Protein AF-0000000073431591 (afdb_homodimer)

Solvent-accessible surface area (backbone atoms only — not comparable to full-atom values): 43163 Å² total; per-residue (Å²): 90,60,65,53,44,64,74,44,65,85,57,80,87,53,42,44,35,37,50,38,53,26,18,55,79,53,60,57,48,96,89,36,53,49,84,77,50,63,31,63,70,42,30,71,76,45,64,62,80,64,56,61,28,36,43,35,41,29,51,37,90,97,50,62,71,54,48,60,45,38,36,39,25,29,52,70,71,46,70,77,56,24,46,35,59,35,85,63,60,28,40,68,38,46,29,72,74,49,64,44,77,42,50,37,44,43,77,59,52,65,73,51,46,67,60,57,63,34,76,57,21,39,38,27,35,51,76,90,69,51,69,20,62,66,61,36,61,74,66,40,45,66,50,52,55,54,24,68,76,44,90,45,44,68,35,73,40,62,68,62,54,33,57,56,65,48,48,43,51,74,70,52,48,51,41,33,39,50,17,15,45,42,36,16,52,13,48,52,55,30,44,22,67,39,49,52,62,39,47,22,38,38,51,50,27,45,30,53,27,40,26,29,58,69,63,28,76,46,63,53,43,79,43,24,37,17,41,32,48,43,30,46,22,72,51,27,57,79,33,76,48,76,27,52,69,84,25,38,32,28,37,37,42,26,21,20,22,95,66,19,30,26,59,34,26,45,53,48,37,32,65,23,58,69,51,71,56,54,43,54,53,46,49,49,43,50,53,46,36,55,55,44,57,74,54,44,31,60,67,35,23,57,49,56,41,28,52,50,47,36,53,47,44,28,51,46,34,42,74,70,55,42,45,74,91,63,68,70,77,51,26,51,50,50,22,38,70,31,29,79,64,70,34,55,47,37,42,35,70,33,70,73,20,52,75,83,59,65,52,69,48,56,38,42,59,34,25,30,32,36,46,39,42,43,46,37,33,43,64,82,44,80,77,37,50,73,80,48,41,21,41,32,42,42,44,28,36,30,34,34,25,24,91,58,76,51,45,57,35,30,65,78,35,73,79,51,67,69,58,45,30,52,41,17,50,68,52,101,89,59,66,52,42,64,74,44,66,84,57,81,87,53,42,44,34,39,51,39,54,25,17,54,79,52,62,57,46,96,88,34,51,48,85,78,48,63,31,63,70,43,29,72,76,45,64,64,79,65,56,61,26,37,41,36,41,29,50,36,88,97,49,63,70,53,49,58,45,38,34,39,25,29,52,70,69,46,70,76,55,24,46,35,58,34,84,64,61,29,40,69,38,47,27,72,75,49,64,44,76,42,49,35,43,44,76,56,52,64,75,50,46,66,61,57,61,34,75,57,23,39,38,27,35,53,76,91,70,52,69,21,62,65,60,36,60,74,66,40,45,65,49,53,55,56,24,67,75,44,91,45,44,70,35,72,39,62,68,62,54,33,56,57,64,49,48,43,51,73,70,52,48,52,41,32,39,51,16,15,44,42,35,15,53,13,49,51,55,32,44,23,68,38,50,51,63,37,46,22,37,40,51,49,28,46,30,52,27,41,24,28,58,70,62,27,77,46,64,52,44,79,42,24,38,16,38,32,48,44,30,46,22,72,52,27,59,77,32,74,48,75,27,51,70,84,25,39,33,29,37,39,42,27,22,21,22,96,66,19,29,27,58,34,26,45,53,45,36,32,63,24,60,68,51,70,57,54,44,54,54,46,51,48,41,50,52,46,35,54,56,45,57,74,54,43,31,60,67,35,24,56,50,56,41,28,52,50,46,36,53,46,44,28,53,45,32,42,74,69,55,42,45,72,91,62,67,70,76,51,26,51,50,50,22,39,69,31,30,80,65,69,34,56,47,38,43,34,69,33,71,70,21,50,76,84,60,66,51,70,49,56,37,42,59,36,25,30,33,37,46,39,41,45,47,37,32,44,64,81,45,80,74,39,50,72,80,49,40,20,42,31,41,42,44,29,38,30,34,33,25,23,91,58,75,51,44,60,36,31,65,77,34,73,79,50,68,69,58,45,29,52,43,18,49,68,52,102

pLDDT: mean 95.84, std 5.66, range [50.91, 98.94]

Foldseek 3Di:
DVVVLVVCVPVPQFKEKEKAAWAAFDAPDDPHTDDDDIDLLVCVVFVDRDHPKMWMWIADPPDGPPDTAIEMAAAAWDVVVCVPVNTDCHFVNSCVVGVGPGYHHNVCLQVCLVVCLDPSYAYADDLVDHNYPVSCVPHPVVSQVSQVPPPRHYHHCLLVSLVVQQFADPVQVVQLLVQLVQQLQLLLQLLLQQAPFDALVVSQVSSQCSSVVSAFPGWQDQKAWAKFLRLLVPPHRPRGDIRHQQIKIWIWTTTHHPLFIFTWIAIAHSNLDHDPLRVLQLVLQVVLLVVLLQQLEFQAFLVNSQVSSLVSQLVSCDVSVFDPPQDDPRSSVVSCVFWVDGQKAWGTSHRRGSVVDDRRDGDDARTKMKGKTKGHADQPNPSGDNSCHRDIGIGMWIWGHHNDRIDTSNVSRDSDSVVSSVSNVNSD/DVVVLVVCVPVPQFKEKEKAAWAAFDAPDDPHTDDDDIDLLVCVVFVDRDHPKMWMWIADPPDGPPDTAIEMAAAAWDPVVCVPVNTDCHFVNSCVVGVGPGYHHNVCLQVCLVVCLDPSYAYADDLVDHNYPVSCVPHPVVSQVSQVPPPRHYHHCLLVSLVVQQFADPVQVVQLLVQLVQQLQLLLQLLLQQAPFDALVVSQVSSQCSSVVSAFPGWQDQKAWAKFLRLLVPPHRPRGDIRHQQIKIWIWTTTHHPLFIFTWIAIAHSNLDHDPLRVLQLVLQVVLLVVLLQQLEFQAFLVNSQVSSLVSQLVSCDVSVFDPPDDDPRSSVVSCVFWVDGQKAWGTSHRRGSVVDDRRDGDDARTKMKGKDKGHADQPNPSGDNSCHRDIGIGMWIWGHHNDRIDTSNVSRDSDSVVSSVSNVNSD

Radius of gyration: 29.35 Å; Cα contacts (8 Å, |Δi|>4): 1910; chains: 2; bounding box: 74×84×74 Å

Organism: Mustela putorius furo (NCBI:txid9669)

Structure (mmCIF, N/CA/C/O backbone):
data_AF-0000000073431591-model_v1
#
loop_
_entity.id
_entity.type
_entity.pdbx_description
1 polymer 'Xaa-Pro aminopeptidase 3'
#
loop_
_atom_site.group_PDB
_atom_site.id
_atom_site.type_symbol
_atom_site.label_atom_id
_atom_site.label_alt_id
_atom_site.label_comp_id
_atom_site.label_asym_id
_atom_site.label_entity_id
_atom_site.label_seq_id
_atom_site.pdbx_PDB_ins_code
_atom_site.Cartn_x
_atom_site.Cartn_y
_atom_site.Cartn_z
_atom_site.occupancy
_atom_site.B_iso_or_equiv
_atom_site.auth_seq_id
_atom_site.auth_comp_id
_atom_site.auth_asym_id
_atom_site.auth_atom_id
_atom_site.pdbx_PDB_model_num
ATOM 1 N N . MET A 1 1 ? -25.953 -19.219 3.883 1 95.69 1 MET A N 1
ATOM 2 C CA . MET A 1 1 ? -26.766 -19.891 4.895 1 95.69 1 MET A CA 1
ATOM 3 C C . MET A 1 1 ? -27.344 -21.188 4.344 1 95.69 1 MET A C 1
ATOM 5 O O . MET A 1 1 ? -27.578 -22.141 5.098 1 95.69 1 MET A O 1
ATOM 9 N N . THR A 1 2 ? -27.609 -21.297 3.043 1 95 2 THR A N 1
ATOM 10 C CA . THR A 1 2 ? -27.984 -22.547 2.408 1 95 2 THR A CA 1
ATOM 11 C C . THR A 1 2 ? -26.906 -23.609 2.621 1 95 2 THR A C 1
ATOM 13 O O . THR A 1 2 ? -27.203 -24.75 2.941 1 95 2 THR A O 1
ATOM 16 N N . LEU A 1 3 ? -25.656 -23.25 2.453 1 95.5 3 LEU A N 1
ATOM 17 C CA . LEU A 1 3 ? -24.562 -24.188 2.637 1 95.5 3 LEU A CA 1
ATOM 18 C C . LEU A 1 3 ? -24.484 -24.656 4.086 1 95.5 3 LEU A C 1
ATOM 20 O O . LEU A 1 3 ? -24.188 -25.828 4.352 1 95.5 3 LEU A O 1
ATOM 24 N N . ILE A 1 4 ? -24.719 -23.75 4.988 1 94.81 4 ILE A N 1
ATOM 25 C CA . ILE A 1 4 ? -24.703 -24.109 6.406 1 94.81 4 ILE A CA 1
ATOM 26 C C . ILE A 1 4 ? -25.844 -25.078 6.703 1 94.81 4 ILE A C 1
ATOM 28 O O . ILE A 1 4 ? -25.672 -26.031 7.473 1 94.81 4 ILE A O 1
ATOM 32 N N . HIS A 1 5 ? -27 -24.859 6.066 1 93.69 5 HIS A N 1
ATOM 33 C CA . HIS A 1 5 ? -28.125 -25.797 6.195 1 93.69 5 HIS A CA 1
ATOM 34 C C . HIS A 1 5 ? -27.703 -27.203 5.781 1 93.69 5 HIS A C 1
ATOM 36 O O . HIS A 1 5 ? -28.047 -28.188 6.461 1 93.69 5 HIS A O 1
ATOM 42 N N . LYS A 1 6 ? -26.969 -27.297 4.754 1 93.19 6 LYS A N 1
ATOM 43 C CA . LYS A 1 6 ? -26.5 -28.594 4.254 1 93.19 6 LYS A CA 1
ATOM 44 C C . LYS A 1 6 ? -25.484 -29.203 5.207 1 93.19 6 LYS A C 1
ATOM 46 O O . LYS A 1 6 ? -25.5 -30.422 5.434 1 93.19 6 LYS A O 1
ATOM 51 N N . GLU A 1 7 ? -24.594 -28.375 5.785 1 91.38 7 GLU A N 1
ATOM 52 C CA . GLU A 1 7 ? -23.531 -28.844 6.668 1 91.38 7 GLU A CA 1
ATOM 53 C C . GLU A 1 7 ? -24.094 -29.312 8.008 1 91.38 7 GLU A C 1
ATOM 55 O O . GLU A 1 7 ? -23.484 -30.141 8.695 1 91.38 7 GLU A O 1
ATOM 60 N N . THR A 1 8 ? -25.234 -28.781 8.383 1 87.94 8 THR A N 1
ATOM 61 C CA . THR A 1 8 ? -25.75 -29.047 9.727 1 87.94 8 THR A CA 1
ATOM 62 C C . THR A 1 8 ? -26.984 -29.938 9.672 1 87.94 8 THR A C 1
ATOM 64 O O . THR A 1 8 ? -27.797 -29.922 10.594 1 87.94 8 THR A O 1
ATOM 67 N N . GLN A 1 9 ? -27.062 -30.625 8.578 1 80.31 9 GLN A N 1
ATOM 68 C CA . GLN A 1 9 ? -28.188 -31.547 8.445 1 80.31 9 GLN A CA 1
ATOM 69 C C . GLN A 1 9 ? -28.219 -32.531 9.609 1 80.31 9 GLN A C 1
ATOM 71 O O . GLN A 1 9 ? -27.203 -33.156 9.938 1 80.31 9 GLN A O 1
ATOM 76 N N . GLY A 1 10 ? -29.172 -32.531 10.453 1 67.44 10 GLY A N 1
ATOM 77 C CA . GLY A 1 10 ? -29.359 -33.438 11.586 1 67.44 10 GLY A CA 1
ATOM 78 C C . GLY A 1 10 ? -29.312 -32.719 12.922 1 67.44 10 GLY A C 1
ATOM 79 O O . GLY A 1 10 ? -29.594 -33.312 13.961 1 67.44 10 GLY A O 1
ATOM 80 N N . GLN A 1 11 ? -28.672 -31.609 12.844 1 66.06 11 GLN A N 1
ATOM 81 C CA . GLN A 1 11 ? -28.625 -30.844 14.094 1 66.06 11 GLN A CA 1
ATOM 82 C C . GLN A 1 11 ? -29.812 -29.906 14.211 1 66.06 11 GLN A C 1
ATOM 84 O O . GLN A 1 11 ? -29.656 -28.688 14.156 1 66.06 11 GLN A O 1
ATOM 89 N N . SER A 1 12 ? -31.016 -30.469 14.305 1 65.62 12 SER A N 1
ATOM 90 C CA . SER A 1 12 ? -32.25 -29.703 14.43 1 65.62 12 SER A CA 1
ATOM 91 C C . SER A 1 12 ? -32.312 -28.969 15.766 1 65.62 12 SER A C 1
ATOM 93 O O . SER A 1 12 ? -31.828 -29.469 16.781 1 65.62 12 SER A O 1
ATOM 95 N N . GLY A 1 13 ? -32.594 -27.594 15.75 1 74.06 13 GLY A N 1
ATOM 96 C CA . GLY A 1 13 ? -32.906 -26.828 16.953 1 74.06 13 GLY A CA 1
ATOM 97 C C . GLY A 1 13 ? -31.766 -25.922 17.375 1 74.06 13 GLY A C 1
ATOM 98 O O . GLY A 1 13 ? -31.906 -25.141 18.328 1 74.06 13 GLY A O 1
ATOM 99 N N . THR A 1 14 ? -30.656 -26 16.734 1 86.5 14 THR A N 1
ATOM 100 C CA . THR A 1 14 ? -29.531 -25.156 17.109 1 86.5 14 THR A CA 1
ATOM 101 C C . THR A 1 14 ? -29.484 -23.906 16.25 1 86.5 14 THR A C 1
ATOM 103 O O . THR A 1 14 ? -29.609 -23.984 15.023 1 86.5 14 THR A O 1
ATOM 106 N N . ASP A 1 15 ? -29.453 -22.781 16.938 1 92.56 15 ASP A N 1
ATOM 107 C CA . ASP A 1 15 ? -29.281 -21.516 16.219 1 92.56 15 ASP A CA 1
ATOM 108 C C . ASP A 1 15 ? -27.922 -21.438 15.555 1 92.56 15 ASP A C 1
ATOM 110 O O . ASP A 1 15 ? -26.922 -21.922 16.094 1 92.56 15 ASP A O 1
ATOM 114 N N . GLN A 1 16 ? -27.938 -20.953 14.328 1 95.62 16 GLN A N 1
ATOM 115 C CA . GLN A 1 16 ? -26.703 -20.781 13.586 1 95.62 16 GLN A CA 1
ATOM 116 C C . GLN A 1 16 ? -26.344 -19.297 13.438 1 95.62 16 GLN A C 1
ATOM 118 O O . GLN A 1 16 ? -27.172 -18.5 13.031 1 95.62 16 GLN A O 1
ATOM 123 N N . THR A 1 17 ? -25.094 -18.953 13.797 1 97.75 17 THR A N 1
ATOM 124 C CA . THR A 1 17 ? -24.656 -17.562 13.648 1 97.75 17 THR A CA 1
ATOM 125 C C . THR A 1 17 ? -23.297 -17.516 12.953 1 97.75 17 THR A C 1
ATOM 127 O O . THR A 1 17 ? -22.344 -18.141 13.406 1 97.75 17 THR A O 1
ATOM 130 N N . VAL A 1 18 ? -23.219 -16.766 11.82 1 98.56 18 VAL A N 1
ATOM 131 C CA . VAL A 1 18 ? -21.984 -16.516 11.109 1 98.56 18 VAL A CA 1
ATOM 132 C C . VAL A 1 18 ? -21.438 -15.141 11.469 1 98.56 18 VAL A C 1
ATOM 134 O O . VAL A 1 18 ? -22.188 -14.156 11.461 1 98.56 18 VAL A O 1
ATOM 137 N N . VAL A 1 19 ? -20.203 -15.055 11.828 1 98.81 19 VAL A N 1
ATOM 138 C CA . VAL A 1 19 ? -19.547 -13.781 12.117 1 98.81 19 VAL A CA 1
ATOM 139 C C . VAL A 1 19 ? -18.359 -13.586 11.18 1 98.81 19 VAL A C 1
ATOM 141 O O . VAL A 1 19 ? -17.484 -14.453 11.094 1 98.81 19 VAL A O 1
ATOM 144 N N . LEU A 1 20 ? -18.312 -12.508 10.477 1 98.75 20 LEU A N 1
ATOM 145 C CA . LEU A 1 20 ? -17.188 -12.117 9.648 1 98.75 20 LEU A CA 1
ATOM 146 C C . LEU A 1 20 ? -16.672 -10.727 10.047 1 98.75 20 LEU A C 1
ATOM 148 O O . LEU A 1 20 ? -17.469 -9.805 10.227 1 98.75 20 LEU A O 1
ATOM 152 N N . LEU A 1 21 ? -15.398 -10.641 10.203 1 98.75 21 LEU A N 1
ATOM 153 C CA . LEU A 1 21 ? -14.789 -9.352 10.5 1 98.75 21 LEU A CA 1
ATOM 154 C C . LEU A 1 21 ? -14.234 -8.711 9.227 1 98.75 21 LEU A C 1
ATOM 156 O O . LEU A 1 21 ? -13.719 -9.406 8.352 1 98.75 21 LEU A O 1
ATOM 160 N N . SER A 1 22 ? -14.344 -7.379 9.172 1 98.31 22 SER A N 1
ATOM 161 C CA . SER A 1 22 ? -13.688 -6.605 8.125 1 98.31 22 SER A CA 1
ATOM 162 C C . SER A 1 22 ? -12.18 -6.566 8.336 1 98.31 22 SER A C 1
ATOM 164 O O . SER A 1 22 ? -11.68 -6.969 9.383 1 98.31 22 SER A O 1
ATOM 166 N N . ASN A 1 23 ? -11.461 -6.074 7.293 1 97.81 23 ASN A N 1
ATOM 167 C CA . ASN A 1 23 ? -10.062 -5.707 7.488 1 97.81 23 ASN A CA 1
ATOM 168 C C . ASN A 1 23 ? -9.93 -4.402 8.266 1 97.81 23 ASN A C 1
ATOM 170 O O . ASN A 1 23 ? -10.828 -3.559 8.234 1 97.81 23 ASN A O 1
ATOM 174 N N . PRO A 1 24 ? -8.812 -4.316 8.984 1 96.81 24 PRO A N 1
ATOM 175 C CA . PRO A 1 24 ? -8.453 -3.004 9.531 1 96.81 24 PRO A CA 1
ATOM 176 C C . PRO A 1 24 ? -7.723 -2.125 8.516 1 96.81 24 PRO A C 1
ATOM 178 O O . PRO A 1 24 ? -7.395 -2.584 7.418 1 96.81 24 PRO A O 1
ATOM 181 N N . THR A 1 25 ? -7.523 -0.9 8.828 1 95.31 25 THR A N 1
ATOM 182 C CA . THR A 1 25 ? -6.594 -0.045 8.102 1 95.31 25 THR A CA 1
ATOM 183 C C . THR A 1 25 ? -5.156 -0.33 8.523 1 95.31 25 THR A C 1
ATOM 185 O O . THR A 1 25 ? -4.84 -0.32 9.719 1 95.31 25 THR A O 1
ATOM 188 N N . TYR A 1 26 ? -4.309 -0.663 7.547 1 95.25 26 TYR A N 1
ATOM 189 C CA . TYR A 1 26 ? -2.885 -0.822 7.816 1 95.25 26 TYR A CA 1
ATOM 190 C C . TYR A 1 26 ? -2.133 0.479 7.562 1 95.25 26 TYR A C 1
ATOM 192 O O . TYR A 1 26 ? -2.42 1.191 6.598 1 95.25 26 TYR A O 1
ATOM 200 N N . TYR A 1 27 ? -1.197 0.749 8.406 1 94.69 27 TYR A N 1
ATOM 201 C CA . TYR A 1 27 ? -0.459 2.002 8.289 1 94.69 27 TYR A CA 1
ATOM 202 C C . TYR A 1 27 ? 0.976 1.75 7.848 1 94.69 27 TYR A C 1
ATOM 204 O O . TYR A 1 27 ? 1.659 0.882 8.398 1 94.69 27 TYR A O 1
ATOM 212 N N . MET A 1 28 ? 1.417 2.426 6.887 1 94.19 28 MET A N 1
ATOM 213 C CA . MET A 1 28 ? 2.752 2.33 6.305 1 94.19 28 MET A CA 1
ATOM 214 C C . MET A 1 28 ? 3.793 2.959 7.227 1 94.19 28 MET A C 1
ATOM 216 O O . MET A 1 28 ? 4.875 2.402 7.418 1 94.19 28 MET A O 1
ATOM 220 N N . SER A 1 29 ? 3.516 4.094 7.707 1 91.31 29 SER A N 1
ATOM 221 C CA . SER A 1 29 ? 4.309 4.824 8.695 1 91.31 29 SER A CA 1
ATOM 222 C C . SER A 1 29 ? 3.418 5.547 9.695 1 91.31 29 SER A C 1
ATOM 224 O O . SER A 1 29 ? 2.215 5.281 9.766 1 91.31 29 SER A O 1
ATOM 226 N N . ASN A 1 30 ? 3.846 6.25 10.586 1 87.81 30 ASN A N 1
ATOM 227 C CA . ASN A 1 30 ? 3.182 6.914 11.695 1 87.81 30 ASN A CA 1
ATOM 228 C C . ASN A 1 30 ? 1.688 7.094 11.43 1 87.81 30 ASN A C 1
ATOM 230 O O . ASN A 1 30 ? 0.868 6.324 11.938 1 87.81 30 ASN A O 1
ATOM 234 N N . ASP A 1 31 ? 1.245 7.949 10.695 1 91.25 31 ASP A N 1
ATOM 235 C CA . ASP A 1 31 ? -0.18 8.188 10.492 1 91.25 31 ASP A CA 1
ATOM 236 C C . ASP A 1 31 ? -0.542 8.117 9.008 1 91.25 31 ASP A C 1
ATOM 238 O O . ASP A 1 31 ? -1.589 8.625 8.594 1 91.25 31 ASP A O 1
ATOM 242 N N . ILE A 1 32 ? 0.287 7.445 8.219 1 95 32 ILE A N 1
ATOM 243 C CA . ILE A 1 32 ? 0.053 7.312 6.785 1 95 32 ILE A CA 1
ATOM 244 C C . ILE A 1 32 ? -0.467 5.91 6.473 1 95 32 ILE A C 1
ATOM 246 O O . ILE A 1 32 ? 0.276 4.93 6.566 1 95 32 ILE A O 1
ATOM 250 N N . PRO A 1 33 ? -1.651 5.793 6.078 1 95.19 33 PRO A N 1
ATOM 251 C CA . PRO A 1 33 ? -2.199 4.465 5.793 1 95.19 33 PRO A CA 1
ATOM 252 C C . PRO A 1 33 ? -1.801 3.943 4.414 1 95.19 33 PRO A C 1
ATOM 254 O O . PRO A 1 33 ? -1.521 4.734 3.51 1 95.19 33 PRO A O 1
ATOM 257 N N . TYR A 1 34 ? -1.729 2.596 4.246 1 95.88 34 TYR A N 1
ATOM 258 C CA . TYR A 1 34 ? -1.836 1.977 2.932 1 95.88 34 TYR A CA 1
ATOM 259 C C . TYR A 1 34 ? -3.238 2.152 2.359 1 95.88 34 TYR A C 1
ATOM 261 O O . TYR A 1 34 ? -4.176 2.49 3.086 1 95.88 34 TYR A O 1
ATOM 269 N N . THR A 1 35 ? -3.33 2.045 1.047 1 93.69 35 THR A N 1
ATOM 270 C CA . THR A 1 35 ? -4.668 1.972 0.465 1 93.69 35 THR A CA 1
ATOM 271 C C . THR A 1 35 ? -5.484 0.865 1.126 1 93.69 35 THR A C 1
ATOM 273 O O . THR A 1 35 ? -5.012 -0.265 1.262 1 93.69 35 THR A O 1
ATOM 276 N N . PHE A 1 36 ? -6.664 1.206 1.669 1 95.38 36 PHE A N 1
ATOM 277 C CA . PHE A 1 36 ? -7.504 0.22 2.338 1 95.38 36 PHE A CA 1
ATOM 278 C C . PHE A 1 36 ? -7.961 -0.855 1.358 1 95.38 36 PHE A C 1
ATOM 280 O O . PHE A 1 36 ? -8.367 -0.548 0.234 1 95.38 36 PHE A O 1
ATOM 287 N N . HIS A 1 37 ? -7.816 -2.031 1.713 1 96.69 37 HIS A N 1
ATOM 288 C CA . HIS A 1 37 ? -8.344 -3.186 0.995 1 96.69 37 HIS A CA 1
ATOM 289 C C . HIS A 1 37 ? -9.188 -4.066 1.912 1 96.69 37 HIS A C 1
ATOM 291 O O . HIS A 1 37 ? -8.695 -4.566 2.924 1 96.69 37 HIS A O 1
ATOM 297 N N . GLN A 1 38 ? -10.406 -4.234 1.646 1 97.19 38 GLN A N 1
ATOM 298 C CA . GLN A 1 38 ? -11.336 -4.973 2.486 1 97.19 38 GLN A CA 1
ATOM 299 C C . GLN A 1 38 ? -11.055 -6.473 2.443 1 97.19 38 GLN A C 1
ATOM 301 O O . GLN A 1 38 ? -10.422 -6.961 1.508 1 97.19 38 GLN A O 1
ATOM 306 N N . ASP A 1 39 ? -11.5 -7.152 3.469 1 97.56 39 ASP A N 1
ATOM 307 C CA . ASP A 1 39 ? -11.492 -8.609 3.436 1 97.56 39 ASP A CA 1
ATOM 308 C C . ASP A 1 39 ? -12.438 -9.148 2.365 1 97.56 39 ASP A C 1
ATOM 310 O O . ASP A 1 39 ? -13.625 -8.82 2.363 1 97.56 39 ASP A O 1
ATOM 314 N N . ASN A 1 40 ? -11.914 -9.969 1.535 1 97.31 40 ASN A N 1
ATOM 315 C CA . ASN A 1 40 ? -12.672 -10.352 0.351 1 97.31 40 ASN A CA 1
ATOM 316 C C . ASN A 1 40 ? -13.906 -11.18 0.72 1 97.31 40 ASN A C 1
ATOM 318 O O . ASN A 1 40 ? -14.938 -11.094 0.053 1 97.31 40 ASN A O 1
ATOM 322 N N . ASN A 1 41 ? -13.82 -12.055 1.743 1 97.88 41 ASN A N 1
ATOM 323 C CA . ASN A 1 41 ? -14.992 -12.805 2.17 1 97.88 41 ASN A CA 1
ATOM 324 C C . ASN A 1 41 ? -16.062 -11.883 2.742 1 97.88 41 ASN A C 1
ATOM 326 O O . ASN A 1 41 ? -17.25 -12.031 2.416 1 97.88 41 ASN A O 1
ATOM 330 N N . PHE A 1 42 ? -15.625 -10.984 3.615 1 98.38 42 PHE A N 1
ATOM 331 C CA . PHE A 1 42 ? -16.516 -9.977 4.172 1 98.38 42 PHE A CA 1
ATOM 332 C C . PHE A 1 42 ? -17.172 -9.156 3.064 1 98.38 42 PHE A C 1
ATOM 334 O O . PHE A 1 42 ? -18.391 -9 3.037 1 98.38 42 PHE A O 1
ATOM 341 N N . LEU A 1 43 ? -16.391 -8.719 2.146 1 98 43 LEU A N 1
ATOM 342 C CA . LEU A 1 43 ? -16.859 -7.879 1.046 1 98 43 LEU A CA 1
ATOM 343 C C . LEU A 1 43 ? -17.828 -8.648 0.15 1 98 43 LEU A C 1
ATOM 345 O O . LEU A 1 43 ? -18.844 -8.102 -0.287 1 98 43 LEU A O 1
ATOM 349 N N . TYR A 1 44 ? -17.516 -9.859 -0.132 1 98.12 44 TYR A N 1
ATOM 350 C CA . TYR A 1 44 ? -18.328 -10.703 -0.997 1 98.12 44 TYR A CA 1
ATOM 351 C C . TYR A 1 44 ? -19.75 -10.844 -0.446 1 98.12 44 TYR A C 1
ATOM 353 O O . TYR A 1 44 ? -20.719 -10.836 -1.204 1 98.12 44 TYR A O 1
ATOM 361 N N . LEU A 1 45 ? -19.906 -10.945 0.846 1 98.19 45 LEU A N 1
ATOM 362 C CA . LEU A 1 45 ? -21.188 -11.297 1.446 1 98.19 45 LEU A CA 1
ATOM 363 C C . LEU A 1 45 ? -22.047 -10.062 1.683 1 98.19 45 LEU A C 1
ATOM 365 O O . LEU A 1 45 ? -23.266 -10.141 1.709 1 98.19 45 LEU A O 1
ATOM 369 N N . CYS A 1 46 ? -21.359 -8.883 1.839 1 98 46 CYS A N 1
ATOM 370 C CA . CYS A 1 46 ? -22.219 -7.781 2.232 1 98 46 CYS A CA 1
ATOM 371 C C . CYS A 1 46 ? -21.906 -6.523 1.429 1 98 46 CYS A C 1
ATOM 373 O O . CYS A 1 46 ? -22.672 -5.555 1.464 1 98 46 CYS A O 1
ATOM 375 N N . GLY A 1 47 ? -20.75 -6.461 0.762 1 97.44 47 GLY A N 1
ATOM 376 C CA . GLY A 1 47 ? -20.438 -5.355 -0.126 1 97.44 47 GLY A CA 1
ATOM 377 C C . GLY A 1 47 ? -19.953 -4.121 0.609 1 97.44 47 GLY A C 1
ATOM 378 O O . GLY A 1 47 ? -19.641 -3.104 -0.013 1 97.44 47 GLY A O 1
ATOM 379 N N . PHE A 1 48 ? -19.906 -4.16 1.946 1 97.75 48 PHE A N 1
ATOM 380 C CA . PHE A 1 48 ? -19.562 -2.984 2.738 1 97.75 48 PHE A CA 1
ATOM 381 C C . PHE A 1 48 ? -18.062 -2.721 2.684 1 97.75 48 PHE A C 1
ATOM 383 O O . PHE A 1 48 ? -17.25 -3.625 2.918 1 97.75 48 PHE A O 1
ATOM 390 N N . GLN A 1 49 ? -17.609 -1.484 2.451 1 95.56 49 GLN A N 1
ATOM 391 C CA . GLN A 1 49 ? -16.219 -1.212 2.119 1 95.56 49 GLN A CA 1
ATOM 392 C C . GLN A 1 49 ? -15.539 -0.412 3.225 1 95.56 49 GLN A C 1
ATOM 394 O O . GLN A 1 49 ? -14.375 -0.024 3.09 1 95.56 49 GLN A O 1
ATOM 399 N N . GLU A 1 50 ? -16.203 -0.112 4.32 1 96.31 50 GLU A N 1
ATOM 400 C CA . GLU A 1 50 ? -15.57 0.61 5.414 1 96.31 50 GLU A CA 1
ATOM 401 C C . GLU A 1 50 ? -14.867 -0.349 6.371 1 96.31 50 GLU A C 1
ATOM 403 O O . GLU A 1 50 ? -15.359 -1.454 6.617 1 96.31 50 GLU A O 1
ATOM 408 N N . PRO A 1 51 ? -13.719 0.019 6.867 1 97 51 PRO A N 1
ATOM 409 C CA . PRO A 1 51 ? -13.008 -0.808 7.844 1 97 51 PRO A CA 1
ATOM 410 C C . PRO A 1 51 ? -13.734 -0.89 9.188 1 97 51 PRO A C 1
ATOM 412 O O . PRO A 1 51 ? -14.766 -0.245 9.375 1 97 51 PRO A O 1
ATOM 415 N N . ASP A 1 52 ? -13.234 -1.754 10.07 1 97.94 52 ASP A N 1
ATOM 416 C CA . ASP A 1 52 ? -13.664 -1.841 11.461 1 97.94 52 ASP A CA 1
ATOM 417 C C . ASP A 1 52 ? -15.156 -2.131 11.562 1 97.94 52 ASP A C 1
ATOM 419 O O . ASP A 1 52 ? -15.891 -1.42 12.25 1 97.94 52 ASP A O 1
ATOM 423 N N . SER A 1 53 ? -15.578 -3.123 10.844 1 98.75 53 SER A N 1
ATOM 424 C CA . SER A 1 53 ? -16.984 -3.525 10.789 1 98.75 53 SER A CA 1
ATOM 425 C C . SER A 1 53 ? -17.125 -5.031 10.969 1 98.75 53 SER A C 1
ATOM 427 O O . SER A 1 53 ? -16.172 -5.781 10.773 1 98.75 53 SER A O 1
ATOM 429 N N . ILE A 1 54 ? -18.281 -5.484 11.383 1 98.88 54 ILE A N 1
ATOM 430 C CA . ILE A 1 54 ? -18.578 -6.895 11.602 1 98.88 54 ILE A CA 1
ATOM 431 C C . ILE A 1 54 ? -19.875 -7.254 10.898 1 98.88 54 ILE A C 1
ATOM 433 O O . ILE A 1 54 ? -20.891 -6.555 11.039 1 98.88 54 ILE A O 1
ATOM 437 N N . LEU A 1 55 ? -19.891 -8.273 10.109 1 98.94 55 LEU A N 1
ATOM 438 C CA . LEU A 1 55 ? -21.109 -8.852 9.539 1 98.94 55 LEU A CA 1
ATOM 439 C C . LEU A 1 55 ? -21.562 -10.055 10.352 1 98.94 55 LEU A C 1
ATOM 441 O O . LEU A 1 55 ? -20.766 -10.906 10.727 1 98.94 55 LEU A O 1
ATOM 445 N N . VAL A 1 56 ? -22.812 -10.094 10.633 1 98.81 56 VAL A N 1
ATOM 446 C CA . VAL A 1 56 ? -23.422 -11.227 11.328 1 98.81 56 VAL A CA 1
ATOM 447 C C . VAL A 1 56 ? -24.609 -11.758 10.531 1 98.81 56 VAL A C 1
ATOM 449 O O . VAL A 1 56 ? -25.516 -11 10.18 1 98.81 56 VAL A O 1
ATOM 452 N N . LEU A 1 57 ? -24.594 -13.023 10.219 1 98.62 57 LEU A N 1
ATOM 453 C CA . LEU A 1 57 ? -25.75 -13.742 9.68 1 98.62 57 LEU A CA 1
ATOM 454 C C . LEU A 1 57 ? -26.312 -14.719 10.703 1 98.62 57 LEU A C 1
ATOM 456 O O . LEU A 1 57 ? -25.594 -15.625 11.164 1 98.62 57 LEU A O 1
ATOM 460 N N . GLN A 1 58 ? -27.531 -14.547 11.031 1 97.25 58 GLN A N 1
ATOM 461 C CA . GLN A 1 58 ? -28.109 -15.352 12.094 1 97.25 58 GLN A CA 1
ATOM 462 C C . GLN A 1 58 ? -29.406 -16.047 11.633 1 97.25 58 GLN A C 1
ATOM 464 O O . GLN A 1 58 ? -30.25 -15.414 11.008 1 97.25 58 GLN A O 1
ATOM 469 N N . SER A 1 59 ? -29.469 -17.312 12.016 1 95.75 59 SER A N 1
ATOM 470 C CA . SER A 1 59 ? -30.719 -18.016 11.766 1 95.75 59 SER A CA 1
ATOM 471 C C . SER A 1 59 ? -31.891 -17.375 12.516 1 95.75 59 SER A C 1
ATOM 473 O O . SER A 1 59 ? -31.672 -16.703 13.531 1 95.75 59 SER A O 1
ATOM 475 N N . LEU A 1 60 ? -33.094 -17.516 11.969 1 94.44 60 LEU A N 1
ATOM 476 C CA . LEU A 1 60 ? -34.281 -16.938 12.594 1 94.44 60 LEU A CA 1
ATOM 477 C C . LEU A 1 60 ? -34.969 -17.953 13.516 1 94.44 60 LEU A C 1
ATOM 479 O O . LEU A 1 60 ? -35.188 -19.109 13.133 1 94.44 60 LEU A O 1
ATOM 483 N N . PRO A 1 61 ? -35.281 -17.422 14.695 1 87.12 61 PRO A N 1
ATOM 484 C CA . PRO A 1 61 ? -36 -18.344 15.586 1 87.12 61 PRO A CA 1
ATOM 485 C C . PRO A 1 61 ? -37.281 -18.891 14.961 1 87.12 61 PRO A C 1
ATOM 487 O O . PRO A 1 61 ? -38.094 -18.109 14.438 1 87.12 61 PRO A O 1
ATOM 490 N N . GLY A 1 62 ? -37.469 -20.156 15.023 1 85.81 62 GLY A N 1
ATOM 491 C CA . GLY A 1 62 ? -38.688 -20.781 14.562 1 85.81 62 GLY A CA 1
ATOM 492 C C . GLY A 1 62 ? -38.719 -20.984 13.055 1 85.81 62 GLY A C 1
ATOM 493 O O . GLY A 1 62 ? -39.688 -21.562 12.523 1 85.81 62 GLY A O 1
ATOM 494 N N . LYS A 1 63 ? -37.781 -20.531 12.367 1 91.31 63 LYS A N 1
ATOM 495 C CA . LYS A 1 63 ? -37.719 -20.688 10.914 1 91.31 63 LYS A CA 1
ATOM 496 C C . LYS A 1 63 ? -36.531 -21.578 10.523 1 91.31 63 LYS A C 1
ATOM 498 O O . LYS A 1 63 ? -35.5 -21.625 11.219 1 91.31 63 LYS A O 1
ATOM 503 N N . GLN A 1 64 ? -36.75 -22.266 9.477 1 89.12 64 GLN A N 1
ATOM 504 C CA . GLN A 1 64 ? -35.688 -23.156 9 1 89.12 64 GLN A CA 1
ATOM 505 C C . GLN A 1 64 ? -34.688 -22.406 8.133 1 89.12 64 GLN A C 1
ATOM 507 O O . GLN A 1 64 ? -35.062 -21.484 7.391 1 89.12 64 GLN A O 1
ATOM 512 N N . LEU A 1 65 ? -33.531 -22.922 8.188 1 91.31 65 LEU A N 1
ATOM 513 C CA . LEU A 1 65 ? -32.531 -22.438 7.246 1 91.31 65 LEU A CA 1
ATOM 514 C C . LEU A 1 65 ? -32.969 -22.703 5.809 1 91.31 65 LEU A C 1
ATOM 516 O O . LEU A 1 65 ? -33.656 -23.688 5.535 1 91.31 65 LEU A O 1
ATOM 520 N N . PRO A 1 66 ? -32.75 -21.703 4.883 1 93.19 66 PRO A N 1
ATOM 521 C CA . PRO A 1 66 ? -31.688 -20.703 4.969 1 93.19 66 PRO A CA 1
ATOM 522 C C . PRO A 1 66 ? -32.188 -19.344 5.445 1 93.19 66 PRO A C 1
ATOM 524 O O . PRO A 1 66 ? -31.516 -18.344 5.266 1 93.19 66 PRO A O 1
ATOM 527 N N . ALA A 1 67 ? -33.5 -19.344 5.949 1 95 67 ALA A N 1
ATOM 528 C CA . ALA A 1 67 ? -34 -18.062 6.473 1 95 67 ALA A CA 1
ATOM 529 C C . ALA A 1 67 ? -33.062 -17.516 7.555 1 95 67 ALA A C 1
ATOM 531 O O . ALA A 1 67 ? -32.656 -18.25 8.461 1 95 67 ALA A O 1
ATOM 532 N N . HIS A 1 68 ? -32.688 -16.234 7.348 1 97.31 68 HIS A N 1
ATOM 533 C CA . HIS A 1 68 ? -31.766 -15.648 8.305 1 97.31 68 HIS A CA 1
ATOM 534 C C . HIS A 1 68 ? -31.922 -14.133 8.352 1 97.31 68 HIS A C 1
ATOM 536 O O . HIS A 1 68 ? -32.625 -13.547 7.539 1 97.31 68 HIS A O 1
ATOM 542 N N . LYS A 1 69 ? -31.328 -13.578 9.367 1 97.62 69 LYS A N 1
ATOM 543 C CA . LYS A 1 69 ? -31.172 -12.133 9.5 1 97.62 69 LYS A CA 1
ATOM 544 C C . LYS A 1 69 ? -29.719 -11.711 9.305 1 97.62 69 LYS A C 1
ATOM 546 O O . LYS A 1 69 ? -28.812 -12.336 9.852 1 97.62 69 LYS A O 1
ATOM 551 N N . ALA A 1 70 ? -29.531 -10.695 8.43 1 98.56 70 ALA A N 1
ATOM 552 C CA . ALA A 1 70 ? -28.203 -10.125 8.219 1 98.56 70 ALA A CA 1
ATOM 553 C C . ALA A 1 70 ? -28.047 -8.805 8.961 1 98.56 70 ALA A C 1
ATOM 555 O O . ALA A 1 70 ? -28.875 -7.891 8.805 1 98.56 70 ALA A O 1
ATOM 556 N N . MET A 1 71 ? -27.031 -8.734 9.805 1 98.75 71 MET A N 1
ATOM 557 C CA . MET A 1 71 ? -26.766 -7.535 10.586 1 98.75 71 MET A CA 1
ATOM 558 C C . MET A 1 71 ? -25.344 -7.031 10.344 1 98.75 71 MET A C 1
ATOM 560 O O . MET A 1 71 ? -24.406 -7.828 10.227 1 98.75 71 MET A O 1
ATOM 564 N N . LEU A 1 72 ? -25.203 -5.684 10.203 1 98.81 72 LEU A N 1
ATOM 565 C CA . LEU A 1 72 ? -23.891 -5.043 10.133 1 98.81 72 LEU A CA 1
ATOM 566 C C . LEU A 1 72 ? -23.641 -4.188 11.375 1 98.81 72 LEU A C 1
ATOM 568 O O . LEU A 1 72 ? -24.531 -3.475 11.828 1 98.81 72 LEU A O 1
ATOM 572 N N . PHE A 1 73 ? -22.516 -4.402 11.961 1 98.88 73 PHE A N 1
ATOM 573 C CA . PHE A 1 73 ? -22.031 -3.529 13.023 1 98.88 73 PHE A CA 1
ATOM 574 C C . PHE A 1 73 ? -20.922 -2.615 12.508 1 98.88 73 PHE A C 1
ATOM 576 O O . PHE A 1 73 ? -19.859 -3.086 12.102 1 98.88 73 PHE A O 1
ATOM 583 N N . VAL A 1 74 ? -21.141 -1.26 12.539 1 98.56 74 VAL A N 1
ATOM 584 C CA . VAL A 1 74 ? -20.281 -0.327 11.828 1 98.56 74 VAL A CA 1
ATOM 585 C C . VAL A 1 74 ? -19.859 0.801 12.766 1 98.56 74 VAL A C 1
ATOM 587 O O . VAL A 1 74 ? -20.484 1.024 13.797 1 98.56 74 VAL A O 1
ATOM 590 N N . PRO A 1 75 ? -18.719 1.475 12.484 1 96.5 75 PRO A N 1
ATOM 591 C CA . PRO A 1 75 ? -18.281 2.592 13.328 1 96.5 75 PRO A CA 1
ATOM 592 C C . PRO A 1 75 ? -19.312 3.707 13.414 1 96.5 75 PRO A C 1
ATOM 594 O O . PRO A 1 75 ? -19.984 4.008 12.422 1 96.5 75 PRO A O 1
ATOM 597 N N . ARG A 1 76 ? -19.328 4.363 14.531 1 95.62 76 ARG A N 1
ATOM 598 C CA . ARG A 1 76 ? -20.234 5.496 14.727 1 95.62 76 ARG A CA 1
ATOM 599 C C . ARG A 1 76 ? -19.75 6.723 13.961 1 95.62 76 ARG A C 1
ATOM 601 O O . ARG A 1 76 ? -18.547 6.926 13.805 1 95.62 76 ARG A O 1
ATOM 608 N N . ARG A 1 77 ? -20.703 7.469 13.531 1 95.06 77 ARG A N 1
ATOM 609 C CA . ARG A 1 77 ? -20.344 8.758 12.945 1 95.06 77 ARG A CA 1
ATOM 610 C C . ARG A 1 77 ? -19.672 9.656 13.984 1 95.06 77 ARG A C 1
ATOM 612 O O . ARG A 1 77 ? -20.016 9.617 15.164 1 95.06 77 ARG A O 1
ATOM 619 N N . ASP A 1 78 ? -18.672 10.297 13.523 1 93.25 78 ASP A N 1
ATOM 620 C CA . ASP A 1 78 ? -17.891 11.227 14.336 1 93.25 78 ASP A CA 1
ATOM 621 C C . ASP A 1 78 ? -17.547 12.492 13.547 1 93.25 78 ASP A C 1
ATOM 623 O O . ASP A 1 78 ? -16.609 12.484 12.75 1 93.25 78 ASP A O 1
ATOM 627 N N . PRO A 1 79 ? -18.234 13.57 13.82 1 89.88 79 PRO A N 1
ATOM 628 C CA . PRO A 1 79 ? -18.016 14.789 13.039 1 89.88 79 PRO A CA 1
ATOM 629 C C . PRO A 1 79 ? -16.562 15.25 13.039 1 89.88 79 PRO A C 1
ATOM 631 O O . PRO A 1 79 ? -16.078 15.75 12.023 1 89.88 79 PRO A O 1
ATOM 634 N N . SER A 1 80 ? -15.953 15.117 14.141 1 89.69 80 SER A N 1
ATOM 635 C CA . SER A 1 80 ? -14.562 15.547 14.227 1 89.69 80 SER A CA 1
ATOM 636 C C . SER A 1 80 ? -13.68 14.742 13.281 1 89.69 80 SER A C 1
ATOM 638 O O . SER A 1 80 ? -12.812 15.305 12.609 1 89.69 80 SER A O 1
ATOM 640 N N . ARG A 1 81 ? -13.93 13.5 13.234 1 89.12 81 ARG A N 1
ATOM 641 C CA . ARG A 1 81 ? -13.164 12.641 12.344 1 89.12 81 ARG A CA 1
ATOM 642 C C . ARG A 1 81 ? -13.586 12.844 10.891 1 89.12 81 ARG A C 1
ATOM 644 O O . ARG A 1 81 ? -12.758 12.742 9.984 1 89.12 81 ARG A O 1
ATOM 651 N N . GLU A 1 82 ? -14.828 13.125 10.734 1 89.69 82 GLU A N 1
ATOM 652 C CA . GLU A 1 82 ? -15.375 13.242 9.391 1 89.69 82 GLU A CA 1
ATOM 653 C C . GLU A 1 82 ? -14.898 14.531 8.711 1 89.69 82 GLU A C 1
ATOM 655 O O . GLU A 1 82 ? -14.844 14.609 7.484 1 89.69 82 GLU A O 1
ATOM 660 N N . LEU A 1 83 ? -14.578 15.531 9.523 1 87.44 83 LEU A N 1
ATOM 661 C CA . LEU A 1 83 ? -13.953 16.734 8.984 1 87.44 83 LEU A CA 1
ATOM 662 C C . LEU A 1 83 ? -12.648 16.391 8.266 1 87.44 83 LEU A C 1
ATOM 664 O O . LEU A 1 83 ? -12.359 16.953 7.207 1 87.44 83 LEU A O 1
ATOM 668 N N . TRP A 1 84 ? -11.961 15.422 8.789 1 88 84 TRP A N 1
ATOM 669 C CA . TRP A 1 84 ? -10.641 15.078 8.273 1 88 84 TRP A CA 1
ATOM 670 C C . TRP A 1 84 ? -10.742 13.992 7.207 1 88 84 TRP A C 1
ATOM 672 O O . TRP A 1 84 ? -10.164 14.125 6.125 1 88 84 TRP A O 1
ATOM 682 N N . ASP A 1 85 ? -11.539 13.008 7.41 1 89.25 85 ASP A N 1
ATOM 683 C CA . ASP A 1 85 ? -11.469 11.805 6.59 1 89.25 85 ASP A CA 1
ATOM 684 C C . ASP A 1 85 ? -12.695 11.68 5.688 1 89.25 85 ASP A C 1
ATOM 686 O O . ASP A 1 85 ? -12.758 10.805 4.82 1 89.25 85 ASP A O 1
ATOM 690 N N . GLY A 1 86 ? -13.68 12.516 5.918 1 89.88 86 GLY A N 1
ATOM 691 C CA . GLY A 1 86 ? -14.914 12.414 5.16 1 89.88 86 GLY A CA 1
ATOM 692 C C . GLY A 1 86 ? -16.016 11.672 5.898 1 89.88 86 GLY A C 1
ATOM 693 O O . GLY A 1 86 ? -15.773 11.117 6.973 1 89.88 86 GLY A O 1
ATOM 694 N N . PRO A 1 87 ? -17.125 11.711 5.348 1 89.88 87 PRO A N 1
ATOM 695 C CA . PRO A 1 87 ? -18.297 11.148 6.043 1 89.88 87 PRO A CA 1
ATOM 696 C C . PRO A 1 87 ? -18.219 9.625 6.168 1 89.88 87 PRO A C 1
ATOM 698 O O . PRO A 1 87 ? -17.734 8.945 5.262 1 89.88 87 PRO A O 1
ATOM 701 N N . ARG A 1 88 ? -18.734 9.125 7.281 1 93.38 88 ARG A N 1
ATOM 702 C CA . ARG A 1 88 ? -18.984 7.699 7.5 1 93.38 88 ARG A CA 1
ATOM 703 C C . ARG A 1 88 ? -20.406 7.332 7.137 1 93.38 88 ARG A C 1
ATOM 705 O O . ARG A 1 88 ? -21.328 8.148 7.277 1 93.38 88 ARG A O 1
ATOM 712 N N . SER A 1 89 ? -20.594 6.113 6.723 1 95.25 89 SER A N 1
ATOM 713 C CA . SER A 1 89 ? -21.922 5.68 6.336 1 95.25 89 SER A CA 1
ATOM 714 C C . SER A 1 89 ? -22.875 5.664 7.535 1 95.25 89 SER A C 1
ATOM 716 O O . SER A 1 89 ? -24.031 6.059 7.422 1 95.25 89 SER A O 1
ATOM 718 N N . GLY A 1 90 ? -22.328 5.262 8.703 1 96.62 90 GLY A N 1
ATOM 719 C CA . GLY A 1 90 ? -23.203 5.027 9.844 1 96.62 90 GLY A CA 1
ATOM 720 C C . GLY A 1 90 ? -24.141 3.857 9.656 1 96.62 90 GLY A C 1
ATOM 721 O O . GLY A 1 90 ? -24.062 3.141 8.656 1 96.62 90 GLY A O 1
ATOM 722 N N . THR A 1 91 ? -25.047 3.68 10.633 1 98 91 THR A N 1
ATOM 723 C CA . THR A 1 91 ? -25.953 2.537 10.602 1 98 91 THR A CA 1
ATOM 724 C C . THR A 1 91 ? -26.953 2.678 9.469 1 98 91 THR A C 1
ATOM 726 O O . THR A 1 91 ? -27.203 1.723 8.727 1 98 91 THR A O 1
ATOM 729 N N . ASP A 1 92 ? -27.516 3.82 9.328 1 97.62 92 ASP A N 1
ATOM 730 C CA . ASP A 1 92 ? -28.5 4.035 8.273 1 97.62 92 ASP A CA 1
ATOM 731 C C . ASP A 1 92 ? -27.859 3.889 6.891 1 97.62 92 ASP A C 1
ATOM 733 O O . ASP A 1 92 ? -28.438 3.273 5.992 1 97.62 92 ASP A O 1
ATOM 737 N N . GLY A 1 93 ? -26.703 4.484 6.746 1 97.25 93 GLY A N 1
ATOM 738 C CA . GLY A 1 93 ? -25.984 4.352 5.484 1 97.25 93 GLY A CA 1
ATOM 739 C C . GLY A 1 93 ? -25.625 2.916 5.156 1 97.25 93 GLY A C 1
ATOM 740 O O . GLY A 1 93 ? -25.688 2.502 3.996 1 97.25 93 GLY A O 1
ATOM 741 N N . ALA A 1 94 ? -25.219 2.148 6.16 1 97.94 94 ALA A N 1
ATOM 742 C CA . ALA A 1 94 ? -24.875 0.744 5.949 1 97.94 94 ALA A CA 1
ATOM 743 C C . ALA A 1 94 ? -26.062 -0.036 5.402 1 97.94 94 ALA A C 1
ATOM 745 O O . ALA A 1 94 ? -25.922 -0.83 4.469 1 97.94 94 ALA A O 1
ATOM 746 N N . ILE A 1 95 ? -27.266 0.191 5.984 1 98.12 95 ILE A N 1
ATOM 747 C CA . ILE A 1 95 ? -28.484 -0.479 5.523 1 98.12 95 ILE A CA 1
ATOM 748 C C . ILE A 1 95 ? -28.781 -0.069 4.082 1 98.12 95 ILE A C 1
ATOM 750 O O . ILE A 1 95 ? -29.047 -0.921 3.23 1 98.12 95 ILE A O 1
ATOM 754 N N . ALA A 1 96 ? -28.688 1.202 3.822 1 97.5 96 ALA A N 1
ATOM 755 C CA . ALA A 1 96 ? -29.031 1.732 2.504 1 97.5 96 ALA A CA 1
ATOM 756 C C . ALA A 1 96 ? -28.078 1.201 1.436 1 97.5 96 ALA A C 1
ATOM 758 O O . ALA A 1 96 ? -28.5 0.9 0.316 1 97.5 96 ALA A O 1
ATOM 759 N N . LEU A 1 97 ? -26.844 1.094 1.752 1 96.25 97 LEU A N 1
ATOM 760 C CA . LEU A 1 97 ? -25.812 0.744 0.79 1 96.25 97 LEU A CA 1
ATOM 761 C C . LEU A 1 97 ? -25.797 -0.759 0.532 1 96.25 97 LEU A C 1
ATOM 763 O O . LEU A 1 97 ? -25.453 -1.2 -0.568 1 96.25 97 LEU A O 1
ATOM 767 N N . THR A 1 98 ? -26.109 -1.582 1.556 1 97.5 98 THR A N 1
ATOM 768 C CA . THR A 1 98 ? -25.828 -3.01 1.442 1 97.5 98 THR A CA 1
ATOM 769 C C . THR A 1 98 ? -27.125 -3.812 1.389 1 97.5 98 THR A C 1
ATOM 771 O O . THR A 1 98 ? -27.125 -4.969 0.957 1 97.5 98 THR A O 1
ATOM 774 N N . GLY A 1 99 ? -28.219 -3.271 1.962 1 97.44 99 GLY A N 1
ATOM 775 C CA . GLY A 1 99 ? -29.484 -3.979 1.984 1 97.44 99 GLY A CA 1
ATOM 776 C C . GLY A 1 99 ? -29.594 -4.977 3.123 1 97.44 99 GLY A C 1
ATOM 777 O O . GLY A 1 99 ? -30.516 -5.789 3.156 1 97.44 99 GLY A O 1
ATOM 778 N N . VAL A 1 100 ? -28.688 -4.949 4.082 1 98.19 100 VAL A N 1
ATOM 779 C CA . VAL A 1 100 ? -28.797 -5.82 5.246 1 98.19 100 VAL A CA 1
ATOM 780 C C . VAL A 1 100 ? -30.078 -5.488 6.012 1 98.19 100 VAL A C 1
ATOM 782 O O . VAL A 1 100 ? -30.641 -4.398 5.855 1 98.19 100 VAL A O 1
ATOM 785 N N . ASP A 1 101 ? -30.484 -6.441 6.91 1 98.44 101 ASP A N 1
ATOM 786 C CA . ASP A 1 101 ? -31.75 -6.277 7.617 1 98.44 101 ASP A CA 1
ATOM 787 C C . ASP A 1 101 ? -31.625 -5.23 8.719 1 98.44 101 ASP A C 1
ATOM 789 O O . ASP A 1 101 ? -32.562 -4.457 8.961 1 98.44 101 ASP A O 1
ATOM 793 N N . GLU A 1 102 ? -30.5 -5.262 9.43 1 98.5 102 GLU A N 1
ATOM 794 C CA . GLU A 1 102 ? -30.266 -4.34 10.539 1 98.5 102 GLU A CA 1
ATOM 795 C C . GLU A 1 102 ? -28.812 -3.879 10.562 1 98.5 102 GLU A C 1
ATOM 797 O O . GLU A 1 102 ? -27.938 -4.539 10.008 1 98.5 102 GLU A O 1
ATOM 802 N N . ALA A 1 103 ? -28.641 -2.736 11.125 1 98.69 103 ALA A N 1
ATOM 803 C CA . ALA A 1 103 ? -27.297 -2.225 11.375 1 98.69 103 ALA A CA 1
ATOM 804 C C . ALA A 1 103 ? -27.203 -1.562 12.75 1 98.69 103 ALA A C 1
ATOM 806 O O . ALA A 1 103 ? -28.172 -0.962 13.219 1 98.69 103 ALA A O 1
ATOM 807 N N . TYR A 1 104 ? -26.078 -1.751 13.367 1 98.69 104 TYR A N 1
ATOM 808 C CA . TYR A 1 104 ? -25.812 -1.215 14.703 1 98.69 104 TYR A CA 1
ATOM 809 C C . TYR A 1 104 ? -24.422 -0.609 14.773 1 98.69 104 TYR A C 1
ATOM 811 O O . TYR A 1 104 ? -23.609 -0.771 13.844 1 98.69 104 TYR A O 1
ATOM 819 N N . THR A 1 105 ? -24.203 0.143 15.844 1 98.19 105 THR A N 1
ATOM 820 C CA . THR A 1 105 ? -22.844 0.594 16.094 1 98.19 105 THR A CA 1
ATOM 821 C C . THR A 1 105 ? -21.969 -0.566 16.547 1 98.19 105 THR A C 1
ATOM 823 O O . THR A 1 105 ? -22.453 -1.526 17.141 1 98.19 105 THR A O 1
ATOM 826 N N . LEU A 1 106 ? -20.75 -0.401 16.25 1 98 106 LEU A N 1
ATOM 827 C CA . LEU A 1 106 ? -19.781 -1.463 16.531 1 98 106 LEU A CA 1
ATOM 828 C C . LEU A 1 106 ? -19.844 -1.882 18 1 98 106 LEU A C 1
ATOM 830 O O . LEU A 1 106 ? -19.797 -3.074 18.312 1 98 106 LEU A O 1
ATOM 834 N N . GLU A 1 107 ? -20.016 -0.951 18.938 1 97.19 107 GLU A N 1
ATOM 835 C CA . GLU A 1 107 ? -20.031 -1.225 20.359 1 97.19 107 GLU A CA 1
ATOM 836 C C . GLU A 1 107 ? -21.219 -2.098 20.75 1 97.19 107 GLU A C 1
ATOM 838 O O . GLU A 1 107 ? -21.141 -2.861 21.719 1 97.19 107 GLU A O 1
ATOM 843 N N . GLU A 1 108 ? -22.219 -2.027 19.969 1 98.12 108 GLU A N 1
ATOM 844 C CA . GLU A 1 108 ? -23.438 -2.768 20.266 1 98.12 108 GLU A CA 1
ATOM 845 C C . GLU A 1 108 ? -23.25 -4.262 20 1 98.12 108 GLU A C 1
ATOM 847 O O . GLU A 1 108 ? -24.062 -5.078 20.438 1 98.12 108 GLU A O 1
ATOM 852 N N . PHE A 1 109 ? -22.203 -4.641 19.406 1 98.44 109 PHE A N 1
ATOM 853 C CA . PHE A 1 109 ? -21.922 -6.055 19.188 1 98.44 109 PHE A CA 1
ATOM 854 C C . PHE A 1 109 ? -21.812 -6.793 20.516 1 98.44 109 PHE A C 1
ATOM 856 O O . PHE A 1 109 ? -22.141 -7.977 20.594 1 98.44 109 PHE A O 1
ATOM 863 N N . GLN A 1 110 ? -21.375 -6.09 21.516 1 97.31 110 GLN A N 1
ATOM 864 C CA . GLN A 1 110 ? -21.188 -6.68 22.844 1 97.31 110 GLN A CA 1
ATOM 865 C C . GLN A 1 110 ? -22.484 -7.297 23.359 1 97.31 110 GLN A C 1
ATOM 867 O O . GLN A 1 110 ? -22.469 -8.273 24.109 1 97.31 110 GLN A O 1
ATOM 872 N N . HIS A 1 111 ? -23.578 -6.781 22.906 1 96.88 111 HIS A N 1
ATOM 873 C CA . HIS A 1 111 ? -24.875 -7.254 23.375 1 96.88 111 HIS A CA 1
ATOM 874 C C . HIS A 1 111 ? -25.203 -8.625 22.781 1 96.88 111 HIS A C 1
ATOM 876 O O . HIS A 1 111 ? -26.047 -9.352 23.328 1 96.88 111 HIS A O 1
ATOM 882 N N . LEU A 1 112 ? -24.578 -8.977 21.719 1 96.5 112 LEU A N 1
ATOM 883 C CA . LEU A 1 112 ? -24.844 -10.258 21.047 1 96.5 112 LEU A CA 1
ATOM 884 C C . LEU A 1 112 ? -24 -11.367 21.672 1 96.5 112 LEU A C 1
ATOM 886 O O . LEU A 1 112 ? -24.344 -12.547 21.547 1 96.5 112 LEU A O 1
ATOM 890 N N . VAL A 1 113 ? -22.953 -11.023 22.375 1 96.81 113 VAL A N 1
ATOM 891 C CA . VAL A 1 113 ? -21.906 -11.953 22.781 1 96.81 113 VAL A CA 1
ATOM 892 C C . VAL A 1 113 ? -22.469 -12.992 23.75 1 96.81 113 VAL A C 1
ATOM 894 O O . VAL A 1 113 ? -22.219 -14.188 23.594 1 96.81 113 VAL A O 1
ATOM 897 N N . PRO A 1 114 ? -23.328 -12.609 24.719 1 95.19 114 PRO A N 1
ATOM 898 C CA . PRO A 1 114 ? -23.875 -13.617 25.641 1 95.19 114 PRO A CA 1
ATOM 899 C C . PRO A 1 114 ? -24.672 -14.703 24.906 1 95.19 114 PRO A C 1
ATOM 901 O O . PRO A 1 114 ? -24.547 -15.883 25.234 1 95.19 114 PRO A O 1
ATOM 904 N N . LYS A 1 115 ? -25.422 -14.266 24 1 94.44 115 LYS A N 1
ATOM 905 C CA . LYS A 1 115 ? -26.219 -15.227 23.234 1 94.44 115 LYS A CA 1
ATOM 906 C C . LYS A 1 115 ? -25.312 -16.156 22.422 1 94.44 115 LYS A C 1
ATOM 908 O O . LYS A 1 115 ? -25.609 -17.344 22.266 1 94.44 115 LYS A O 1
ATOM 913 N N . LEU A 1 116 ? -24.281 -15.68 21.891 1 96.38 116 LEU A N 1
ATOM 914 C CA . LEU A 1 116 ? -23.359 -16.453 21.062 1 96.38 116 LEU A CA 1
ATOM 915 C C . LEU A 1 116 ? -22.625 -17.5 21.875 1 96.38 116 LEU A C 1
ATOM 917 O O . LEU A 1 116 ? -22.203 -18.531 21.359 1 96.38 116 LEU A O 1
ATOM 921 N N . LYS A 1 117 ? -22.531 -17.234 23.141 1 95.31 117 LYS A N 1
ATOM 922 C CA . LYS A 1 117 ? -21.812 -18.156 24.031 1 95.31 117 LYS A CA 1
ATOM 923 C C . LYS A 1 117 ? -22.688 -19.359 24.375 1 95.31 117 LYS A C 1
ATOM 925 O O . LYS A 1 117 ? -22.172 -20.391 24.828 1 95.31 117 LYS A O 1
ATOM 930 N N . ASP A 1 118 ? -23.891 -19.188 24.156 1 93.5 118 ASP A N 1
ATOM 931 C CA . ASP A 1 118 ? -24.844 -20.219 24.547 1 93.5 118 ASP A CA 1
ATOM 932 C C . ASP A 1 118 ? -24.609 -21.516 23.766 1 93.5 118 ASP A C 1
ATOM 934 O O . ASP A 1 118 ? -24.312 -21.469 22.562 1 93.5 118 ASP A O 1
ATOM 938 N N . GLU A 1 119 ? -24.859 -22.656 24.375 1 91.88 119 GLU A N 1
ATOM 939 C CA . GLU A 1 119 ? -24.672 -23.969 23.766 1 91.88 119 GLU A CA 1
ATOM 940 C C . GLU A 1 119 ? -25.688 -24.203 22.656 1 91.88 119 GLU A C 1
ATOM 942 O O . GLU A 1 119 ? -25.469 -25.016 21.766 1 91.88 119 GLU A O 1
ATOM 947 N N . THR A 1 120 ? -26.688 -23.469 22.719 1 91.56 120 THR A N 1
ATOM 948 C CA . THR A 1 120 ? -27.734 -23.641 21.719 1 91.56 120 THR A CA 1
ATOM 949 C C . THR A 1 120 ? -27.438 -22.812 20.469 1 91.56 120 THR A C 1
ATOM 951 O O . THR A 1 120 ? -28.25 -22.766 19.531 1 91.56 120 THR A O 1
ATOM 954 N N . ASN A 1 121 ? -26.297 -22.203 20.453 1 94.38 121 ASN A N 1
ATOM 955 C CA . ASN A 1 121 ? -25.891 -21.391 19.297 1 94.38 121 ASN A CA 1
ATOM 956 C C . ASN A 1 121 ? -24.578 -21.891 18.719 1 94.38 121 ASN A C 1
ATOM 958 O O . ASN A 1 121 ? -23.562 -21.922 19.406 1 94.38 121 ASN A O 1
ATOM 962 N N . MET A 1 122 ? -24.609 -22.281 17.516 1 95.19 122 MET A N 1
ATOM 963 C CA . MET A 1 122 ? -23.391 -22.641 16.812 1 95.19 122 MET A CA 1
ATOM 964 C C . MET A 1 122 ? -22.812 -21.422 16.078 1 95.19 122 MET A C 1
ATOM 966 O O . MET A 1 122 ? -23.484 -20.797 15.273 1 95.19 122 MET A O 1
ATOM 970 N N . VAL A 1 123 ? -21.578 -21.156 16.391 1 97.56 123 VAL A N 1
ATOM 971 C CA . VAL A 1 123 ? -20.922 -19.984 15.82 1 97.56 123 VAL A CA 1
ATOM 972 C C . VAL A 1 123 ? -19.969 -20.406 14.703 1 97.56 123 VAL A C 1
ATOM 974 O O . VAL A 1 123 ? -19.172 -21.328 14.875 1 97.56 123 VAL A O 1
ATOM 977 N N . TRP A 1 124 ? -20.156 -19.828 13.562 1 98 124 TRP A N 1
ATOM 978 C CA . TRP A 1 124 ? -19.234 -19.969 12.438 1 98 124 TRP A CA 1
ATOM 979 C C . TRP A 1 124 ? -18.312 -18.766 12.336 1 98 124 TRP A C 1
ATOM 981 O O . TRP A 1 124 ? -18.766 -17.641 12.102 1 98 124 TRP A O 1
ATOM 991 N N . TYR A 1 125 ? -17.016 -18.953 12.539 1 98.5 125 TYR A N 1
ATOM 992 C CA . TYR A 1 125 ? -16.062 -17.859 12.656 1 98.5 125 TYR A CA 1
ATOM 993 C C . TYR A 1 125 ? -14.633 -18.375 12.445 1 98.5 125 TYR A C 1
ATOM 995 O O . TYR A 1 125 ? -14.258 -19.422 12.977 1 98.5 125 TYR A O 1
ATOM 1003 N N . ASP A 1 126 ? -13.852 -17.609 11.648 1 97.5 126 ASP A N 1
ATOM 1004 C CA . ASP A 1 126 ? -12.477 -18.016 11.375 1 97.5 126 ASP A CA 1
ATOM 1005 C C . ASP A 1 126 ? -11.516 -17.453 12.43 1 97.5 126 ASP A C 1
ATOM 1007 O O . ASP A 1 126 ? -10.719 -16.562 12.133 1 97.5 126 ASP A O 1
ATOM 1011 N N . TRP A 1 127 ? -11.477 -18.109 13.516 1 96.19 127 TRP A N 1
ATOM 1012 C CA . TRP A 1 127 ? -10.789 -17.578 14.688 1 96.19 127 TRP A CA 1
ATOM 1013 C C . TRP A 1 127 ? -9.297 -17.859 14.617 1 96.19 127 TRP A C 1
ATOM 1015 O O . TRP A 1 127 ? -8.508 -17.234 15.32 1 96.19 127 TRP A O 1
ATOM 1025 N N . MET A 1 128 ? -8.852 -18.781 13.836 1 92.88 128 MET A N 1
ATOM 1026 C CA . MET A 1 128 ? -7.434 -19.141 13.789 1 92.88 128 MET A CA 1
ATOM 1027 C C . MET A 1 128 ? -6.625 -18.047 13.094 1 92.88 128 MET A C 1
ATOM 1029 O O . MET A 1 128 ? -5.461 -17.828 13.43 1 92.88 128 MET A O 1
ATOM 1033 N N . ARG A 1 129 ? -7.199 -17.391 12.086 1 92.06 129 ARG A N 1
ATOM 1034 C CA . ARG A 1 129 ? -6.566 -16.266 11.383 1 92.06 129 ARG A CA 1
ATOM 1035 C C . ARG A 1 129 ? -7.559 -15.141 11.148 1 92.06 129 ARG A C 1
ATOM 1037 O O . ARG A 1 129 ? -7.902 -14.836 10.008 1 92.06 129 ARG A O 1
ATOM 1044 N N . PRO A 1 130 ? -7.844 -14.469 12.219 1 95.94 130 PRO A N 1
ATOM 1045 C CA . PRO A 1 130 ? -8.812 -13.391 12.031 1 95.94 130 PRO A CA 1
ATOM 1046 C C . PRO A 1 130 ? -8.273 -12.25 11.164 1 95.94 130 PRO A C 1
ATOM 1048 O O . PRO A 1 130 ? -7.121 -11.844 11.328 1 95.94 130 PRO A O 1
ATOM 1051 N N . PRO A 1 131 ? -9.055 -11.789 10.281 1 95.56 131 PRO A N 1
ATOM 1052 C CA . PRO A 1 131 ? -8.594 -10.703 9.414 1 95.56 131 PRO A CA 1
ATOM 1053 C C . PRO A 1 131 ? -8.375 -9.398 10.172 1 95.56 131 PRO A C 1
ATOM 1055 O O . PRO A 1 131 ? -7.645 -8.523 9.695 1 95.56 131 PRO A O 1
ATOM 1058 N N . HIS A 1 132 ? -9 -9.227 11.273 1 97.25 132 HIS A N 1
ATOM 1059 C CA . HIS A 1 132 ? -8.93 -8.016 12.094 1 97.25 132 HIS A CA 1
ATOM 1060 C C . HIS A 1 132 ? -8.562 -8.352 13.531 1 97.25 132 HIS A C 1
ATOM 1062 O O . HIS A 1 132 ? -9.438 -8.594 14.367 1 97.25 132 HIS A O 1
ATOM 1068 N N . ALA A 1 133 ? -7.34 -8.234 13.82 1 94.75 133 ALA A N 1
ATOM 1069 C CA . ALA A 1 133 ? -6.816 -8.695 15.109 1 94.75 133 ALA A CA 1
ATOM 1070 C C . ALA A 1 133 ? -7.469 -7.938 16.266 1 94.75 133 ALA A C 1
ATOM 1072 O O . ALA A 1 133 ? -7.82 -8.539 17.281 1 94.75 133 ALA A O 1
ATOM 1073 N N . GLN A 1 134 ? -7.629 -6.621 16.125 1 95.69 134 GLN A N 1
ATOM 1074 C CA . GLN A 1 134 ? -8.172 -5.824 17.219 1 95.69 134 GLN A CA 1
ATOM 1075 C C . GLN A 1 134 ? -9.641 -6.164 17.469 1 95.69 134 GLN A C 1
ATOM 1077 O O . GLN A 1 134 ? -10.055 -6.316 18.625 1 95.69 134 GLN A O 1
ATOM 1082 N N . LEU A 1 135 ? -10.453 -6.23 16.422 1 97.94 135 LEU A N 1
ATOM 1083 C CA . LEU A 1 135 ? -11.852 -6.605 16.594 1 97.94 135 LEU A CA 1
ATOM 1084 C C . LEU A 1 135 ? -11.969 -8 17.203 1 97.94 135 LEU A C 1
ATOM 1086 O O . LEU A 1 135 ? -12.852 -8.25 18.031 1 97.94 135 LEU A O 1
ATOM 1090 N N . HIS A 1 136 ? -11.102 -8.945 16.734 1 98.12 136 HIS A N 1
ATOM 1091 C CA . HIS A 1 136 ? -11.078 -10.273 17.344 1 98.12 136 HIS A CA 1
ATOM 1092 C C . HIS A 1 136 ? -10.805 -10.195 18.828 1 98.12 136 HIS A C 1
ATOM 1094 O O . HIS A 1 136 ? -11.531 -10.797 19.641 1 98.12 136 HIS A O 1
ATOM 1100 N N . SER A 1 137 ? -9.773 -9.445 19.188 1 96.44 137 SER A N 1
ATOM 1101 C CA . SER A 1 137 ? -9.398 -9.312 20.594 1 96.44 137 SER A CA 1
ATOM 1102 C C . SER A 1 137 ? -10.516 -8.688 21.422 1 96.44 137 SER A C 1
ATOM 1104 O O . SER A 1 137 ? -10.82 -9.148 22.516 1 96.44 137 SER A O 1
ATOM 1106 N N . ASP A 1 138 ? -11.172 -7.703 20.891 1 97.25 138 ASP A N 1
ATOM 1107 C CA . ASP A 1 138 ? -12.156 -6.914 21.625 1 97.25 138 ASP A CA 1
ATOM 1108 C C . ASP A 1 138 ? -13.461 -7.684 21.797 1 97.25 138 ASP A C 1
ATOM 1110 O O . ASP A 1 138 ? -14.125 -7.582 22.828 1 97.25 138 ASP A O 1
ATOM 1114 N N . TYR A 1 139 ? -13.82 -8.445 20.781 1 97.62 139 TYR A N 1
ATOM 1115 C CA . TYR A 1 139 ? -15.211 -8.891 20.781 1 97.62 139 TYR A CA 1
ATOM 1116 C C . TYR A 1 139 ? -15.297 -10.406 20.672 1 97.62 139 TYR A C 1
ATOM 1118 O O . TYR A 1 139 ? -16.281 -11.016 21.109 1 97.62 139 TYR A O 1
ATOM 1126 N N . MET A 1 140 ? -14.312 -11.078 20.078 1 98.25 140 MET A N 1
ATOM 1127 C CA . MET A 1 140 ? -14.516 -12.477 19.703 1 98.25 140 MET A CA 1
ATOM 1128 C C . MET A 1 140 ? -13.617 -13.398 20.516 1 98.25 140 MET A C 1
ATOM 1130 O O . MET A 1 140 ? -13.93 -14.578 20.688 1 98.25 140 MET A O 1
ATOM 1134 N N . GLN A 1 141 ? -12.477 -12.906 20.984 1 97.06 141 GLN A N 1
ATOM 1135 C CA . GLN A 1 141 ? -11.469 -13.742 21.625 1 97.06 141 GLN A CA 1
ATOM 1136 C C . GLN A 1 141 ? -12.047 -14.492 22.812 1 97.06 141 GLN A C 1
ATOM 1138 O O . GLN A 1 141 ? -11.898 -15.711 22.922 1 97.06 141 GLN A O 1
ATOM 1143 N N . HIS A 1 142 ? -12.695 -13.812 23.75 1 96.81 142 HIS A N 1
ATOM 1144 C CA . HIS A 1 142 ? -13.281 -14.453 24.922 1 96.81 142 HIS A CA 1
ATOM 1145 C C . HIS A 1 142 ? -14.336 -15.477 24.531 1 96.81 142 HIS A C 1
ATOM 1147 O O . HIS A 1 142 ? -14.414 -16.547 25.125 1 96.81 142 HIS A O 1
ATOM 1153 N N . LEU A 1 143 ? -15.125 -15.047 23.562 1 97.31 143 LEU A N 1
ATOM 1154 C CA . LEU A 1 143 ? -16.156 -15.945 23.047 1 97.31 143 LEU A CA 1
ATOM 1155 C C . LEU A 1 143 ? -15.531 -17.234 22.531 1 97.31 143 LEU A C 1
ATOM 1157 O O . LEU A 1 143 ? -16 -18.328 22.859 1 97.31 143 LEU A O 1
ATOM 1161 N N . THR A 1 144 ? -14.492 -17.109 21.688 1 97.5 144 THR A N 1
ATOM 1162 C CA . THR A 1 144 ? -13.844 -18.281 21.109 1 97.5 144 THR A CA 1
ATOM 1163 C C . THR A 1 144 ? -13.227 -19.156 22.203 1 97.5 144 THR A C 1
ATOM 1165 O O . THR A 1 144 ? -13.242 -20.391 22.109 1 97.5 144 THR A O 1
ATOM 1168 N N . GLU A 1 145 ? -12.719 -18.562 23.25 1 96.75 145 GLU A N 1
ATOM 1169 C CA . GLU A 1 145 ? -12.133 -19.297 24.375 1 96.75 145 GLU A CA 1
ATOM 1170 C C . GLU A 1 145 ? -13.195 -20.078 25.125 1 96.75 145 GLU A C 1
ATOM 1172 O O . GLU A 1 145 ? -12.977 -21.234 25.5 1 96.75 145 GLU A O 1
ATOM 1177 N N . VAL A 1 146 ? -14.289 -19.5 25.359 1 96.31 146 VAL A N 1
ATOM 1178 C CA . VAL A 1 146 ? -15.391 -20.141 26.062 1 96.31 146 VAL A CA 1
ATOM 1179 C C . VAL A 1 146 ? -15.914 -21.312 25.234 1 96.31 146 VAL A C 1
ATOM 1181 O O . VAL A 1 146 ? -16.141 -22.406 25.75 1 96.31 146 VAL A O 1
ATOM 1184 N N . LYS A 1 147 ? -16.094 -21.078 23.969 1 96.5 147 LYS A N 1
ATOM 1185 C CA . LYS A 1 147 ? -16.641 -22.094 23.078 1 96.5 147 LYS A CA 1
ATOM 1186 C C . LYS A 1 147 ? -15.672 -23.25 22.906 1 96.5 147 LYS A C 1
ATOM 1188 O O . LYS A 1 147 ? -16.078 -24.391 22.656 1 96.5 147 LYS A O 1
ATOM 1193 N N . ALA A 1 148 ? -14.375 -22.969 23.016 1 94.81 148 ALA A N 1
ATOM 1194 C CA . ALA A 1 148 ? -13.359 -24.016 22.906 1 94.81 148 ALA A CA 1
ATOM 1195 C C . ALA A 1 148 ? -13.531 -25.062 23.984 1 94.81 148 ALA A C 1
ATOM 1197 O O . ALA A 1 148 ? -13.164 -26.219 23.812 1 94.81 148 ALA A O 1
ATOM 1198 N N . ARG A 1 149 ? -14.188 -24.766 25.094 1 93.56 149 ARG A N 1
ATOM 1199 C CA . ARG A 1 149 ? -14.391 -25.656 26.219 1 93.56 149 ARG A CA 1
ATOM 1200 C C . ARG A 1 149 ? -15.812 -26.203 26.25 1 93.56 149 ARG A C 1
ATOM 1202 O O . ARG A 1 149 ? -16.188 -26.953 27.141 1 93.56 149 ARG A O 1
ATOM 1209 N N . SER A 1 150 ? -16.531 -25.797 25.297 1 92.88 150 SER A N 1
ATOM 1210 C CA . SER A 1 150 ? -17.922 -26.203 25.266 1 92.88 150 SER A CA 1
ATOM 1211 C C . SER A 1 150 ? -18.141 -27.391 24.312 1 92.88 150 SER A C 1
ATOM 1213 O O . SER A 1 150 ? -17.188 -27.844 23.672 1 92.88 150 SER A O 1
ATOM 1215 N N . LYS A 1 151 ? -19.328 -27.875 24.281 1 91.88 151 LYS A N 1
ATOM 1216 C CA . LYS A 1 151 ? -19.672 -28.953 23.375 1 91.88 151 LYS A CA 1
ATOM 1217 C C . LYS A 1 151 ? -19.922 -28.438 21.953 1 91.88 151 LYS A C 1
ATOM 1219 O O . LYS A 1 151 ? -19.688 -29.156 20.984 1 91.88 151 LYS A O 1
ATOM 1224 N N . ASN A 1 152 ? -20.422 -27.312 21.922 1 92.44 152 ASN A N 1
ATOM 1225 C CA . ASN A 1 152 ? -20.672 -26.656 20.641 1 92.44 152 ASN A CA 1
ATOM 1226 C C . ASN A 1 152 ? -19.562 -25.688 20.266 1 92.44 152 ASN A C 1
ATOM 1228 O O . ASN A 1 152 ? -19.688 -24.484 20.5 1 92.44 152 ASN A O 1
ATOM 1232 N N . LYS A 1 153 ? -18.5 -26.188 19.594 1 95.31 153 LYS A N 1
ATOM 1233 C CA . LYS A 1 153 ? -17.281 -25.422 19.281 1 95.31 153 LYS A CA 1
ATOM 1234 C C . LYS A 1 153 ? -17.5 -24.531 18.062 1 95.31 153 LYS A C 1
ATOM 1236 O O . LYS A 1 153 ? -18.391 -24.781 17.266 1 95.31 153 LYS A O 1
ATOM 1241 N N . VAL A 1 154 ? -16.672 -23.547 17.969 1 97.25 154 VAL A N 1
ATOM 1242 C CA . VAL A 1 154 ? -16.703 -22.656 16.812 1 97.25 154 VAL A CA 1
ATOM 1243 C C . VAL A 1 154 ? -16.297 -23.422 15.555 1 97.25 154 VAL A C 1
ATOM 1245 O O . VAL A 1 154 ? -15.359 -24.219 15.578 1 97.25 154 VAL A O 1
ATOM 1248 N N . ARG A 1 155 ? -17.016 -23.219 14.516 1 96.31 155 ARG A N 1
ATOM 1249 C CA . ARG A 1 155 ? -16.703 -23.828 13.227 1 96.31 155 ARG A CA 1
ATOM 1250 C C . ARG A 1 155 ? -16.188 -22.781 12.242 1 96.31 155 ARG A C 1
ATOM 1252 O O . ARG A 1 155 ? -16.609 -21.625 12.281 1 96.31 155 ARG A O 1
ATOM 1259 N N . ALA A 1 156 ? -15.328 -23.234 11.359 1 96.56 156 ALA A N 1
ATOM 1260 C CA . ALA A 1 156 ? -14.781 -22.344 10.344 1 96.56 156 ALA A CA 1
ATOM 1261 C C . ALA A 1 156 ? -15.812 -22.078 9.242 1 96.56 156 ALA A C 1
ATOM 1263 O O . ALA A 1 156 ? -16.562 -22.984 8.867 1 96.56 156 ALA A O 1
ATOM 1264 N N . VAL A 1 157 ? -15.828 -20.969 8.734 1 97.38 157 VAL A N 1
ATOM 1265 C CA . VAL A 1 157 ? -16.797 -20.594 7.707 1 97.38 157 VAL A CA 1
ATOM 1266 C C . VAL A 1 157 ? -16.078 -20.344 6.383 1 97.38 157 VAL A C 1
ATOM 1268 O O . VAL A 1 157 ? -16.688 -20.359 5.316 1 97.38 157 VAL A O 1
ATOM 1271 N N . GLN A 1 158 ? -14.812 -20.172 6.348 1 96.62 158 GLN A N 1
ATOM 1272 C CA . GLN A 1 158 ? -14.016 -19.734 5.207 1 96.62 158 GLN A CA 1
ATOM 1273 C C . GLN A 1 158 ? -14.25 -20.625 3.992 1 96.62 158 GLN A C 1
ATOM 1275 O O . GLN A 1 158 ? -14.477 -20.125 2.885 1 96.62 158 GLN A O 1
ATOM 1280 N N . GLN A 1 159 ? -14.195 -21.906 4.164 1 96.25 159 GLN A N 1
ATOM 1281 C CA . GLN A 1 159 ? -14.328 -22.828 3.041 1 96.25 159 GLN A CA 1
ATOM 1282 C C . GLN A 1 159 ? -15.695 -22.703 2.387 1 96.25 159 GLN A C 1
ATOM 1284 O O . GLN A 1 159 ? -15.828 -22.859 1.171 1 96.25 159 GLN A O 1
ATOM 1289 N N . LEU A 1 160 ? -16.734 -22.5 3.191 1 97.62 160 LEU A N 1
ATOM 1290 C CA . LEU A 1 160 ? -18.078 -22.328 2.65 1 97.62 160 LEU A CA 1
ATOM 1291 C C . LEU A 1 160 ? -18.156 -21.094 1.776 1 97.62 160 LEU A C 1
ATOM 1293 O O . LEU A 1 160 ? -18.719 -21.141 0.676 1 97.62 160 LEU A O 1
ATOM 1297 N N . VAL A 1 161 ? -17.594 -20 2.27 1 98.12 161 VAL A N 1
ATOM 1298 C CA . VAL A 1 161 ? -17.625 -18.766 1.498 1 98.12 161 VAL A CA 1
ATOM 1299 C C . VAL A 1 161 ? -16.797 -18.938 0.217 1 98.12 161 VAL A C 1
ATOM 1301 O O . VAL A 1 161 ? -17.203 -18.453 -0.849 1 98.12 161 VAL A O 1
ATOM 1304 N N . GLN A 1 162 ? -15.656 -19.609 0.294 1 97.94 162 GLN A N 1
ATOM 1305 C CA . GLN A 1 162 ? -14.812 -19.812 -0.875 1 97.94 162 GLN A CA 1
ATOM 1306 C C . GLN A 1 162 ? -15.508 -20.688 -1.914 1 97.94 162 GLN A C 1
ATOM 1308 O O . GLN A 1 162 ? -15.32 -20.5 -3.117 1 97.94 162 GLN A O 1
ATOM 1313 N N . ARG A 1 163 ? -16.297 -21.594 -1.484 1 97.5 163 ARG A N 1
ATOM 1314 C CA . ARG A 1 163 ? -17.078 -22.406 -2.416 1 97.5 163 ARG A CA 1
ATOM 1315 C C . ARG A 1 163 ? -18.047 -21.547 -3.209 1 97.5 163 ARG A C 1
ATOM 1317 O O . ARG A 1 163 ? -18.25 -21.766 -4.402 1 97.5 163 ARG A O 1
ATOM 1324 N N . LEU A 1 164 ? -18.641 -20.594 -2.5 1 97.81 164 LEU A N 1
ATOM 1325 C CA . LEU A 1 164 ? -19.547 -19.672 -3.178 1 97.81 164 LEU A CA 1
ATOM 1326 C C . LEU A 1 164 ? -18.781 -18.812 -4.188 1 97.81 164 LEU A C 1
ATOM 1328 O O . LEU A 1 164 ? -19.219 -18.656 -5.328 1 97.81 164 LEU A O 1
ATOM 1332 N N . ARG A 1 165 ? -17.609 -18.359 -3.801 1 98.31 165 ARG A N 1
ATOM 1333 C CA . ARG A 1 165 ? -16.812 -17.438 -4.617 1 98.31 165 ARG A CA 1
ATOM 1334 C C . ARG A 1 165 ? -16.172 -18.172 -5.789 1 98.31 165 ARG A C 1
ATOM 1336 O O . ARG A 1 165 ? -15.703 -17.547 -6.738 1 98.31 165 ARG A O 1
ATOM 1343 N N . LEU A 1 166 ? -16.125 -19.5 -5.695 1 98.5 166 LEU A N 1
ATOM 1344 C CA . LEU A 1 166 ? -15.445 -20.312 -6.695 1 98.5 166 LEU A CA 1
ATOM 1345 C C . LEU A 1 166 ? -16.172 -20.25 -8.031 1 98.5 166 LEU A C 1
ATOM 1347 O O . LEU A 1 166 ? -15.539 -20.25 -9.094 1 98.5 166 LEU A O 1
ATOM 1351 N N . ILE A 1 167 ? -17.484 -20.219 -7.965 1 98.31 167 ILE A N 1
ATOM 1352 C CA . ILE A 1 167 ? -18.312 -20.141 -9.164 1 98.31 167 ILE A CA 1
ATOM 1353 C C . ILE A 1 167 ? -18.844 -18.719 -9.336 1 98.31 167 ILE A C 1
ATOM 1355 O O . ILE A 1 167 ? -19.703 -18.281 -8.578 1 98.31 167 ILE A O 1
ATOM 1359 N N . LYS A 1 168 ? -18.375 -18.094 -10.367 1 98.69 168 LYS A N 1
ATOM 1360 C CA . LYS A 1 168 ? -18.75 -16.688 -10.586 1 98.69 168 LYS A CA 1
ATOM 1361 C C . LYS A 1 168 ? -20.125 -16.594 -11.242 1 98.69 168 LYS A C 1
ATOM 1363 O O . LYS A 1 168 ? -20.453 -17.391 -12.117 1 98.69 168 LYS A O 1
ATOM 1368 N N . SER A 1 169 ? -20.922 -15.625 -10.805 1 98 169 SER A N 1
ATOM 1369 C CA . SER A 1 169 ? -22.156 -15.258 -11.492 1 98 169 SER A CA 1
ATOM 1370 C C . SER A 1 169 ? -21.859 -14.523 -12.797 1 98 169 SER A C 1
ATOM 1372 O O . SER A 1 169 ? -20.734 -14.086 -13.031 1 98 169 SER A O 1
ATOM 1374 N N . PRO A 1 170 ? -22.891 -14.406 -13.664 1 98.06 170 PRO A N 1
ATOM 1375 C CA . PRO A 1 170 ? -22.703 -13.633 -14.891 1 98.06 170 PRO A CA 1
ATOM 1376 C C . PRO A 1 170 ? -22.25 -12.195 -14.625 1 98.06 170 PRO A C 1
ATOM 1378 O O . PRO A 1 170 ? -21.438 -11.656 -15.359 1 98.06 170 PRO A O 1
ATOM 1381 N N . ALA A 1 171 ? -22.812 -11.609 -13.57 1 97.94 171 ALA A N 1
ATOM 1382 C CA . ALA A 1 171 ? -22.438 -10.242 -13.227 1 97.94 171 ALA A CA 1
ATOM 1383 C C . ALA A 1 171 ? -20.953 -10.164 -12.828 1 97.94 171 ALA A C 1
ATOM 1385 O O . ALA A 1 171 ? -20.266 -9.203 -13.172 1 97.94 171 ALA A O 1
ATOM 1386 N N . GLU A 1 172 ? -20.5 -11.102 -12.086 1 98.44 172 GLU A N 1
ATOM 1387 C CA . GLU A 1 172 ? -19.094 -11.156 -11.711 1 98.44 172 GLU A CA 1
ATOM 1388 C C . GLU A 1 172 ? -18.203 -11.32 -12.945 1 98.44 172 GLU A C 1
ATOM 1390 O O . GLU A 1 172 ? -17.172 -10.664 -13.062 1 98.44 172 GLU A O 1
ATOM 1395 N N . ILE A 1 173 ? -18.578 -12.172 -13.82 1 98.56 173 ILE A N 1
ATOM 1396 C CA . ILE A 1 173 ? -17.812 -12.422 -15.039 1 98.56 173 ILE A CA 1
ATOM 1397 C C . ILE A 1 173 ? -17.719 -11.141 -15.859 1 98.56 173 ILE A C 1
ATOM 1399 O O . ILE A 1 173 ? -16.672 -10.844 -16.438 1 98.56 173 ILE A O 1
ATOM 1403 N N . GLU A 1 174 ? -18.797 -10.43 -15.891 1 98.31 174 GLU A N 1
ATOM 1404 C CA . GLU A 1 174 ? -18.781 -9.156 -16.609 1 98.31 174 GLU A CA 1
ATOM 1405 C C . GLU A 1 174 ? -17.734 -8.211 -16.016 1 98.31 174 GLU A C 1
ATOM 1407 O O . GLU A 1 174 ? -17.031 -7.523 -16.766 1 98.31 174 GLU A O 1
ATOM 1412 N N . ARG A 1 175 ? -17.688 -8.117 -14.711 1 98.12 175 ARG A N 1
ATOM 1413 C CA . ARG A 1 175 ? -16.688 -7.285 -14.055 1 98.12 175 ARG A CA 1
ATOM 1414 C C . ARG A 1 175 ? -15.281 -7.777 -14.375 1 98.12 175 ARG A C 1
ATOM 1416 O O . ARG A 1 175 ? -14.375 -6.977 -14.594 1 98.12 175 ARG A O 1
ATOM 1423 N N . MET A 1 176 ? -15.109 -9.062 -14.406 1 98.75 176 MET A N 1
ATOM 1424 C CA . MET A 1 176 ? -13.797 -9.633 -14.68 1 98.75 176 MET A CA 1
ATOM 1425 C C . MET A 1 176 ? -13.391 -9.406 -16.125 1 98.75 176 MET A C 1
ATOM 1427 O O . MET A 1 176 ? -12.203 -9.258 -16.438 1 98.75 176 MET A O 1
ATOM 1431 N N . GLN A 1 177 ? -14.383 -9.391 -17.016 1 98.62 177 GLN A N 1
ATOM 1432 C CA . GLN A 1 177 ? -14.109 -9.039 -18.406 1 98.62 177 GLN A CA 1
ATOM 1433 C C . GLN A 1 177 ? -13.555 -7.625 -18.516 1 98.62 177 GLN A C 1
ATOM 1435 O O . GLN A 1 177 ? -12.617 -7.371 -19.266 1 98.62 177 GLN A O 1
ATOM 1440 N N . ILE A 1 178 ? -14.117 -6.75 -17.75 1 98.31 178 ILE A N 1
ATOM 1441 C CA . ILE A 1 178 ? -13.656 -5.367 -17.734 1 98.31 178 ILE A CA 1
ATOM 1442 C C . ILE A 1 178 ? -12.211 -5.309 -17.234 1 98.31 178 ILE A C 1
ATOM 1444 O O . ILE A 1 178 ? -11.359 -4.652 -17.844 1 98.31 178 ILE A O 1
ATOM 1448 N N . ALA A 1 179 ? -11.906 -5.992 -16.141 1 98.56 179 ALA A N 1
ATOM 1449 C CA . ALA A 1 179 ? -10.555 -6.016 -15.594 1 98.56 179 ALA A CA 1
ATOM 1450 C C . ALA A 1 179 ? -9.547 -6.559 -16.609 1 98.56 179 ALA A C 1
ATOM 1452 O O . ALA A 1 179 ? -8.453 -6.02 -16.75 1 98.56 179 ALA A O 1
ATOM 1453 N N . GLY A 1 180 ? -9.945 -7.648 -17.297 1 98.62 180 GLY A N 1
ATOM 1454 C CA . GLY A 1 180 ? -9.086 -8.227 -18.312 1 98.62 180 GLY A CA 1
ATOM 1455 C C . GLY A 1 180 ? -8.797 -7.281 -19.453 1 98.62 180 GLY A C 1
ATOM 1456 O O . GLY A 1 180 ? -7.656 -7.172 -19.906 1 98.62 180 GLY A O 1
ATOM 1457 N N . LYS A 1 181 ? -9.828 -6.633 -19.906 1 98.31 181 LYS A N 1
ATOM 1458 C CA . LYS A 1 181 ? -9.688 -5.695 -21.016 1 98.31 181 LYS A CA 1
ATOM 1459 C C . LYS A 1 181 ? -8.805 -4.516 -20.625 1 98.31 181 LYS A C 1
ATOM 1461 O O . LYS A 1 181 ? -7.922 -4.117 -21.391 1 98.31 181 LYS A O 1
ATOM 1466 N N . LEU A 1 182 ? -9.07 -3.988 -19.438 1 97.81 182 LEU A N 1
ATOM 1467 C CA . LEU A 1 182 ? -8.281 -2.873 -18.922 1 97.81 182 LEU A CA 1
ATOM 1468 C C . LEU A 1 182 ? -6.809 -3.246 -18.844 1 97.81 182 LEU A C 1
ATOM 1470 O O . LEU A 1 182 ? -5.945 -2.486 -19.297 1 97.81 182 LEU A O 1
ATOM 1474 N N . THR A 1 183 ? -6.539 -4.324 -18.297 1 98.81 183 THR A N 1
ATOM 1475 C CA . THR A 1 183 ? -5.168 -4.785 -18.125 1 98.81 183 THR A CA 1
ATOM 1476 C C . THR A 1 183 ? -4.504 -5.035 -19.469 1 98.81 183 THR A C 1
ATOM 1478 O O . THR A 1 183 ? -3.322 -4.727 -19.656 1 98.81 183 THR A O 1
ATOM 1481 N N . SER A 1 184 ? -5.242 -5.613 -20.406 1 98.88 184 SER A N 1
ATOM 1482 C CA . SER A 1 184 ? -4.715 -5.859 -21.734 1 98.88 184 SER A CA 1
ATOM 1483 C C . SER A 1 184 ? -4.266 -4.559 -22.406 1 98.88 184 SER A C 1
ATOM 1485 O O . SER A 1 184 ? -3.172 -4.496 -22.969 1 98.88 184 SER A O 1
ATOM 1487 N N . GLN A 1 185 ? -5.098 -3.582 -22.297 1 98.62 185 GLN A N 1
ATOM 1488 C CA . GLN A 1 185 ? -4.742 -2.287 -22.875 1 98.62 185 GLN A CA 1
ATOM 1489 C C . GLN A 1 185 ? -3.521 -1.692 -22.172 1 98.62 185 GLN A C 1
ATOM 1491 O O . GLN A 1 185 ? -2.682 -1.059 -22.812 1 98.62 185 GLN A O 1
ATOM 1496 N N . ALA A 1 186 ? -3.467 -1.85 -20.875 1 98.81 186 ALA A N 1
ATOM 1497 C CA . ALA A 1 186 ? -2.309 -1.368 -20.125 1 98.81 186 ALA A CA 1
ATOM 1498 C C . ALA A 1 186 ? -1.025 -2.041 -20.609 1 98.81 186 ALA A C 1
ATOM 1500 O O . ALA A 1 186 ? 0.013 -1.39 -20.75 1 98.81 186 ALA A O 1
ATOM 1501 N N . PHE A 1 187 ? -1.088 -3.324 -20.922 1 98.81 187 PHE A N 1
ATOM 1502 C CA . PHE A 1 187 ? 0.061 -4.051 -21.453 1 98.81 187 PHE A CA 1
ATOM 1503 C C . PHE A 1 187 ? 0.484 -3.484 -22.797 1 98.81 187 PHE A C 1
ATOM 1505 O O . PHE A 1 187 ? 1.671 -3.248 -23.031 1 98.81 187 PHE A O 1
ATOM 1512 N N . ILE A 1 188 ? -0.469 -3.299 -23.641 1 98.62 188 ILE A N 1
ATOM 1513 C CA . ILE A 1 188 ? -0.189 -2.805 -24.984 1 98.62 188 ILE A CA 1
ATOM 1514 C C . ILE A 1 188 ? 0.538 -1.464 -24.891 1 98.62 188 ILE A C 1
ATOM 1516 O O . ILE A 1 188 ? 1.57 -1.269 -25.531 1 98.62 188 ILE A O 1
ATOM 1520 N N . GLU A 1 189 ? 0.022 -0.547 -24.094 1 98.31 189 GLU A N 1
ATOM 1521 C CA . GLU A 1 189 ? 0.63 0.772 -23.953 1 98.31 189 GLU A CA 1
ATOM 1522 C C . GLU A 1 189 ? 2.014 0.675 -23.312 1 98.31 189 GLU A C 1
ATOM 1524 O O . GLU A 1 189 ? 2.906 1.466 -23.625 1 98.31 189 GLU A O 1
ATOM 1529 N N . THR A 1 190 ? 2.186 -0.239 -22.406 1 98.44 190 THR A N 1
ATOM 1530 C CA . THR A 1 190 ? 3.482 -0.422 -21.766 1 98.44 190 THR A CA 1
ATOM 1531 C C . THR A 1 190 ? 4.508 -0.962 -22.75 1 98.44 190 THR A C 1
ATOM 1533 O O . THR A 1 190 ? 5.648 -0.497 -22.797 1 98.44 190 THR A O 1
ATOM 1536 N N . MET A 1 191 ? 4.086 -1.96 -23.578 1 98.12 191 MET A N 1
ATOM 1537 C CA . MET A 1 191 ? 4.953 -2.467 -24.641 1 98.12 191 MET A CA 1
ATOM 1538 C C . MET A 1 191 ? 5.359 -1.349 -25.594 1 98.12 191 MET A C 1
ATOM 1540 O O . MET A 1 191 ? 6.527 -1.241 -25.969 1 98.12 191 MET A O 1
ATOM 1544 N N . PHE A 1 192 ? 4.387 -0.549 -25.891 1 97.31 192 PHE A N 1
ATOM 1545 C CA . PHE A 1 192 ? 4.613 0.569 -26.797 1 97.31 192 PHE A CA 1
ATOM 1546 C C . PHE A 1 192 ? 5.648 1.531 -26.219 1 97.31 192 PHE A C 1
ATOM 1548 O O . PHE A 1 192 ? 6.488 2.053 -26.953 1 97.31 192 PHE A O 1
ATOM 1555 N N . ALA A 1 193 ? 5.609 1.72 -24.938 1 96.12 193 ALA A N 1
ATOM 1556 C CA . ALA A 1 193 ? 6.477 2.688 -24.281 1 96.12 193 ALA A CA 1
ATOM 1557 C C . ALA A 1 193 ? 7.84 2.076 -23.969 1 96.12 193 ALA A C 1
ATOM 1559 O O . ALA A 1 193 ? 8.75 2.775 -23.516 1 96.12 193 ALA A O 1
ATOM 1560 N N . SER A 1 194 ? 7.988 0.792 -24.188 1 95.38 194 SER A N 1
ATOM 1561 C CA . SER A 1 194 ? 9.211 0.082 -23.844 1 95.38 194 SER A CA 1
ATOM 1562 C C . SER A 1 194 ? 10.312 0.341 -24.875 1 95.38 194 SER A C 1
ATOM 1564 O O . SER A 1 194 ? 10.227 -0.131 -26.016 1 95.38 194 SER A O 1
ATOM 1566 N N . LYS A 1 195 ? 11.344 1.188 -24.578 1 94.5 195 LYS A N 1
ATOM 1567 C CA . LYS A 1 195 ? 12.484 1.491 -25.438 1 94.5 195 LYS A CA 1
ATOM 1568 C C . LYS A 1 195 ? 13.797 1.287 -24.688 1 94.5 195 LYS A C 1
ATOM 1570 O O . LYS A 1 195 ? 14.039 1.913 -23.656 1 94.5 195 LYS A O 1
ATOM 1575 N N . ALA A 1 196 ? 14.617 0.492 -25.328 1 94.25 196 ALA A N 1
ATOM 1576 C CA . ALA A 1 196 ? 15.867 0.143 -24.656 1 94.25 196 ALA A CA 1
ATOM 1577 C C . ALA A 1 196 ? 16.875 1.29 -24.719 1 94.25 196 ALA A C 1
ATOM 1579 O O . ALA A 1 196 ? 16.984 1.965 -25.75 1 94.25 196 ALA A O 1
ATOM 1580 N N . PRO A 1 197 ? 17.703 1.504 -23.734 1 96.44 197 PRO A N 1
ATOM 1581 C CA . PRO A 1 197 ? 17.547 0.929 -22.406 1 96.44 197 PRO A CA 1
ATOM 1582 C C . PRO A 1 197 ? 16.406 1.567 -21.609 1 96.44 197 PRO A C 1
ATOM 1584 O O . PRO A 1 197 ? 16 2.699 -21.906 1 96.44 197 PRO A O 1
ATOM 1587 N N . VAL A 1 198 ? 15.812 0.866 -20.719 1 96.81 198 VAL A N 1
ATOM 1588 C CA . VAL A 1 198 ? 14.688 1.399 -19.969 1 96.81 198 VAL A CA 1
ATOM 1589 C C . VAL A 1 198 ? 14.734 0.873 -18.531 1 96.81 198 VAL A C 1
ATOM 1591 O O . VAL A 1 198 ? 15.172 -0.255 -18.297 1 96.81 198 VAL A O 1
ATOM 1594 N N . GLU A 1 199 ? 14.305 1.659 -17.609 1 97.12 199 GLU A N 1
ATOM 1595 C CA . GLU A 1 199 ? 14.258 1.243 -16.219 1 97.12 199 GLU A CA 1
ATOM 1596 C C . GLU A 1 199 ? 13.031 0.376 -15.938 1 97.12 199 GLU A C 1
ATOM 1598 O O . GLU A 1 199 ? 11.938 0.666 -16.422 1 97.12 199 GLU A O 1
ATOM 1603 N N . GLU A 1 200 ? 13.188 -0.731 -15.172 1 98.06 200 GLU A N 1
ATOM 1604 C CA . GLU A 1 200 ? 12.055 -1.534 -14.727 1 98.06 200 GLU A CA 1
ATOM 1605 C C . GLU A 1 200 ? 11 -0.668 -14.039 1 98.06 200 GLU A C 1
ATOM 1607 O O . GLU A 1 200 ? 9.805 -0.861 -14.242 1 98.06 200 GLU A O 1
ATOM 1612 N N . GLY A 1 201 ? 11.516 0.315 -13.273 1 97.19 201 GLY A N 1
ATOM 1613 C CA . GLY A 1 201 ? 10.625 1.207 -12.547 1 97.19 201 GLY A CA 1
ATOM 1614 C C . GLY A 1 201 ? 9.742 2.035 -13.453 1 97.19 201 GLY A C 1
ATOM 1615 O O . GLY A 1 201 ? 8.586 2.309 -13.125 1 97.19 201 GLY A O 1
ATOM 1616 N N . PHE A 1 202 ? 10.258 2.453 -14.531 1 97.75 202 PHE A N 1
ATOM 1617 C CA . PHE A 1 202 ? 9.469 3.219 -15.484 1 97.75 202 PHE A CA 1
ATOM 1618 C C . PHE A 1 202 ? 8.344 2.365 -16.062 1 97.75 202 PHE A C 1
ATOM 1620 O O . PHE A 1 202 ? 7.207 2.828 -16.188 1 97.75 202 PHE A O 1
ATOM 1627 N N . LEU A 1 203 ? 8.664 1.124 -16.453 1 98.31 203 LEU A N 1
ATOM 1628 C CA . LEU A 1 203 ? 7.637 0.242 -17.016 1 98.31 203 LEU A CA 1
ATOM 1629 C C . LEU A 1 203 ? 6.566 -0.063 -15.969 1 98.31 203 LEU A C 1
ATOM 1631 O O . LEU A 1 203 ? 5.379 -0.148 -16.297 1 98.31 203 LEU A O 1
ATOM 1635 N N . TYR A 1 204 ? 7.035 -0.252 -14.742 1 98.31 204 TYR A N 1
ATOM 1636 C CA . TYR A 1 204 ? 6.09 -0.406 -13.641 1 98.31 204 TYR A CA 1
ATOM 1637 C C . TYR A 1 204 ? 5.133 0.781 -13.57 1 98.31 204 TYR A C 1
ATOM 1639 O O . TYR A 1 204 ? 3.914 0.603 -13.531 1 98.31 204 TYR A O 1
ATOM 1647 N N . ALA A 1 205 ? 5.676 1.992 -13.539 1 98.31 205 ALA A N 1
ATOM 1648 C CA . ALA A 1 205 ? 4.887 3.217 -13.43 1 98.31 205 ALA A CA 1
ATOM 1649 C C . ALA A 1 205 ? 3.938 3.363 -14.617 1 98.31 205 ALA A C 1
ATOM 1651 O O . ALA A 1 205 ? 2.777 3.748 -14.445 1 98.31 205 ALA A O 1
ATOM 1652 N N . LYS A 1 206 ? 4.418 3.078 -15.797 1 98.62 206 LYS A N 1
ATOM 1653 C CA . LYS A 1 206 ? 3.611 3.182 -17 1 98.62 206 LYS A CA 1
ATOM 1654 C C . LYS A 1 206 ? 2.438 2.209 -16.969 1 98.62 206 LYS A C 1
ATOM 1656 O O . LYS A 1 206 ? 1.299 2.59 -17.25 1 98.62 206 LYS A O 1
ATOM 1661 N N . PHE A 1 207 ? 2.73 0.984 -16.641 1 98.75 207 PHE A N 1
ATOM 1662 C CA . PHE A 1 207 ? 1.69 -0.034 -16.547 1 98.75 207 PHE A CA 1
ATOM 1663 C C . PHE A 1 207 ? 0.618 0.378 -15.547 1 98.75 207 PHE A C 1
ATOM 1665 O O . PHE A 1 207 ? -0.577 0.304 -15.844 1 98.75 207 PHE A O 1
ATOM 1672 N N . GLU A 1 208 ? 1.037 0.796 -14.359 1 98.38 208 GLU A N 1
ATOM 1673 C CA . GLU A 1 208 ? 0.092 1.225 -13.328 1 98.38 208 GLU A CA 1
ATOM 1674 C C . GLU A 1 208 ? -0.74 2.412 -13.805 1 98.38 208 GLU A C 1
ATOM 1676 O O . GLU A 1 208 ? -1.955 2.447 -13.602 1 98.38 208 GLU A O 1
ATOM 1681 N N . PHE A 1 209 ? -0.11 3.379 -14.43 1 98.62 209 PHE A N 1
ATOM 1682 C CA . PHE A 1 209 ? -0.812 4.551 -14.945 1 98.62 209 PHE A CA 1
ATOM 1683 C C . PHE A 1 209 ? -1.891 4.145 -15.938 1 98.62 209 PHE A C 1
ATOM 1685 O O . PHE A 1 209 ? -3.02 4.633 -15.875 1 98.62 209 PHE A O 1
ATOM 1692 N N . GLU A 1 210 ? -1.526 3.234 -16.844 1 98.62 210 GLU A N 1
ATOM 1693 C CA . GLU A 1 210 ? -2.463 2.824 -17.875 1 98.62 210 GLU A CA 1
ATOM 1694 C C . GLU A 1 210 ? -3.645 2.059 -17.281 1 98.62 210 GLU A C 1
ATOM 1696 O O . GLU A 1 210 ? -4.77 2.176 -17.781 1 98.62 210 GLU A O 1
ATOM 1701 N N . CYS A 1 211 ? -3.42 1.277 -16.281 1 98.44 211 CYS A N 1
ATOM 1702 C CA . CYS A 1 211 ? -4.512 0.585 -15.617 1 98.44 211 CYS A CA 1
ATOM 1703 C C . CYS A 1 211 ? -5.469 1.578 -14.969 1 98.44 211 CYS A C 1
ATOM 1705 O O . CYS A 1 211 ? -6.672 1.551 -15.227 1 98.44 211 CYS A O 1
ATOM 1707 N N . ARG A 1 212 ? -4.922 2.51 -14.211 1 97.06 212 ARG A N 1
ATOM 1708 C CA . ARG A 1 212 ? -5.742 3.4 -13.391 1 97.06 212 ARG A CA 1
ATOM 1709 C C . ARG A 1 212 ? -6.391 4.484 -14.242 1 97.06 212 ARG A C 1
ATOM 1711 O O . ARG A 1 212 ? -7.531 4.883 -13.984 1 97.06 212 ARG A O 1
ATOM 1718 N N . ALA A 1 213 ? -5.641 4.953 -15.219 1 95.44 213 ALA A N 1
ATOM 1719 C CA . ALA A 1 213 ? -6.191 5.957 -16.125 1 95.44 213 ALA A CA 1
ATOM 1720 C C . ALA A 1 213 ? -7.41 5.418 -16.859 1 95.44 213 ALA A C 1
ATOM 1722 O O . ALA A 1 213 ? -8.266 6.184 -17.312 1 95.44 213 ALA A O 1
ATOM 1723 N N . ARG A 1 214 ? -7.512 4.133 -16.922 1 95.06 214 ARG A N 1
ATOM 1724 C CA . ARG A 1 214 ? -8.602 3.512 -17.672 1 95.06 214 ARG A CA 1
ATOM 1725 C C . ARG A 1 214 ? -9.688 3.004 -16.734 1 95.06 214 ARG A C 1
ATOM 1727 O O . ARG A 1 214 ? -10.664 2.395 -17.188 1 95.06 214 ARG A O 1
ATOM 1734 N N . GLY A 1 215 ? -9.484 3.213 -15.508 1 93.69 215 GLY A N 1
ATOM 1735 C CA . GLY A 1 215 ? -10.625 2.986 -14.625 1 93.69 215 GLY A CA 1
ATOM 1736 C C . GLY A 1 215 ? -10.336 1.98 -13.523 1 93.69 215 GLY A C 1
ATOM 1737 O O . GLY A 1 215 ? -11.195 1.709 -12.688 1 93.69 215 GLY A O 1
ATOM 1738 N N . ALA A 1 216 ? -9.148 1.352 -13.547 1 97.5 216 ALA A N 1
ATOM 1739 C CA . ALA A 1 216 ? -8.812 0.455 -12.445 1 97.5 216 ALA A CA 1
ATOM 1740 C C . ALA A 1 216 ? -8.695 1.222 -11.133 1 97.5 216 ALA A C 1
ATOM 1742 O O . ALA A 1 216 ? -8.289 2.385 -11.117 1 97.5 216 ALA A O 1
ATOM 1743 N N . ASP A 1 217 ? -9.008 0.613 -10.031 1 95.56 217 ASP A N 1
ATOM 1744 C CA . ASP A 1 217 ? -8.891 1.214 -8.703 1 95.56 217 ASP A CA 1
ATOM 1745 C C . ASP A 1 217 ? -7.449 1.185 -8.211 1 95.56 217 ASP A C 1
ATOM 1747 O O . ASP A 1 217 ? -6.93 2.195 -7.73 1 95.56 217 ASP A O 1
ATOM 1751 N N . ILE A 1 218 ? -6.859 0.095 -8.281 1 95.75 218 ILE A N 1
ATOM 1752 C CA . ILE A 1 218 ? -5.477 -0.144 -7.891 1 95.75 218 ILE A CA 1
ATOM 1753 C C . ILE A 1 218 ? -4.906 -1.308 -8.695 1 95.75 218 ILE A C 1
ATOM 1755 O O . ILE A 1 218 ? -5.625 -1.949 -9.469 1 95.75 218 ILE A O 1
ATOM 1759 N N . LEU A 1 219 ? -3.605 -1.559 -8.594 1 97.5 219 LEU A N 1
ATOM 1760 C CA . LEU A 1 219 ? -3.051 -2.822 -9.062 1 97.5 219 LEU A CA 1
ATOM 1761 C C . LEU A 1 219 ? -3.477 -3.975 -8.164 1 97.5 219 LEU A C 1
ATOM 1763 O O . LEU A 1 219 ? -3.59 -3.805 -6.945 1 97.5 219 LEU A O 1
ATOM 1767 N N . ALA A 1 220 ? -3.689 -5.109 -8.742 1 97.62 220 ALA A N 1
ATOM 1768 C CA . ALA A 1 220 ? -4.129 -6.281 -7.992 1 97.62 220 ALA A CA 1
ATOM 1769 C C . ALA A 1 220 ? -3.027 -6.785 -7.066 1 97.62 220 ALA A C 1
ATOM 1771 O O . ALA A 1 220 ? -3.307 -7.426 -6.047 1 97.62 220 ALA A O 1
ATOM 1772 N N . TYR A 1 221 ? -1.847 -6.621 -7.387 1 97.12 221 TYR A N 1
ATOM 1773 C CA . TYR A 1 221 ? -0.634 -7.02 -6.68 1 97.12 221 TYR A CA 1
ATOM 1774 C C . TYR A 1 221 ? 0.576 -6.25 -7.203 1 97.12 221 TYR A C 1
ATOM 1776 O O . TYR A 1 221 ? 0.516 -5.633 -8.266 1 97.12 221 TYR A O 1
ATOM 1784 N N . PRO A 1 222 ? 1.693 -6.168 -6.395 1 96.38 222 PRO A N 1
ATOM 1785 C CA . PRO A 1 222 ? 2.914 -5.602 -6.98 1 96.38 222 PRO A CA 1
ATOM 1786 C C . PRO A 1 222 ? 3.383 -6.363 -8.219 1 96.38 222 PRO A C 1
ATOM 1788 O O . PRO A 1 222 ? 3.689 -7.559 -8.133 1 96.38 222 PRO A O 1
ATOM 1791 N N . PRO A 1 223 ? 3.451 -5.703 -9.305 1 98 223 PRO A N 1
ATOM 1792 C CA . PRO A 1 223 ? 3.779 -6.43 -10.531 1 98 223 PRO A CA 1
ATOM 1793 C C . PRO A 1 223 ? 5.238 -6.879 -10.578 1 98 223 PRO A C 1
ATOM 1795 O O . PRO A 1 223 ? 6.09 -6.289 -9.906 1 98 223 PRO A O 1
ATOM 1798 N N . VAL A 1 224 ? 5.469 -7.934 -11.25 1 98.31 224 VAL A N 1
ATOM 1799 C CA . VAL A 1 224 ? 6.816 -8.344 -11.633 1 98.31 224 VAL A CA 1
ATOM 1800 C C . VAL A 1 224 ? 7.215 -7.656 -12.93 1 98.31 224 VAL A C 1
ATOM 1802 O O . VAL A 1 224 ? 6.551 -7.824 -13.961 1 98.31 224 VAL A O 1
ATOM 1805 N N . VAL A 1 225 ? 8.133 -6.82 -12.891 1 98.62 225 VAL A N 1
ATOM 1806 C CA . VAL A 1 225 ? 8.766 -6.246 -14.07 1 98.62 225 VAL A CA 1
ATOM 1807 C C . VAL A 1 225 ? 10.242 -6.641 -14.117 1 98.62 225 VAL A C 1
ATOM 1809 O O . VAL A 1 225 ? 11.109 -5.887 -13.656 1 98.62 225 VAL A O 1
ATOM 1812 N N . ALA A 1 226 ? 10.539 -7.742 -14.75 1 98.56 226 ALA A N 1
ATOM 1813 C CA . ALA A 1 226 ? 11.852 -8.375 -14.617 1 98.56 226 ALA A CA 1
ATOM 1814 C C . ALA A 1 226 ? 12.602 -8.359 -15.938 1 98.56 226 ALA A C 1
ATOM 1816 O O . ALA A 1 226 ? 12.242 -9.07 -16.875 1 98.56 226 ALA A O 1
ATOM 1817 N N . GLY A 1 227 ? 13.672 -7.609 -16 1 98.38 227 GLY A N 1
ATOM 1818 C CA . GLY A 1 227 ? 14.531 -7.57 -17.172 1 98.38 227 GLY A CA 1
ATOM 1819 C C . GLY A 1 227 ? 15.609 -8.633 -17.156 1 98.38 227 GLY A C 1
ATOM 1820 O O . GLY A 1 227 ? 16.234 -8.875 -16.125 1 98.38 227 GLY A O 1
ATOM 1821 N N . GLY A 1 228 ? 15.82 -9.211 -18.281 1 97.94 228 GLY A N 1
ATOM 1822 C CA . GLY A 1 228 ? 16.906 -10.156 -18.438 1 97.94 228 GLY A CA 1
ATOM 1823 C C . GLY A 1 228 ? 16.844 -11.32 -17.469 1 97.94 228 GLY A C 1
ATOM 1824 O O . GLY A 1 228 ? 15.789 -11.961 -17.328 1 97.94 228 GLY A O 1
ATOM 1825 N N . ASN A 1 229 ? 17.906 -11.602 -16.828 1 97.94 229 ASN A N 1
ATOM 1826 C CA . ASN A 1 229 ? 18.047 -12.758 -15.945 1 97.94 229 ASN A CA 1
ATOM 1827 C C . ASN A 1 229 ? 17.109 -12.648 -14.742 1 97.94 229 ASN A C 1
ATOM 1829 O O . ASN A 1 229 ? 16.812 -13.648 -14.094 1 97.94 229 ASN A O 1
ATOM 1833 N N . ARG A 1 230 ? 16.641 -11.477 -14.445 1 97.88 230 ARG A N 1
ATOM 1834 C CA . ARG A 1 230 ? 15.797 -11.289 -13.273 1 97.88 230 ARG A CA 1
ATOM 1835 C C . ARG A 1 230 ? 14.43 -11.945 -13.469 1 97.88 230 ARG A C 1
ATOM 1837 O O . ARG A 1 230 ? 13.688 -12.141 -12.5 1 97.88 230 ARG A O 1
ATOM 1844 N N . SER A 1 231 ? 14.117 -12.297 -14.75 1 98.06 231 SER A N 1
ATOM 1845 C CA . SER A 1 231 ? 12.898 -13.047 -15.039 1 98.06 231 SER A CA 1
ATOM 1846 C C . SER A 1 231 ? 12.953 -14.445 -14.43 1 98.06 231 SER A C 1
ATOM 1848 O O . SER A 1 231 ? 11.93 -15.133 -14.344 1 98.06 231 SER A O 1
ATOM 1850 N N . ASN A 1 232 ? 14.109 -14.906 -14 1 97.38 232 ASN A N 1
ATOM 1851 C CA . ASN A 1 232 ? 14.273 -16.219 -13.375 1 97.38 232 ASN A CA 1
ATOM 1852 C C . ASN A 1 232 ? 13.961 -16.156 -11.883 1 97.38 232 ASN A C 1
ATOM 1854 O O . ASN A 1 232 ? 13.992 -17.188 -11.195 1 97.38 232 ASN A O 1
ATOM 1858 N N . THR A 1 233 ? 13.664 -14.992 -11.367 1 96.06 233 THR A N 1
ATOM 1859 C CA . THR A 1 233 ? 13.055 -14.797 -10.055 1 96.06 233 THR A CA 1
ATOM 1860 C C . THR A 1 233 ? 11.539 -14.664 -10.172 1 96.06 233 THR A C 1
ATOM 1862 O O . THR A 1 233 ? 11.031 -13.648 -10.648 1 96.06 233 THR A O 1
ATOM 1865 N N . LEU A 1 234 ? 10.828 -15.609 -9.711 1 94.94 234 LEU A N 1
ATOM 1866 C CA . LEU A 1 234 ? 9.43 -15.781 -10.07 1 94.94 234 LEU A CA 1
ATOM 1867 C C . LEU A 1 234 ? 8.586 -14.625 -9.562 1 94.94 234 LEU A C 1
ATOM 1869 O O . LEU A 1 234 ? 7.676 -14.156 -10.25 1 94.94 234 LEU A O 1
ATOM 1873 N N . HIS A 1 235 ? 8.836 -14.133 -8.367 1 94.88 235 HIS A N 1
ATOM 1874 C CA . HIS A 1 235 ? 8.133 -13 -7.773 1 94.88 235 HIS A CA 1
ATOM 1875 C C . HIS A 1 235 ? 9.07 -11.805 -7.609 1 94.88 235 HIS A C 1
ATOM 1877 O O . HIS A 1 235 ? 9.148 -11.219 -6.531 1 94.88 235 HIS A O 1
ATOM 1883 N N . TYR A 1 236 ? 9.805 -11.523 -8.672 1 95.81 236 TYR A N 1
ATOM 1884 C CA . TYR A 1 236 ? 10.688 -10.367 -8.688 1 95.81 236 TYR A CA 1
ATOM 1885 C C . TYR A 1 236 ? 9.891 -9.07 -8.609 1 95.81 236 TYR A C 1
ATOM 1887 O O . TYR A 1 236 ? 9.25 -8.672 -9.586 1 95.81 236 TYR A O 1
ATOM 1895 N N . VAL A 1 237 ? 10.023 -8.32 -7.406 1 93.12 237 VAL A N 1
ATOM 1896 C CA . VAL A 1 237 ? 9.188 -7.133 -7.281 1 93.12 237 VAL A CA 1
ATOM 1897 C C . VAL A 1 237 ? 10.055 -5.93 -6.906 1 93.12 237 VAL A C 1
ATOM 1899 O O . VAL A 1 237 ? 9.531 -4.883 -6.516 1 93.12 237 VAL A O 1
ATOM 1902 N N . LYS A 1 238 ? 11.375 -6.023 -6.965 1 92.81 238 LYS A N 1
ATOM 1903 C CA . LYS A 1 238 ? 12.227 -4.863 -6.707 1 92.81 238 LYS A CA 1
ATOM 1904 C C . LYS A 1 238 ? 12.07 -3.811 -7.801 1 92.81 238 LYS A C 1
ATOM 1906 O O . LYS A 1 238 ? 11.953 -2.617 -7.508 1 92.81 238 LYS A O 1
ATOM 1911 N N . ASN A 1 239 ? 12.078 -4.27 -9.062 1 96.19 239 ASN A N 1
ATOM 1912 C CA . ASN A 1 239 ? 11.719 -3.455 -10.227 1 96.19 239 ASN A CA 1
ATOM 1913 C C . ASN A 1 239 ? 12.547 -2.174 -10.289 1 96.19 239 ASN A C 1
ATOM 1915 O O . ASN A 1 239 ? 12.016 -1.099 -10.57 1 96.19 239 ASN A O 1
ATOM 1919 N N . ASN A 1 240 ? 13.805 -2.234 -9.992 1 93.88 240 ASN A N 1
ATOM 1920 C CA . ASN A 1 240 ? 14.578 -0.999 -9.914 1 93.88 240 ASN A CA 1
ATOM 1921 C C . ASN A 1 240 ? 15.859 -1.086 -10.734 1 93.88 240 ASN A C 1
ATOM 1923 O O . ASN A 1 240 ? 16.812 -0.335 -10.492 1 93.88 240 ASN A O 1
ATOM 1927 N N . GLN A 1 241 ? 15.93 -2.02 -11.609 1 96.62 241 GLN A N 1
ATOM 1928 C CA . GLN A 1 241 ? 17.141 -2.186 -12.414 1 96.62 241 GLN A CA 1
ATOM 1929 C C . GLN A 1 241 ? 16.906 -1.715 -13.844 1 96.62 241 GLN A C 1
ATOM 1931 O O . GLN A 1 241 ? 15.766 -1.612 -14.297 1 96.62 241 GLN A O 1
ATOM 1936 N N . LEU A 1 242 ? 18.031 -1.424 -14.5 1 97.75 242 LEU A N 1
ATOM 1937 C CA . LEU A 1 242 ? 18.031 -1.088 -15.922 1 97.75 242 LEU A CA 1
ATOM 1938 C C . LEU A 1 242 ? 17.859 -2.34 -16.766 1 97.75 242 LEU A C 1
ATOM 1940 O O . LEU A 1 242 ? 18.484 -3.371 -16.5 1 97.75 242 LEU A O 1
ATOM 1944 N N . ILE A 1 243 ? 16.938 -2.328 -17.688 1 98.38 243 ILE A N 1
ATOM 1945 C CA . ILE A 1 243 ? 16.828 -3.355 -18.719 1 98.38 243 ILE A CA 1
ATOM 1946 C C . ILE A 1 243 ? 17.672 -2.955 -19.922 1 98.38 243 ILE A C 1
ATOM 1948 O O . ILE A 1 243 ? 17.391 -1.947 -20.578 1 98.38 243 ILE A O 1
ATOM 1952 N N . LYS A 1 244 ? 18.609 -3.717 -20.266 1 97.94 244 LYS A N 1
ATOM 1953 C CA . LYS A 1 244 ? 19.562 -3.385 -21.312 1 97.94 244 LYS A CA 1
ATOM 1954 C C . LYS A 1 244 ? 19.031 -3.773 -22.688 1 97.94 244 LYS A C 1
ATOM 1956 O O . LYS A 1 244 ? 18.156 -4.637 -22.797 1 97.94 244 LYS A O 1
ATOM 1961 N N . ASP A 1 245 ? 19.625 -3.078 -23.719 1 97.19 245 ASP A N 1
ATOM 1962 C CA . ASP A 1 245 ? 19.312 -3.459 -25.094 1 97.19 245 ASP A CA 1
ATOM 1963 C C . ASP A 1 245 ? 19.594 -4.938 -25.344 1 97.19 245 ASP A C 1
ATOM 1965 O O . ASP A 1 245 ? 20.641 -5.449 -24.906 1 97.19 245 ASP A O 1
ATOM 1969 N N . GLY A 1 246 ? 18.641 -5.621 -25.969 1 96.25 246 GLY A N 1
ATOM 1970 C CA . GLY A 1 246 ? 18.812 -7.035 -26.266 1 96.25 246 GLY A CA 1
ATOM 1971 C C . GLY A 1 246 ? 18.188 -7.945 -25.234 1 96.25 246 GLY A C 1
ATOM 1972 O O . GLY A 1 246 ? 18.016 -9.141 -25.484 1 96.25 246 GLY A O 1
ATOM 1973 N N . GLU A 1 247 ? 17.781 -7.391 -24.094 1 98.12 247 GLU A N 1
ATOM 1974 C CA . GLU A 1 247 ? 17.125 -8.188 -23.062 1 98.12 247 GLU A CA 1
ATOM 1975 C C . GLU A 1 247 ? 15.617 -8.234 -23.281 1 98.12 247 GLU A C 1
ATOM 1977 O O . GLU A 1 247 ? 15.055 -7.383 -23.984 1 98.12 247 GLU A O 1
ATOM 1982 N N . MET A 1 248 ? 15.016 -9.289 -22.75 1 98.56 248 MET A N 1
ATOM 1983 C CA . MET A 1 248 ? 13.555 -9.32 -22.641 1 98.56 248 MET A CA 1
ATOM 1984 C C . MET A 1 248 ? 13.094 -8.82 -21.281 1 98.56 248 MET A C 1
ATOM 1986 O O . MET A 1 248 ? 13.898 -8.711 -20.344 1 98.56 248 MET A O 1
ATOM 1990 N N . VAL A 1 249 ? 11.867 -8.406 -21.25 1 98.75 249 VAL A N 1
ATOM 1991 C CA . VAL A 1 249 ? 11.242 -8.07 -19.984 1 98.75 249 VAL A CA 1
ATOM 1992 C C . VAL A 1 249 ? 9.992 -8.922 -19.781 1 98.75 249 VAL A C 1
ATOM 1994 O O . VAL A 1 249 ? 9.203 -9.109 -20.703 1 98.75 249 VAL A O 1
ATOM 1997 N N . LEU A 1 250 ? 9.93 -9.617 -18.656 1 98.88 250 LEU A N 1
ATOM 1998 C CA . LEU A 1 250 ? 8.742 -10.344 -18.203 1 98.88 250 LEU A CA 1
ATOM 1999 C C . LEU A 1 250 ? 7.91 -9.477 -17.25 1 98.88 250 LEU A C 1
ATOM 2001 O O . LEU A 1 250 ? 8.375 -9.094 -16.188 1 98.88 250 LEU A O 1
ATOM 2005 N N . LEU A 1 251 ? 6.773 -9.07 -17.703 1 98.88 251 LEU A N 1
ATOM 2006 C CA . LEU A 1 251 ? 5.836 -8.328 -16.875 1 98.88 251 LEU A CA 1
ATOM 2007 C C . LEU A 1 251 ? 4.656 -9.211 -16.469 1 98.88 251 LEU A C 1
ATOM 2009 O O . LEU A 1 251 ? 3.965 -9.758 -17.328 1 98.88 251 LEU A O 1
ATOM 2013 N N . ASP A 1 252 ? 4.531 -9.516 -15.242 1 98.81 252 ASP A N 1
ATOM 2014 C CA . ASP A 1 252 ? 3.379 -10.133 -14.602 1 98.81 252 ASP A CA 1
ATOM 2015 C C . ASP A 1 252 ? 2.588 -9.117 -13.781 1 98.81 252 ASP A C 1
ATOM 2017 O O . ASP A 1 252 ? 3.076 -8.617 -12.766 1 98.81 252 ASP A O 1
ATOM 2021 N N . GLY A 1 253 ? 1.481 -8.773 -14.281 1 98.69 253 GLY A N 1
ATOM 2022 C CA . GLY A 1 253 ? 0.721 -7.719 -13.625 1 98.69 253 GLY A CA 1
ATOM 2023 C C . GLY A 1 253 ? -0.765 -7.785 -13.922 1 98.69 253 GLY A C 1
ATOM 2024 O O . GLY A 1 253 ? -1.182 -8.422 -14.891 1 98.69 253 GLY A O 1
ATOM 2025 N N . GLY A 1 254 ? -1.495 -7.156 -13.102 1 98.62 254 GLY A N 1
ATOM 2026 C CA . GLY A 1 254 ? -2.941 -7.043 -13.203 1 98.62 254 GLY A CA 1
ATOM 2027 C C . GLY A 1 254 ? -3.512 -5.922 -12.352 1 98.62 254 GLY A C 1
ATOM 2028 O O . GLY A 1 254 ? -2.799 -5.328 -11.539 1 98.62 254 GLY A O 1
ATOM 2029 N N . CYS A 1 255 ? -4.762 -5.582 -12.586 1 98.38 255 CYS A N 1
ATOM 2030 C CA . CYS A 1 255 ? -5.414 -4.504 -11.859 1 98.38 255 CYS A CA 1
ATOM 2031 C C . CYS A 1 255 ? -6.66 -5.012 -11.141 1 98.38 255 CYS A C 1
ATOM 2033 O O . CYS A 1 255 ? -7.094 -6.141 -11.359 1 98.38 255 CYS A O 1
ATOM 2035 N N . GLU A 1 256 ? -7.09 -4.289 -10.195 1 97.94 256 GLU A N 1
ATOM 2036 C CA . GLU A 1 256 ? -8.383 -4.469 -9.547 1 97.94 256 GLU A CA 1
ATOM 2037 C C . GLU A 1 256 ? -9.391 -3.434 -10.039 1 97.94 256 GLU A C 1
ATOM 2039 O O . GLU A 1 256 ? -9.109 -2.234 -10.039 1 97.94 256 GLU A O 1
ATOM 2044 N N . SER A 1 257 ? -10.43 -3.912 -10.531 1 96.94 257 SER A N 1
ATOM 2045 C CA . SER A 1 257 ? -11.547 -3.078 -10.945 1 96.94 257 SER A CA 1
ATOM 2046 C C . SER A 1 257 ? -12.859 -3.582 -10.352 1 96.94 257 SER A C 1
ATOM 2048 O O . SER A 1 257 ? -13.273 -4.711 -10.625 1 96.94 257 SER A O 1
ATOM 2050 N N . SER A 1 258 ? -13.492 -2.705 -9.547 1 94.88 258 SER A N 1
ATOM 2051 C CA . SER A 1 258 ? -14.75 -3.053 -8.891 1 94.88 258 SER A CA 1
ATOM 2052 C C . SER A 1 258 ? -14.641 -4.375 -8.141 1 94.88 258 SER A C 1
ATOM 2054 O O . SER A 1 258 ? -15.469 -5.27 -8.32 1 94.88 258 SER A O 1
ATOM 2056 N N . CYS A 1 259 ? -13.562 -4.582 -7.488 1 95 259 CYS A N 1
ATOM 2057 C CA . CYS A 1 259 ? -13.344 -5.645 -6.512 1 95 259 CYS A CA 1
ATOM 2058 C C . CYS A 1 259 ? -12.898 -6.93 -7.199 1 95 259 CYS A C 1
ATOM 2060 O O . CYS A 1 259 ? -12.656 -7.941 -6.539 1 95 259 CYS A O 1
ATOM 2062 N N . TYR A 1 260 ? -12.781 -6.941 -8.508 1 98.38 260 TYR A N 1
ATOM 2063 C CA . TYR A 1 260 ? -12.305 -8.117 -9.227 1 98.38 260 TYR A CA 1
ATOM 2064 C C . TYR A 1 260 ? -10.977 -7.84 -9.922 1 98.38 260 TYR A C 1
ATOM 2066 O O . TYR A 1 260 ? -10.734 -6.715 -10.367 1 98.38 260 TYR A O 1
ATOM 2074 N N . VAL A 1 261 ? -10.148 -8.891 -10.023 1 98.5 261 VAL A N 1
ATOM 2075 C CA . VAL A 1 261 ? -8.773 -8.625 -10.43 1 98.5 261 VAL A CA 1
ATOM 2076 C C . VAL A 1 261 ? -8.461 -9.383 -11.719 1 98.5 261 VAL A C 1
ATOM 2078 O O . VAL A 1 261 ? -9.195 -10.297 -12.102 1 98.5 261 VAL A O 1
ATOM 2081 N N . SER A 1 262 ? -7.492 -8.938 -12.398 1 98.81 262 SER A N 1
ATOM 2082 C CA . SER A 1 262 ? -6.855 -9.648 -13.5 1 98.81 262 SER A CA 1
ATOM 2083 C C . SER A 1 262 ? -5.441 -10.078 -13.141 1 98.81 262 SER A C 1
ATOM 2085 O O . SER A 1 262 ? -4.879 -9.625 -12.141 1 98.81 262 SER A O 1
ATOM 2087 N N . ASP A 1 263 ? -4.91 -11.008 -13.852 1 98.81 263 ASP A N 1
ATOM 2088 C CA . ASP A 1 263 ? -3.566 -11.555 -13.695 1 98.81 263 ASP A CA 1
ATOM 2089 C C . ASP A 1 263 ? -3.006 -12.031 -15.031 1 98.81 263 ASP A C 1
ATOM 2091 O O . ASP A 1 263 ? -3.291 -13.148 -15.469 1 98.81 263 ASP A O 1
ATOM 2095 N N . ILE A 1 264 ? -2.209 -11.203 -15.633 1 98.94 264 ILE A N 1
ATOM 2096 C CA . ILE A 1 264 ? -1.716 -11.453 -16.984 1 98.94 264 ILE A CA 1
ATOM 2097 C C . ILE A 1 264 ? -0.191 -11.367 -17 1 98.94 264 ILE A C 1
ATOM 2099 O O . ILE A 1 264 ? 0.4 -10.555 -16.281 1 98.94 264 ILE A O 1
ATOM 2103 N N . THR A 1 265 ? 0.441 -12.227 -17.734 1 98.88 265 THR A N 1
ATOM 2104 C CA . THR A 1 265 ? 1.884 -12.141 -17.938 1 98.88 265 THR A CA 1
ATOM 2105 C C . THR A 1 265 ? 2.223 -12.125 -19.422 1 98.88 265 THR A C 1
ATOM 2107 O O . THR A 1 265 ? 1.646 -12.875 -20.219 1 98.88 265 THR A O 1
ATOM 2110 N N . ARG A 1 266 ? 3.045 -11.258 -19.797 1 98.94 266 ARG A N 1
ATOM 2111 C CA . ARG A 1 266 ? 3.66 -11.242 -21.125 1 98.94 266 ARG A CA 1
ATOM 2112 C C . ARG A 1 266 ? 5.164 -11.016 -21.031 1 98.94 266 ARG A C 1
ATOM 2114 O O . ARG A 1 266 ? 5.645 -10.391 -20.078 1 98.94 266 ARG A O 1
ATOM 2121 N N . THR A 1 267 ? 5.871 -11.594 -21.875 1 98.88 267 THR A N 1
ATOM 2122 C CA . THR A 1 267 ? 7.305 -11.391 -22.047 1 98.88 267 THR A CA 1
ATOM 2123 C C . THR A 1 267 ? 7.617 -10.844 -23.438 1 98.88 267 THR A C 1
ATOM 2125 O O . THR A 1 267 ? 7.098 -11.344 -24.438 1 98.88 267 THR A O 1
ATOM 2128 N N . TRP A 1 268 ? 8.398 -9.758 -23.531 1 98.75 268 TRP A N 1
ATOM 2129 C CA . TRP A 1 268 ? 8.719 -9.188 -24.844 1 98.75 268 TRP A CA 1
ATOM 2130 C C . TRP A 1 268 ? 10.141 -8.625 -24.859 1 98.75 268 TRP A C 1
ATOM 2132 O O . TRP A 1 268 ? 10.719 -8.359 -23.797 1 98.75 268 TRP A O 1
ATOM 2142 N N . PRO A 1 269 ? 10.773 -8.586 -26.062 1 98.12 269 PRO A N 1
ATOM 2143 C CA . PRO A 1 269 ? 12.078 -7.93 -26.172 1 98.12 269 PRO A CA 1
ATOM 2144 C C . PRO A 1 269 ? 11.984 -6.414 -26 1 98.12 269 PRO A C 1
ATOM 2146 O O . PRO A 1 269 ? 11.172 -5.762 -26.656 1 98.12 269 PRO A O 1
ATOM 2149 N N . VAL A 1 270 ? 12.805 -5.828 -25.203 1 96.69 270 VAL A N 1
ATOM 2150 C CA . VAL A 1 270 ? 12.672 -4.426 -24.812 1 96.69 270 VAL A CA 1
ATOM 2151 C C . VAL A 1 270 ? 12.961 -3.533 -26.016 1 96.69 270 VAL A C 1
ATOM 2153 O O . VAL A 1 270 ? 12.477 -2.404 -26.094 1 96.69 270 VAL A O 1
ATOM 2156 N N . ASN A 1 271 ? 13.781 -4.062 -26.922 1 95.31 271 ASN A N 1
ATOM 2157 C CA . ASN A 1 271 ? 14.094 -3.252 -28.094 1 95.31 271 ASN A CA 1
ATOM 2158 C C . ASN A 1 271 ? 13.125 -3.533 -29.234 1 95.31 271 ASN A C 1
ATOM 2160 O O . ASN A 1 271 ? 13.297 -3.02 -30.344 1 95.31 271 ASN A O 1
ATOM 2164 N N . GLY A 1 272 ? 12.164 -4.488 -29.062 1 95.62 272 GLY A N 1
ATOM 2165 C CA . GLY A 1 272 ? 11.07 -4.672 -30 1 95.62 272 GLY A CA 1
ATOM 2166 C C . GLY A 1 272 ? 11.297 -5.812 -30.984 1 95.62 272 GLY A C 1
ATOM 2167 O O . GLY A 1 272 ? 10.414 -6.148 -31.766 1 95.62 272 GLY A O 1
ATOM 2168 N N . ARG A 1 273 ? 12.414 -6.465 -30.891 1 96.44 273 ARG A N 1
ATOM 2169 C CA . ARG A 1 273 ? 12.688 -7.574 -31.797 1 96.44 273 ARG A CA 1
ATOM 2170 C C . ARG A 1 273 ? 13.289 -8.758 -31.047 1 96.44 273 ARG A C 1
ATOM 2172 O O . ARG A 1 273 ? 14.312 -8.625 -30.375 1 96.44 273 ARG A O 1
ATOM 2179 N N . PHE A 1 274 ? 12.695 -9.898 -31.297 1 98.25 274 PHE A N 1
ATOM 2180 C CA . PHE A 1 274 ? 13.211 -11.117 -30.672 1 98.25 274 PHE A CA 1
ATOM 2181 C C . PHE A 1 274 ? 14.492 -11.57 -31.359 1 98.25 274 PHE A C 1
ATOM 2183 O O . PHE A 1 274 ? 14.57 -11.578 -32.594 1 98.25 274 PHE A O 1
ATOM 2190 N N . THR A 1 275 ? 15.516 -11.914 -30.578 1 98.19 275 THR A N 1
ATOM 2191 C CA . THR A 1 275 ? 16.625 -12.672 -31.141 1 98.19 275 THR A CA 1
ATOM 2192 C C . THR A 1 275 ? 16.203 -14.102 -31.453 1 98.19 275 THR A C 1
ATOM 2194 O O . THR A 1 275 ? 15.148 -14.547 -31 1 98.19 275 THR A O 1
ATOM 2197 N N . ALA A 1 276 ? 16.969 -14.82 -32.156 1 98.44 276 ALA A N 1
ATOM 2198 C CA . ALA A 1 276 ? 16.625 -16.172 -32.562 1 98.44 276 ALA A CA 1
ATOM 2199 C C . ALA A 1 276 ? 16.406 -17.062 -31.328 1 98.44 276 ALA A C 1
ATOM 2201 O O . ALA A 1 276 ? 15.375 -17.734 -31.203 1 98.44 276 ALA A O 1
ATOM 2202 N N . PRO A 1 277 ? 17.312 -17.078 -30.297 1 98.62 277 PRO A N 1
ATOM 2203 C CA . PRO A 1 277 ? 17.078 -17.906 -29.109 1 98.62 277 PRO A CA 1
ATOM 2204 C C . PRO A 1 277 ? 15.852 -17.469 -28.328 1 98.62 277 PRO A C 1
ATOM 2206 O O . PRO A 1 277 ? 15.117 -18.312 -27.797 1 98.62 277 PRO A O 1
ATOM 2209 N N . GLN A 1 278 ? 15.672 -16.156 -28.219 1 98.81 278 GLN A N 1
ATOM 2210 C CA . GLN A 1 278 ? 14.484 -15.633 -27.547 1 98.81 278 GLN A CA 1
ATOM 2211 C C . GLN A 1 278 ? 13.211 -16.125 -28.219 1 98.81 278 GLN A C 1
ATOM 2213 O O . GLN A 1 278 ? 12.273 -16.578 -27.547 1 98.81 278 GLN A O 1
ATOM 2218 N N . ALA A 1 279 ? 13.195 -16.016 -29.531 1 98.81 279 ALA A N 1
ATOM 2219 C CA . ALA A 1 279 ? 12.039 -16.438 -30.312 1 98.81 279 ALA A CA 1
ATOM 2220 C C . ALA A 1 279 ? 11.75 -17.922 -30.125 1 98.81 279 ALA A C 1
ATOM 2222 O O . ALA A 1 279 ? 10.594 -18.328 -30.016 1 98.81 279 ALA A O 1
ATOM 2223 N N . GLU A 1 280 ? 12.781 -18.719 -30.172 1 98.75 280 GLU A N 1
ATOM 2224 C CA . GLU A 1 280 ? 12.633 -20.156 -30.016 1 98.75 280 GLU A CA 1
ATOM 2225 C C . GLU A 1 280 ? 11.977 -20.5 -28.672 1 98.75 280 GLU A C 1
ATOM 2227 O O . GLU A 1 280 ? 11.016 -21.266 -28.625 1 98.75 280 GLU A O 1
ATOM 2232 N N . LEU A 1 281 ? 12.523 -19.922 -27.656 1 98.88 281 LEU A N 1
ATOM 2233 C CA . LEU A 1 281 ? 12 -20.203 -26.312 1 98.88 281 LEU A CA 1
ATOM 2234 C C . LEU A 1 281 ? 10.586 -19.656 -26.172 1 98.88 281 LEU A C 1
ATOM 2236 O O . LEU A 1 281 ? 9.711 -20.312 -25.609 1 98.88 281 LEU A O 1
ATOM 2240 N N . TYR A 1 282 ? 10.375 -18.406 -26.641 1 98.88 282 TYR A N 1
ATOM 2241 C CA . TYR A 1 282 ? 9.062 -17.781 -26.562 1 98.88 282 TYR A CA 1
ATOM 2242 C C . TYR A 1 282 ? 8.008 -18.625 -27.266 1 98.88 282 TYR A C 1
ATOM 2244 O O . TYR A 1 282 ? 6.934 -18.875 -26.703 1 98.88 282 TYR A O 1
ATOM 2252 N N . GLU A 1 283 ? 8.305 -19.047 -28.438 1 98.81 283 GLU A N 1
ATOM 2253 C CA . GLU A 1 283 ? 7.359 -19.828 -29.219 1 98.81 283 GLU A CA 1
ATOM 2254 C C . GLU A 1 283 ? 7.051 -21.156 -28.531 1 98.81 283 GLU A C 1
ATOM 2256 O O . GLU A 1 283 ? 5.918 -21.641 -28.578 1 98.81 283 GLU A O 1
ATOM 2261 N N . ALA A 1 284 ? 8.078 -21.766 -27.969 1 98.81 284 ALA A N 1
ATOM 2262 C CA . ALA A 1 284 ? 7.859 -23 -27.219 1 98.81 284 ALA A CA 1
ATOM 2263 C C . ALA A 1 284 ? 6.848 -22.797 -26.094 1 98.81 284 ALA A C 1
ATOM 2265 O O . ALA A 1 284 ? 5.898 -23.562 -25.969 1 98.81 284 ALA A O 1
ATOM 2266 N N . VAL A 1 285 ? 7.02 -21.734 -25.281 1 98.94 285 VAL A N 1
ATOM 2267 C CA . VAL A 1 285 ? 6.129 -21.453 -24.156 1 98.94 285 VAL A CA 1
ATOM 2268 C C . VAL A 1 285 ? 4.734 -21.109 -24.672 1 98.94 285 VAL A C 1
ATOM 2270 O O . VAL A 1 285 ? 3.729 -21.516 -24.094 1 98.94 285 VAL A O 1
ATOM 2273 N N . LEU A 1 286 ? 4.664 -20.312 -25.766 1 98.88 286 LEU A N 1
ATOM 2274 C CA . LEU A 1 286 ? 3.385 -19.922 -26.344 1 98.88 286 LEU A CA 1
ATOM 2275 C C . LEU A 1 286 ? 2.602 -21.141 -26.812 1 98.88 286 LEU A C 1
ATOM 2277 O O . LEU A 1 286 ? 1.392 -21.234 -26.578 1 98.88 286 LEU A O 1
ATOM 2281 N N . GLU A 1 287 ? 3.266 -22.078 -27.484 1 98.81 287 GLU A N 1
ATOM 2282 C CA . GLU A 1 287 ? 2.617 -23.312 -27.922 1 98.81 287 GLU A CA 1
ATOM 2283 C C . GLU A 1 287 ? 2.076 -24.094 -26.734 1 98.81 287 GLU A C 1
ATOM 2285 O O . GLU A 1 287 ? 0.953 -24.609 -26.797 1 98.81 287 GLU A O 1
ATOM 2290 N N . ILE A 1 288 ? 2.889 -24.219 -25.719 1 98.88 288 ILE A N 1
ATOM 2291 C CA . ILE A 1 288 ? 2.459 -24.906 -24.516 1 98.88 288 ILE A CA 1
ATOM 2292 C C . ILE A 1 288 ? 1.215 -24.234 -23.938 1 98.88 288 ILE A C 1
ATOM 2294 O O . ILE A 1 288 ? 0.249 -24.906 -23.562 1 98.88 288 ILE A O 1
ATOM 2298 N N . GLN A 1 289 ? 1.237 -22.906 -23.844 1 98.88 289 GLN A N 1
ATOM 2299 C CA . GLN A 1 289 ? 0.133 -22.125 -23.281 1 98.88 289 GLN A CA 1
ATOM 2300 C C . GLN A 1 289 ? -1.152 -22.359 -24.078 1 98.88 289 GLN A C 1
ATOM 2302 O O . GLN A 1 289 ? -2.221 -22.547 -23.484 1 98.88 289 GLN A O 1
ATOM 2307 N N . ARG A 1 290 ? -1.039 -22.359 -25.391 1 98.44 290 ARG A N 1
ATOM 2308 C CA . ARG A 1 290 ? -2.189 -22.594 -26.25 1 98.44 290 ARG A CA 1
ATOM 2309 C C . ARG A 1 290 ? -2.773 -23.984 -26.016 1 98.44 290 ARG A C 1
ATOM 2311 O O . ARG A 1 290 ? -3.994 -24.156 -25.953 1 98.44 290 ARG A O 1
ATOM 2318 N N . ASP A 1 291 ? -1.92 -24.922 -25.922 1 98.56 291 ASP A N 1
ATOM 2319 C CA . ASP A 1 291 ? -2.377 -26.297 -25.688 1 98.56 291 ASP A CA 1
ATOM 2320 C C . ASP A 1 291 ? -3.074 -26.406 -24.328 1 98.56 291 ASP A C 1
ATOM 2322 O O . ASP A 1 291 ? -4.098 -27.078 -24.203 1 98.56 291 ASP A O 1
ATOM 2326 N N . CYS A 1 292 ? -2.518 -25.797 -23.312 1 98.75 292 CYS A N 1
ATOM 2327 C CA . CYS A 1 292 ? -3.133 -25.812 -21.984 1 98.75 292 CYS A CA 1
ATOM 2328 C C . CYS A 1 292 ? -4.516 -25.172 -22.031 1 98.75 292 CYS A C 1
ATOM 2330 O O . CYS A 1 292 ? -5.438 -25.641 -21.359 1 98.75 292 CYS A O 1
ATOM 2332 N N . LEU A 1 293 ? -4.691 -24.109 -22.812 1 98.25 293 LEU A N 1
ATOM 2333 C CA . LEU A 1 293 ? -5.973 -23.406 -22.906 1 98.25 293 LEU A CA 1
ATOM 2334 C C . LEU A 1 293 ? -7.051 -24.344 -23.469 1 98.25 293 LEU A C 1
ATOM 2336 O O . LEU A 1 293 ? -8.219 -24.234 -23.078 1 98.25 293 LEU A O 1
ATOM 2340 N N . THR A 1 294 ? -6.664 -25.25 -24.312 1 96.69 294 THR A N 1
ATOM 2341 C CA . THR A 1 294 ? -7.633 -26.141 -24.953 1 96.69 294 THR A CA 1
ATOM 2342 C C . THR A 1 294 ? -8.211 -27.109 -23.922 1 96.69 294 THR A C 1
ATOM 2344 O O . THR A 1 294 ? -9.258 -27.719 -24.156 1 96.69 294 THR A O 1
ATOM 2347 N N . LEU A 1 295 ? -7.566 -27.266 -22.797 1 96.56 295 LEU A N 1
ATOM 2348 C CA . LEU A 1 295 ? -8.023 -28.203 -21.781 1 96.56 295 LEU A CA 1
ATOM 2349 C C . LEU A 1 295 ? -8.891 -27.5 -20.734 1 96.56 295 LEU A C 1
ATOM 2351 O O . LEU A 1 295 ? -9.383 -28.141 -19.812 1 96.56 295 LEU A O 1
ATOM 2355 N N . CYS A 1 296 ? -9.07 -26.188 -20.859 1 97.69 296 CYS A N 1
ATOM 2356 C CA . CYS A 1 296 ? -9.867 -25.438 -19.891 1 97.69 296 CYS A CA 1
ATOM 2357 C C . CYS A 1 296 ? -11.359 -25.641 -20.141 1 97.69 296 CYS A C 1
ATOM 2359 O O . CYS A 1 296 ? -12.055 -24.719 -20.562 1 97.69 296 CYS A O 1
ATOM 2361 N N . SER A 1 297 ? -11.789 -26.781 -19.828 1 96.75 297 SER A N 1
ATOM 2362 C CA . SER A 1 297 ? -13.172 -27.188 -20.062 1 96.75 297 SER A CA 1
ATOM 2363 C C . SER A 1 297 ? -13.742 -27.938 -18.859 1 96.75 297 SER A C 1
ATOM 2365 O O . SER A 1 297 ? -12.992 -28.453 -18.031 1 96.75 297 SER A O 1
ATOM 2367 N N . PRO A 1 298 ? -15.109 -27.969 -18.766 1 97.81 298 PRO A N 1
ATOM 2368 C CA . PRO A 1 298 ? -15.719 -28.672 -17.625 1 97.81 298 PRO A CA 1
ATOM 2369 C C . PRO A 1 298 ? -15.25 -30.109 -17.516 1 97.81 298 PRO A C 1
ATOM 2371 O O . PRO A 1 298 ? -15.141 -30.812 -18.516 1 97.81 298 PRO A O 1
ATOM 2374 N N . GLY A 1 299 ? -15.008 -30.531 -16.281 1 97.38 299 GLY A N 1
ATOM 2375 C CA . GLY A 1 299 ? -14.609 -31.906 -16.047 1 97.38 299 GLY A CA 1
ATOM 2376 C C . GLY A 1 299 ? -13.109 -32.062 -15.875 1 97.38 299 GLY A C 1
ATOM 2377 O O . GLY A 1 299 ? -12.656 -32.938 -15.141 1 97.38 299 GLY A O 1
ATOM 2378 N N . THR A 1 300 ? -12.352 -31.234 -16.594 1 97.44 300 THR A N 1
ATOM 2379 C CA . THR A 1 300 ? -10.906 -31.188 -16.375 1 97.44 300 THR A CA 1
ATOM 2380 C C . THR A 1 300 ? -10.586 -30.469 -15.07 1 97.44 300 THR A C 1
ATOM 2382 O O . THR A 1 300 ? -11.469 -29.891 -14.438 1 97.44 300 THR A O 1
ATOM 2385 N N . SER A 1 301 ? -9.391 -30.656 -14.586 1 98.44 301 SER A N 1
ATOM 2386 C CA . SER A 1 301 ? -8.961 -29.938 -13.391 1 98.44 301 SER A CA 1
ATOM 2387 C C . SER A 1 301 ? -7.672 -29.172 -13.641 1 98.44 301 SER A C 1
ATOM 2389 O O . SER A 1 301 ? -6.992 -29.391 -14.641 1 98.44 301 SER A O 1
ATOM 2391 N N . LEU A 1 302 ? -7.355 -28.234 -12.781 1 98.75 302 LEU A N 1
ATOM 2392 C CA . LEU A 1 302 ? -6.074 -27.547 -12.859 1 98.75 302 LEU A CA 1
ATOM 2393 C C . LEU A 1 302 ? -4.914 -28.531 -12.766 1 98.75 302 LEU A C 1
ATOM 2395 O O . LEU A 1 302 ? -3.879 -28.344 -13.406 1 98.75 302 LEU A O 1
ATOM 2399 N N . GLU A 1 303 ? -5.105 -29.609 -11.992 1 98.5 303 GLU A N 1
ATOM 2400 C CA . GLU A 1 303 ? -4.074 -30.641 -11.891 1 98.5 303 GLU A CA 1
ATOM 2401 C C . GLU A 1 303 ? -3.846 -31.328 -13.227 1 98.5 303 GLU A C 1
ATOM 2403 O O . GLU A 1 303 ? -2.711 -31.672 -13.578 1 98.5 303 GLU A O 1
ATOM 2408 N N . ASN A 1 304 ? -4.949 -31.594 -13.891 1 98.44 304 ASN A N 1
ATOM 2409 C CA . ASN A 1 304 ? -4.832 -32.188 -15.219 1 98.44 304 ASN A CA 1
ATOM 2410 C C . ASN A 1 304 ? -4.062 -31.266 -16.172 1 98.44 304 ASN A C 1
ATOM 2412 O O . ASN A 1 304 ? -3.197 -31.719 -16.922 1 98.44 304 ASN A O 1
ATOM 2416 N N . ILE A 1 305 ? -4.406 -30.047 -16.141 1 98.75 305 ILE A N 1
ATOM 2417 C CA . ILE A 1 305 ? -3.76 -29.078 -17.016 1 98.75 305 ILE A CA 1
ATOM 2418 C C . ILE A 1 305 ? -2.283 -28.953 -16.641 1 98.75 305 ILE A C 1
ATOM 2420 O O . ILE A 1 305 ? -1.423 -28.844 -17.516 1 98.75 305 ILE A O 1
ATOM 2424 N N . TYR A 1 306 ? -2.018 -28.969 -15.344 1 98.62 306 TYR A N 1
ATOM 2425 C CA . TYR A 1 306 ? -0.647 -28.922 -14.844 1 98.62 306 TYR A CA 1
ATOM 2426 C C . TYR A 1 306 ? 0.16 -30.094 -15.367 1 98.62 306 TYR A C 1
ATOM 2428 O O . TYR A 1 306 ? 1.296 -29.938 -15.82 1 98.62 306 TYR A O 1
ATOM 2436 N N . SER A 1 307 ? -0.398 -31.25 -15.336 1 97.94 307 SER A N 1
ATOM 2437 C CA . SER A 1 307 ? 0.263 -32.438 -15.844 1 97.94 307 SER A CA 1
ATOM 2438 C C . SER A 1 307 ? 0.57 -32.312 -17.328 1 97.94 307 SER A C 1
ATOM 2440 O O . SER A 1 307 ? 1.657 -32.688 -17.781 1 97.94 307 SER A O 1
ATOM 2442 N N . LEU A 1 308 ? -0.4 -31.844 -18.062 1 98.19 308 LEU A N 1
ATOM 2443 C CA . LEU A 1 308 ? -0.167 -31.609 -19.484 1 98.19 308 LEU A CA 1
ATOM 2444 C C . LEU A 1 308 ? 0.97 -30.609 -19.688 1 98.19 308 LEU A C 1
ATOM 2446 O O . LEU A 1 308 ? 1.842 -30.828 -20.531 1 98.19 308 LEU A O 1
ATOM 2450 N N . MET A 1 309 ? 0.928 -29.531 -18.922 1 98.69 309 MET A N 1
ATOM 2451 C CA . MET A 1 309 ? 1.958 -28.5 -19.016 1 98.69 309 MET A CA 1
ATOM 2452 C C . MET A 1 309 ? 3.348 -29.109 -18.844 1 98.69 309 MET A C 1
ATOM 2454 O O . MET A 1 309 ? 4.246 -28.859 -19.641 1 98.69 309 MET A O 1
ATOM 2458 N N . LEU A 1 310 ? 3.49 -29.922 -17.828 1 98.06 310 LEU A N 1
ATOM 2459 C CA . LEU A 1 310 ? 4.793 -30.5 -17.531 1 98.06 310 LEU A CA 1
ATOM 2460 C C . LEU A 1 310 ? 5.246 -31.422 -18.672 1 98.06 310 LEU A C 1
ATOM 2462 O O . LEU A 1 310 ? 6.422 -31.422 -19.031 1 98.06 310 LEU A O 1
ATOM 2466 N N . THR A 1 311 ? 4.312 -32.188 -19.172 1 97.44 311 THR A N 1
ATOM 2467 C CA . THR A 1 311 ? 4.613 -33.094 -20.281 1 97.44 311 THR A CA 1
ATOM 2468 C C . THR A 1 311 ? 5.082 -32.281 -21.5 1 97.44 311 THR A C 1
ATOM 2470 O O . THR A 1 311 ? 6.082 -32.625 -22.125 1 97.44 311 THR A O 1
ATOM 2473 N N . LEU A 1 312 ? 4.352 -31.266 -21.797 1 98.19 312 LEU A N 1
ATOM 2474 C CA . LEU A 1 312 ? 4.68 -30.438 -22.969 1 98.19 312 LEU A CA 1
ATOM 2475 C C . LEU A 1 312 ? 5.996 -29.703 -22.75 1 98.19 312 LEU A C 1
ATOM 2477 O O . LEU A 1 312 ? 6.777 -29.547 -23.688 1 98.19 312 LEU A O 1
ATOM 2481 N N . ILE A 1 313 ? 6.234 -29.203 -21.547 1 98.5 313 ILE A N 1
ATOM 2482 C CA . ILE A 1 313 ? 7.496 -28.531 -21.234 1 98.5 313 ILE A CA 1
ATOM 2483 C C . ILE A 1 313 ? 8.656 -29.5 -21.438 1 98.5 313 ILE A C 1
ATOM 2485 O O . ILE A 1 313 ? 9.664 -29.141 -22.062 1 98.5 313 ILE A O 1
ATOM 2489 N N . ALA A 1 314 ? 8.539 -30.703 -20.922 1 97 314 ALA A N 1
ATOM 2490 C CA . ALA A 1 314 ? 9.586 -31.703 -21.109 1 97 314 ALA A CA 1
ATOM 2491 C C . ALA A 1 314 ? 9.883 -31.922 -22.594 1 97 314 ALA A C 1
ATOM 2493 O O . ALA A 1 314 ? 11.047 -32.031 -22.984 1 97 314 ALA A O 1
ATOM 2494 N N . GLN A 1 315 ? 8.828 -32.031 -23.344 1 96.69 315 GLN A N 1
ATOM 2495 C CA . GLN A 1 315 ? 8.977 -32.219 -24.797 1 96.69 315 GLN A CA 1
ATOM 2496 C C . GLN A 1 315 ? 9.711 -31.062 -25.438 1 96.69 315 GLN A C 1
ATOM 2498 O O . GLN A 1 315 ? 10.625 -31.25 -26.234 1 96.69 315 GLN A O 1
ATOM 2503 N N . LYS A 1 316 ? 9.305 -29.859 -25.094 1 97.75 316 LYS A N 1
ATOM 2504 C CA . LYS A 1 316 ? 9.906 -28.672 -25.688 1 97.75 316 LYS A CA 1
ATOM 2505 C C . LYS A 1 316 ? 11.359 -28.516 -25.266 1 97.75 316 LYS A C 1
ATOM 2507 O O . LYS A 1 316 ? 12.203 -28.047 -26.031 1 97.75 316 LYS A O 1
ATOM 2512 N N . LEU A 1 317 ? 11.656 -28.812 -24.016 1 97.5 317 LEU A N 1
ATOM 2513 C CA . LEU A 1 317 ? 13.031 -28.766 -23.531 1 97.5 317 LEU A CA 1
ATOM 2514 C C . LEU A 1 317 ? 13.922 -29.703 -24.344 1 97.5 317 LEU A C 1
ATOM 2516 O O . LEU A 1 317 ? 15.062 -29.344 -24.672 1 97.5 317 LEU A O 1
ATOM 2520 N N . LYS A 1 318 ? 13.414 -30.828 -24.688 1 95.81 318 LYS A N 1
ATOM 2521 C CA . LYS A 1 318 ? 14.148 -31.781 -25.531 1 95.81 318 LYS A CA 1
ATOM 2522 C C . LYS A 1 318 ? 14.328 -31.234 -26.953 1 95.81 318 LYS A C 1
ATOM 2524 O O . LYS A 1 318 ? 15.422 -31.281 -27.5 1 95.81 318 LYS A O 1
ATOM 2529 N N . GLU A 1 319 ? 13.289 -30.719 -27.5 1 96.38 319 GLU A N 1
ATOM 2530 C CA . GLU A 1 319 ? 13.312 -30.188 -28.859 1 96.38 319 GLU A CA 1
ATOM 2531 C C . GLU A 1 319 ? 14.312 -29.031 -28.984 1 96.38 319 GLU A C 1
ATOM 2533 O O . GLU A 1 319 ? 14.977 -28.891 -30 1 96.38 319 GLU A O 1
ATOM 2538 N N . LEU A 1 320 ? 14.43 -28.266 -27.922 1 96.94 320 LEU A N 1
ATOM 2539 C CA . LEU A 1 320 ? 15.297 -27.094 -27.922 1 96.94 320 LEU A CA 1
ATOM 2540 C C . LEU A 1 320 ? 16.719 -27.469 -27.547 1 96.94 320 LEU A C 1
ATOM 2542 O O . LEU A 1 320 ? 17.625 -26.625 -27.594 1 96.94 320 LEU A O 1
ATOM 2546 N N . GLY A 1 321 ? 16.922 -28.656 -27.125 1 95.44 321 GLY A N 1
ATOM 2547 C CA . GLY A 1 321 ? 18.25 -29.125 -26.734 1 95.44 321 GLY A CA 1
ATOM 2548 C C . GLY A 1 321 ? 18.656 -28.672 -25.344 1 95.44 321 GLY A C 1
ATOM 2549 O O . GLY A 1 321 ? 19.844 -28.672 -25.031 1 95.44 321 GLY A O 1
ATOM 2550 N N . ILE A 1 322 ? 17.75 -28.203 -24.578 1 95.44 322 ILE A N 1
ATOM 2551 C CA . ILE A 1 322 ? 18.062 -27.75 -23.219 1 95.44 322 ILE A CA 1
ATOM 2552 C C . ILE A 1 322 ? 18.312 -28.953 -22.312 1 95.44 322 ILE A C 1
ATOM 2554 O O . ILE A 1 322 ? 19.188 -28.906 -21.453 1 95.44 322 ILE A O 1
ATOM 2558 N N . VAL A 1 323 ? 17.516 -29.922 -22.422 1 91 323 VAL A N 1
ATOM 2559 C CA . VAL A 1 323 ? 17.719 -31.188 -21.719 1 91 323 VAL A CA 1
ATOM 2560 C C . VAL A 1 323 ? 18.016 -32.312 -22.719 1 91 323 VAL A C 1
ATOM 2562 O O . VAL A 1 323 ? 17.297 -32.469 -23.719 1 91 323 VAL A O 1
ATOM 2565 N N . LYS A 1 324 ? 19.125 -32.969 -22.375 1 80.44 324 LYS A N 1
ATOM 2566 C CA . LYS A 1 324 ? 19.531 -34.062 -23.25 1 80.44 324 LYS A CA 1
ATOM 2567 C C . LYS A 1 324 ? 19.109 -35.406 -22.688 1 80.44 324 LYS A C 1
ATOM 2569 O O . LYS A 1 324 ? 19.141 -35.625 -21.469 1 80.44 324 LYS A O 1
ATOM 2574 N N . ASN A 1 325 ? 18.766 -36.344 -23.5 1 66.88 325 ASN A N 1
ATOM 2575 C CA . ASN A 1 325 ? 18.625 -37.781 -23.281 1 66.88 325 ASN A CA 1
ATOM 2576 C C . ASN A 1 325 ? 17.641 -38.062 -22.156 1 66.88 325 ASN A C 1
ATOM 2578 O O . ASN A 1 325 ? 17.938 -38.906 -21.281 1 66.88 325 ASN A O 1
ATOM 2582 N N . ILE A 1 326 ? 16.516 -37.281 -21.922 1 65.12 326 ILE A N 1
ATOM 2583 C CA . ILE A 1 326 ? 15.758 -37.531 -20.703 1 65.12 326 ILE A CA 1
ATOM 2584 C C . ILE A 1 326 ? 14.562 -38.438 -21.016 1 65.12 326 ILE A C 1
ATOM 2586 O O . ILE A 1 326 ? 13.836 -38.219 -21.984 1 65.12 326 ILE A O 1
ATOM 2590 N N . LYS A 1 327 ? 14.508 -39.781 -20.625 1 66.12 327 LYS A N 1
ATOM 2591 C CA . LYS A 1 327 ? 13.344 -40.656 -20.719 1 66.12 327 LYS A CA 1
ATOM 2592 C C . LYS A 1 327 ? 12.664 -40.812 -19.359 1 66.12 327 LYS A C 1
ATOM 2594 O O . LYS A 1 327 ? 13.297 -40.656 -18.312 1 66.12 327 LYS A O 1
ATOM 2599 N N . GLY A 1 328 ? 11.391 -40.938 -19.266 1 68.38 328 GLY A N 1
ATOM 2600 C CA . GLY A 1 328 ? 10.523 -41.281 -18.141 1 68.38 328 GLY A CA 1
ATOM 2601 C C . GLY A 1 328 ? 10.555 -40.219 -17.031 1 68.38 328 GLY A C 1
ATOM 2602 O O . GLY A 1 328 ? 10.367 -39.031 -17.297 1 68.38 328 GLY A O 1
ATOM 2603 N N . ASN A 1 329 ? 10.672 -40.562 -15.789 1 74.12 329 ASN A N 1
ATOM 2604 C CA . ASN A 1 329 ? 10.641 -39.812 -14.539 1 74.12 329 ASN A CA 1
ATOM 2605 C C . ASN A 1 329 ? 11.656 -38.688 -14.547 1 74.12 329 ASN A C 1
ATOM 2607 O O . ASN A 1 329 ? 11.438 -37.656 -13.914 1 74.12 329 ASN A O 1
ATOM 2611 N N . ASN A 1 330 ? 12.523 -38.75 -15.32 1 84.88 330 ASN A N 1
ATOM 2612 C CA . ASN A 1 330 ? 13.555 -37.719 -15.406 1 84.88 330 ASN A CA 1
ATOM 2613 C C . ASN A 1 330 ? 13.086 -36.5 -16.219 1 84.88 330 ASN A C 1
ATOM 2615 O O . ASN A 1 330 ? 13.523 -35.375 -15.992 1 84.88 330 ASN A O 1
ATOM 2619 N N . ALA A 1 331 ? 12.117 -36.781 -17.125 1 87.75 331 ALA A N 1
ATOM 2620 C CA . ALA A 1 331 ? 11.562 -35.719 -17.953 1 87.75 331 ALA A CA 1
ATOM 2621 C C . ALA A 1 331 ? 10.719 -34.781 -17.109 1 87.75 331 ALA A C 1
ATOM 2623 O O . ALA A 1 331 ? 10.805 -33.562 -17.266 1 87.75 331 ALA A O 1
ATOM 2624 N N . LEU A 1 332 ? 9.977 -35.312 -16.25 1 90.88 332 LEU A N 1
ATOM 2625 C CA . LEU A 1 332 ? 9.117 -34.5 -15.391 1 90.88 332 LEU A CA 1
ATOM 2626 C C . LEU A 1 332 ? 9.953 -33.688 -14.398 1 90.88 332 LEU A C 1
ATOM 2628 O O . LEU A 1 332 ? 9.617 -32.562 -14.078 1 90.88 332 LEU A O 1
ATOM 2632 N N . LYS A 1 333 ? 10.961 -34.344 -13.938 1 92.88 333 LYS A N 1
ATOM 2633 C CA . LYS A 1 333 ? 11.867 -33.625 -13.031 1 92.88 333 LYS A CA 1
ATOM 2634 C C . LYS A 1 333 ? 12.516 -32.438 -13.711 1 92.88 333 LYS A C 1
ATOM 2636 O O . LYS A 1 333 ? 12.656 -31.375 -13.109 1 92.88 333 LYS A O 1
ATOM 2641 N N . ALA A 1 334 ? 12.938 -32.688 -14.906 1 93.88 334 ALA A N 1
ATOM 2642 C CA . ALA A 1 334 ? 13.523 -31.594 -15.68 1 93.88 334 ALA A CA 1
ATOM 2643 C C . ALA A 1 334 ? 12.516 -30.484 -15.914 1 93.88 334 ALA A C 1
ATOM 2645 O O . ALA A 1 334 ? 12.852 -29.297 -15.828 1 93.88 334 ALA A O 1
ATOM 2646 N N . ALA A 1 335 ? 11.312 -30.922 -16.297 1 96.81 335 ALA A N 1
ATOM 2647 C CA . ALA A 1 335 ? 10.25 -29.938 -16.516 1 96.81 335 ALA A CA 1
ATOM 2648 C C . ALA A 1 335 ? 10.039 -29.094 -15.258 1 96.81 335 ALA A C 1
ATOM 2650 O O . ALA A 1 335 ? 9.914 -27.859 -15.336 1 96.81 335 ALA A O 1
ATOM 2651 N N . ARG A 1 336 ? 10.102 -29.688 -14.086 1 96.56 336 ARG A N 1
ATOM 2652 C CA . ARG A 1 336 ? 9.875 -28.984 -12.82 1 96.56 336 ARG A CA 1
ATOM 2653 C C . ARG A 1 336 ? 11.055 -28.094 -12.461 1 96.56 336 ARG A C 1
ATOM 2655 O O . ARG A 1 336 ? 10.875 -27.047 -11.836 1 96.56 336 ARG A O 1
ATOM 2662 N N . LYS A 1 337 ? 12.211 -28.516 -12.883 1 95.25 337 LYS A N 1
ATOM 2663 C CA . LYS A 1 337 ? 13.391 -27.688 -12.664 1 95.25 337 LYS A CA 1
ATOM 2664 C C . LYS A 1 337 ? 13.258 -26.344 -13.375 1 95.25 337 LYS A C 1
ATOM 2666 O O . LYS A 1 337 ? 13.586 -25.297 -12.805 1 95.25 337 LYS A O 1
ATOM 2671 N N . TYR A 1 338 ? 12.75 -26.359 -14.586 1 97.5 338 TYR A N 1
ATOM 2672 C CA . TYR A 1 338 ? 12.727 -25.172 -15.422 1 97.5 338 TYR A CA 1
ATOM 2673 C C . TYR A 1 338 ? 11.375 -24.469 -15.336 1 97.5 338 TYR A C 1
ATOM 2675 O O . TYR A 1 338 ? 11.227 -23.344 -15.828 1 97.5 338 TYR A O 1
ATOM 2683 N N . CYS A 1 339 ? 10.406 -25.078 -14.727 1 97.81 339 CYS A N 1
ATOM 2684 C CA . CYS A 1 339 ? 9.133 -24.469 -14.383 1 97.81 339 CYS A CA 1
ATOM 2685 C C . CYS A 1 339 ? 8.68 -24.891 -12.992 1 97.81 339 CYS A C 1
ATOM 2687 O O . CYS A 1 339 ? 7.824 -25.766 -12.852 1 97.81 339 CYS A O 1
ATOM 2689 N N . PRO A 1 340 ? 9.094 -24.156 -12.016 1 95.69 340 PRO A N 1
ATOM 2690 C CA . PRO A 1 340 ? 8.883 -24.609 -10.641 1 95.69 340 PRO A CA 1
ATOM 2691 C C . PRO A 1 340 ? 7.512 -24.219 -10.086 1 95.69 340 PRO A C 1
ATOM 2693 O O . PRO A 1 340 ? 7.25 -24.391 -8.891 1 95.69 340 PRO A O 1
ATOM 2696 N N . HIS A 1 341 ? 6.695 -23.672 -10.828 1 96.62 341 HIS A N 1
ATOM 2697 C CA . HIS A 1 341 ? 5.398 -23.25 -10.312 1 96.62 341 HIS A CA 1
ATOM 2698 C C . HIS A 1 341 ? 4.266 -24 -11.008 1 96.62 341 HIS A C 1
ATOM 2700 O O . HIS A 1 341 ? 4.477 -24.641 -12.039 1 96.62 341 HIS A O 1
ATOM 2706 N N . HIS A 1 342 ? 3.066 -24 -10.445 1 97.94 342 HIS A N 1
ATOM 2707 C CA . HIS A 1 342 ? 1.865 -24.609 -11 1 97.94 342 HIS A CA 1
ATOM 2708 C C . HIS A 1 342 ? 1.413 -23.906 -12.266 1 97.94 342 HIS A C 1
ATOM 2710 O O . HIS A 1 342 ? 1.877 -22.797 -12.562 1 97.94 342 HIS A O 1
ATOM 2716 N N . VAL A 1 343 ? 0.542 -24.562 -13.047 1 98.62 343 VAL A N 1
ATOM 2717 C CA . VAL A 1 343 ? 0.06 -24.031 -14.328 1 98.62 343 VAL A CA 1
ATOM 2718 C C . VAL A 1 343 ? -0.847 -22.828 -14.078 1 98.62 343 VAL A C 1
ATOM 2720 O O . VAL A 1 343 ? -1.004 -21.984 -14.953 1 98.62 343 VAL A O 1
ATOM 2723 N N . GLY A 1 344 ? -1.469 -22.844 -12.922 1 98.19 344 GLY A N 1
ATOM 2724 C CA . GLY A 1 344 ? -2.387 -21.75 -12.672 1 98.19 344 GLY A CA 1
ATOM 2725 C C . GLY A 1 344 ? -3.029 -21.812 -11.297 1 98.19 344 GLY A C 1
ATOM 2726 O O . GLY A 1 344 ? -2.559 -22.531 -10.422 1 98.19 344 GLY A O 1
ATOM 2727 N N . HIS A 1 345 ? -3.959 -20.906 -11.039 1 98.5 345 HIS A N 1
ATOM 2728 C CA . HIS A 1 345 ? -4.727 -20.766 -9.805 1 98.5 345 HIS A CA 1
ATOM 2729 C C . HIS A 1 345 ? -6.102 -20.172 -10.078 1 98.5 345 HIS A C 1
ATOM 2731 O O . HIS A 1 345 ? -6.371 -19.703 -11.188 1 98.5 345 HIS A O 1
ATOM 2737 N N . TYR A 1 346 ? -6.984 -20.312 -9.086 1 98.75 346 TYR A N 1
ATOM 2738 C CA . TYR A 1 346 ? -8.289 -19.656 -9.203 1 98.75 346 TYR A CA 1
ATOM 2739 C C . TYR A 1 346 ? -8.148 -18.141 -9.133 1 98.75 346 TYR A C 1
ATOM 2741 O O . TYR A 1 346 ? -7.266 -17.625 -8.453 1 98.75 346 TYR A O 1
ATOM 2749 N N . LEU A 1 347 ? -8.984 -17.484 -9.852 1 98.81 347 LEU A N 1
ATOM 2750 C CA . LEU A 1 347 ? -8.945 -16.031 -9.992 1 98.81 347 LEU A CA 1
ATOM 2751 C C . LEU A 1 347 ? -10.32 -15.422 -9.727 1 98.81 347 LEU A C 1
ATOM 2753 O O . LEU A 1 347 ? -11.344 -16 -10.094 1 98.81 347 LEU A O 1
ATOM 2757 N N . GLY A 1 348 ? -10.414 -14.336 -9.086 1 98.62 348 GLY A N 1
ATOM 2758 C CA . GLY A 1 348 ? -11.641 -13.617 -8.797 1 98.62 348 GLY A CA 1
ATOM 2759 C C . GLY A 1 348 ? -11.414 -12.305 -8.078 1 98.62 348 GLY A C 1
ATOM 2760 O O . GLY A 1 348 ? -10.789 -11.391 -8.625 1 98.62 348 GLY A O 1
ATOM 2761 N N . MET A 1 349 ? -11.805 -12.258 -6.805 1 98 349 MET A N 1
ATOM 2762 C CA . MET A 1 349 ? -11.617 -11.047 -6.012 1 98 349 MET A CA 1
ATOM 2763 C C . MET A 1 349 ? -10.18 -10.938 -5.508 1 98 349 MET A C 1
ATOM 2765 O O . MET A 1 349 ? -9.742 -9.852 -5.117 1 98 349 MET A O 1
ATOM 2769 N N . ASP A 1 350 ? -9.492 -12.039 -5.582 1 96.69 350 ASP A N 1
ATOM 2770 C CA . ASP A 1 350 ? -8.062 -12.109 -5.281 1 96.69 350 ASP A CA 1
ATOM 2771 C C . ASP A 1 350 ? -7.285 -12.734 -6.438 1 96.69 350 ASP A C 1
ATOM 2773 O O . ASP A 1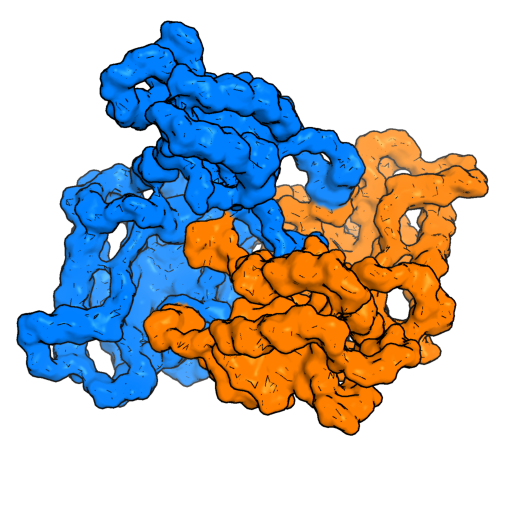 350 ? -7.848 -13.492 -7.227 1 96.69 350 ASP A O 1
ATOM 2777 N N . VAL A 1 351 ? -6.035 -12.367 -6.465 1 97.56 351 VAL A N 1
ATOM 2778 C CA . VAL A 1 351 ? -5.184 -12.961 -7.492 1 97.56 351 VAL A CA 1
ATOM 2779 C C . VAL A 1 351 ? -5.113 -14.469 -7.297 1 97.56 351 VAL A C 1
ATOM 2781 O O . VAL A 1 351 ? -5.359 -15.234 -8.234 1 97.56 351 VAL A O 1
ATOM 2784 N N . HIS A 1 352 ? -4.762 -14.898 -6.133 1 97.38 352 HIS A N 1
ATOM 2785 C CA . HIS A 1 352 ? -4.918 -16.297 -5.734 1 97.38 352 HIS A CA 1
ATOM 2786 C C . HIS A 1 352 ? -6.234 -16.516 -4.988 1 97.38 352 HIS A C 1
ATOM 2788 O O . HIS A 1 352 ? -6.238 -16.688 -3.77 1 97.38 352 HIS A O 1
ATOM 2794 N N . ASP A 1 353 ? -7.254 -16.547 -5.758 1 97.88 353 ASP A N 1
ATOM 2795 C CA . ASP A 1 353 ? -8.609 -16.562 -5.223 1 97.88 353 ASP A CA 1
ATOM 2796 C C . ASP A 1 353 ? -8.961 -17.922 -4.641 1 97.88 353 ASP A C 1
ATOM 2798 O O . ASP A 1 353 ? -8.531 -18.953 -5.16 1 97.88 353 ASP A O 1
ATOM 2802 N N . THR A 1 354 ? -9.703 -18 -3.557 1 97.81 354 THR A N 1
ATOM 2803 C CA . THR A 1 354 ? -10.211 -19.203 -2.916 1 97.81 354 THR A CA 1
ATOM 2804 C C . THR A 1 354 ? -9.078 -20.219 -2.711 1 97.81 354 THR A C 1
ATOM 2806 O O . THR A 1 354 ? -9.164 -21.359 -3.184 1 97.81 354 THR A O 1
ATOM 2809 N N . PRO A 1 355 ? -8.102 -19.828 -1.973 1 95.5 355 PRO A N 1
ATOM 2810 C CA . PRO A 1 355 ? -6.867 -20.609 -1.868 1 95.5 355 PRO A CA 1
ATOM 2811 C C . PRO A 1 355 ? -7.086 -21.984 -1.229 1 95.5 355 PRO A C 1
ATOM 2813 O O . PRO A 1 355 ? -6.262 -22.891 -1.392 1 95.5 355 PRO A O 1
ATOM 2816 N N . ASP A 1 356 ? -8.195 -22.188 -0.562 1 95.62 356 ASP A N 1
ATOM 2817 C CA . ASP A 1 356 ? -8.414 -23.453 0.131 1 95.62 356 ASP A CA 1
ATOM 2818 C C . ASP A 1 356 ? -9.102 -24.469 -0.778 1 95.62 356 ASP A C 1
ATOM 2820 O O . ASP A 1 356 ? -9.234 -25.641 -0.425 1 95.62 356 ASP A O 1
ATOM 2824 N N . MET A 1 357 ? -9.578 -24.031 -1.896 1 97.56 357 MET A N 1
ATOM 2825 C CA . MET A 1 357 ? -10.195 -24.969 -2.842 1 97.56 357 MET A CA 1
ATOM 2826 C C . MET A 1 357 ? -9.133 -25.781 -3.574 1 97.56 357 MET A C 1
ATOM 2828 O O . MET A 1 357 ? -8.172 -25.219 -4.109 1 97.56 357 MET A O 1
ATOM 2832 N N . PRO A 1 358 ? -9.289 -27.062 -3.559 1 97.62 358 PRO A N 1
ATOM 2833 C CA . PRO A 1 358 ? -8.266 -27.906 -4.195 1 97.62 358 PRO A CA 1
ATOM 2834 C C . PRO A 1 358 ? -8.203 -27.703 -5.707 1 97.62 358 PRO A C 1
ATOM 2836 O O . PRO A 1 358 ? -9.234 -27.5 -6.355 1 97.62 358 PRO A O 1
ATOM 2839 N N . ARG A 1 359 ? -7.074 -27.828 -6.289 1 97.81 359 ARG A N 1
ATOM 2840 C CA . ARG A 1 359 ? -6.859 -27.703 -7.727 1 97.81 359 ARG A CA 1
ATOM 2841 C C . ARG A 1 359 ? -7.242 -28.984 -8.453 1 97.81 359 ARG A C 1
ATOM 2843 O O . ARG A 1 359 ? -7.246 -29.031 -9.688 1 97.81 359 ARG A O 1
ATOM 2850 N N . SER A 1 360 ? -7.609 -30 -7.711 1 98.12 360 SER A N 1
ATOM 2851 C CA . SER A 1 360 ? -8.047 -31.25 -8.289 1 98.12 360 SER A CA 1
ATOM 2852 C C . SER A 1 360 ? -9.547 -31.234 -8.586 1 98.12 360 SER A C 1
ATOM 2854 O O . SER A 1 360 ? -10.062 -32.125 -9.258 1 98.12 360 SER A O 1
ATOM 2856 N N . LEU A 1 361 ? -10.227 -30.219 -8.109 1 98.06 361 LEU A N 1
ATOM 2857 C CA . LEU A 1 361 ? -11.648 -30.109 -8.391 1 98.06 361 LEU A CA 1
ATOM 2858 C C . LEU A 1 361 ? -11.898 -30.016 -9.898 1 98.06 361 LEU A C 1
ATOM 2860 O O . LEU A 1 361 ? -11.18 -29.312 -10.609 1 98.06 361 LEU A O 1
ATOM 2864 N N . PRO A 1 362 ? -12.867 -30.781 -10.352 1 98.25 362 PRO A N 1
ATOM 2865 C CA . PRO A 1 362 ? -13.227 -30.609 -11.758 1 98.25 362 PRO A CA 1
ATOM 2866 C C . PRO A 1 362 ? -13.695 -29.188 -12.062 1 98.25 362 PRO A C 1
ATOM 2868 O O . PRO A 1 362 ? -14.523 -28.625 -11.336 1 98.25 362 PRO A O 1
ATOM 2871 N N . LEU A 1 363 ? -13.203 -28.656 -13.109 1 98.38 363 LEU A N 1
ATOM 2872 C CA . LEU A 1 363 ? -13.625 -27.312 -13.531 1 98.38 363 LEU A CA 1
ATOM 2873 C C . LEU A 1 363 ? -15.102 -27.297 -13.898 1 98.38 363 LEU A C 1
ATOM 2875 O O . LEU A 1 363 ? -15.625 -28.281 -14.445 1 98.38 363 LEU A O 1
ATOM 2879 N N . GLN A 1 364 ? -15.75 -26.25 -13.562 1 98.19 364 GLN A N 1
ATOM 2880 C CA . GLN A 1 364 ? -17.156 -26.016 -13.859 1 98.19 364 GLN A CA 1
ATOM 2881 C C . GLN A 1 364 ? -17.391 -24.656 -14.492 1 98.19 364 GLN A C 1
ATOM 2883 O O . GLN A 1 364 ? -16.609 -23.719 -14.258 1 98.19 364 GLN A O 1
ATOM 2888 N N . PRO A 1 365 ? -18.469 -24.625 -15.375 1 98.44 365 PRO A N 1
ATOM 2889 C CA . PRO A 1 365 ? -18.797 -23.297 -15.898 1 98.44 365 PRO A CA 1
ATOM 2890 C C . PRO A 1 365 ? -18.891 -22.234 -14.805 1 98.44 365 PRO A C 1
ATOM 2892 O O . PRO A 1 365 ? -19.516 -22.484 -13.766 1 98.44 365 PRO A O 1
ATOM 2895 N N . GLY A 1 366 ? -18.281 -21.109 -15.062 1 98.5 366 GLY A N 1
ATOM 2896 C CA . GLY A 1 366 ? -18.297 -20.016 -14.094 1 98.5 366 GLY A CA 1
ATOM 2897 C C . GLY A 1 366 ? -17 -19.922 -13.297 1 98.5 366 GLY A C 1
ATOM 2898 O O . GLY A 1 366 ? -16.734 -18.891 -12.68 1 98.5 366 GLY A O 1
ATOM 2899 N N . MET A 1 367 ? -16.219 -21 -13.266 1 98.75 367 MET A N 1
ATOM 2900 C CA . MET A 1 367 ? -14.906 -20.906 -12.648 1 98.75 367 MET A CA 1
ATOM 2901 C C . MET A 1 367 ? -13.961 -20.078 -13.5 1 98.75 367 MET A C 1
ATOM 2903 O O . MET A 1 367 ? -14.039 -20.094 -14.734 1 98.75 367 MET A O 1
ATOM 2907 N N . VAL A 1 368 ? -13.18 -19.281 -12.883 1 98.88 368 VAL A N 1
ATOM 2908 C CA . VAL A 1 368 ? -12.164 -18.484 -13.562 1 98.88 368 VAL A CA 1
ATOM 2909 C C . VAL A 1 368 ? -10.773 -18.906 -13.086 1 98.88 368 VAL A C 1
ATOM 2911 O O . VAL A 1 368 ? -10.523 -18.984 -11.883 1 98.88 368 VAL A O 1
ATOM 2914 N N . ILE A 1 369 ? -9.875 -19.188 -13.984 1 98.94 369 ILE A N 1
ATOM 2915 C CA . ILE A 1 369 ? -8.539 -19.672 -13.656 1 98.94 369 ILE A CA 1
ATOM 2916 C C . ILE A 1 369 ? -7.5 -18.922 -14.5 1 98.94 369 ILE A C 1
ATOM 2918 O O . ILE A 1 369 ? -7.848 -18.25 -15.469 1 98.94 369 ILE A O 1
ATOM 2922 N N . THR A 1 370 ? -6.285 -18.984 -14.078 1 98.88 370 THR A N 1
ATOM 2923 C CA . THR A 1 370 ? -5.168 -18.531 -14.906 1 98.88 370 THR A CA 1
ATOM 2924 C C . THR A 1 370 ? -4.477 -19.719 -15.562 1 98.88 370 THR A C 1
ATOM 2926 O O . THR A 1 370 ? -4.535 -20.844 -15.062 1 98.88 370 THR A O 1
ATOM 2929 N N . VAL A 1 371 ? -3.893 -19.547 -16.672 1 98.88 371 VAL A N 1
ATOM 2930 C CA . VAL A 1 371 ? -3.014 -20.5 -17.359 1 98.88 371 VAL A CA 1
ATOM 2931 C C . VAL A 1 371 ? -1.681 -19.812 -17.688 1 98.88 371 VAL A C 1
ATOM 2933 O O . VAL A 1 371 ? -1.604 -18.969 -18.578 1 98.88 371 VAL A O 1
ATOM 2936 N N . GLU A 1 372 ? -0.649 -20.234 -16.938 1 98.81 372 GLU A N 1
ATOM 2937 C CA . GLU A 1 372 ? 0.55 -19.406 -16.953 1 98.81 372 GLU A CA 1
ATOM 2938 C C . GLU A 1 372 ? 1.812 -20.266 -17.047 1 98.81 372 GLU A C 1
ATOM 2940 O O . GLU A 1 372 ? 2.723 -20.109 -16.219 1 98.81 372 GLU A O 1
ATOM 2945 N N . PRO A 1 373 ? 1.956 -21.094 -18.078 1 98.88 373 PRO A N 1
ATOM 2946 C CA . PRO A 1 373 ? 3.225 -21.812 -18.203 1 98.88 373 PRO A CA 1
ATOM 2947 C C . PRO A 1 373 ? 4.418 -20.875 -18.375 1 98.88 373 PRO A C 1
ATOM 2949 O O . PRO A 1 373 ? 4.258 -19.734 -18.828 1 98.88 373 PRO A O 1
ATOM 2952 N N . GLY A 1 374 ? 5.535 -21.344 -17.969 1 98.75 374 GLY A N 1
ATOM 2953 C CA . GLY A 1 374 ? 6.793 -20.625 -18.125 1 98.75 374 GLY A CA 1
ATOM 2954 C C . GLY A 1 374 ? 8 -21.547 -18.156 1 98.75 374 GLY A C 1
ATOM 2955 O O . GLY A 1 374 ? 7.918 -22.703 -17.734 1 98.75 374 GLY A O 1
ATOM 2956 N N . ILE A 1 375 ? 9.055 -21.109 -18.766 1 98.88 375 ILE A N 1
ATOM 2957 C CA . ILE A 1 375 ? 10.359 -21.766 -18.75 1 98.88 375 ILE A CA 1
ATOM 2958 C C . ILE A 1 375 ? 11.43 -20.75 -18.312 1 98.88 375 ILE A C 1
ATOM 2960 O O . ILE A 1 375 ? 11.523 -19.672 -18.891 1 98.88 375 ILE A O 1
ATOM 2964 N N . TYR A 1 376 ? 12.188 -21.125 -17.344 1 98.5 376 TYR A N 1
ATOM 2965 C CA . TYR A 1 376 ? 13.164 -20.25 -16.719 1 98.5 376 TYR A CA 1
ATOM 2966 C C . TYR A 1 376 ? 14.547 -20.906 -16.719 1 98.5 376 TYR A C 1
ATOM 2968 O O . TYR A 1 376 ? 14.734 -21.984 -16.172 1 98.5 376 TYR A O 1
ATOM 2976 N N . ILE A 1 377 ? 15.477 -20.219 -17.328 1 98.38 377 ILE A N 1
ATOM 2977 C CA . ILE A 1 377 ? 16.828 -20.75 -17.453 1 98.38 377 ILE A CA 1
ATOM 2978 C C . ILE A 1 377 ? 17.828 -19.781 -16.844 1 98.38 377 ILE A C 1
ATOM 2980 O O . ILE A 1 377 ? 18.312 -18.875 -17.531 1 98.38 377 ILE A O 1
ATOM 2984 N N . PRO A 1 378 ? 18.172 -19.984 -15.617 1 97 378 PRO A N 1
ATOM 2985 C CA . PRO A 1 378 ? 19.094 -19.062 -14.953 1 97 378 PRO A CA 1
ATOM 2986 C C . PRO A 1 378 ? 20.406 -18.906 -15.711 1 97 378 PRO A C 1
ATOM 2988 O O . PRO A 1 378 ? 20.875 -19.844 -16.359 1 97 378 PRO A O 1
ATOM 2991 N N . GLU A 1 379 ? 20.953 -17.75 -15.523 1 97.19 379 GLU A N 1
ATOM 2992 C CA . GLU A 1 379 ? 22.188 -17.406 -16.234 1 97.19 379 GLU A CA 1
ATOM 2993 C C . GLU A 1 379 ? 23.328 -18.344 -15.836 1 97.19 379 GLU A C 1
ATOM 2995 O O . GLU A 1 379 ? 24.219 -18.625 -16.656 1 97.19 379 GLU A O 1
ATOM 3000 N N . ASP A 1 380 ? 23.266 -18.891 -14.711 1 95.81 380 ASP A N 1
ATOM 3001 C CA . ASP A 1 380 ? 24.375 -19.703 -14.219 1 95.81 380 ASP A CA 1
ATOM 3002 C C . ASP A 1 380 ? 24.078 -21.188 -14.406 1 95.81 380 ASP A C 1
ATOM 3004 O O . ASP A 1 380 ? 24.812 -22.047 -13.898 1 95.81 380 ASP A O 1
ATOM 3008 N N . ASP A 1 381 ? 22.969 -21.516 -15.047 1 95.88 381 ASP A N 1
ATOM 3009 C CA . ASP A 1 381 ? 22.641 -22.906 -15.328 1 95.88 381 ASP A CA 1
ATOM 3010 C C . ASP A 1 381 ? 23.578 -23.484 -16.406 1 95.88 381 ASP A C 1
ATOM 3012 O O . ASP A 1 381 ? 23.281 -23.391 -17.594 1 95.88 381 ASP A O 1
ATOM 3016 N N . ARG A 1 382 ? 24.547 -24.25 -16.016 1 94.75 382 ARG A N 1
ATOM 3017 C CA . ARG A 1 382 ? 25.578 -24.734 -16.938 1 94.75 382 ARG A CA 1
ATOM 3018 C C . ARG A 1 382 ? 25.078 -25.969 -17.703 1 94.75 382 ARG A C 1
ATOM 3020 O O . ARG A 1 382 ? 25.672 -26.359 -18.703 1 94.75 382 ARG A O 1
ATOM 3027 N N . ASP A 1 383 ? 23.969 -26.469 -17.312 1 92.62 383 ASP A N 1
ATOM 3028 C CA . ASP A 1 383 ? 23.406 -27.625 -18 1 92.62 383 ASP A CA 1
ATOM 3029 C C . ASP A 1 383 ? 22.672 -27.188 -19.281 1 92.62 383 ASP A C 1
ATOM 3031 O O . ASP A 1 383 ? 22.453 -28 -20.172 1 92.62 383 ASP A O 1
ATOM 3035 N N . ALA A 1 384 ? 22.297 -25.969 -19.359 1 96.06 384 ALA A N 1
ATOM 3036 C CA . ALA A 1 384 ? 21.562 -25.469 -20.5 1 96.06 384 ALA A CA 1
ATOM 3037 C C . ALA A 1 384 ? 22.5 -24.859 -21.531 1 96.06 384 ALA A C 1
ATOM 3039 O O . ALA A 1 384 ? 23.578 -24.375 -21.188 1 96.06 384 ALA A O 1
ATOM 3040 N N . PRO A 1 385 ? 22.141 -24.953 -22.828 1 97.19 385 PRO A N 1
ATOM 3041 C CA . PRO A 1 385 ? 22.938 -24.266 -23.844 1 97.19 385 PRO A CA 1
ATOM 3042 C C . PRO A 1 385 ? 23.125 -22.781 -23.547 1 97.19 385 PRO A C 1
ATOM 3044 O O . PRO A 1 385 ? 22.188 -22.125 -23.078 1 97.19 385 PRO A O 1
ATOM 3047 N N . GLU A 1 386 ? 24.25 -22.219 -23.859 1 97.62 386 GLU A N 1
ATOM 3048 C CA . GLU A 1 386 ? 24.625 -20.844 -23.562 1 97.62 386 GLU A CA 1
ATOM 3049 C C . GLU A 1 386 ? 23.625 -19.844 -24.125 1 97.62 386 GLU A C 1
ATOM 3051 O O . GLU A 1 386 ? 23.312 -18.844 -23.5 1 97.62 386 GLU A O 1
ATOM 3056 N N . LYS A 1 387 ? 23.109 -20.125 -25.281 1 97.62 387 LYS A N 1
ATOM 3057 C CA . LYS A 1 387 ? 22.266 -19.172 -25.984 1 97.62 387 LYS A CA 1
ATOM 3058 C C . LYS A 1 387 ? 20.953 -18.938 -25.234 1 97.62 387 LYS A C 1
ATOM 3060 O O . LYS A 1 387 ? 20.25 -17.953 -25.484 1 97.62 387 LYS A O 1
ATOM 3065 N N . PHE A 1 388 ? 20.547 -19.875 -24.312 1 98.44 388 PHE A N 1
ATOM 3066 C CA . PHE A 1 388 ? 19.266 -19.75 -23.625 1 98.44 388 PHE A CA 1
ATOM 3067 C C . PHE A 1 388 ? 19.469 -19.25 -22.203 1 98.44 388 PHE A C 1
ATOM 3069 O O . PHE A 1 388 ? 18.516 -18.875 -21.516 1 98.44 388 PHE A O 1
ATOM 3076 N N . ARG A 1 389 ? 20.766 -19.203 -21.75 1 98.31 389 ARG A N 1
ATOM 3077 C CA . ARG A 1 389 ? 21.047 -18.859 -20.359 1 98.31 389 ARG A CA 1
ATOM 3078 C C . ARG A 1 389 ? 20.656 -17.406 -20.078 1 98.31 389 ARG A C 1
ATOM 3080 O O . ARG A 1 389 ? 21 -16.5 -20.844 1 98.31 389 ARG A O 1
ATOM 3087 N N . GLY A 1 390 ? 19.891 -17.203 -18.984 1 98 390 GLY A N 1
ATOM 3088 C CA . GLY A 1 390 ? 19.422 -15.883 -18.594 1 98 390 GLY A CA 1
ATOM 3089 C C . GLY A 1 390 ? 18.047 -15.547 -19.141 1 98 390 GLY A C 1
ATOM 3090 O O . GLY A 1 390 ? 17.484 -14.5 -18.812 1 98 390 GLY A O 1
ATOM 3091 N N . LEU A 1 391 ? 17.484 -16.453 -19.922 1 98.62 391 LEU A N 1
ATOM 3092 C CA . LEU A 1 391 ? 16.156 -16.219 -20.469 1 98.62 391 LEU A CA 1
ATOM 3093 C C . LEU A 1 391 ? 15.078 -16.766 -19.531 1 98.62 391 LEU A C 1
ATOM 3095 O O . LEU A 1 391 ? 15.266 -17.812 -18.906 1 98.62 391 LEU A O 1
ATOM 309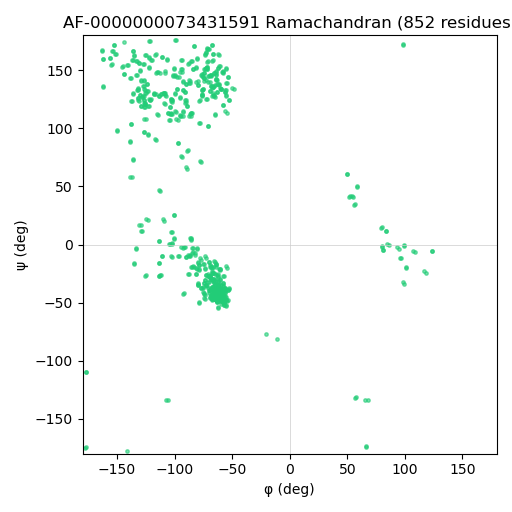9 N N . GLY A 1 392 ? 14.023 -16.078 -19.328 1 98.62 392 GLY A N 1
ATOM 3100 C CA . GLY A 1 392 ? 12.789 -16.469 -18.672 1 98.62 392 GLY A CA 1
ATOM 3101 C C . GLY A 1 392 ? 11.547 -15.977 -19.375 1 98.62 392 GLY A C 1
ATOM 3102 O O . GLY A 1 392 ? 11.422 -14.789 -19.672 1 98.62 392 GLY A O 1
ATOM 3103 N N . VAL A 1 393 ? 10.703 -16.906 -19.719 1 98.88 393 VAL A N 1
ATOM 3104 C CA . VAL A 1 393 ? 9.469 -16.562 -20.422 1 98.88 393 VAL A CA 1
ATOM 3105 C C . VAL A 1 393 ? 8.266 -17.125 -19.656 1 98.88 393 VAL A C 1
ATOM 3107 O O . VAL A 1 393 ? 8.305 -18.266 -19.203 1 98.88 393 VAL A O 1
ATOM 3110 N N . ARG A 1 394 ? 7.324 -16.375 -19.422 1 98.88 394 ARG A N 1
ATOM 3111 C CA . ARG A 1 394 ? 6.008 -16.734 -18.906 1 98.88 394 ARG A CA 1
ATOM 3112 C C . ARG A 1 394 ? 4.902 -16.062 -19.719 1 98.88 394 ARG A C 1
ATOM 3114 O O . ARG A 1 394 ? 5.023 -14.898 -20.094 1 98.88 394 ARG A O 1
ATOM 3121 N N . ILE A 1 395 ? 3.934 -16.734 -20.109 1 98.94 395 ILE A N 1
ATOM 3122 C CA . ILE A 1 395 ? 2.752 -16.234 -20.797 1 98.94 395 ILE A CA 1
ATOM 3123 C C . ILE A 1 395 ? 1.492 -16.672 -20.062 1 98.94 395 ILE A C 1
ATOM 3125 O O . ILE A 1 395 ? 1.273 -17.875 -19.859 1 98.94 395 ILE A O 1
ATOM 3129 N N . GLU A 1 396 ? 0.729 -15.719 -19.641 1 98.88 396 GLU A N 1
ATOM 3130 C CA . GLU A 1 396 ? -0.401 -16.031 -18.781 1 98.88 396 GLU A CA 1
ATOM 3131 C C . GLU A 1 396 ? -1.679 -15.352 -19.266 1 98.88 396 GLU A C 1
ATOM 3133 O O . GLU A 1 396 ? -1.665 -14.172 -19.641 1 98.88 396 GLU A O 1
ATOM 3138 N N . ASP A 1 397 ? -2.775 -16.094 -19.312 1 98.94 397 ASP A N 1
ATOM 3139 C CA . ASP A 1 397 ? -4.109 -15.57 -19.594 1 98.94 397 ASP A CA 1
ATOM 3140 C C . ASP A 1 397 ? -5.074 -15.883 -18.453 1 98.94 397 ASP A C 1
ATOM 3142 O O . ASP A 1 397 ? -4.84 -16.797 -17.656 1 98.94 397 ASP A O 1
ATOM 3146 N N . ASP A 1 398 ? -6.043 -15.047 -18.328 1 98.94 398 ASP A N 1
ATOM 3147 C CA . ASP A 1 398 ? -7.203 -15.273 -17.484 1 98.94 398 ASP A CA 1
ATOM 3148 C C . ASP A 1 398 ? -8.328 -15.961 -18.25 1 98.94 398 ASP A C 1
ATOM 3150 O O . ASP A 1 398 ? -8.734 -15.484 -19.312 1 98.94 398 ASP A O 1
ATOM 3154 N N . VAL A 1 399 ? -8.891 -17.031 -17.672 1 98.88 399 VAL A N 1
ATOM 3155 C CA . VAL A 1 399 ? -9.789 -17.875 -18.453 1 98.88 399 VAL A CA 1
ATOM 3156 C C . VAL A 1 399 ? -11.062 -18.141 -17.656 1 98.88 399 VAL A C 1
ATOM 3158 O O . VAL A 1 399 ? -11.008 -18.609 -16.516 1 98.88 399 VAL A O 1
ATOM 3161 N N . VAL A 1 400 ? -12.211 -17.844 -18.25 1 98.81 400 VAL A N 1
ATOM 3162 C CA . VAL A 1 400 ? -13.492 -18.297 -17.719 1 98.81 400 VAL A CA 1
ATOM 3163 C C . VAL A 1 400 ? -13.859 -19.656 -18.312 1 98.81 400 VAL A C 1
ATOM 3165 O O . VAL A 1 400 ? -13.922 -19.812 -19.531 1 98.81 400 VAL A O 1
ATOM 3168 N N . VAL A 1 401 ? -14.055 -20.609 -17.469 1 98.69 401 VAL A N 1
ATOM 3169 C CA . VAL A 1 401 ? -14.562 -21.906 -17.922 1 98.69 401 VAL A CA 1
ATOM 3170 C C . VAL A 1 401 ? -16.031 -21.781 -18.297 1 98.69 401 VAL A C 1
ATOM 3172 O O . VAL A 1 401 ? -16.844 -21.25 -17.531 1 98.69 401 VAL A O 1
ATOM 3175 N N . THR A 1 402 ? -16.344 -22.156 -19.453 1 97.75 402 THR A N 1
ATOM 3176 C CA . THR A 1 402 ? -17.734 -22.172 -19.922 1 97.75 402 THR A CA 1
ATOM 3177 C C . THR A 1 402 ? -18.141 -23.578 -20.359 1 97.75 402 THR A C 1
ATOM 3179 O O . THR A 1 402 ? -17.328 -24.516 -20.312 1 97.75 402 THR A O 1
ATOM 3182 N N . GLN A 1 403 ? -19.453 -23.703 -20.703 1 95.31 403 GLN A N 1
ATOM 3183 C CA . GLN A 1 403 ? -19.938 -24.984 -21.188 1 95.31 403 GLN A CA 1
ATOM 3184 C C . GLN A 1 403 ? -19.281 -25.375 -22.516 1 95.31 403 GLN A C 1
ATOM 3186 O O . GLN A 1 403 ? -19.062 -26.547 -22.781 1 95.31 403 GLN A O 1
ATOM 3191 N N . ASP A 1 404 ? -18.969 -24.344 -23.25 1 91.44 404 ASP A N 1
ATOM 3192 C CA . ASP A 1 404 ? -18.344 -24.531 -24.562 1 91.44 404 ASP A CA 1
ATOM 3193 C C . ASP A 1 404 ? -16.875 -24.141 -24.531 1 91.44 404 ASP A C 1
ATOM 3195 O O . ASP A 1 404 ? -16.125 -24.547 -23.641 1 91.44 404 ASP A O 1
ATOM 3199 N N . SER A 1 405 ? -16.469 -23.391 -25.516 1 93.62 405 SER A N 1
ATOM 3200 C CA . SER A 1 405 ? -15.086 -22.906 -25.547 1 93.62 405 SER A CA 1
ATOM 3201 C C . SER A 1 405 ? -14.836 -21.906 -24.438 1 93.62 405 SER A C 1
ATOM 3203 O O . SER A 1 405 ? -15.695 -21.078 -24.125 1 93.62 405 SER A O 1
ATOM 3205 N N . PRO A 1 406 ? -13.719 -22.078 -23.812 1 97.06 406 PRO A N 1
ATOM 3206 C CA . PRO A 1 406 ? -13.422 -21.125 -22.719 1 97.06 406 PRO A CA 1
ATOM 3207 C C . PRO A 1 406 ? -13.391 -19.672 -23.203 1 97.06 406 PRO A C 1
ATOM 3209 O O . PRO A 1 406 ? -13.094 -19.406 -24.359 1 97.06 406 PRO A O 1
ATOM 3212 N N . LEU A 1 407 ? -13.773 -18.766 -22.328 1 98.12 407 LEU A N 1
ATOM 3213 C CA . LEU A 1 407 ? -13.68 -17.328 -22.562 1 98.12 407 LEU A CA 1
ATOM 3214 C C . LEU A 1 407 ? -12.367 -16.781 -22.031 1 98.12 407 LEU A C 1
ATOM 3216 O O . LEU A 1 407 ? -12.117 -16.797 -20.828 1 98.12 407 LEU A O 1
ATOM 3220 N N . ILE A 1 408 ? -11.523 -16.297 -22.938 1 98.69 408 ILE A N 1
ATOM 3221 C CA . ILE A 1 408 ? -10.25 -15.711 -22.531 1 98.69 408 ILE A CA 1
ATOM 3222 C C . ILE A 1 408 ? -10.445 -14.234 -22.219 1 98.69 408 ILE A C 1
ATOM 3224 O O . ILE A 1 408 ? -10.641 -13.414 -23.109 1 98.69 408 ILE A O 1
ATOM 3228 N N . LEU A 1 409 ? -10.336 -13.867 -20.922 1 98.81 409 LEU A N 1
ATOM 3229 C CA . LEU A 1 409 ? -10.602 -12.5 -20.469 1 98.81 409 LEU A CA 1
ATOM 3230 C C . LEU A 1 409 ? -9.508 -11.547 -20.953 1 98.81 409 LEU A C 1
ATOM 3232 O O . LEU A 1 409 ? -9.758 -10.359 -21.141 1 98.81 409 LEU A O 1
ATOM 3236 N N . SER A 1 410 ? -8.289 -12.078 -21.172 1 98.62 410 SER A N 1
ATOM 3237 C CA . SER A 1 410 ? -7.141 -11.273 -21.578 1 98.62 410 SER A CA 1
ATOM 3238 C C . SER A 1 410 ? -6.879 -11.391 -23.078 1 98.62 410 SER A C 1
ATOM 3240 O O . SER A 1 410 ? -5.746 -11.211 -23.531 1 98.62 410 SER A O 1
ATOM 3242 N N . ALA A 1 411 ? -7.832 -11.68 -23.812 1 98.12 411 ALA A N 1
ATOM 3243 C CA . ALA A 1 411 ? -7.688 -11.961 -25.25 1 98.12 411 ALA A CA 1
ATOM 3244 C C . ALA A 1 411 ? -7.148 -10.742 -25.984 1 98.12 411 ALA A C 1
ATOM 3246 O O . ALA A 1 411 ? -6.469 -10.883 -27.016 1 98.12 411 ALA A O 1
ATOM 3247 N N . ASP A 1 412 ? -7.418 -9.578 -25.469 1 98.25 412 ASP A N 1
ATOM 3248 C CA . ASP A 1 412 ? -7.012 -8.352 -26.156 1 98.25 412 ASP A CA 1
ATOM 3249 C C . ASP A 1 412 ? -5.52 -8.086 -25.969 1 98.25 412 ASP A C 1
ATOM 3251 O O . ASP A 1 412 ? -4.945 -7.219 -26.625 1 98.25 412 ASP A O 1
ATOM 3255 N N . CYS A 1 413 ? -4.871 -8.758 -25.078 1 98.69 413 CYS A N 1
ATOM 3256 C CA . CYS A 1 413 ? -3.436 -8.602 -24.891 1 98.69 413 CYS A CA 1
ATOM 3257 C C . CYS A 1 413 ? -2.656 -9.508 -25.844 1 98.69 413 CYS A C 1
ATOM 3259 O O . CYS A 1 413 ? -2.68 -10.727 -25.703 1 98.69 413 CYS A O 1
ATOM 3261 N N . PRO A 1 414 ? -1.979 -8.93 -26.734 1 98 414 PRO A N 1
ATOM 3262 C CA . PRO A 1 414 ? -1.309 -9.758 -27.75 1 98 414 PRO A CA 1
ATOM 3263 C C . PRO A 1 414 ? -0.239 -10.664 -27.141 1 98 414 PRO A C 1
ATOM 3265 O O . PRO A 1 414 ? 0.463 -10.266 -26.219 1 98 414 PRO A O 1
ATOM 3268 N N . LYS A 1 415 ? -0.153 -11.859 -27.656 1 97.94 415 LYS A N 1
ATOM 3269 C CA . LYS A 1 415 ? 0.909 -12.758 -27.219 1 97.94 415 LYS A CA 1
ATOM 3270 C C . LYS A 1 415 ? 1.608 -13.422 -28.391 1 97.94 415 LYS A C 1
ATOM 3272 O O . LYS A 1 415 ? 2.594 -14.141 -28.219 1 97.94 415 LYS A O 1
ATOM 3277 N N . GLN A 1 416 ? 1.131 -13.164 -29.641 1 98.19 416 GLN A N 1
ATOM 3278 C CA . GLN A 1 416 ? 1.886 -13.602 -30.812 1 98.19 416 GLN A CA 1
ATOM 3279 C C . GLN A 1 416 ? 3.109 -12.711 -31.031 1 98.19 416 GLN A C 1
ATOM 3281 O O . GLN A 1 416 ? 3.037 -11.492 -30.875 1 98.19 416 GLN A O 1
ATOM 3286 N N . MET A 1 417 ? 4.199 -13.352 -31.422 1 98.12 417 MET A N 1
ATOM 3287 C CA . MET A 1 417 ? 5.465 -12.633 -31.547 1 98.12 417 MET A CA 1
ATOM 3288 C C . MET A 1 417 ? 5.34 -11.461 -32.5 1 98.12 417 MET A C 1
ATOM 3290 O O . MET A 1 417 ? 5.777 -10.352 -32.219 1 98.12 417 MET A O 1
ATOM 3294 N N . ASN A 1 418 ? 4.691 -11.703 -33.625 1 97.5 418 ASN A N 1
ATOM 3295 C CA . ASN A 1 418 ? 4.566 -10.656 -34.656 1 97.5 418 ASN A CA 1
ATOM 3296 C C . ASN A 1 418 ? 3.77 -9.469 -34.125 1 97.5 418 ASN A C 1
ATOM 3298 O O . ASN A 1 418 ? 4.102 -8.312 -34.406 1 97.5 418 ASN A O 1
ATOM 3302 N N . ASP A 1 419 ? 2.721 -9.742 -33.438 1 97.88 419 ASP A N 1
ATOM 3303 C CA . ASP A 1 419 ? 1.899 -8.68 -32.875 1 97.88 419 ASP A CA 1
ATOM 3304 C C . ASP A 1 419 ? 2.688 -7.863 -31.844 1 97.88 419 ASP A C 1
ATOM 3306 O O . ASP A 1 419 ? 2.59 -6.637 -31.812 1 97.88 419 ASP A O 1
ATOM 3310 N N . ILE A 1 420 ? 3.455 -8.539 -31.047 1 97.94 420 ILE A N 1
ATOM 3311 C CA . ILE A 1 420 ? 4.266 -7.891 -30.016 1 97.94 420 ILE A CA 1
ATOM 3312 C C . ILE A 1 420 ? 5.301 -6.984 -30.672 1 97.94 420 ILE A C 1
ATOM 3314 O O . ILE A 1 420 ? 5.461 -5.824 -30.281 1 97.94 420 ILE A O 1
ATOM 3318 N N . GLU A 1 421 ? 5.992 -7.516 -31.688 1 97.5 421 GLU A N 1
ATOM 3319 C CA . GLU A 1 421 ? 7.008 -6.738 -32.375 1 97.5 421 GLU A CA 1
ATOM 3320 C C . GLU A 1 421 ? 6.402 -5.508 -33.062 1 97.5 421 GLU A C 1
ATOM 3322 O O . GLU A 1 421 ? 7.016 -4.438 -33.062 1 97.5 421 GLU A O 1
ATOM 3327 N N . GLN A 1 422 ? 5.219 -5.672 -33.562 1 96.81 422 GLN A N 1
ATOM 3328 C CA . GLN A 1 422 ? 4.543 -4.555 -34.219 1 96.81 422 GLN A CA 1
ATOM 3329 C C . GLN A 1 422 ? 4.215 -3.451 -33.219 1 96.81 422 GLN A C 1
ATOM 3331 O O . GLN A 1 422 ? 4.359 -2.266 -33.531 1 96.81 422 GLN A O 1
ATOM 3336 N N . ILE A 1 423 ? 3.766 -3.785 -32.031 1 96.5 423 ILE A N 1
ATOM 3337 C CA . ILE A 1 423 ? 3.449 -2.818 -30.984 1 96.5 423 ILE A CA 1
ATOM 3338 C C . ILE A 1 423 ? 4.711 -2.061 -30.594 1 96.5 423 ILE A C 1
ATOM 3340 O O . ILE A 1 423 ? 4.703 -0.832 -30.484 1 96.5 423 ILE A O 1
ATOM 3344 N N . CYS A 1 424 ? 5.805 -2.824 -30.375 1 92.75 424 CYS A N 1
ATOM 3345 C CA . CYS A 1 424 ? 7.051 -2.227 -29.906 1 92.75 424 CYS A CA 1
ATOM 3346 C C . CYS A 1 424 ? 7.652 -1.319 -30.969 1 92.75 424 CYS A C 1
ATOM 3348 O O . CYS A 1 424 ? 8.328 -0.342 -30.656 1 92.75 424 CYS A O 1
ATOM 3350 N N . ARG A 1 425 ? 7.461 -1.618 -32.25 1 85.38 425 ARG A N 1
ATOM 3351 C CA . ARG A 1 425 ? 7.988 -0.831 -33.375 1 85.38 425 ARG A CA 1
ATOM 3352 C C . ARG A 1 425 ? 7.246 0.495 -33.5 1 85.38 425 ARG A C 1
ATOM 3354 O O . ARG A 1 425 ? 7.84 1.51 -33.875 1 85.38 425 ARG A O 1
ATOM 3361 N N . ARG A 1 426 ? 5.988 0.472 -33.25 1 78 426 ARG A N 1
ATOM 3362 C CA . ARG A 1 426 ? 5.203 1.699 -33.344 1 78 426 ARG A CA 1
ATOM 3363 C C . ARG A 1 426 ? 5.648 2.713 -32.281 1 78 426 ARG A C 1
ATOM 3365 O O . ARG A 1 426 ? 5.504 3.922 -32.469 1 78 426 ARG A O 1
ATOM 3372 N N . GLY A 1 427 ? 6.078 2.342 -31.281 1 65.5 427 GLY A N 1
ATOM 3373 C CA . GLY A 1 427 ? 6.559 3.223 -30.234 1 65.5 427 GLY A CA 1
ATOM 3374 C C . GLY A 1 427 ? 7.949 3.766 -30.5 1 65.5 427 GLY A C 1
ATOM 3375 O O . GLY A 1 427 ? 8.352 4.77 -29.906 1 65.5 427 GLY A O 1
ATOM 3376 N N . SER A 1 428 ? 8.797 3.133 -31.344 1 52.41 428 SER A N 1
ATOM 3377 C CA . SER A 1 428 ? 10.156 3.559 -31.672 1 52.41 428 SER A CA 1
ATOM 3378 C C . SER A 1 428 ? 10.156 4.629 -32.75 1 52.41 428 SER A C 1
ATOM 3380 O O . SER A 1 428 ? 9.281 4.645 -33.625 1 52.41 428 SER A O 1
ATOM 3382 N N . MET B 1 1 ? 24.234 6.984 20.375 1 95.69 1 MET B N 1
ATOM 3383 C CA . MET B 1 1 ? 24.859 6.574 21.625 1 95.69 1 MET B CA 1
ATOM 3384 C C . MET B 1 1 ? 25.438 7.777 22.375 1 95.69 1 MET B C 1
ATOM 3386 O O . MET B 1 1 ? 25.516 7.77 23.594 1 95.69 1 MET B O 1
ATOM 3390 N N . THR B 1 2 ? 25.828 8.836 21.672 1 94.88 2 THR B N 1
ATOM 3391 C CA . THR B 1 2 ? 26.203 10.094 22.312 1 94.88 2 THR B CA 1
ATOM 3392 C C . THR B 1 2 ? 25.047 10.656 23.141 1 94.88 2 THR B C 1
ATOM 3394 O O . THR B 1 2 ? 25.25 11.109 24.266 1 94.88 2 THR B O 1
ATOM 3397 N N . LEU B 1 3 ? 23.875 10.641 22.609 1 95.44 3 LEU B N 1
ATOM 3398 C CA . LEU B 1 3 ? 22.703 11.148 23.312 1 95.44 3 LEU B CA 1
ATOM 3399 C C . LEU B 1 3 ? 22.422 10.312 24.562 1 95.44 3 LEU B C 1
ATOM 3401 O O . LEU B 1 3 ? 22.031 10.859 25.594 1 95.44 3 LEU B O 1
ATOM 3405 N N . ILE B 1 4 ? 22.594 9.039 24.438 1 94.75 4 ILE B N 1
ATOM 3406 C CA . ILE B 1 4 ? 22.391 8.156 25.578 1 94.75 4 ILE B CA 1
ATOM 3407 C C . ILE B 1 4 ? 23.422 8.461 26.656 1 94.75 4 ILE B C 1
ATOM 3409 O O . ILE B 1 4 ? 23.094 8.461 27.844 1 94.75 4 ILE B O 1
ATOM 3413 N N . HIS B 1 5 ? 24.672 8.75 26.234 1 93.62 5 HIS B N 1
ATOM 3414 C CA . HIS B 1 5 ? 25.703 9.164 27.188 1 93.62 5 HIS B CA 1
ATOM 3415 C C . HIS B 1 5 ? 25.266 10.391 27.984 1 93.62 5 HIS B C 1
ATOM 3417 O O . HIS B 1 5 ? 25.469 10.445 29.203 1 93.62 5 HIS B O 1
ATOM 3423 N N . LYS B 1 6 ? 24.656 11.289 27.328 1 93.06 6 LYS B N 1
ATOM 3424 C CA . LYS B 1 6 ? 24.188 12.508 27.969 1 93.06 6 LYS B CA 1
ATOM 3425 C C . LYS B 1 6 ? 23.031 12.219 28.906 1 93.06 6 LYS B C 1
ATOM 3427 O O . LYS B 1 6 ? 22.938 12.797 30 1 93.06 6 LYS B O 1
ATOM 3432 N N . GLU B 1 7 ? 22.125 11.312 28.516 1 91.19 7 GLU B N 1
ATOM 3433 C CA . GLU B 1 7 ? 20.938 10.977 29.297 1 91.19 7 GLU B CA 1
ATOM 3434 C C . GLU B 1 7 ? 21.312 10.195 30.562 1 91.19 7 GLU B C 1
ATOM 3436 O O . GLU B 1 7 ? 20.562 10.219 31.547 1 91.19 7 GLU B O 1
ATOM 3441 N N . THR B 1 8 ? 22.422 9.5 30.5 1 87.62 8 THR B N 1
ATOM 3442 C CA . THR B 1 8 ? 22.75 8.586 31.594 1 87.62 8 THR B CA 1
ATOM 3443 C C . THR B 1 8 ? 23.922 9.117 32.406 1 87.62 8 THR B C 1
ATOM 3445 O O . THR B 1 8 ? 24.625 8.352 33.094 1 87.62 8 THR B O 1
ATOM 3448 N N . GLN B 1 9 ? 24.109 10.391 32.25 1 80 9 GLN B N 1
ATOM 3449 C CA . GLN B 1 9 ? 25.172 11 33.031 1 80 9 GLN B CA 1
ATOM 3450 C C . GLN B 1 9 ? 25.016 10.727 34.531 1 80 9 GLN B C 1
ATOM 3452 O O . GLN B 1 9 ? 23.922 10.922 35.094 1 80 9 GLN B O 1
ATOM 3457 N N . GLY B 1 10 ? 25.844 10 35.156 1 66.94 10 GLY B N 1
ATOM 3458 C CA . GLY B 1 10 ? 25.828 9.68 36.594 1 66.94 10 GLY B CA 1
ATOM 3459 C C . GLY B 1 10 ? 25.672 8.195 36.844 1 66.94 10 GLY B C 1
ATOM 3460 O O . GLY B 1 10 ? 25.781 7.758 38 1 66.94 10 GLY B O 1
ATOM 3461 N N . GLN B 1 11 ? 25.109 7.598 35.875 1 65.81 11 GLN B N 1
ATOM 3462 C CA . GLN B 1 11 ? 24.953 6.156 36.062 1 65.81 11 GLN B CA 1
ATOM 3463 C C . GLN B 1 11 ? 26.172 5.402 35.531 1 65.81 11 GLN B C 1
ATOM 3465 O O . GLN B 1 11 ? 26.094 4.707 34.531 1 65.81 11 GLN B O 1
ATOM 3470 N N . SER B 1 12 ? 27.312 5.602 36.188 1 65.62 12 SER B N 1
ATOM 3471 C CA . SER B 1 12 ? 28.562 4.953 35.812 1 65.62 12 SER B CA 1
ATOM 3472 C C . SER B 1 12 ? 28.5 3.449 36.062 1 65.62 12 SER B C 1
ATOM 3474 O O . SER B 1 12 ? 27.859 2.996 37.031 1 65.62 12 SER B O 1
ATOM 3476 N N . GLY B 1 13 ? 28.844 2.588 35 1 74.25 13 GLY B N 1
ATOM 3477 C CA . GLY B 1 13 ? 29.047 1.158 35.188 1 74.25 13 GLY B CA 1
ATOM 3478 C C . GLY B 1 13 ? 27.938 0.321 34.594 1 74.25 13 GLY B C 1
ATOM 3479 O O . GLY B 1 13 ? 28 -0.91 34.594 1 74.25 13 GLY B O 1
ATOM 3480 N N . THR B 1 14 ? 26.906 0.94 34.125 1 86.56 14 THR B N 1
ATOM 3481 C CA . THR B 1 14 ? 25.797 0.181 33.562 1 86.56 14 THR B CA 1
ATOM 3482 C C . THR B 1 14 ? 25.938 0.077 32.062 1 86.56 14 THR B C 1
ATOM 3484 O O . THR B 1 14 ? 26.203 1.073 31.375 1 86.56 14 THR B O 1
ATOM 3487 N N . ASP B 1 15 ? 25.875 -1.158 31.594 1 92.5 15 ASP B N 1
ATOM 3488 C CA . ASP B 1 15 ? 25.875 -1.382 30.141 1 92.5 15 ASP B CA 1
ATOM 3489 C C . ASP B 1 15 ? 24.609 -0.828 29.5 1 92.5 15 ASP B C 1
ATOM 3491 O O . ASP B 1 15 ? 23.531 -0.885 30.094 1 92.5 15 A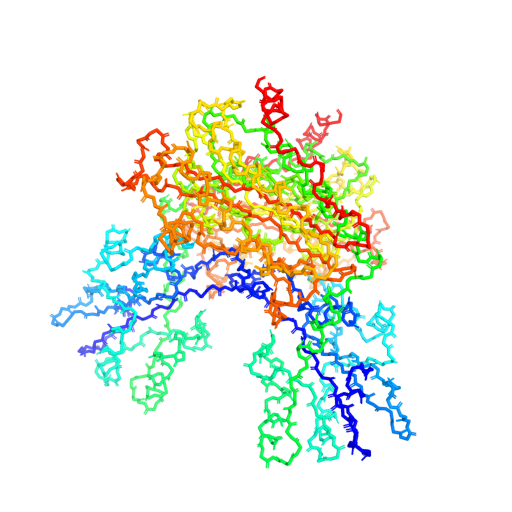SP B O 1
ATOM 3495 N N . GLN B 1 16 ? 24.812 -0.168 28.391 1 95.62 16 GLN B N 1
ATOM 3496 C CA . GLN B 1 16 ? 23.688 0.383 27.641 1 95.62 16 GLN B CA 1
ATOM 3497 C C . GLN B 1 16 ? 23.438 -0.402 26.359 1 95.62 16 GLN B C 1
ATOM 3499 O O . GLN B 1 16 ? 24.359 -0.642 25.578 1 95.62 16 GLN B O 1
ATOM 3504 N N . THR B 1 17 ? 22.188 -0.832 26.156 1 97.75 17 THR B N 1
ATOM 3505 C CA . THR B 1 17 ? 21.844 -1.554 24.922 1 97.75 17 THR B CA 1
ATOM 3506 C C . THR B 1 17 ? 20.594 -0.974 24.281 1 97.75 17 THR B C 1
ATOM 3508 O O . THR B 1 17 ? 19.547 -0.885 24.922 1 97.75 17 THR B O 1
ATOM 3511 N N . VAL B 1 18 ? 20.703 -0.55 23.016 1 98.56 18 VAL B N 1
ATOM 3512 C CA . VAL B 1 18 ? 19.562 -0.075 22.219 1 98.56 18 VAL B CA 1
ATOM 3513 C C . VAL B 1 18 ? 19.078 -1.188 21.297 1 98.56 18 VAL B C 1
ATOM 3515 O O . VAL B 1 18 ? 19.875 -1.843 20.625 1 98.56 18 VAL B O 1
ATOM 3518 N N . VAL B 1 19 ? 17.797 -1.441 21.297 1 98.81 19 VAL B N 1
ATOM 3519 C CA . VAL B 1 19 ? 17.203 -2.422 20.406 1 98.81 19 VAL B CA 1
ATOM 3520 C C . VAL B 1 19 ? 16.141 -1.744 19.531 1 98.81 19 VAL B C 1
ATOM 3522 O O . VAL B 1 19 ? 15.234 -1.091 20.047 1 98.81 19 VAL B O 1
ATOM 3525 N N . LEU B 1 20 ? 16.266 -1.86 18.25 1 98.75 20 LEU B N 1
ATOM 3526 C CA . LEU B 1 20 ? 15.258 -1.397 17.297 1 98.75 20 LEU B CA 1
ATOM 3527 C C . LEU B 1 20 ? 14.797 -2.539 16.391 1 98.75 20 LEU B C 1
ATOM 3529 O O . LEU B 1 20 ? 15.617 -3.301 15.883 1 98.75 20 LEU B O 1
ATOM 3533 N N . LEU B 1 21 ? 13.516 -2.646 16.281 1 98.75 21 LEU B N 1
ATOM 3534 C CA . LEU B 1 21 ? 12.945 -3.643 15.375 1 98.75 21 LEU B CA 1
ATOM 3535 C C . LEU B 1 21 ? 12.594 -3.02 14.023 1 98.75 21 LEU B C 1
ATOM 3537 O O . LEU B 1 21 ? 12.141 -1.875 13.961 1 98.75 21 LEU B O 1
ATOM 3541 N N . SER B 1 22 ? 12.797 -3.818 12.969 1 98.31 22 SER B N 1
ATOM 3542 C CA . SER B 1 22 ? 12.328 -3.441 11.641 1 98.31 22 SER B CA 1
ATOM 3543 C C . SER B 1 22 ? 10.805 -3.541 11.547 1 98.31 22 SER B C 1
ATOM 3545 O O . SER B 1 22 ? 10.156 -4.086 12.445 1 98.31 22 SER B O 1
ATOM 3547 N N . ASN B 1 23 ? 10.25 -2.986 10.445 1 97.81 23 ASN B N 1
ATOM 3548 C CA . ASN B 1 23 ? 8.859 -3.285 10.102 1 97.81 23 ASN B CA 1
ATOM 3549 C C . ASN B 1 23 ? 8.711 -4.699 9.547 1 97.81 23 ASN B C 1
ATOM 3551 O O . ASN B 1 23 ? 9.656 -5.25 8.984 1 97.81 23 ASN B O 1
ATOM 3555 N N . PRO B 1 24 ? 7.512 -5.246 9.781 1 96.81 24 PRO B N 1
ATOM 3556 C CA . PRO B 1 24 ? 7.176 -6.469 9.047 1 96.81 24 PRO B CA 1
ATOM 3557 C C . PRO B 1 24 ? 6.633 -6.184 7.648 1 96.81 24 PRO B C 1
ATOM 3559 O O . PRO B 1 24 ? 6.422 -5.023 7.285 1 96.81 24 PRO B O 1
ATOM 3562 N N . THR B 1 25 ? 6.48 -7.188 6.859 1 95.38 25 THR B N 1
ATOM 3563 C CA . THR B 1 25 ? 5.699 -7.102 5.629 1 95.38 25 THR B CA 1
ATOM 3564 C C . THR B 1 25 ? 4.207 -7.168 5.934 1 95.38 25 THR B C 1
ATOM 3566 O O . THR B 1 25 ? 3.748 -8.086 6.621 1 95.38 25 THR B O 1
ATOM 3569 N N . TYR B 1 26 ? 3.461 -6.148 5.484 1 95.25 26 TYR B N 1
ATOM 3570 C CA . TYR B 1 26 ? 2.008 -6.18 5.602 1 95.25 26 TYR B CA 1
ATOM 3571 C C . TYR B 1 26 ? 1.369 -6.75 4.344 1 95.25 26 TYR B C 1
ATOM 3573 O O . TYR B 1 26 ? 1.808 -6.457 3.229 1 95.25 26 TYR B O 1
ATOM 3581 N N . TYR B 1 27 ? 0.364 -7.535 4.547 1 94.69 27 TYR B N 1
ATOM 3582 C CA . TYR B 1 27 ? -0.283 -8.18 3.41 1 94.69 27 TYR B CA 1
ATOM 3583 C C . TYR B 1 27 ? -1.662 -7.586 3.156 1 94.69 27 TYR B C 1
ATOM 3585 O O . TYR B 1 27 ? -2.457 -7.43 4.086 1 94.69 27 TYR B O 1
ATOM 3593 N N . MET B 1 28 ? -1.932 -7.234 1.984 1 94.19 28 MET B N 1
ATOM 3594 C CA . MET B 1 28 ? -3.188 -6.637 1.538 1 94.19 28 MET B CA 1
ATOM 3595 C C . MET B 1 28 ? -4.297 -7.68 1.475 1 94.19 28 MET B C 1
ATOM 3597 O O . MET B 1 28 ? -5.426 -7.422 1.891 1 94.19 28 MET B O 1
ATOM 3601 N N . SER B 1 29 ? -3.998 -8.766 0.918 1 91.31 29 SER B N 1
ATOM 3602 C CA . SER B 1 29 ? -4.867 -9.938 0.832 1 91.31 29 SER B CA 1
ATOM 3603 C C . SER B 1 29 ? -4.066 -11.227 0.95 1 91.31 29 SER B C 1
ATOM 3605 O O . SER B 1 29 ? -2.861 -11.195 1.211 1 91.31 29 SER B O 1
ATOM 3607 N N . ASN B 1 30 ? -4.586 -12.344 1.002 1 88.12 30 ASN B N 1
ATOM 3608 C CA . ASN B 1 30 ? -4.016 -13.672 1.199 1 88.12 30 ASN B CA 1
ATOM 3609 C C . ASN B 1 30 ? -2.496 -13.648 1.094 1 88.12 30 ASN B C 1
ATOM 3611 O O . ASN B 1 30 ? -1.8 -13.57 2.107 1 88.12 30 ASN B O 1
ATOM 3615 N N . ASP B 1 31 ? -1.904 -13.664 0.013 1 91.12 31 ASP B N 1
ATOM 3616 C CA . ASP B 1 31 ? -0.452 -13.727 -0.117 1 91.12 31 ASP B CA 1
ATOM 3617 C C . ASP B 1 31 ? 0.082 -12.547 -0.921 1 91.12 31 ASP B C 1
ATOM 3619 O O . ASP B 1 31 ? 1.214 -12.578 -1.409 1 91.12 31 ASP B O 1
ATOM 3623 N N . ILE B 1 32 ? -0.687 -11.469 -1.001 1 95.06 32 ILE B N 1
ATOM 3624 C CA . ILE B 1 32 ? -0.291 -10.281 -1.743 1 95.06 32 ILE B CA 1
ATOM 3625 C C . ILE B 1 32 ? 0.17 -9.195 -0.772 1 95.06 32 ILE B C 1
ATOM 3627 O O . ILE B 1 32 ? -0.642 -8.625 -0.038 1 95.06 32 ILE B O 1
ATOM 3631 N N . PRO B 1 33 ? 1.388 -8.867 -0.77 1 95.25 33 PRO B N 1
ATOM 3632 C CA . PRO B 1 33 ? 1.878 -7.852 0.161 1 95.25 33 PRO B CA 1
ATOM 3633 C C . PRO B 1 33 ? 1.616 -6.43 -0.33 1 95.25 33 PRO B C 1
ATOM 3635 O O . PRO B 1 33 ? 1.504 -6.199 -1.537 1 95.25 33 PRO B O 1
ATOM 3638 N N . TYR B 1 34 ? 1.477 -5.453 0.607 1 95.94 34 TYR B N 1
ATOM 3639 C CA . TYR B 1 34 ? 1.708 -4.047 0.296 1 95.94 34 TYR B CA 1
ATOM 3640 C C . TYR B 1 34 ? 3.176 -3.793 -0.025 1 95.94 34 TYR B C 1
ATOM 3642 O O . TYR B 1 34 ? 4.035 -4.629 0.27 1 95.94 34 TYR B O 1
ATOM 3650 N N . THR B 1 35 ? 3.432 -2.711 -0.731 1 93.81 35 THR B N 1
ATOM 3651 C CA . THR B 1 35 ? 4.824 -2.293 -0.87 1 93.81 35 THR B CA 1
ATOM 3652 C C . THR B 1 35 ? 5.488 -2.172 0.497 1 93.81 35 THR B C 1
ATOM 3654 O O . THR B 1 35 ? 4.945 -1.544 1.406 1 93.81 35 THR B O 1
ATOM 3657 N N . PHE B 1 36 ? 6.609 -2.871 0.71 1 95.5 36 PHE B N 1
ATOM 3658 C CA . PHE B 1 36 ? 7.305 -2.828 1.99 1 95.5 36 PHE B CA 1
ATOM 3659 C C . PHE B 1 36 ? 7.816 -1.424 2.281 1 95.5 36 PHE B C 1
ATOM 3661 O O . PHE B 1 36 ? 8.367 -0.762 1.399 1 95.5 36 PHE B O 1
ATOM 3668 N N . HIS B 1 37 ? 7.566 -0.966 3.398 1 96.75 37 HIS B N 1
ATOM 3669 C CA . HIS B 1 37 ? 8.109 0.282 3.918 1 96.75 37 HIS B CA 1
ATOM 3670 C C . HIS B 1 37 ? 8.781 0.068 5.27 1 96.75 37 HIS B C 1
ATOM 3672 O O . HIS B 1 37 ? 8.141 -0.384 6.223 1 96.75 37 HIS B O 1
ATOM 3678 N N . GLN B 1 38 ? 10.008 0.316 5.391 1 97.25 38 GLN B N 1
ATOM 3679 C CA . GLN B 1 38 ? 10.789 0.066 6.598 1 97.25 38 GLN B CA 1
ATOM 3680 C C . GLN B 1 38 ? 10.422 1.049 7.707 1 97.25 38 GLN B C 1
ATOM 3682 O O . GLN B 1 38 ? 9.875 2.121 7.434 1 97.25 38 GLN B O 1
ATOM 3687 N N . ASP B 1 39 ? 10.695 0.647 8.922 1 97.62 39 ASP B N 1
ATOM 3688 C CA . ASP B 1 39 ? 10.594 1.584 10.031 1 97.62 39 ASP B CA 1
ATOM 3689 C C . ASP B 1 39 ? 11.633 2.697 9.906 1 97.62 39 ASP B C 1
ATOM 3691 O O . ASP B 1 39 ? 12.828 2.428 9.797 1 97.62 39 ASP B O 1
ATOM 3695 N N . ASN B 1 40 ? 11.172 3.895 9.984 1 97.38 40 ASN B N 1
ATOM 3696 C CA . ASN B 1 40 ? 12.039 5.016 9.656 1 97.38 40 ASN B CA 1
ATOM 3697 C C . ASN B 1 40 ? 13.164 5.172 10.672 1 97.38 40 ASN B C 1
ATOM 3699 O O . ASN B 1 40 ? 14.273 5.578 10.32 1 97.38 40 ASN B O 1
ATOM 3703 N N . ASN B 1 41 ? 12.906 4.918 11.977 1 97.88 41 ASN B N 1
ATOM 3704 C CA . ASN B 1 41 ? 13.977 4.984 12.969 1 97.88 41 ASN B CA 1
ATOM 3705 C C . ASN B 1 41 ? 15.023 3.902 12.742 1 97.88 41 ASN B C 1
ATOM 3707 O O . ASN B 1 41 ? 16.219 4.176 12.797 1 97.88 41 ASN B O 1
ATOM 3711 N N . PHE B 1 42 ? 14.523 2.688 12.523 1 98.38 42 PHE B N 1
ATOM 3712 C CA . PHE B 1 42 ? 15.406 1.573 12.195 1 98.38 42 PHE B CA 1
ATOM 3713 C C . PHE B 1 42 ? 16.234 1.887 10.953 1 98.38 42 PHE B C 1
ATOM 3715 O O . PHE B 1 42 ? 17.453 1.731 10.961 1 98.38 42 PHE B O 1
ATOM 3722 N N . LEU B 1 43 ? 15.609 2.373 9.953 1 98 43 LEU B N 1
ATOM 3723 C CA . LEU B 1 43 ? 16.25 2.68 8.68 1 98 43 LEU B CA 1
ATOM 3724 C C . LEU B 1 43 ? 17.281 3.799 8.844 1 98 43 LEU B C 1
ATOM 3726 O O . LEU B 1 43 ? 18.375 3.74 8.273 1 98 43 LEU B O 1
ATOM 3730 N N . TYR B 1 44 ? 16.938 4.801 9.578 1 98.12 44 TYR B N 1
ATOM 3731 C CA . TYR B 1 44 ? 17.797 5.953 9.805 1 98.12 44 TYR B CA 1
ATOM 3732 C C . TYR B 1 44 ? 19.125 5.527 10.422 1 98.12 44 TYR B C 1
ATOM 3734 O O . TYR B 1 44 ? 20.188 6.059 10.07 1 98.12 44 TYR B O 1
ATOM 3742 N N . LEU B 1 45 ? 19.125 4.57 11.312 1 98.19 45 LEU B N 1
ATOM 3743 C CA . LEU B 1 45 ? 20.297 4.25 12.117 1 98.19 45 LEU B CA 1
ATOM 3744 C C . LEU B 1 45 ? 21.188 3.242 11.406 1 98.19 45 LEU B C 1
ATOM 3746 O O . LEU B 1 45 ? 22.391 3.197 11.641 1 98.19 45 LEU B O 1
ATOM 3750 N N . CYS B 1 46 ? 20.562 2.43 10.5 1 98 46 CYS B N 1
ATOM 3751 C CA . CYS B 1 46 ? 21.438 1.384 9.992 1 98 46 CYS B CA 1
ATOM 3752 C C . CYS B 1 46 ? 21.297 1.247 8.477 1 98 46 CYS B C 1
ATOM 3754 O O . CYS B 1 46 ? 22.109 0.57 7.836 1 98 46 CYS B O 1
ATOM 3756 N N . GLY B 1 47 ? 20.234 1.785 7.867 1 97.44 47 GLY B N 1
ATOM 3757 C CA . GLY B 1 47 ? 20.094 1.808 6.422 1 97.44 47 GLY B CA 1
ATOM 3758 C C . GLY B 1 47 ? 19.609 0.49 5.848 1 97.44 47 GLY B C 1
ATOM 3759 O O . GLY B 1 47 ? 19.453 0.358 4.633 1 97.44 47 GLY B O 1
ATOM 3760 N N . PHE B 1 48 ? 19.391 -0.521 6.699 1 97.81 48 PHE B N 1
ATOM 3761 C CA . PHE B 1 48 ? 19.016 -1.85 6.227 1 97.81 48 PHE B CA 1
ATOM 3762 C C . PHE B 1 48 ? 17.547 -1.884 5.805 1 97.81 48 PHE B C 1
ATOM 3764 O O . PHE B 1 48 ? 16.672 -1.458 6.559 1 97.81 48 PHE B O 1
ATOM 3771 N N . GLN B 1 49 ? 17.219 -2.443 4.637 1 95.62 49 GLN B N 1
ATOM 3772 C CA . GLN B 1 49 ? 15.883 -2.275 4.051 1 95.62 49 GLN B CA 1
ATOM 3773 C C . GLN B 1 49 ? 15.125 -3.598 4.023 1 95.62 49 GLN B C 1
ATOM 3775 O O . GLN B 1 49 ? 14.008 -3.67 3.5 1 95.62 49 GLN B O 1
ATOM 3780 N N . GLU B 1 50 ? 15.68 -4.676 4.543 1 96.38 50 GLU B N 1
ATOM 3781 C CA . GLU B 1 50 ? 14.953 -5.945 4.57 1 96.38 50 GLU B CA 1
ATOM 3782 C C . GLU B 1 50 ? 14.086 -6.055 5.82 1 96.38 50 GLU B C 1
ATOM 3784 O O . GLU B 1 50 ? 14.477 -5.586 6.895 1 96.38 50 GLU B O 1
ATOM 3789 N N . PRO B 1 51 ? 12.906 -6.605 5.699 1 97 51 PRO B N 1
ATOM 3790 C CA . PRO B 1 51 ? 12.031 -6.809 6.855 1 97 51 PRO B CA 1
ATOM 3791 C C . PRO B 1 51 ? 12.578 -7.844 7.832 1 97 51 PRO B C 1
ATOM 3793 O O . PRO B 1 51 ? 13.617 -8.453 7.578 1 97 51 PRO B O 1
ATOM 3796 N N . ASP B 1 52 ? 11.922 -7.961 8.984 1 97.94 52 ASP B N 1
ATOM 3797 C CA . ASP B 1 52 ? 12.164 -9.016 9.961 1 97.94 52 ASP B CA 1
ATOM 3798 C C . ASP B 1 52 ? 13.617 -9 10.43 1 97.94 52 ASP B C 1
ATOM 3800 O O . ASP B 1 52 ? 14.297 -10.031 10.391 1 97.94 52 ASP B O 1
ATOM 3804 N N . SER B 1 53 ? 14.062 -7.844 10.828 1 98.75 53 SER B N 1
ATOM 3805 C CA . SER B 1 53 ? 15.438 -7.641 11.281 1 98.75 53 SER B CA 1
ATOM 3806 C C . SER B 1 53 ? 15.477 -6.844 12.586 1 98.75 53 SER B C 1
ATOM 3808 O O . SER B 1 53 ? 14.5 -6.164 12.93 1 98.75 53 SER B O 1
ATOM 3810 N N . ILE B 1 54 ? 16.531 -6.953 13.328 1 98.88 54 ILE B N 1
ATOM 3811 C CA . ILE B 1 54 ? 16.719 -6.262 14.602 1 98.88 54 ILE B CA 1
ATOM 3812 C C . ILE B 1 54 ? 18.078 -5.562 14.609 1 98.88 54 ILE B C 1
ATOM 3814 O O . ILE B 1 54 ? 19.094 -6.172 14.281 1 98.88 54 ILE B O 1
ATOM 3818 N N . LEU B 1 55 ? 18.125 -4.312 14.922 1 98.94 55 LEU B N 1
ATOM 3819 C CA . LEU B 1 55 ? 19.359 -3.58 15.164 1 98.94 55 LEU B CA 1
ATOM 3820 C C . LEU B 1 55 ? 19.641 -3.494 16.656 1 98.94 55 LEU B C 1
ATOM 3822 O O . LEU B 1 55 ? 18.75 -3.201 17.453 1 98.94 55 LEU B O 1
ATOM 3826 N N . VAL B 1 56 ? 20.844 -3.764 17.031 1 98.81 56 VAL B N 1
ATOM 3827 C CA . VAL B 1 56 ? 21.281 -3.639 18.406 1 98.81 56 VAL B CA 1
ATOM 3828 C C . VAL B 1 56 ? 22.531 -2.758 18.484 1 98.81 56 VAL B C 1
ATOM 3830 O O . VAL B 1 56 ? 23.516 -3.012 17.781 1 98.81 56 VAL B O 1
ATOM 3833 N N . LEU B 1 57 ? 22.484 -1.718 19.266 1 98.62 57 LEU B N 1
ATOM 3834 C CA . LEU B 1 57 ? 23.641 -0.918 19.641 1 98.62 57 LEU B CA 1
ATOM 3835 C C . LEU B 1 57 ? 24.016 -1.139 2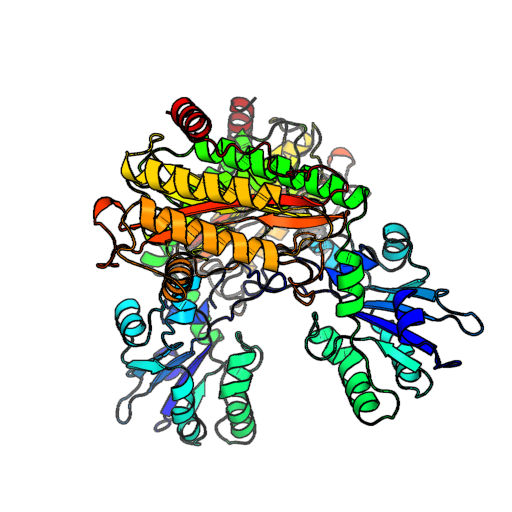1.094 1 98.62 57 LEU B C 1
ATOM 3837 O O . LEU B 1 57 ? 23.203 -0.882 22 1 98.62 57 LEU B O 1
ATOM 3841 N N . GLN B 1 58 ? 25.203 -1.576 21.312 1 97.25 58 GLN B N 1
ATOM 3842 C CA . GLN B 1 58 ? 25.594 -1.939 22.672 1 97.25 58 GLN B CA 1
ATOM 3843 C C . GLN B 1 58 ? 26.875 -1.231 23.078 1 97.25 58 GLN B C 1
ATOM 3845 O O . GLN B 1 58 ? 27.844 -1.19 22.312 1 97.25 58 GLN B O 1
ATOM 3850 N N . SER B 1 59 ? 26.828 -0.729 24.312 1 95.69 59 SER B N 1
ATOM 3851 C CA . SER B 1 59 ? 28.062 -0.168 24.859 1 95.69 59 SER B CA 1
ATOM 3852 C C . SER B 1 59 ? 29.156 -1.229 24.969 1 95.69 59 SER B C 1
ATOM 3854 O O . SER B 1 59 ? 28.859 -2.422 25.062 1 95.69 59 SER B O 1
ATOM 3856 N N . LEU B 1 60 ? 30.438 -0.798 24.891 1 94.31 60 LEU B N 1
ATOM 3857 C CA . LEU B 1 60 ? 31.562 -1.715 24.969 1 94.31 60 LEU B CA 1
ATOM 3858 C C . LEU B 1 60 ? 32.062 -1.838 26.406 1 94.31 60 LEU B C 1
ATOM 3860 O O . LEU B 1 60 ? 32.25 -0.829 27.094 1 94.31 60 LEU B O 1
ATOM 3864 N N . PRO B 1 61 ? 32.25 -3.094 26.781 1 87 61 PRO B N 1
ATOM 3865 C CA . PRO B 1 61 ? 32.781 -3.254 28.125 1 87 61 PRO B CA 1
ATOM 3866 C C . PRO B 1 61 ? 34.094 -2.508 28.328 1 87 61 PRO B C 1
ATOM 3868 O O . PRO B 1 61 ? 35 -2.635 27.5 1 87 61 PRO B O 1
ATOM 3871 N N . GLY B 1 62 ? 34.188 -1.786 29.359 1 85.69 62 GLY B N 1
ATOM 3872 C CA . GLY B 1 62 ? 35.438 -1.105 29.719 1 85.69 62 GLY B CA 1
ATOM 3873 C C . GLY B 1 62 ? 35.656 0.183 28.953 1 85.69 62 GLY B C 1
ATOM 3874 O O . GLY B 1 62 ? 36.625 0.895 29.188 1 85.69 62 GLY B O 1
ATOM 3875 N N . LYS B 1 63 ? 34.844 0.496 28.047 1 91.25 63 LYS B N 1
ATOM 3876 C CA . LYS B 1 63 ? 34.938 1.729 27.281 1 91.25 63 LYS B CA 1
ATOM 3877 C C . LYS B 1 63 ? 33.781 2.666 27.578 1 91.25 63 LYS B C 1
ATOM 3879 O O . LYS B 1 63 ? 32.688 2.213 27.922 1 91.25 63 LYS B O 1
ATOM 3884 N N . GLN B 1 64 ? 34.094 3.893 27.5 1 89 64 GLN B N 1
ATOM 3885 C CA . GLN B 1 64 ? 33.062 4.883 27.766 1 89 64 GLN B CA 1
ATOM 3886 C C . GLN B 1 64 ? 32.219 5.148 26.531 1 89 64 GLN B C 1
ATOM 3888 O O . GLN B 1 64 ? 32.719 5.125 25.406 1 89 64 GLN B O 1
ATOM 3893 N N . LEU B 1 65 ? 31 5.512 26.844 1 91 65 LEU B N 1
ATOM 3894 C CA . LEU B 1 65 ? 30.156 6 25.766 1 91 65 LEU B CA 1
ATOM 3895 C C . LEU B 1 65 ? 30.734 7.258 25.125 1 91 65 LEU B C 1
ATOM 3897 O O . LEU B 1 65 ? 31.406 8.047 25.797 1 91 65 LEU B O 1
ATOM 3901 N N . PRO B 1 66 ? 30.703 7.355 23.75 1 93 66 PRO B N 1
ATOM 3902 C CA . PRO B 1 66 ? 29.703 6.723 22.906 1 93 66 PRO B CA 1
ATOM 3903 C C . PRO B 1 66 ? 30.219 5.473 22.203 1 93 66 PRO B C 1
ATOM 3905 O O . PRO B 1 66 ? 29.625 5.02 21.219 1 93 66 PRO B O 1
ATOM 3908 N N . ALA B 1 67 ? 31.438 5.012 22.656 1 94.88 67 ALA B N 1
ATOM 3909 C CA . ALA B 1 67 ? 31.953 3.783 22.047 1 94.88 67 ALA B CA 1
ATOM 3910 C C . ALA B 1 67 ? 30.938 2.648 22.172 1 94.88 67 ALA B C 1
ATOM 3912 O O . ALA B 1 67 ? 30.391 2.416 23.25 1 94.88 67 ALA B O 1
ATOM 3913 N N . HIS B 1 68 ? 30.656 2.031 21 1 97.25 68 HIS B N 1
ATOM 3914 C CA . HIS B 1 68 ? 29.656 0.973 21.016 1 97.25 68 HIS B CA 1
ATOM 3915 C C . HIS B 1 68 ? 29.891 -0.021 19.891 1 97.25 68 HIS B C 1
ATOM 3917 O O . HIS B 1 68 ? 30.75 0.205 19.016 1 97.25 68 HIS B O 1
ATOM 3923 N N . LYS B 1 69 ? 29.219 -1.124 20.016 1 97.62 69 LYS B N 1
ATOM 3924 C CA . LYS B 1 69 ? 29.125 -2.117 18.953 1 97.62 69 LYS B CA 1
ATOM 3925 C C . LYS B 1 69 ? 27.734 -2.135 18.328 1 97.62 69 LYS B C 1
ATOM 3927 O O . LYS B 1 69 ? 26.734 -2.111 19.031 1 97.62 69 LYS B O 1
ATOM 3932 N N . ALA B 1 70 ? 27.734 -2.082 16.969 1 98.56 70 ALA B N 1
ATOM 3933 C CA . ALA B 1 70 ? 26.484 -2.193 16.234 1 98.56 70 ALA B CA 1
ATOM 3934 C C . ALA B 1 70 ? 26.312 -3.592 15.641 1 98.56 70 ALA B C 1
ATOM 3936 O O . ALA B 1 70 ? 27.203 -4.086 14.938 1 98.56 70 ALA B O 1
ATOM 3937 N N . MET B 1 71 ? 25.203 -4.223 15.969 1 98.75 71 MET B N 1
ATOM 3938 C CA . MET B 1 71 ? 24.906 -5.57 15.484 1 98.75 71 MET B CA 1
ATOM 3939 C C . MET B 1 71 ? 23.562 -5.605 14.766 1 98.75 71 MET B C 1
ATOM 3941 O O . MET B 1 71 ? 22.609 -4.969 15.203 1 98.75 71 MET B O 1
ATOM 3945 N N . LEU B 1 72 ? 23.531 -6.332 13.617 1 98.81 72 LEU B N 1
ATOM 3946 C CA . LEU B 1 72 ? 22.281 -6.598 12.914 1 98.81 72 LEU B CA 1
ATOM 3947 C C . LEU B 1 72 ? 21.922 -8.078 12.984 1 98.81 72 LEU B C 1
ATOM 3949 O O . LEU B 1 72 ? 22.797 -8.938 12.812 1 98.81 72 LEU B O 1
ATOM 3953 N N . PHE B 1 73 ? 20.734 -8.344 13.375 1 98.88 73 PHE B N 1
ATOM 3954 C CA . PHE B 1 73 ? 20.172 -9.68 13.281 1 98.88 73 PHE B CA 1
ATOM 3955 C C . PHE B 1 73 ? 19.188 -9.781 12.117 1 98.88 73 PHE B C 1
ATOM 3957 O O . PHE B 1 73 ? 18.156 -9.102 12.102 1 98.88 73 PHE B O 1
ATOM 3964 N N . VAL B 1 74 ? 19.484 -10.664 11.109 1 98.56 74 VAL B N 1
ATOM 3965 C CA . VAL B 1 74 ? 18.75 -10.648 9.836 1 98.56 74 VAL B CA 1
ATOM 3966 C C . VAL B 1 74 ? 18.297 -12.062 9.484 1 98.56 74 VAL B C 1
ATOM 3968 O O . VAL B 1 74 ? 18.812 -13.039 10.023 1 98.56 74 VAL B O 1
ATOM 3971 N N . PRO B 1 75 ? 17.234 -12.203 8.656 1 96.56 75 PRO B N 1
ATOM 3972 C CA . PRO B 1 75 ? 16.766 -13.531 8.25 1 96.56 75 PRO B CA 1
ATOM 3973 C C . PRO B 1 75 ? 17.859 -14.344 7.555 1 96.56 75 PRO B C 1
ATOM 3975 O O . PRO B 1 75 ? 18.656 -13.797 6.793 1 96.56 75 PRO B O 1
ATOM 3978 N N . ARG B 1 76 ? 17.781 -15.625 7.723 1 95.69 76 ARG B N 1
ATOM 3979 C CA . ARG B 1 76 ? 18.719 -16.531 7.066 1 95.69 76 ARG B CA 1
ATOM 3980 C C . ARG B 1 76 ? 18.406 -16.672 5.578 1 95.69 76 ARG B C 1
ATOM 3982 O O . ARG B 1 76 ? 17.234 -16.594 5.18 1 95.69 76 ARG B O 1
ATOM 3989 N N . ARG B 1 77 ? 19.453 -16.859 4.844 1 95.12 77 ARG B N 1
ATOM 3990 C CA . ARG B 1 77 ? 19.234 -17.188 3.439 1 95.12 77 ARG B CA 1
ATOM 3991 C C . ARG B 1 77 ? 18.484 -18.5 3.293 1 95.12 77 ARG B C 1
ATOM 3993 O O . ARG B 1 77 ? 18.672 -19.422 4.09 1 95.12 77 ARG B O 1
ATOM 4000 N N . ASP B 1 78 ? 17.578 -18.484 2.387 1 93.25 78 ASP B N 1
ATOM 4001 C CA . ASP B 1 78 ? 16.75 -19.656 2.068 1 93.25 78 ASP B CA 1
ATOM 4002 C C . ASP B 1 78 ? 16.578 -19.797 0.56 1 93.25 78 ASP B C 1
ATOM 4004 O O . ASP B 1 78 ? 15.75 -19.125 -0.047 1 93.25 78 ASP B O 1
ATOM 4008 N N . PRO B 1 79 ? 17.297 -20.734 -0.028 1 89.75 79 PRO B N 1
ATOM 4009 C CA . PRO B 1 79 ? 17.25 -20.875 -1.485 1 89.75 79 PRO B CA 1
ATOM 4010 C C . PRO B 1 79 ? 15.836 -21.078 -2.023 1 89.75 79 PRO B C 1
ATOM 4012 O O . PRO B 1 79 ? 15.5 -20.562 -3.098 1 89.75 79 PRO B O 1
ATOM 4015 N N . SER B 1 80 ? 15.094 -21.812 -1.317 1 89.62 80 SER B N 1
ATOM 4016 C CA . SER B 1 80 ? 13.734 -22.078 -1.771 1 89.62 80 SER B CA 1
ATOM 4017 C C . SER B 1 80 ? 12.922 -20.781 -1.839 1 89.62 80 SER B C 1
ATOM 4019 O O . SER B 1 80 ? 12.18 -20.562 -2.799 1 89.62 80 SER B O 1
ATOM 4021 N N . ARG B 1 81 ? 13.102 -19.984 -0.877 1 89.06 81 ARG B N 1
ATOM 4022 C CA . ARG B 1 81 ? 12.398 -18.703 -0.855 1 89.06 81 ARG B CA 1
ATOM 4023 C C . ARG B 1 81 ? 13.008 -17.719 -1.852 1 89.06 81 ARG B C 1
ATOM 4025 O O . ARG B 1 81 ? 12.297 -16.906 -2.436 1 89.06 81 ARG B O 1
ATOM 4032 N N . GLU B 1 82 ? 14.273 -17.859 -2.004 1 89.56 82 GLU B N 1
ATOM 4033 C CA . GLU B 1 82 ? 14.984 -16.922 -2.859 1 89.56 82 GLU B CA 1
ATOM 4034 C C . GLU B 1 82 ? 14.68 -17.172 -4.332 1 89.56 82 GLU B C 1
ATOM 4036 O O . GLU B 1 82 ? 14.789 -16.25 -5.16 1 89.56 82 GLU B O 1
ATOM 4041 N N . LEU B 1 83 ? 14.32 -18.406 -4.652 1 87.19 83 LEU B N 1
ATOM 4042 C CA . LEU B 1 83 ? 13.836 -18.703 -5.996 1 87.19 83 LEU B CA 1
ATOM 4043 C C . LEU B 1 83 ? 12.617 -17.844 -6.34 1 87.19 83 LEU B C 1
ATOM 4045 O O . LEU B 1 83 ? 12.492 -17.359 -7.465 1 87.19 83 LEU B O 1
ATOM 4049 N N . TRP B 1 84 ? 11.812 -17.609 -5.355 1 87.94 84 TRP B N 1
ATOM 4050 C CA . TRP B 1 84 ? 10.555 -16.906 -5.57 1 87.94 84 TRP B CA 1
ATOM 4051 C C . TRP B 1 84 ? 10.727 -15.406 -5.363 1 87.94 84 TRP B C 1
ATOM 4053 O O . TRP B 1 84 ? 10.312 -14.602 -6.203 1 87.94 84 TRP B O 1
ATOM 4063 N N . ASP B 1 85 ? 11.438 -14.992 -4.375 1 89.38 85 ASP B N 1
ATOM 4064 C CA . ASP B 1 85 ? 11.406 -13.594 -3.949 1 89.38 85 ASP B CA 1
ATOM 4065 C C . ASP B 1 85 ? 12.727 -12.891 -4.262 1 89.38 85 ASP B C 1
ATOM 4067 O O . ASP B 1 85 ? 12.836 -11.672 -4.117 1 89.38 85 ASP B O 1
ATOM 4071 N N . GLY B 1 86 ? 13.703 -13.656 -4.645 1 89.88 86 GLY B N 1
ATOM 4072 C CA . GLY B 1 86 ? 15.023 -13.078 -4.883 1 89.88 86 GLY B CA 1
ATOM 4073 C C . GLY B 1 86 ? 15.969 -13.258 -3.709 1 89.88 86 GLY B C 1
ATOM 4074 O O . GLY B 1 86 ? 15.562 -13.727 -2.645 1 89.88 86 GLY B O 1
ATOM 4075 N N . PRO B 1 87 ? 17.141 -12.914 -3.922 1 89.88 87 PRO B N 1
ATOM 4076 C CA . PRO B 1 87 ? 18.172 -13.18 -2.912 1 89.88 87 PRO B CA 1
ATOM 4077 C C . PRO B 1 87 ? 18 -12.32 -1.661 1 89.88 87 PRO B C 1
ATOM 4079 O O . PRO B 1 87 ? 17.594 -11.156 -1.756 1 89.88 87 PRO B O 1
ATOM 4082 N N . ARG B 1 88 ? 18.344 -12.906 -0.516 1 93.44 88 ARG B N 1
ATOM 4083 C CA . ARG B 1 88 ? 18.484 -12.195 0.752 1 93.44 88 ARG B CA 1
ATOM 4084 C C . ARG B 1 88 ? 19.922 -11.773 0.989 1 93.44 88 ARG B C 1
ATOM 4086 O O . ARG B 1 88 ? 20.859 -12.445 0.548 1 93.44 88 ARG B O 1
ATOM 4093 N N . SER B 1 89 ? 20.078 -10.695 1.704 1 95.31 89 SER B N 1
ATOM 4094 C CA . SER B 1 89 ? 21.422 -10.211 1.969 1 95.31 89 SER B CA 1
ATOM 4095 C C . SER B 1 89 ? 22.203 -11.195 2.83 1 95.31 89 SER B C 1
ATOM 4097 O O . SER B 1 89 ? 23.391 -11.43 2.588 1 95.31 89 SER B O 1
ATOM 4099 N N . GLY B 1 90 ? 21.516 -11.812 3.797 1 96.62 90 GLY B N 1
ATOM 4100 C CA . GLY B 1 90 ? 22.203 -12.609 4.789 1 96.62 90 GLY B CA 1
ATOM 4101 C C . GLY B 1 90 ? 23.094 -11.789 5.699 1 96.62 90 GLY B C 1
ATOM 4102 O O . GLY B 1 90 ? 23.109 -10.555 5.625 1 96.62 90 GLY B O 1
ATOM 4103 N N . THR B 1 91 ? 23.859 -12.5 6.551 1 98 91 THR B N 1
ATOM 4104 C CA . THR B 1 91 ? 24.688 -11.82 7.539 1 98 91 THR B CA 1
ATOM 4105 C C . THR B 1 91 ? 25.844 -11.078 6.859 1 98 91 THR B C 1
ATOM 4107 O O . THR B 1 91 ? 26.109 -9.922 7.18 1 98 91 THR B O 1
ATOM 4110 N N . ASP B 1 92 ? 26.484 -11.719 5.957 1 97.69 92 ASP B N 1
ATOM 4111 C CA . ASP B 1 92 ? 27.609 -11.086 5.27 1 97.69 92 ASP B CA 1
ATOM 4112 C C . ASP B 1 92 ? 27.141 -9.883 4.453 1 97.69 92 ASP B C 1
ATOM 4114 O O . ASP B 1 92 ? 27.781 -8.836 4.449 1 97.69 92 ASP B O 1
ATOM 4118 N N . GLY B 1 93 ? 26.047 -10.07 3.748 1 97.31 93 GLY B N 1
ATOM 4119 C CA . GLY B 1 93 ? 25.484 -8.969 2.988 1 97.31 93 GLY B CA 1
ATOM 4120 C C . GLY B 1 93 ? 25.078 -7.793 3.857 1 97.31 93 GLY B C 1
ATOM 4121 O O . GLY B 1 93 ? 25.25 -6.637 3.473 1 97.31 93 GLY B O 1
ATOM 4122 N N . ALA B 1 94 ? 24.5 -8.07 5.02 1 97.94 94 ALA B N 1
ATOM 4123 C CA . ALA B 1 94 ? 24.094 -7.008 5.945 1 97.94 94 ALA B CA 1
ATOM 4124 C C . ALA B 1 94 ? 25.297 -6.168 6.367 1 97.94 94 ALA B C 1
ATOM 4126 O O . ALA B 1 94 ? 25.219 -4.938 6.398 1 97.94 94 ALA B O 1
ATOM 4127 N N . ILE B 1 95 ? 26.438 -6.832 6.703 1 98.19 95 ILE B N 1
ATOM 4128 C CA . ILE B 1 95 ? 27.656 -6.129 7.094 1 98.19 95 ILE B CA 1
ATOM 4129 C C . ILE B 1 95 ? 28.156 -5.277 5.926 1 98.19 95 ILE B C 1
ATOM 4131 O O . ILE B 1 95 ? 28.469 -4.102 6.098 1 98.19 95 ILE B O 1
ATOM 4135 N N . ALA B 1 96 ? 28.172 -5.863 4.758 1 97.5 96 ALA B N 1
ATOM 4136 C CA . ALA B 1 96 ? 28.703 -5.188 3.578 1 97.5 96 ALA B CA 1
ATOM 4137 C C . ALA B 1 96 ? 27.859 -3.963 3.221 1 97.5 96 ALA B C 1
ATOM 4139 O O . ALA B 1 96 ? 28.406 -2.93 2.818 1 97.5 96 ALA B O 1
ATOM 4140 N N . LEU B 1 97 ? 26.594 -4.074 3.355 1 96.19 97 LEU B N 1
ATOM 4141 C CA . LEU B 1 97 ? 25.672 -3.041 2.912 1 96.19 97 LEU B CA 1
ATOM 4142 C C . LEU B 1 97 ? 25.609 -1.901 3.922 1 96.19 97 LEU B C 1
ATOM 4144 O O . LEU B 1 97 ? 25.391 -0.747 3.547 1 96.19 97 LEU B O 1
ATOM 4148 N N . THR B 1 98 ? 25.719 -2.203 5.223 1 97.56 98 THR B N 1
ATOM 4149 C CA . THR B 1 98 ? 25.375 -1.207 6.23 1 97.56 98 THR B CA 1
ATOM 4150 C C . THR B 1 98 ? 26.625 -0.744 6.98 1 97.56 98 THR B C 1
ATOM 4152 O O . THR B 1 98 ? 26.609 0.313 7.613 1 97.56 98 THR B O 1
ATOM 4155 N N . GLY B 1 99 ? 27.672 -1.596 7.047 1 97.44 99 GLY B N 1
ATOM 4156 C CA . GLY B 1 99 ? 28.891 -1.252 7.77 1 97.44 99 GLY B CA 1
ATOM 4157 C C . GLY B 1 99 ? 28.797 -1.525 9.258 1 97.44 99 GLY B C 1
ATOM 4158 O O . GLY B 1 99 ? 29.656 -1.098 10.023 1 97.44 99 GLY B O 1
ATOM 4159 N N . VAL B 1 100 ? 27.766 -2.234 9.711 1 98.19 100 VAL B N 1
ATOM 4160 C CA . VAL B 1 100 ? 27.688 -2.609 11.117 1 98.19 100 VAL B CA 1
ATOM 4161 C C . VAL B 1 100 ? 28.875 -3.488 11.484 1 98.19 100 VAL B C 1
ATOM 4163 O O . VAL B 1 100 ? 29.516 -4.078 10.609 1 98.19 100 VAL B O 1
ATOM 4166 N N . ASP B 1 101 ? 29.125 -3.609 12.836 1 98.44 101 ASP B N 1
ATOM 4167 C CA . ASP B 1 101 ? 30.297 -4.34 13.297 1 98.44 101 ASP B CA 1
ATOM 4168 C C . ASP B 1 101 ? 30.109 -5.848 13.141 1 98.44 101 ASP B C 1
ATOM 4170 O O . ASP B 1 101 ? 31.047 -6.566 12.805 1 98.44 101 ASP B O 1
ATOM 4174 N N . GLU B 1 102 ? 28.906 -6.312 13.469 1 98.5 102 GLU B N 1
ATOM 4175 C CA . GLU B 1 102 ? 28.578 -7.734 13.398 1 98.5 102 GLU B CA 1
ATOM 4176 C C . GLU B 1 102 ? 27.172 -7.957 12.883 1 98.5 102 GLU B C 1
ATOM 4178 O O . GLU B 1 102 ? 26.328 -7.059 12.945 1 98.5 102 GLU B O 1
ATOM 4183 N N . ALA B 1 103 ? 26.984 -9.086 12.312 1 98.69 103 ALA B N 1
ATOM 4184 C CA . ALA B 1 103 ? 25.656 -9.531 11.906 1 98.69 103 ALA B CA 1
ATOM 4185 C C . ALA B 1 103 ? 25.438 -11.008 12.227 1 98.69 103 ALA B C 1
ATOM 4187 O O . ALA B 1 103 ? 26.375 -11.797 12.172 1 98.69 103 ALA B O 1
ATOM 4188 N N . TYR B 1 104 ? 24.234 -11.297 12.617 1 98.69 104 TYR B N 1
ATOM 4189 C CA . TYR B 1 104 ? 23.844 -12.656 12.984 1 98.69 104 TYR B CA 1
ATOM 4190 C C . TYR B 1 104 ? 22.484 -13.008 12.383 1 98.69 104 TYR B C 1
ATOM 4192 O O . TYR B 1 104 ? 21.797 -12.141 11.844 1 98.69 104 TYR B O 1
ATOM 4200 N N . THR B 1 105 ? 22.188 -14.305 12.422 1 98.19 105 THR B N 1
ATOM 4201 C CA . THR B 1 105 ? 20.828 -14.695 12.055 1 98.19 105 THR B CA 1
ATOM 4202 C C . THR B 1 105 ? 19.828 -14.281 13.133 1 98.19 105 THR B C 1
ATOM 4204 O O . THR B 1 105 ? 20.188 -14.172 14.312 1 98.19 105 THR B O 1
ATOM 4207 N N . LEU B 1 106 ? 18.672 -14.078 12.664 1 98 106 LEU B N 1
ATOM 4208 C CA . LEU B 1 106 ? 17.625 -13.578 13.547 1 98 106 LEU B CA 1
ATOM 4209 C C . LEU B 1 106 ? 17.484 -14.461 14.781 1 98 106 LEU B C 1
ATOM 4211 O O . LEU B 1 106 ? 17.328 -13.953 15.898 1 98 106 LEU B O 1
ATOM 4215 N N . GLU B 1 107 ? 17.594 -15.773 14.656 1 97.19 107 GLU B N 1
ATOM 4216 C CA . GLU B 1 107 ? 17.406 -16.719 15.758 1 97.19 107 GLU B CA 1
ATOM 4217 C C . GLU B 1 107 ? 18.5 -16.547 16.812 1 97.19 107 GLU B C 1
ATOM 4219 O O . GLU B 1 107 ? 18.266 -16.812 18 1 97.19 107 GLU B O 1
ATOM 4224 N N . GLU B 1 108 ? 19.578 -16.047 16.406 1 98.12 108 GLU B N 1
ATOM 4225 C CA . GLU B 1 108 ? 20.719 -15.875 17.312 1 98.12 108 GLU B CA 1
ATOM 4226 C C . GLU B 1 108 ? 20.469 -14.734 18.297 1 98.12 108 GLU B C 1
ATOM 4228 O O . GLU B 1 108 ? 21.188 -14.609 19.297 1 98.12 108 GLU B O 1
ATOM 4233 N N . PHE B 1 109 ? 19.5 -13.969 18.094 1 98.44 109 PHE B N 1
ATOM 4234 C CA . PHE B 1 109 ? 19.156 -12.898 19.031 1 98.44 109 PHE B CA 1
ATOM 4235 C C . PHE B 1 109 ? 18.828 -13.469 20.406 1 98.44 109 PHE B C 1
ATOM 4237 O O . PHE B 1 109 ? 19.078 -12.812 21.422 1 98.44 109 PHE B O 1
ATOM 4244 N N . GLN B 1 110 ? 18.328 -14.656 20.422 1 97.31 110 GLN B N 1
ATOM 4245 C CA . GLN B 1 110 ? 17.938 -15.305 21.672 1 97.31 110 GLN B CA 1
ATOM 4246 C C . GLN B 1 110 ? 19.125 -15.406 22.625 1 97.31 110 GLN B C 1
ATOM 4248 O O . GLN B 1 110 ? 18.953 -15.383 23.844 1 97.31 110 GLN B O 1
ATOM 4253 N N . HIS B 1 111 ? 20.297 -15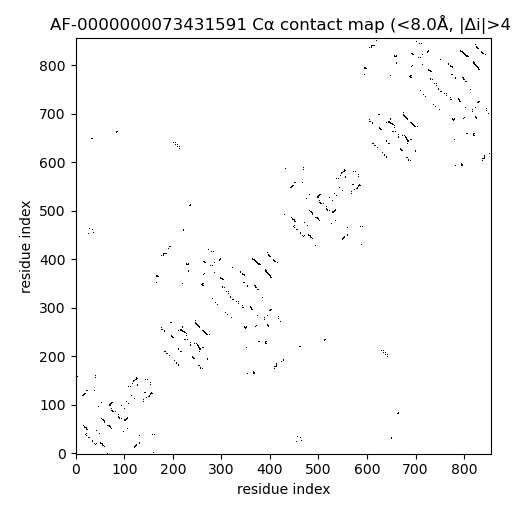.445 22.094 1 96.88 111 HIS B N 1
ATOM 4254 C CA . HIS B 1 111 ? 21.5 -15.578 22.906 1 96.88 111 HIS B CA 1
ATOM 4255 C C . HIS B 1 111 ? 21.812 -14.289 23.641 1 96.88 111 HIS B C 1
ATOM 4257 O O . HIS B 1 111 ? 22.531 -14.305 24.641 1 96.88 111 HIS B O 1
ATOM 4263 N N . LEU B 1 112 ? 21.297 -13.195 23.172 1 96.5 112 LEU B N 1
ATOM 4264 C CA . LEU B 1 112 ? 21.562 -11.898 23.797 1 96.5 112 LEU B CA 1
ATOM 4265 C C . LEU B 1 112 ? 20.594 -11.641 24.953 1 96.5 112 LEU B C 1
ATOM 4267 O O . LEU B 1 112 ? 20.875 -10.82 25.828 1 96.5 112 LEU B O 1
ATOM 4271 N N . VAL B 1 113 ? 19.484 -12.344 24.984 1 96.88 113 VAL B N 1
ATOM 4272 C CA . VAL B 1 113 ? 18.328 -12.016 25.812 1 96.88 113 VAL B CA 1
ATOM 4273 C C . VAL B 1 113 ? 18.719 -12.148 27.297 1 96.88 113 VAL B C 1
ATOM 4275 O O . VAL B 1 113 ? 18.406 -11.273 28.094 1 96.88 113 VAL B O 1
ATOM 4278 N N . PRO B 1 114 ? 19.469 -13.195 27.703 1 95.19 114 PRO B N 1
ATOM 4279 C CA . PRO B 1 114 ? 19.844 -13.312 29.125 1 95.19 114 PRO B CA 1
ATOM 4280 C C . PRO B 1 114 ? 20.656 -12.117 29.609 1 95.19 114 PRO B C 1
ATOM 4282 O O . PRO B 1 114 ? 20.406 -11.617 30.719 1 95.19 114 PRO B O 1
ATOM 4285 N N . LYS B 1 115 ? 21.531 -11.719 28.812 1 94.44 115 LYS B N 1
ATOM 4286 C CA . LYS B 1 115 ? 22.359 -10.57 29.188 1 94.44 115 LYS B CA 1
ATOM 4287 C C . LYS B 1 115 ? 21.516 -9.305 29.297 1 94.44 115 LYS B C 1
ATOM 4289 O O . LYS B 1 115 ? 21.75 -8.461 30.156 1 94.44 115 LYS B O 1
ATOM 4294 N N . LEU B 1 116 ? 20.578 -9.125 28.469 1 96.38 116 LEU B N 1
ATOM 4295 C CA . LEU B 1 116 ? 19.719 -7.949 28.438 1 96.38 116 LEU B CA 1
ATOM 4296 C C . LEU B 1 116 ? 18.828 -7.895 29.672 1 96.38 116 LEU B C 1
ATOM 4298 O O . LEU B 1 116 ? 18.422 -6.812 30.109 1 96.38 116 LEU B O 1
ATOM 4302 N N . LYS B 1 117 ? 18.594 -9.031 30.234 1 95.31 117 LYS B N 1
ATOM 4303 C CA . LYS B 1 117 ? 17.734 -9.109 31.422 1 95.31 117 LYS B CA 1
ATOM 4304 C C . LYS B 1 117 ? 18.469 -8.688 32.688 1 95.31 117 LYS B C 1
ATOM 4306 O O . LYS B 1 117 ? 17.844 -8.359 33.688 1 95.31 117 LYS B O 1
ATOM 4311 N N . ASP B 1 118 ? 19.703 -8.695 32.562 1 93.5 118 ASP B N 1
ATOM 4312 C CA . ASP B 1 118 ? 20.547 -8.414 33.719 1 93.5 118 ASP B CA 1
ATOM 4313 C C . ASP B 1 118 ? 20.328 -6.98 34.219 1 93.5 118 ASP B C 1
ATOM 4315 O O . ASP B 1 118 ? 20.188 -6.055 33.406 1 93.5 118 ASP B O 1
ATOM 4319 N N . GLU B 1 119 ? 20.422 -6.766 35.5 1 91.94 119 GLU B N 1
ATOM 4320 C CA . GLU B 1 119 ? 20.25 -5.457 36.125 1 91.94 119 GLU B CA 1
ATOM 4321 C C . GLU B 1 119 ? 21.375 -4.508 35.75 1 91.94 119 GLU B C 1
ATOM 4323 O O . GLU B 1 119 ? 21.219 -3.287 35.812 1 91.94 119 GLU B O 1
ATOM 4328 N N . THR B 1 120 ? 22.406 -5.082 35.344 1 91.56 120 THR B N 1
ATOM 4329 C CA . THR B 1 120 ? 23.562 -4.266 35 1 91.56 120 THR B CA 1
ATOM 4330 C C . THR B 1 120 ? 23.469 -3.787 33.562 1 91.56 120 THR B C 1
ATOM 4332 O O . THR B 1 120 ? 24.391 -3.135 33.031 1 91.56 120 THR B O 1
ATOM 4335 N N . ASN B 1 121 ? 22.359 -4.07 32.906 1 94.31 121 ASN B N 1
ATOM 4336 C CA . ASN B 1 121 ? 22.156 -3.65 31.547 1 94.31 121 ASN B CA 1
ATOM 4337 C C . ASN B 1 121 ? 20.891 -2.809 31.406 1 94.31 121 ASN B C 1
ATOM 4339 O O . ASN B 1 121 ? 19.797 -3.268 31.734 1 94.31 121 ASN B O 1
ATOM 4343 N N . MET B 1 122 ? 21.047 -1.64 30.984 1 95.12 122 MET B N 1
ATOM 4344 C CA . MET B 1 122 ? 19.891 -0.788 30.656 1 95.12 122 MET B CA 1
ATOM 4345 C C . MET B 1 122 ? 19.484 -0.95 29.203 1 95.12 122 MET B C 1
ATOM 4347 O O . MET B 1 122 ? 20.297 -0.749 28.297 1 95.12 122 MET B O 1
ATOM 4351 N N . VAL B 1 123 ? 18.25 -1.281 29.031 1 97.56 123 VAL B N 1
ATOM 4352 C CA . VAL B 1 123 ? 17.734 -1.531 27.672 1 97.56 123 VAL B CA 1
ATOM 4353 C C . VAL B 1 123 ? 16.906 -0.334 27.203 1 97.56 123 VAL B C 1
ATOM 4355 O O . VAL B 1 123 ? 16.031 0.149 27.938 1 97.56 123 VAL B O 1
ATOM 4358 N N . TRP B 1 124 ? 17.266 0.189 26.078 1 97.94 124 TRP B N 1
ATOM 4359 C CA . TRP B 1 124 ? 16.484 1.207 25.375 1 97.94 124 TRP B CA 1
ATOM 4360 C C . TRP B 1 124 ? 15.664 0.586 24.266 1 97.94 124 TRP B C 1
ATOM 4362 O O . TRP B 1 124 ? 16.219 0.052 23.297 1 97.94 124 TRP B O 1
ATOM 4372 N N . TYR B 1 125 ? 14.336 0.622 24.391 1 98.5 125 TYR B N 1
ATOM 4373 C CA . TYR B 1 125 ? 13.438 -0.093 23.484 1 98.5 125 TYR B CA 1
ATOM 4374 C C . TYR B 1 125 ? 12.023 0.47 23.578 1 98.5 125 TYR B C 1
ATOM 4376 O O . TYR B 1 125 ? 11.516 0.729 24.672 1 98.5 125 TYR B O 1
ATOM 4384 N N . ASP B 1 126 ? 11.391 0.66 22.391 1 97.56 126 ASP B N 1
ATOM 4385 C CA . ASP B 1 126 ? 10.031 1.205 22.375 1 97.56 126 ASP B CA 1
ATOM 4386 C C . ASP B 1 126 ? 8.992 0.092 22.469 1 97.56 126 ASP B C 1
ATOM 4388 O O . ASP B 1 126 ? 8.297 -0.189 21.484 1 97.56 126 ASP B O 1
ATOM 4392 N N . TRP B 1 127 ? 8.766 -0.338 23.641 1 96.19 127 TRP B N 1
ATOM 4393 C CA . TRP B 1 127 ? 7.98 -1.547 23.859 1 96.19 127 TRP B CA 1
ATOM 4394 C C . TRP B 1 127 ? 6.488 -1.232 23.859 1 96.19 127 TRP B C 1
ATOM 4396 O O . TRP B 1 127 ? 5.656 -2.131 23.703 1 96.19 127 TRP B O 1
ATOM 4406 N N . MET B 1 128 ? 6.086 -0.021 24.031 1 92.88 128 MET B N 1
ATOM 4407 C CA . MET B 1 128 ? 4.668 0.32 24.109 1 92.88 128 MET B CA 1
ATOM 4408 C C . MET B 1 128 ? 4.02 0.225 22.734 1 92.88 128 MET B C 1
ATOM 4410 O O . MET B 1 128 ? 2.838 -0.104 22.625 1 92.88 128 MET B O 1
ATOM 4414 N N . ARG B 1 129 ? 4.738 0.564 21.672 1 92.06 129 ARG B N 1
ATOM 4415 C CA . ARG B 1 129 ? 4.266 0.458 20.297 1 92.06 129 ARG B CA 1
ATOM 4416 C C . ARG B 1 129 ? 5.344 -0.126 19.391 1 92.06 129 ARG B C 1
ATOM 4418 O O . ARG B 1 129 ? 5.844 0.555 18.5 1 92.06 129 ARG B O 1
ATOM 4425 N N . PRO B 1 130 ? 5.547 -1.396 19.562 1 95.94 130 PRO B N 1
ATOM 4426 C CA . PRO B 1 130 ? 6.594 -1.985 18.719 1 95.94 130 PRO B CA 1
ATOM 4427 C C . PRO B 1 130 ? 6.23 -1.987 17.234 1 95.94 130 PRO B C 1
ATOM 4429 O O . PRO B 1 130 ? 5.098 -2.309 16.875 1 95.94 130 PRO B O 1
ATOM 4432 N N . PRO B 1 131 ? 7.141 -1.625 16.438 1 95.62 131 PRO B N 1
ATOM 4433 C CA . PRO B 1 131 ? 6.852 -1.601 14.992 1 95.62 131 PRO B CA 1
ATOM 4434 C C . PRO B 1 131 ? 6.617 -2.994 14.414 1 95.62 131 PRO B C 1
ATOM 4436 O O . PRO B 1 131 ? 6 -3.131 13.359 1 95.62 131 PRO B O 1
ATOM 4439 N N . HIS B 1 132 ? 7.125 -3.994 15.023 1 97.25 132 HIS B N 1
ATOM 4440 C CA . HIS B 1 132 ? 7.031 -5.379 14.578 1 97.25 132 HIS B CA 1
ATOM 4441 C C . HIS B 1 132 ? 6.473 -6.277 15.68 1 97.25 132 HIS B C 1
ATOM 4443 O O . HIS B 1 132 ? 7.227 -6.828 16.484 1 97.25 132 HIS B O 1
ATOM 4449 N N . ALA B 1 133 ? 5.234 -6.508 15.617 1 94.75 133 ALA B N 1
ATOM 4450 C CA . ALA B 1 133 ? 4.531 -7.195 16.703 1 94.75 133 ALA B CA 1
ATOM 4451 C C . ALA B 1 133 ? 5.086 -8.602 16.906 1 94.75 133 ALA B C 1
ATOM 4453 O O . ALA B 1 133 ? 5.273 -9.047 18.031 1 94.75 133 ALA B O 1
ATOM 4454 N N . GLN B 1 134 ? 5.34 -9.328 15.805 1 95.69 134 GLN B N 1
ATOM 4455 C CA . GLN B 1 134 ? 5.797 -10.703 15.922 1 95.69 134 GLN B CA 1
ATOM 4456 C C . GLN B 1 134 ? 7.195 -10.773 16.531 1 95.69 134 GLN B C 1
ATOM 4458 O O . GLN B 1 134 ? 7.461 -11.594 17.406 1 95.69 134 GLN B O 1
ATOM 4463 N N . LEU B 1 135 ? 8.125 -9.961 16.031 1 98 135 LEU B N 1
ATOM 4464 C CA . LEU B 1 135 ? 9.469 -9.938 16.609 1 98 135 LEU B CA 1
ATOM 4465 C C . LEU B 1 135 ? 9.422 -9.555 18.078 1 98 135 LEU B C 1
ATOM 4467 O O . LEU B 1 135 ? 10.18 -10.086 18.891 1 98 135 LEU B O 1
ATOM 4471 N N . HIS B 1 136 ? 8.555 -8.555 18.422 1 98.19 136 HIS B N 1
ATOM 4472 C CA . HIS B 1 136 ? 8.383 -8.188 19.828 1 98.19 136 HIS B CA 1
ATOM 4473 C C . HIS B 1 136 ? 7.938 -9.391 20.656 1 98.19 136 HIS B C 1
ATOM 4475 O O . HIS B 1 136 ? 8.523 -9.68 21.703 1 98.19 136 HIS B O 1
ATOM 4481 N N . SER B 1 137 ? 6.926 -10.086 20.156 1 96.44 137 SER B N 1
ATOM 4482 C CA . SER B 1 137 ? 6.387 -11.234 20.875 1 96.44 137 SER B CA 1
ATOM 4483 C C . SER B 1 137 ? 7.438 -12.336 21.031 1 96.44 137 SER B C 1
ATOM 4485 O O . SER B 1 137 ? 7.566 -12.93 22.094 1 96.44 137 SER B O 1
ATOM 4487 N N . ASP B 1 138 ? 8.203 -12.57 20.016 1 97.19 138 ASP B N 1
ATOM 4488 C CA . ASP B 1 138 ? 9.133 -13.695 19.969 1 97.19 138 ASP B CA 1
ATOM 4489 C C . ASP B 1 138 ? 10.359 -13.422 20.844 1 97.19 138 ASP B C 1
ATOM 4491 O O . ASP B 1 138 ? 10.891 -14.336 21.484 1 97.19 138 ASP B O 1
ATOM 4495 N N . TYR B 1 139 ? 10.789 -12.172 20.844 1 97.56 139 TYR B N 1
ATOM 4496 C CA . TYR B 1 139 ? 12.141 -11.969 21.375 1 97.56 139 TYR B CA 1
ATOM 4497 C C . TYR B 1 139 ? 12.148 -10.953 22.5 1 97.56 139 TYR B C 1
ATOM 4499 O O . TYR B 1 139 ? 13.023 -10.977 23.359 1 97.56 139 TYR B O 1
ATOM 4507 N N . MET B 1 140 ? 11.203 -10.008 22.547 1 98.25 140 MET B N 1
ATOM 4508 C CA . MET B 1 140 ? 11.367 -8.852 23.422 1 98.25 140 MET B CA 1
ATOM 4509 C C . MET B 1 140 ? 10.328 -8.859 24.531 1 98.25 140 MET B C 1
ATOM 4511 O O . MET B 1 140 ? 10.547 -8.289 25.594 1 98.25 140 MET B O 1
ATOM 4515 N N . GLN B 1 141 ? 9.172 -9.469 24.281 1 97.06 141 GLN B N 1
ATOM 4516 C CA . GLN B 1 141 ? 8.039 -9.375 25.203 1 97.06 141 GLN B CA 1
ATOM 4517 C C . GLN B 1 141 ? 8.422 -9.875 26.594 1 97.06 141 GLN B C 1
ATOM 4519 O O . GLN B 1 141 ? 8.188 -9.188 27.594 1 97.06 141 GLN B O 1
ATOM 4524 N N . HIS B 1 142 ? 8.992 -11.07 26.719 1 96.75 142 HIS B N 1
ATOM 4525 C CA . HIS B 1 142 ? 9.383 -11.625 28 1 96.75 142 HIS B CA 1
ATOM 4526 C C . HIS B 1 142 ? 10.414 -10.742 28.688 1 96.75 142 HIS B C 1
ATOM 4528 O O . HIS B 1 142 ? 10.359 -10.539 29.906 1 96.75 142 HIS B O 1
ATOM 4534 N N . LEU B 1 143 ? 11.336 -10.305 27.859 1 97.31 143 LEU B N 1
ATOM 4535 C CA . LEU B 1 143 ? 12.367 -9.406 28.375 1 97.31 143 LEU B CA 1
ATOM 4536 C C . LEU B 1 143 ? 11.734 -8.156 28.984 1 97.31 143 LEU B C 1
ATOM 4538 O O . LEU B 1 143 ? 12.102 -7.754 30.094 1 97.31 143 LEU B O 1
ATOM 4542 N N . THR B 1 144 ? 10.82 -7.52 28.25 1 97.44 144 THR B N 1
ATOM 4543 C CA . THR B 1 144 ? 10.18 -6.301 28.719 1 97.44 144 THR B CA 1
ATOM 4544 C C . THR B 1 144 ? 9.383 -6.574 30 1 97.44 144 THR B C 1
ATOM 4546 O O . THR B 1 144 ? 9.328 -5.734 30.891 1 97.44 144 THR B O 1
ATOM 4549 N N . GLU B 1 145 ? 8.789 -7.734 30.125 1 96.75 145 GLU B N 1
ATOM 4550 C CA . GLU B 1 145 ? 8.023 -8.117 31.312 1 96.75 145 GLU B CA 1
ATOM 4551 C C . GLU B 1 145 ? 8.938 -8.281 32.531 1 96.75 145 GLU B C 1
ATOM 4553 O O . GLU B 1 145 ? 8.609 -7.832 33.625 1 96.75 145 GLU B O 1
ATOM 4558 N N . VAL B 1 146 ? 10.023 -8.875 32.344 1 96.31 146 VAL B N 1
ATOM 4559 C CA . VAL B 1 146 ? 11 -9.086 33.406 1 96.31 146 VAL B CA 1
ATOM 4560 C C . VAL B 1 146 ? 11.547 -7.734 33.875 1 96.31 146 VAL B C 1
ATOM 4562 O O . VAL B 1 146 ? 11.641 -7.477 35.094 1 96.31 146 VAL B O 1
ATOM 4565 N N . LYS B 1 147 ? 11.898 -6.918 32.938 1 96.5 147 LYS B N 1
ATOM 4566 C CA . LYS B 1 147 ? 12.484 -5.617 33.25 1 96.5 147 LYS B CA 1
ATOM 4567 C C . LYS B 1 147 ? 11.469 -4.703 33.938 1 96.5 147 LYS B C 1
ATOM 4569 O O . LYS B 1 147 ? 11.844 -3.818 34.688 1 96.5 147 LYS B O 1
ATOM 4574 N N . ALA B 1 148 ? 10.188 -4.895 33.625 1 94.75 148 ALA B N 1
ATOM 4575 C CA . ALA B 1 148 ? 9.141 -4.094 34.219 1 94.75 148 ALA B CA 1
ATOM 4576 C C . ALA B 1 148 ? 9.117 -4.297 35.75 1 94.75 148 ALA B C 1
ATOM 4578 O O . ALA B 1 148 ? 8.703 -3.404 36.5 1 94.75 148 ALA B O 1
ATOM 4579 N N . ARG B 1 149 ? 9.656 -5.359 36.25 1 93.69 149 ARG B N 1
ATOM 4580 C CA . ARG B 1 149 ? 9.664 -5.699 37.688 1 93.69 149 ARG B CA 1
ATOM 4581 C C . ARG B 1 149 ? 11.039 -5.461 38.281 1 93.69 149 ARG B C 1
ATOM 4583 O O . ARG B 1 149 ? 11.25 -5.715 39.469 1 93.69 149 ARG B O 1
ATOM 4590 N N . SER B 1 150 ? 11.883 -5.027 37.5 1 92.81 150 SER B N 1
ATOM 4591 C CA . SER B 1 150 ? 13.25 -4.828 37.969 1 92.81 150 SER B CA 1
ATOM 4592 C C . SER B 1 150 ? 13.508 -3.371 38.312 1 92.81 150 SER B C 1
ATOM 4594 O O . SER B 1 150 ? 12.633 -2.521 38.156 1 92.81 150 SER B O 1
ATOM 4596 N N . LYS B 1 151 ? 14.664 -3.111 38.812 1 91.81 151 LYS B N 1
ATOM 4597 C CA . LYS B 1 151 ? 15.062 -1.746 39.156 1 91.81 151 LYS B CA 1
ATOM 4598 C C . LYS B 1 151 ? 15.5 -0.979 37.906 1 91.81 151 LYS B C 1
ATOM 4600 O O . LYS B 1 151 ? 15.352 0.243 37.844 1 91.81 151 LYS B O 1
ATOM 4605 N N . ASN B 1 152 ? 16.062 -1.688 37.094 1 92.31 152 ASN B N 1
ATOM 4606 C CA . ASN B 1 152 ? 16.516 -1.103 35.812 1 92.31 152 ASN B CA 1
ATOM 4607 C C . ASN B 1 152 ? 15.523 -1.355 34.688 1 92.31 152 ASN B C 1
ATOM 4609 O O . ASN B 1 152 ? 15.688 -2.289 33.906 1 92.31 152 ASN B O 1
ATOM 4613 N N . LYS B 1 153 ? 14.516 -0.467 34.531 1 95.25 153 LYS B N 1
ATOM 4614 C CA . LYS B 1 153 ? 13.406 -0.634 33.594 1 95.25 153 LYS B CA 1
ATOM 4615 C C . LYS B 1 153 ? 13.812 -0.245 32.188 1 95.25 153 LYS B C 1
ATOM 4617 O O . LYS B 1 153 ? 14.789 0.475 31.984 1 95.25 153 LYS B O 1
ATOM 4622 N N . VAL B 1 154 ? 13.047 -0.722 31.266 1 97.25 154 VAL B N 1
ATOM 4623 C CA . VAL B 1 154 ? 13.273 -0.39 29.859 1 97.25 154 VAL B CA 1
ATOM 4624 C C . VAL B 1 154 ? 12.984 1.093 29.625 1 97.25 154 VAL B C 1
ATOM 4626 O O . VAL B 1 154 ? 12.008 1.633 30.156 1 97.25 154 VAL B O 1
ATOM 4629 N N . ARG B 1 155 ? 13.836 1.735 28.922 1 96.38 155 ARG B N 1
ATOM 4630 C CA . ARG B 1 155 ? 13.656 3.139 28.562 1 96.38 155 ARG B CA 1
ATOM 4631 C C . ARG B 1 155 ? 13.328 3.293 27.078 1 96.38 155 ARG B C 1
ATOM 4633 O O . ARG B 1 155 ? 13.805 2.516 26.25 1 96.38 155 ARG B O 1
ATOM 4640 N N . ALA B 1 156 ? 12.539 4.309 26.781 1 96.62 156 ALA B N 1
ATOM 4641 C CA . ALA B 1 156 ? 12.188 4.582 25.391 1 96.62 156 ALA B CA 1
ATOM 4642 C C . ALA B 1 156 ? 13.352 5.215 24.641 1 96.62 156 ALA B C 1
ATOM 4644 O O . ALA B 1 156 ? 14.094 6.02 25.203 1 96.62 156 ALA B O 1
ATOM 4645 N N . VAL B 1 157 ? 13.508 4.914 23.469 1 97.38 157 VAL B N 1
ATOM 4646 C CA . VAL B 1 157 ? 14.609 5.422 22.656 1 97.38 157 VAL B CA 1
ATOM 4647 C C . VAL B 1 157 ? 14.078 6.336 21.562 1 97.38 157 VAL B C 1
ATOM 4649 O O . VAL B 1 157 ? 14.82 7.145 21 1 97.38 157 VAL B O 1
ATOM 4652 N N . GLN B 1 158 ? 12.836 6.332 21.25 1 96.62 158 GLN B N 1
ATOM 4653 C CA . GLN B 1 158 ? 12.219 6.988 20.109 1 96.62 158 GLN B CA 1
ATOM 4654 C C . GLN B 1 158 ? 12.539 8.477 20.078 1 96.62 158 GLN B C 1
ATOM 4656 O O . GLN B 1 158 ? 12.93 9.023 19.047 1 96.62 158 GLN B O 1
ATOM 4661 N N . GLN B 1 159 ? 12.383 9.141 21.172 1 96.25 159 GLN B N 1
ATOM 4662 C CA . GLN B 1 159 ? 12.586 10.586 21.219 1 96.25 159 GLN B CA 1
ATOM 4663 C C . GLN B 1 159 ? 14.039 10.945 20.891 1 96.25 159 GLN B C 1
ATOM 4665 O O . GLN B 1 159 ? 14.305 11.984 20.281 1 96.25 159 GLN B O 1
ATOM 4670 N N . LEU B 1 160 ? 14.977 10.125 21.344 1 97.62 160 LEU B N 1
ATOM 4671 C CA . LEU B 1 160 ? 16.391 10.375 21.062 1 97.62 160 LEU B CA 1
ATOM 4672 C C . LEU B 1 160 ? 16.656 10.273 19.562 1 97.62 160 LEU B C 1
ATOM 4674 O O . LEU B 1 160 ? 17.344 11.125 19 1 97.62 160 LEU B O 1
ATOM 4678 N N . VAL B 1 161 ? 16.094 9.242 18.953 1 98.12 161 VAL B N 1
ATOM 4679 C CA . VAL B 1 161 ? 16.297 9.07 17.516 1 98.12 161 VAL B CA 1
ATOM 4680 C C . VAL B 1 161 ? 15.633 10.219 16.766 1 98.12 161 VAL B C 1
ATOM 4682 O O . VAL B 1 161 ? 16.188 10.734 15.789 1 98.12 161 VAL B O 1
ATOM 4685 N N . GLN B 1 162 ? 14.453 10.648 17.188 1 97.88 162 GLN B N 1
ATOM 4686 C CA . GLN B 1 162 ? 13.734 11.734 16.531 1 97.88 162 GLN B CA 1
ATOM 4687 C C . GLN B 1 162 ? 14.5 13.055 16.656 1 97.88 162 GLN B C 1
ATOM 4689 O O . GLN B 1 162 ? 14.477 13.883 15.742 1 97.88 162 GLN B O 1
ATOM 4694 N N . ARG B 1 163 ? 15.172 13.234 17.734 1 97.44 163 ARG B N 1
ATOM 4695 C CA . ARG B 1 163 ? 16 14.422 17.891 1 97.44 163 ARG B CA 1
ATOM 4696 C C . ARG B 1 163 ? 17.125 14.453 16.844 1 97.44 163 ARG B C 1
ATOM 4698 O O . ARG B 1 163 ? 17.453 15.508 16.312 1 97.44 163 ARG B O 1
ATOM 4705 N N . LEU B 1 164 ? 17.688 13.273 16.625 1 97.81 164 LEU B N 1
ATOM 4706 C CA . LEU B 1 164 ? 18.719 13.172 15.594 1 97.81 164 LEU B CA 1
ATOM 4707 C C . LEU B 1 164 ? 18.141 13.469 14.219 1 97.81 164 LEU B C 1
ATOM 4709 O O . LEU B 1 164 ? 18.719 14.234 13.445 1 97.81 164 LEU B O 1
ATOM 4713 N N . ARG B 1 165 ? 16.953 12.953 13.945 1 98.31 165 ARG B N 1
ATOM 4714 C CA . ARG B 1 165 ? 16.328 13.062 12.633 1 98.31 165 ARG B CA 1
ATOM 4715 C C . ARG B 1 165 ? 15.789 14.469 12.406 1 98.31 165 ARG B C 1
ATOM 4717 O O . ARG B 1 165 ? 15.484 14.844 11.273 1 98.31 165 ARG B O 1
ATOM 4724 N N . LEU B 1 166 ? 15.648 15.227 13.484 1 98.5 166 LEU B N 1
ATOM 4725 C CA . LEU B 1 166 ? 15.039 16.547 13.414 1 98.5 166 LEU B CA 1
ATOM 4726 C C . LEU B 1 166 ? 15.938 17.516 12.641 1 98.5 166 LEU B C 1
ATOM 4728 O O . LEU B 1 166 ? 15.438 18.375 11.906 1 98.5 166 LEU B O 1
ATOM 4732 N N . ILE B 1 167 ? 17.234 17.375 12.828 1 98.31 167 ILE B N 1
ATOM 4733 C CA . ILE B 1 167 ? 18.203 18.203 12.125 1 98.31 167 ILE B CA 1
ATOM 4734 C C . ILE B 1 167 ? 18.828 17.422 10.977 1 98.31 167 ILE B C 1
ATOM 4736 O O . ILE B 1 167 ? 19.625 16.5 11.211 1 98.31 167 ILE B O 1
ATOM 4740 N N . LYS B 1 168 ? 18.516 17.844 9.797 1 98.69 168 LYS B N 1
ATOM 4741 C CA . LYS B 1 168 ? 19 17.125 8.625 1 98.69 168 LYS B CA 1
ATOM 4742 C C . LYS B 1 168 ? 20.453 17.5 8.312 1 98.69 168 LYS B C 1
ATOM 4744 O O . LYS B 1 168 ? 20.844 18.656 8.43 1 98.69 168 LYS B O 1
ATOM 4749 N N . SER B 1 169 ? 21.25 16.5 7.918 1 97.94 169 SER B N 1
ATOM 4750 C CA . SER B 1 169 ? 22.578 16.734 7.363 1 97.94 169 SER B CA 1
ATOM 4751 C C . SER B 1 169 ? 22.5 17.312 5.957 1 97.94 169 SER B C 1
ATOM 4753 O O . SER B 1 169 ? 21.438 17.297 5.332 1 97.94 169 SER B O 1
ATOM 4755 N N . PRO B 1 170 ? 23.625 17.859 5.465 1 98.06 170 PRO B N 1
ATOM 4756 C CA . PRO B 1 170 ? 23.641 18.344 4.086 1 98.06 170 PRO B CA 1
ATOM 4757 C C . PRO B 1 170 ? 23.25 17.266 3.076 1 98.06 170 PRO B C 1
ATOM 4759 O O . PRO B 1 170 ? 22.562 17.547 2.096 1 98.06 170 PRO B O 1
ATOM 4762 N N . ALA B 1 171 ? 23.703 16.047 3.326 1 97.94 171 ALA B N 1
ATOM 4763 C CA . ALA B 1 171 ? 23.375 14.945 2.426 1 97.94 171 ALA B CA 1
ATOM 4764 C C . ALA B 1 171 ? 21.875 14.672 2.428 1 97.94 171 ALA B C 1
ATOM 4766 O O . ALA B 1 171 ? 21.281 14.383 1.381 1 97.94 171 ALA B O 1
ATOM 4767 N N . GLU B 1 172 ? 21.266 14.703 3.568 1 98.44 172 GLU B N 1
ATOM 4768 C CA . GLU B 1 172 ? 19.828 14.531 3.66 1 98.44 172 GLU B CA 1
ATOM 4769 C C . GLU B 1 172 ? 19.094 15.648 2.92 1 98.44 172 GLU B C 1
ATOM 4771 O O . GLU B 1 172 ? 18.125 15.391 2.207 1 98.44 172 GLU B O 1
ATOM 4776 N N . ILE B 1 173 ? 19.516 16.844 3.096 1 98.56 173 ILE B N 1
ATOM 4777 C CA . ILE B 1 173 ? 18.891 17.984 2.449 1 98.56 173 ILE B CA 1
ATOM 4778 C C . ILE B 1 173 ? 18.969 17.828 0.932 1 98.56 173 ILE B C 1
ATOM 4780 O O . ILE B 1 173 ? 18.016 18.156 0.217 1 98.56 173 ILE B O 1
ATOM 4784 N N . GLU B 1 174 ? 20.094 17.344 0.492 1 98.31 174 GLU B N 1
ATOM 4785 C CA . GLU B 1 174 ? 20.234 17.109 -0.941 1 98.31 174 GLU B CA 1
ATOM 4786 C C . GLU B 1 174 ? 19.188 16.125 -1.447 1 98.31 174 GLU B C 1
ATOM 4788 O O . GLU B 1 174 ? 18.625 16.312 -2.527 1 98.31 174 GLU B O 1
ATOM 4793 N N . ARG B 1 175 ? 19 15.047 -0.727 1 98.12 175 ARG B N 1
ATOM 4794 C CA . ARG B 1 175 ? 17.969 14.078 -1.097 1 98.12 175 ARG B CA 1
ATOM 4795 C C . ARG B 1 175 ? 16.578 14.711 -1.082 1 98.12 175 ARG B C 1
ATOM 4797 O O . ARG B 1 175 ? 15.758 14.438 -1.957 1 98.12 175 ARG B O 1
ATOM 4804 N N . MET B 1 176 ? 16.344 15.555 -0.125 1 98.75 176 MET B N 1
ATOM 4805 C CA . MET B 1 176 ? 15.039 16.203 -0.007 1 98.75 176 MET B CA 1
ATOM 4806 C C . MET B 1 176 ? 14.828 17.219 -1.126 1 98.75 176 MET B C 1
ATOM 4808 O O . MET B 1 176 ? 13.695 17.422 -1.571 1 98.75 176 MET B O 1
ATOM 4812 N N . GLN B 1 177 ? 15.922 17.828 -1.553 1 98.62 177 GLN B N 1
ATOM 4813 C CA . GLN B 1 177 ? 15.836 18.703 -2.715 1 98.62 177 GLN B CA 1
ATOM 4814 C C . GLN B 1 177 ? 15.383 17.938 -3.955 1 98.62 177 GLN B C 1
ATOM 4816 O O . GLN B 1 177 ? 14.57 18.438 -4.734 1 98.62 177 GLN B O 1
ATOM 4821 N N . ILE B 1 178 ? 15.898 16.766 -4.098 1 98.31 178 ILE B N 1
ATOM 4822 C CA . ILE B 1 178 ? 15.523 15.922 -5.227 1 98.31 178 ILE B CA 1
ATOM 4823 C C . ILE B 1 178 ? 14.031 15.586 -5.141 1 98.31 178 ILE B C 1
ATOM 4825 O O . ILE B 1 178 ? 13.305 15.695 -6.129 1 98.31 178 ILE B O 1
ATOM 4829 N N . ALA B 1 179 ? 13.547 15.172 -3.982 1 98.56 179 ALA B N 1
ATOM 4830 C CA . ALA B 1 179 ? 12.141 14.836 -3.789 1 98.56 179 ALA B CA 1
ATOM 4831 C C . ALA B 1 179 ? 11.242 16.031 -4.113 1 98.56 179 ALA B C 1
ATOM 4833 O O . ALA B 1 179 ? 10.195 15.867 -4.754 1 98.56 179 ALA B O 1
ATOM 4834 N N . GLY B 1 180 ? 11.656 17.219 -3.629 1 98.62 180 GLY B N 1
ATOM 4835 C CA . GLY B 1 180 ? 10.891 18.422 -3.91 1 98.62 180 GLY B CA 1
ATOM 4836 C C . GLY B 1 180 ? 10.812 18.734 -5.391 1 98.62 180 GLY B C 1
ATOM 4837 O O . GLY B 1 180 ? 9.742 19.094 -5.895 1 98.62 180 GLY B O 1
ATOM 4838 N N . LYS B 1 181 ? 11.93 18.625 -6.039 1 98.31 181 LYS B N 1
ATOM 4839 C CA . LYS B 1 181 ? 11.984 18.906 -7.469 1 98.31 181 LYS B CA 1
ATOM 4840 C C . LYS B 1 181 ? 11.125 17.922 -8.258 1 98.31 181 LYS B C 1
ATOM 4842 O O . LYS B 1 181 ? 10.375 18.328 -9.148 1 98.31 181 LYS B O 1
ATOM 4847 N N . LEU B 1 182 ? 11.273 16.656 -7.91 1 97.81 182 LEU B N 1
ATOM 4848 C CA . LEU B 1 182 ? 10.492 15.602 -8.562 1 97.81 182 LEU B CA 1
ATOM 4849 C C . LEU B 1 182 ? 8.992 15.859 -8.398 1 97.81 182 LEU B C 1
ATOM 4851 O O . LEU B 1 182 ? 8.242 15.797 -9.375 1 97.81 182 LEU B O 1
ATOM 4855 N N . THR B 1 183 ? 8.602 16.141 -7.262 1 98.81 183 THR B N 1
ATOM 4856 C CA . THR B 1 183 ? 7.191 16.375 -6.961 1 98.81 183 THR B CA 1
ATOM 4857 C C . THR B 1 183 ? 6.684 17.609 -7.684 1 98.81 183 THR B C 1
ATOM 4859 O O . THR B 1 183 ? 5.559 17.641 -8.18 1 98.81 183 THR B O 1
ATOM 4862 N N . SER B 1 184 ? 7.504 18.656 -7.707 1 98.88 184 SER B N 1
ATOM 4863 C CA . SER B 1 184 ? 7.137 19.875 -8.406 1 98.88 184 SER B CA 1
ATOM 4864 C C . SER B 1 184 ? 6.848 19.609 -9.875 1 98.88 184 SER B C 1
ATOM 4866 O O . SER B 1 184 ? 5.84 20.078 -10.414 1 98.88 184 SER B O 1
ATOM 4868 N N . GLN B 1 185 ? 7.719 18.859 -10.469 1 98.62 185 GLN B N 1
ATOM 4869 C CA . GLN B 1 185 ? 7.516 18.531 -11.875 1 98.62 185 GLN B CA 1
ATOM 4870 C C . GLN B 1 185 ? 6.254 17.688 -12.062 1 98.62 185 GLN B C 1
ATOM 4872 O O . GLN B 1 185 ? 5.539 17.844 -13.055 1 98.62 185 GLN B O 1
ATOM 4877 N N . ALA B 1 186 ? 6.031 16.781 -11.156 1 98.81 186 ALA B N 1
ATOM 4878 C CA . ALA B 1 186 ? 4.82 15.969 -11.219 1 98.81 186 ALA B CA 1
ATOM 4879 C C . ALA B 1 186 ? 3.568 16.844 -11.148 1 98.81 186 ALA B C 1
ATOM 4881 O O . ALA B 1 186 ? 2.596 16.594 -11.867 1 98.81 186 ALA B O 1
ATOM 4882 N N . PHE B 1 187 ? 3.586 17.875 -10.328 1 98.81 187 PHE B N 1
ATOM 4883 C CA . PHE B 1 187 ? 2.469 18.812 -10.227 1 98.81 187 PHE B CA 1
ATOM 4884 C C . PHE B 1 187 ? 2.25 19.531 -11.555 1 98.81 187 PHE B C 1
ATOM 4886 O O . PHE B 1 187 ? 1.117 19.641 -12.023 1 98.81 187 PHE B O 1
ATOM 4893 N N . ILE B 1 188 ? 3.311 20.016 -12.086 1 98.62 188 ILE B N 1
ATOM 4894 C CA . ILE B 1 188 ? 3.227 20.766 -13.336 1 98.62 188 ILE B CA 1
ATOM 4895 C C . ILE B 1 188 ? 2.576 19.906 -14.414 1 98.62 188 ILE B C 1
ATOM 4897 O O . ILE B 1 188 ? 1.643 20.344 -15.094 1 98.62 188 ILE B O 1
ATOM 4901 N N . GLU B 1 189 ? 3.045 18.672 -14.578 1 98.25 189 GLU B N 1
ATOM 4902 C CA . GLU B 1 189 ? 2.502 17.781 -15.594 1 98.25 189 GLU B CA 1
ATOM 4903 C C . GLU B 1 189 ? 1.048 17.422 -15.297 1 98.25 189 GLU B C 1
ATOM 4905 O O . GLU B 1 189 ? 0.25 17.234 -16.219 1 98.25 189 GLU B O 1
ATOM 4910 N N . THR B 1 190 ? 0.712 17.297 -14.039 1 98.38 190 THR B N 1
ATOM 4911 C CA . THR B 1 190 ? -0.662 17 -13.664 1 98.38 190 THR B CA 1
ATOM 4912 C C . THR B 1 190 ? -1.588 18.172 -13.977 1 98.38 190 THR B C 1
ATOM 4914 O O . THR B 1 190 ? -2.686 17.969 -14.5 1 98.38 190 THR B O 1
ATOM 4917 N N . MET B 1 191 ? -1.133 19.406 -13.656 1 98.06 191 MET B N 1
ATOM 4918 C CA . MET B 1 191 ? -1.894 20.594 -14.016 1 98.06 191 MET B CA 1
ATOM 4919 C C . MET B 1 191 ? -2.115 20.656 -15.523 1 98.06 191 MET B C 1
ATOM 4921 O O . MET B 1 191 ? -3.221 20.953 -15.977 1 98.06 191 MET B O 1
ATOM 4925 N N . PHE B 1 192 ? -1.066 20.328 -16.203 1 97.31 192 PHE B N 1
ATOM 4926 C CA . PHE B 1 192 ? -1.117 20.359 -17.656 1 97.31 192 PHE B CA 1
ATOM 4927 C C . PHE B 1 192 ? -2.154 19.375 -18.188 1 97.31 192 PHE B C 1
ATOM 4929 O O . PHE B 1 192 ? -2.873 19.672 -19.141 1 97.31 192 PHE B O 1
ATOM 4936 N N . ALA B 1 193 ? -2.258 18.25 -17.547 1 96.06 193 ALA B N 1
ATOM 4937 C CA . ALA B 1 193 ? -3.141 17.172 -18 1 96.06 193 ALA B CA 1
ATOM 4938 C C . ALA B 1 193 ? -4.566 17.391 -17.5 1 96.06 193 ALA B C 1
ATOM 4940 O O . ALA B 1 193 ? -5.484 16.672 -17.875 1 96.06 193 ALA B O 1
ATOM 4941 N N . SER B 1 194 ? -4.758 18.391 -16.656 1 95.38 194 SER B N 1
ATOM 4942 C CA . SER B 1 194 ? -6.059 18.641 -16.047 1 95.38 194 SER B CA 1
ATOM 4943 C C . SER B 1 194 ? -7 19.344 -17.016 1 95.38 194 SER B C 1
ATOM 4945 O O . SER B 1 194 ? -6.805 20.516 -17.344 1 95.38 194 SER B O 1
ATOM 4947 N N . LYS B 1 195 ? -8.008 18.641 -17.609 1 94.44 195 LYS B N 1
ATOM 4948 C CA . LYS B 1 195 ? -9.016 19.188 -18.516 1 94.44 195 LYS B CA 1
ATOM 4949 C C . LYS B 1 195 ? -10.422 18.812 -18.062 1 94.44 195 LYS B C 1
ATOM 4951 O O . LYS B 1 195 ? -10.75 17.625 -17.953 1 94.44 195 LYS B O 1
ATOM 4956 N N . ALA B 1 196 ? -11.203 19.859 -17.938 1 94.19 196 ALA B N 1
ATOM 4957 C CA . ALA B 1 196 ? -12.547 19.625 -17.406 1 94.19 196 ALA B CA 1
ATOM 4958 C C . ALA B 1 196 ? -13.461 19.016 -18.453 1 94.19 196 ALA B C 1
ATOM 4960 O O . ALA B 1 196 ? -13.398 19.406 -19.625 1 94.19 196 ALA B O 1
ATOM 4961 N N . PRO B 1 197 ? -14.391 18.172 -18.125 1 96.38 197 PRO B N 1
ATOM 4962 C CA . PRO B 1 197 ? -14.43 17.484 -16.844 1 96.38 197 PRO B CA 1
ATOM 4963 C C . PRO B 1 197 ? -13.359 16.391 -16.703 1 96.38 197 PRO B C 1
ATOM 4965 O O . PRO B 1 197 ? -12.859 15.898 -17.719 1 96.38 197 PRO B O 1
ATOM 4968 N N . VAL B 1 198 ? -12.922 16.109 -15.555 1 96.81 198 VAL B N 1
ATOM 4969 C CA . VAL B 1 198 ? -11.867 15.117 -15.367 1 96.81 198 VAL B CA 1
ATOM 4970 C C . VAL B 1 198 ? -12.125 14.328 -14.078 1 96.81 198 VAL B C 1
ATOM 4972 O O . VAL B 1 198 ? -12.656 14.875 -13.109 1 96.81 198 VAL B O 1
ATOM 4975 N N . GLU B 1 199 ? -11.766 13.094 -14.07 1 97.12 199 GLU B N 1
ATOM 4976 C CA . GLU B 1 199 ? -11.914 12.258 -12.883 1 97.12 199 GLU B CA 1
ATOM 4977 C C . GLU B 1 199 ? -10.789 12.516 -11.891 1 97.12 199 GLU B C 1
ATOM 4979 O O . GLU B 1 199 ? -9.625 12.648 -12.281 1 97.12 199 GLU B O 1
ATOM 4984 N N . GLU B 1 200 ? -11.102 12.617 -10.578 1 98.06 200 GLU B N 1
ATOM 4985 C CA . GLU B 1 200 ? -10.078 12.703 -9.539 1 98.06 200 GLU B CA 1
ATOM 4986 C C . GLU B 1 200 ? -9.07 11.562 -9.656 1 98.06 200 GLU B C 1
ATOM 4988 O O . GLU B 1 200 ? -7.871 11.773 -9.484 1 98.06 200 GLU B O 1
ATOM 4993 N N . GLY B 1 201 ? -9.625 10.383 -10.016 1 97.12 201 GLY B N 1
ATOM 4994 C CA . GLY B 1 201 ? -8.773 9.211 -10.156 1 97.12 201 GLY B CA 1
ATOM 4995 C C . GLY B 1 201 ? -7.734 9.352 -11.25 1 97.12 201 GLY B C 1
ATOM 4996 O O . GLY B 1 201 ? -6.613 8.852 -11.109 1 97.12 201 GLY B O 1
ATOM 4997 N N . PHE B 1 202 ? -8.086 9.953 -12.305 1 97.75 202 PHE B N 1
ATOM 4998 C CA . PHE B 1 202 ? -7.141 10.18 -13.391 1 97.75 202 PHE B CA 1
ATOM 4999 C C . PHE B 1 202 ? -6.008 11.094 -12.945 1 97.75 202 PHE B C 1
ATOM 5001 O O . PHE B 1 202 ? -4.84 10.828 -13.234 1 97.75 202 PHE B O 1
ATOM 5008 N N . LEU B 1 203 ? -6.344 12.195 -12.25 1 98.31 203 LEU B N 1
ATOM 5009 C CA . LEU B 1 203 ? -5.316 13.117 -11.781 1 98.31 203 LEU B CA 1
ATOM 5010 C C . LEU B 1 203 ? -4.398 12.43 -10.766 1 98.31 203 LEU B C 1
ATOM 5012 O O . LEU B 1 203 ? -3.191 12.672 -10.758 1 98.31 203 LEU B O 1
ATOM 5016 N N . TYR B 1 204 ? -5.031 11.617 -9.922 1 98.31 204 TYR B N 1
ATOM 5017 C CA . TYR B 1 204 ? -4.238 10.797 -9.008 1 98.31 204 TYR B CA 1
ATOM 5018 C C . TYR B 1 204 ? -3.23 9.945 -9.773 1 98.31 204 TYR B C 1
ATOM 5020 O O . TYR B 1 204 ? -2.037 9.953 -9.461 1 98.31 204 TYR B O 1
ATOM 5028 N N . ALA B 1 205 ? -3.697 9.211 -10.766 1 98.31 205 ALA B N 1
ATOM 5029 C CA . ALA B 1 205 ? -2.855 8.312 -11.555 1 98.31 205 ALA B CA 1
ATOM 5030 C C . ALA B 1 205 ? -1.761 9.094 -12.281 1 98.31 205 ALA B C 1
ATOM 5032 O O . ALA B 1 205 ? -0.609 8.648 -12.336 1 98.31 205 ALA B O 1
ATOM 5033 N N . LYS B 1 206 ? -2.105 10.211 -12.844 1 98.62 206 LYS B N 1
ATOM 5034 C CA . LYS B 1 206 ? -1.151 11.047 -13.57 1 98.62 206 LYS B CA 1
ATOM 5035 C C . LYS B 1 206 ? -0.051 11.555 -12.641 1 98.62 206 LYS B C 1
ATOM 5037 O O . LYS B 1 206 ? 1.134 11.477 -12.969 1 98.62 206 LYS B O 1
ATOM 5042 N N . PHE B 1 207 ? -0.457 12.078 -11.523 1 98.75 207 PHE B N 1
ATOM 5043 C CA . PHE B 1 207 ? 0.499 12.578 -10.539 1 98.75 207 PHE B CA 1
ATOM 5044 C C . PHE B 1 207 ? 1.465 11.484 -10.117 1 98.75 207 PHE B C 1
ATOM 5046 O O . PHE B 1 207 ? 2.68 11.688 -10.094 1 98.75 207 PHE B O 1
ATOM 5053 N N . GLU B 1 208 ? 0.925 10.312 -9.766 1 98.31 208 GLU B N 1
ATOM 5054 C CA . GLU B 1 208 ? 1.764 9.195 -9.352 1 98.31 208 GLU B CA 1
ATOM 5055 C C . GLU B 1 208 ? 2.717 8.773 -10.469 1 98.31 208 GLU B C 1
ATOM 5057 O O . GLU B 1 208 ? 3.896 8.523 -10.219 1 98.31 208 GLU B O 1
ATOM 5062 N N . PHE B 1 209 ? 2.23 8.695 -11.68 1 98.56 209 PHE B N 1
ATOM 5063 C CA . PHE B 1 209 ? 3.059 8.32 -12.82 1 98.56 209 PHE B CA 1
ATOM 5064 C C . PHE B 1 209 ? 4.223 9.289 -12.984 1 98.56 209 PHE B C 1
ATOM 5066 O O . PHE B 1 209 ? 5.363 8.867 -13.195 1 98.56 209 PHE B O 1
ATOM 5073 N N . GLU B 1 210 ? 3.924 10.57 -12.875 1 98.62 210 GLU B N 1
ATOM 5074 C CA . GLU B 1 210 ? 4.953 11.586 -13.078 1 98.62 210 GLU B CA 1
ATOM 5075 C C . GLU B 1 210 ? 6.008 11.531 -11.977 1 98.62 210 GLU B C 1
ATOM 5077 O O . GLU B 1 210 ? 7.188 11.773 -12.227 1 98.62 210 GLU B O 1
ATOM 5082 N N . CYS B 1 211 ? 5.605 11.258 -10.781 1 98.44 211 CYS B N 1
ATOM 5083 C CA . CYS B 1 211 ? 6.57 11.102 -9.695 1 98.44 211 CYS B CA 1
ATOM 5084 C C . CYS B 1 211 ? 7.492 9.922 -9.953 1 98.44 211 CYS B C 1
ATOM 5086 O O . CYS B 1 211 ? 8.719 10.07 -9.945 1 98.44 211 CYS B O 1
ATOM 5088 N N . ARG B 1 212 ? 6.914 8.781 -10.281 1 97.12 212 ARG B N 1
ATOM 5089 C CA . ARG B 1 212 ? 7.676 7.539 -10.367 1 97.12 212 ARG B CA 1
ATOM 5090 C C . ARG B 1 212 ? 8.492 7.484 -11.656 1 97.12 212 ARG B C 1
ATOM 5092 O O . ARG B 1 212 ? 9.609 6.965 -11.664 1 97.12 212 ARG B O 1
ATOM 5099 N N . ALA B 1 213 ? 7.898 7.996 -12.711 1 95.44 213 ALA B N 1
ATOM 5100 C CA . ALA B 1 213 ? 8.617 8.039 -13.984 1 95.44 213 ALA B CA 1
ATOM 5101 C C . ALA B 1 213 ? 9.883 8.883 -13.867 1 95.44 213 ALA B C 1
ATOM 5103 O O . ALA B 1 213 ? 10.836 8.688 -14.633 1 95.44 213 ALA B O 1
ATOM 5104 N N . ARG B 1 214 ? 9.922 9.727 -12.898 1 95.12 214 ARG B N 1
ATOM 5105 C CA . ARG B 1 214 ? 11.055 10.633 -12.75 1 95.12 214 ARG B CA 1
ATOM 5106 C C . ARG B 1 214 ? 11.992 10.156 -11.648 1 95.12 214 ARG B C 1
ATOM 5108 O O . ARG B 1 214 ? 12.977 10.828 -11.328 1 95.12 214 ARG B O 1
ATOM 5115 N N . GLY B 1 215 ? 11.641 9.078 -11.07 1 93.75 215 GLY B N 1
ATOM 5116 C CA . GLY B 1 215 ? 12.641 8.469 -10.211 1 93.75 215 GLY B CA 1
ATOM 5117 C C . GLY B 1 215 ? 12.164 8.258 -8.789 1 93.75 215 GLY B C 1
ATOM 5118 O O . GLY B 1 215 ? 12.891 7.719 -7.957 1 93.75 215 GLY B O 1
ATOM 5119 N N . ALA B 1 216 ? 10.945 8.742 -8.453 1 97.56 216 ALA B N 1
ATOM 5120 C CA . ALA B 1 216 ? 10.422 8.461 -7.117 1 97.56 216 ALA B CA 1
ATOM 5121 C C . ALA B 1 216 ? 10.195 6.965 -6.918 1 97.56 216 ALA B C 1
ATOM 5123 O O . ALA B 1 216 ? 9.859 6.25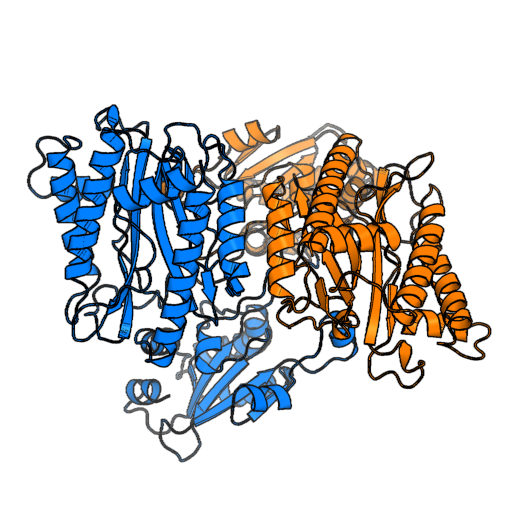 -7.867 1 97.56 216 ALA B O 1
ATOM 5124 N N . ASP B 1 217 ? 10.336 6.465 -5.727 1 95.62 217 ASP B N 1
ATOM 5125 C CA . ASP B 1 217 ? 10.094 5.062 -5.395 1 95.62 217 ASP B CA 1
ATOM 5126 C C . ASP B 1 217 ? 8.602 4.781 -5.242 1 95.62 217 ASP B C 1
ATOM 5128 O O . ASP B 1 217 ? 8.094 3.807 -5.797 1 95.62 217 ASP B O 1
ATOM 5132 N N . ILE B 1 218 ? 7.965 5.555 -4.512 1 95.88 218 ILE B N 1
ATOM 5133 C CA . ILE B 1 218 ? 6.531 5.484 -4.254 1 95.88 218 ILE B CA 1
ATOM 5134 C C . ILE B 1 218 ? 5.996 6.871 -3.916 1 95.88 218 ILE B C 1
ATOM 5136 O O . ILE B 1 218 ? 6.766 7.832 -3.807 1 95.88 218 ILE B O 1
ATOM 5140 N N . LEU B 1 219 ? 4.688 7.02 -3.812 1 97.56 219 LEU B N 1
ATOM 5141 C CA . LEU B 1 219 ? 4.117 8.211 -3.188 1 97.56 219 LEU B CA 1
ATOM 5142 C C . LEU B 1 219 ? 4.363 8.203 -1.683 1 97.56 219 LEU B C 1
ATOM 5144 O O . LEU B 1 219 ? 4.34 7.145 -1.051 1 97.56 219 LEU B O 1
ATOM 5148 N N . ALA B 1 220 ? 4.574 9.352 -1.131 1 97.69 220 ALA B N 1
ATOM 5149 C CA . ALA B 1 220 ? 4.844 9.477 0.298 1 97.69 220 ALA B CA 1
ATOM 5150 C C . ALA B 1 220 ? 3.609 9.133 1.125 1 97.69 220 ALA B C 1
ATOM 5152 O O . ALA B 1 220 ? 3.725 8.727 2.285 1 97.69 220 ALA B O 1
ATOM 5153 N N . TYR B 1 221 ? 2.49 9.344 0.651 1 97.12 221 TYR B N 1
ATOM 5154 C CA . TYR B 1 221 ? 1.18 9.109 1.245 1 97.12 221 TYR B CA 1
ATOM 5155 C C . TYR B 1 221 ? 0.09 9.102 0.179 1 97.12 221 TYR B C 1
ATOM 5157 O O . TYR B 1 221 ? 0.317 9.547 -0.951 1 97.12 221 TYR B O 1
ATOM 5165 N N . PRO B 1 222 ? -1.109 8.5 0.468 1 96.38 222 PRO B N 1
ATOM 5166 C CA . PRO B 1 222 ? -2.213 8.672 -0.479 1 96.38 222 PRO B CA 1
ATOM 5167 C C . PRO B 1 222 ? -2.572 10.133 -0.707 1 96.38 222 PRO B C 1
ATOM 5169 O O . PRO B 1 222 ? -2.951 10.836 0.235 1 96.38 222 PRO B O 1
ATOM 5172 N N . PRO B 1 223 ? -2.465 10.57 -1.902 1 98 223 PRO B N 1
ATOM 5173 C CA . PRO B 1 223 ? -2.684 12 -2.131 1 98 223 PRO B CA 1
ATOM 5174 C C . PRO B 1 223 ? -4.148 12.406 -1.988 1 98 223 PRO B C 1
ATOM 5176 O O . PRO B 1 223 ? -5.043 11.57 -2.145 1 98 223 PRO B O 1
ATOM 5179 N N . VAL B 1 224 ? -4.363 13.586 -1.604 1 98.31 224 VAL B N 1
ATOM 5180 C CA . VAL B 1 224 ? -5.672 14.227 -1.679 1 98.31 224 VAL B CA 1
ATOM 5181 C C . VAL B 1 224 ? -5.871 14.836 -3.062 1 98.31 224 VAL B C 1
ATOM 5183 O O . VAL B 1 224 ? -5.105 15.711 -3.479 1 98.31 224 VAL B O 1
ATOM 5186 N N . VAL B 1 225 ? -6.742 14.344 -3.801 1 98.62 225 VAL B N 1
ATOM 5187 C CA . VAL B 1 225 ? -7.188 14.945 -5.051 1 98.62 225 VAL B CA 1
ATOM 5188 C C . VAL B 1 225 ? -8.664 15.312 -4.949 1 98.62 225 VAL B C 1
ATOM 5190 O O . VAL B 1 225 ? -9.539 14.547 -5.367 1 98.62 225 VAL B O 1
ATOM 5193 N N . ALA B 1 226 ? -8.945 16.516 -4.512 1 98.56 226 ALA B N 1
ATOM 5194 C CA . ALA B 1 226 ? -10.297 16.891 -4.094 1 98.56 226 ALA B CA 1
ATOM 5195 C C . ALA B 1 226 ? -10.883 17.953 -5.02 1 98.56 226 ALA B C 1
ATOM 5197 O O . ALA B 1 226 ? -10.453 19.109 -4.996 1 98.56 226 ALA B O 1
ATOM 5198 N N . GLY B 1 227 ? -11.883 17.594 -5.777 1 98.38 227 GLY B N 1
ATOM 5199 C CA . GLY B 1 227 ? -12.594 18.531 -6.633 1 98.38 227 GLY B CA 1
ATOM 5200 C C . GLY B 1 227 ? -13.727 19.25 -5.926 1 98.38 227 GLY B C 1
ATOM 5201 O O . GLY B 1 227 ? -14.484 18.625 -5.18 1 98.38 227 GLY B O 1
ATOM 5202 N N . GLY B 1 228 ? -13.828 20.484 -6.195 1 97.94 228 GLY B N 1
ATOM 5203 C CA . GLY B 1 228 ? -14.945 21.266 -5.688 1 97.94 228 GLY B CA 1
ATOM 5204 C C . GLY B 1 228 ? -15.062 21.219 -4.176 1 97.94 228 GLY B C 1
ATOM 5205 O O . GLY B 1 228 ? -14.086 21.453 -3.463 1 97.94 228 GLY B O 1
ATOM 5206 N N . ASN B 1 229 ? -16.234 20.969 -3.697 1 97.94 229 ASN B N 1
ATOM 5207 C CA . ASN B 1 229 ? -16.531 21.016 -2.271 1 97.94 229 ASN B CA 1
ATOM 5208 C C . ASN B 1 229 ? -15.758 19.953 -1.501 1 97.94 229 ASN B C 1
ATOM 5210 O O . ASN B 1 229 ? -15.609 20.047 -0.282 1 97.94 229 ASN B O 1
ATOM 5214 N N . ARG B 1 230 ? -15.258 18.969 -2.172 1 97.88 230 ARG B N 1
ATOM 5215 C CA . ARG B 1 230 ? -14.555 17.875 -1.496 1 97.88 230 ARG B CA 1
ATOM 5216 C C . ARG B 1 230 ? -13.219 18.359 -0.931 1 97.88 230 ARG B C 1
ATOM 5218 O O . ARG B 1 230 ? -12.617 17.688 -0.093 1 97.88 230 ARG B O 1
ATOM 5225 N N . SER B 1 231 ? -12.766 19.562 -1.409 1 98 231 SER B N 1
ATOM 5226 C CA . SER B 1 231 ? -11.57 20.188 -0.847 1 98 231 SER B CA 1
ATOM 5227 C C . SER B 1 231 ? -11.781 20.578 0.61 1 98 231 SER B C 1
ATOM 5229 O O . SER B 1 231 ? -10.828 20.875 1.325 1 98 231 SER B O 1
ATOM 5231 N N . ASN B 1 232 ? -13.008 20.609 1.093 1 97.38 232 ASN B N 1
ATOM 5232 C CA . ASN B 1 232 ? -13.336 20.938 2.475 1 97.38 232 ASN B CA 1
ATOM 5233 C C . ASN B 1 232 ? -13.219 19.719 3.389 1 97.38 232 ASN B C 1
ATOM 5235 O O . ASN B 1 232 ? -13.398 19.828 4.602 1 97.38 232 ASN B O 1
ATOM 5239 N N . THR B 1 233 ? -12.906 18.562 2.834 1 96.06 233 THR B N 1
ATOM 5240 C CA . THR B 1 233 ? -12.445 17.391 3.568 1 96.06 233 THR B CA 1
ATOM 5241 C C . THR B 1 233 ? -10.922 17.312 3.576 1 96.06 233 THR B C 1
ATOM 5243 O O . THR B 1 233 ? -10.305 17.016 2.553 1 96.06 233 THR B O 1
ATOM 5246 N N . LEU B 1 234 ? -10.336 17.5 4.68 1 94.81 234 LEU B N 1
ATOM 5247 C CA . LEU B 1 234 ? -8.914 17.812 4.762 1 94.81 234 LEU B CA 1
ATOM 5248 C C . LEU B 1 234 ? -8.062 16.641 4.273 1 94.81 234 LEU B C 1
ATOM 5250 O O . LEU B 1 234 ? -7.059 16.844 3.586 1 94.81 234 LEU B O 1
ATOM 5254 N N . HIS B 1 235 ? -8.422 15.422 4.602 1 94.69 235 HIS B N 1
ATOM 5255 C CA . HIS B 1 235 ? -7.734 14.211 4.168 1 94.69 235 HIS B CA 1
ATOM 5256 C C . HIS B 1 235 ? -8.602 13.391 3.221 1 94.69 235 HIS B C 1
ATOM 5258 O O . HIS B 1 235 ? -8.773 12.188 3.414 1 94.69 235 HIS B O 1
ATOM 5264 N N . TYR B 1 236 ? -9.195 14.094 2.273 1 95.69 236 TYR B N 1
ATOM 5265 C CA . TYR B 1 236 ? -10 13.43 1.248 1 95.69 236 TYR B CA 1
ATOM 5266 C C . TYR B 1 236 ? -9.133 12.523 0.383 1 95.69 236 TYR B C 1
ATOM 5268 O O . TYR B 1 236 ? -8.352 13 -0.44 1 95.69 236 TYR B O 1
ATOM 5276 N N . VAL B 1 237 ? -9.375 11.125 0.515 1 92.88 237 VAL B N 1
ATOM 5277 C CA . VAL B 1 237 ? -8.484 10.234 -0.234 1 92.88 237 VAL B CA 1
ATOM 5278 C C . VAL B 1 237 ? -9.312 9.242 -1.045 1 92.88 237 VAL B C 1
ATOM 5280 O O . VAL B 1 237 ? -8.789 8.25 -1.554 1 92.88 237 VAL B O 1
ATOM 5283 N N . LYS B 1 238 ? -10.625 9.43 -1.176 1 92.75 238 LYS B N 1
ATOM 5284 C CA . LYS B 1 238 ? -11.43 8.562 -2.027 1 92.75 238 LYS B CA 1
ATOM 5285 C C . LYS B 1 238 ? -11.07 8.75 -3.5 1 92.75 238 LYS B C 1
ATOM 5287 O O . LYS B 1 238 ? -10.906 7.77 -4.23 1 92.75 238 LYS B O 1
ATOM 5292 N N . ASN B 1 239 ? -10.961 10.008 -3.914 1 96.19 239 ASN B N 1
ATOM 5293 C CA . ASN B 1 239 ? -10.422 10.391 -5.215 1 96.19 239 ASN B CA 1
ATOM 5294 C C . ASN B 1 239 ? -11.148 9.688 -6.352 1 96.19 239 ASN B C 1
ATOM 5296 O O . ASN B 1 239 ? -10.523 9.203 -7.293 1 96.19 239 ASN B O 1
ATOM 5300 N N . ASN B 1 240 ? -12.43 9.578 -6.293 1 93.88 240 ASN B N 1
ATOM 5301 C CA . ASN B 1 240 ? -13.125 8.789 -7.305 1 93.88 240 ASN B CA 1
ATOM 5302 C C . ASN B 1 240 ? -14.305 9.555 -7.898 1 93.88 240 ASN B C 1
ATOM 5304 O O . ASN B 1 240 ? -15.219 8.953 -8.461 1 93.88 240 ASN B O 1
ATOM 5308 N N . GLN B 1 241 ? -14.328 10.82 -7.711 1 96.62 241 GLN B N 1
ATOM 5309 C CA . GLN B 1 241 ? -15.438 11.617 -8.227 1 96.62 241 GLN B CA 1
ATOM 5310 C C . GLN B 1 241 ? -15.008 12.43 -9.445 1 96.62 241 GLN B C 1
ATOM 5312 O O . GLN B 1 241 ? -13.82 12.656 -9.664 1 96.62 241 GLN B O 1
ATOM 5317 N N . LEU B 1 242 ? -16.016 12.82 -10.211 1 97.75 242 LEU B N 1
ATOM 5318 C CA . LEU B 1 242 ? -15.82 13.719 -11.344 1 97.75 242 LEU B CA 1
ATOM 5319 C C . LEU B 1 242 ? -15.625 15.156 -10.875 1 97.75 242 LEU B C 1
ATOM 5321 O O . LEU B 1 242 ? -16.328 15.617 -9.977 1 97.75 242 LEU B O 1
ATOM 5325 N N . ILE B 1 243 ? -14.602 15.805 -11.328 1 98.31 243 ILE B N 1
ATOM 5326 C CA . ILE B 1 243 ? -14.43 17.25 -11.148 1 98.31 243 ILE B CA 1
ATOM 5327 C C . ILE B 1 243 ? -15.086 17.984 -12.312 1 98.31 243 ILE B C 1
ATOM 5329 O O . ILE B 1 243 ? -14.664 17.859 -13.461 1 98.31 243 ILE B O 1
ATOM 5333 N N . LYS B 1 244 ? -16.031 18.781 -12.047 1 97.94 244 LYS B N 1
ATOM 5334 C CA . LYS B 1 244 ? -16.828 19.453 -13.07 1 97.94 244 LYS B CA 1
ATOM 5335 C C . LYS B 1 244 ? -16.141 20.734 -13.539 1 97.94 244 LYS B C 1
ATOM 5337 O O . LYS B 1 244 ? -15.312 21.297 -12.828 1 97.94 244 LYS B O 1
ATOM 5342 N N . ASP B 1 245 ? -16.562 21.141 -14.789 1 97.12 245 ASP B N 1
ATOM 5343 C CA . ASP B 1 245 ? -16.109 22.438 -15.297 1 97.12 245 ASP B CA 1
ATOM 5344 C C . ASP B 1 245 ? -16.469 23.562 -14.328 1 97.12 245 ASP B C 1
ATOM 5346 O O . ASP B 1 245 ? -17.562 23.609 -13.789 1 97.12 245 ASP B O 1
ATOM 5350 N N . GLY B 1 246 ? -15.484 24.422 -14.062 1 96.19 246 GLY B N 1
ATOM 5351 C CA . GLY B 1 246 ? -15.703 25.547 -13.164 1 96.19 246 GLY B CA 1
ATOM 5352 C C . GLY B 1 246 ? -15.258 25.281 -11.742 1 96.19 246 GLY B C 1
ATOM 5353 O O . GLY B 1 246 ? -15.133 26.203 -10.93 1 96.19 246 GLY B O 1
ATOM 5354 N N . GLU B 1 247 ? -14.961 24 -11.43 1 98.06 247 GLU B N 1
ATOM 5355 C CA . GLU B 1 247 ? -14.484 23.656 -10.102 1 98.06 247 GLU B CA 1
ATOM 5356 C C . GLU B 1 247 ? -12.961 23.781 -10.008 1 98.06 247 GLU B C 1
ATOM 5358 O O . GLU B 1 247 ? -12.273 23.766 -11.031 1 98.06 247 GLU B O 1
ATOM 5363 N N . MET B 1 248 ? -12.492 23.984 -8.781 1 98.56 248 MET B N 1
ATOM 5364 C CA . MET B 1 248 ? -11.062 23.828 -8.516 1 98.56 248 MET B CA 1
ATOM 5365 C C . MET B 1 248 ? -10.742 22.438 -8.016 1 98.56 248 MET B C 1
ATOM 5367 O O . MET B 1 248 ? -11.648 21.688 -7.621 1 98.56 248 MET B O 1
ATOM 5371 N N . VAL B 1 249 ? -9.508 22.078 -8.164 1 98.75 249 VAL B N 1
ATOM 5372 C CA . VAL B 1 249 ? -9.016 20.828 -7.57 1 98.75 249 VAL B CA 1
ATOM 5373 C C . VAL B 1 249 ? -7.859 21.125 -6.625 1 98.75 249 VAL B C 1
ATOM 5375 O O . VAL B 1 249 ? -6.969 21.922 -6.949 1 98.75 249 VAL B O 1
ATOM 5378 N N . LEU B 1 250 ? -7.973 20.703 -5.383 1 98.88 250 LEU B N 1
ATOM 5379 C CA . LEU B 1 250 ? -6.898 20.719 -4.395 1 98.88 250 LEU B CA 1
ATOM 5380 C C . LEU B 1 250 ? -6.141 19.406 -4.387 1 98.88 250 LEU B C 1
ATOM 5382 O O . LEU B 1 250 ? -6.715 18.344 -4.082 1 98.88 250 LEU B O 1
ATOM 5386 N N . LEU B 1 251 ? -4.934 19.422 -4.84 1 98.88 251 LEU B N 1
ATOM 5387 C CA . LEU B 1 251 ? -4.066 18.25 -4.785 1 98.88 251 LEU B CA 1
ATOM 5388 C C . LEU B 1 251 ? -3 18.422 -3.709 1 98.88 251 LEU B C 1
ATOM 5390 O O . LEU B 1 251 ? -2.238 19.391 -3.723 1 98.88 251 LEU B O 1
ATOM 5394 N N . ASP B 1 252 ? -3.049 17.656 -2.701 1 98.81 252 ASP B N 1
ATOM 5395 C CA . ASP B 1 252 ? -2.02 17.469 -1.681 1 98.81 252 ASP B CA 1
ATOM 5396 C C . ASP B 1 252 ? -1.277 16.156 -1.872 1 98.81 252 ASP B C 1
ATOM 5398 O O . ASP B 1 252 ? -1.856 15.078 -1.7 1 98.81 252 ASP B O 1
ATOM 5402 N N . GLY B 1 253 ? -0.097 16.25 -2.311 1 98.69 253 GLY B N 1
ATOM 5403 C CA . GLY B 1 253 ? 0.638 15.039 -2.637 1 98.69 253 GLY B CA 1
ATOM 5404 C C . GLY B 1 253 ? 2.143 15.227 -2.596 1 98.69 253 GLY B C 1
ATOM 5405 O O . GLY B 1 253 ? 2.637 16.359 -2.654 1 98.69 253 GLY B O 1
ATOM 5406 N N . GLY B 1 254 ? 2.807 14.156 -2.49 1 98.62 254 GLY B N 1
ATOM 5407 C CA . GLY B 1 254 ? 4.258 14.078 -2.469 1 98.62 254 GLY B CA 1
ATOM 5408 C C . GLY B 1 254 ? 4.785 12.68 -2.748 1 98.62 254 GLY B C 1
ATOM 5409 O O . GLY B 1 254 ? 4.016 11.719 -2.801 1 98.62 254 GLY B O 1
ATOM 5410 N N . CYS B 1 255 ? 6.078 12.586 -2.994 1 98.44 255 CYS B N 1
ATOM 5411 C CA . CYS B 1 255 ? 6.699 11.297 -3.303 1 98.44 255 CYS B CA 1
ATOM 5412 C C . CYS B 1 255 ? 7.809 10.977 -2.309 1 98.44 255 CYS B C 1
ATOM 5414 O O . CYS B 1 255 ? 8.195 11.828 -1.504 1 98.44 255 CYS B O 1
ATOM 5416 N N . GLU B 1 256 ? 8.156 9.773 -2.248 1 98 256 GLU B N 1
ATOM 5417 C CA . GLU B 1 256 ? 9.352 9.305 -1.547 1 98 256 GLU B CA 1
ATOM 5418 C C . GLU B 1 256 ? 10.477 8.977 -2.527 1 98 256 GLU B C 1
ATOM 5420 O O . GLU B 1 256 ? 10.258 8.242 -3.498 1 98 256 GLU B O 1
ATOM 5425 N N . SER B 1 257 ? 11.531 9.594 -2.328 1 97.06 257 SER B N 1
ATOM 5426 C CA . SER B 1 257 ? 12.75 9.32 -3.092 1 97.06 257 SER B CA 1
ATOM 5427 C C . SER B 1 257 ? 13.945 9.102 -2.172 1 97.06 257 SER B C 1
ATOM 5429 O O . SER B 1 257 ? 14.312 9.984 -1.401 1 97.06 257 SER B O 1
ATOM 5431 N N . SER B 1 258 ? 14.516 7.887 -2.275 1 94.94 258 SER B N 1
ATOM 5432 C CA . SER B 1 258 ? 15.656 7.52 -1.445 1 94.94 258 SER B CA 1
ATOM 5433 C C . SER B 1 258 ? 15.367 7.766 0.031 1 94.94 258 SER B C 1
ATOM 5435 O O . SER B 1 258 ? 16.156 8.414 0.725 1 94.94 258 SER B O 1
ATOM 5437 N N . CYS B 1 259 ? 14.219 7.445 0.457 1 95 259 CYS B N 1
ATOM 5438 C CA . CYS B 1 259 ? 13.812 7.363 1.854 1 95 259 CYS B CA 1
ATOM 5439 C C . CYS B 1 259 ? 13.383 8.727 2.379 1 95 259 CYS B C 1
ATOM 5441 O O . CYS B 1 259 ? 13 8.859 3.543 1 95 259 CYS B O 1
ATOM 5443 N N . TYR B 1 260 ? 13.422 9.766 1.564 1 98.38 260 TYR B N 1
ATOM 5444 C CA . TYR B 1 260 ? 12.977 11.094 1.981 1 98.38 260 TYR B CA 1
ATOM 5445 C C . TYR B 1 260 ? 11.766 11.539 1.17 1 98.38 260 TYR B C 1
ATOM 5447 O O . TYR B 1 260 ? 11.641 11.195 -0.008 1 98.38 260 TYR B O 1
ATOM 5455 N N . VAL B 1 261 ? 10.891 12.32 1.827 1 98.5 261 VAL B N 1
ATOM 5456 C CA . VAL B 1 261 ? 9.594 12.555 1.201 1 98.5 261 VAL B CA 1
ATOM 5457 C C . VAL B 1 261 ? 9.406 14.055 0.961 1 98.5 261 VAL B C 1
ATOM 5459 O O . VAL B 1 261 ? 10.125 14.875 1.523 1 98.5 261 VAL B O 1
ATOM 5462 N N . SER B 1 262 ? 8.555 14.367 0.072 1 98.81 262 SER B N 1
ATOM 5463 C CA . SER B 1 262 ? 8.016 15.703 -0.13 1 98.81 262 SER B CA 1
ATOM 5464 C C . SER B 1 262 ? 6.543 15.773 0.257 1 98.81 262 SER B C 1
ATOM 5466 O O . SER B 1 262 ? 5.898 14.742 0.446 1 98.81 262 SER B O 1
ATOM 5468 N N . ASP B 1 263 ? 6.043 16.938 0.478 1 98.81 263 ASP B N 1
ATOM 5469 C CA . ASP B 1 263 ? 4.66 17.234 0.838 1 98.81 263 ASP B CA 1
ATOM 5470 C C . ASP B 1 263 ? 4.238 18.594 0.321 1 98.81 263 ASP B C 1
ATOM 5472 O O . ASP B 1 263 ? 4.508 19.625 0.959 1 98.81 263 ASP B O 1
ATOM 5476 N N . ILE B 1 264 ? 3.576 18.594 -0.788 1 98.94 264 ILE B N 1
ATOM 5477 C CA . ILE B 1 264 ? 3.238 19.844 -1.482 1 98.94 264 ILE B CA 1
ATOM 5478 C C . ILE B 1 264 ? 1.736 19.891 -1.748 1 98.94 264 ILE B C 1
ATOM 5480 O O . ILE B 1 264 ? 1.111 18.859 -2.01 1 98.94 264 ILE B O 1
ATOM 5484 N N . THR B 1 265 ? 1.154 21.047 -1.62 1 98.88 265 THR B N 1
ATOM 5485 C CA . THR B 1 265 ? -0.245 21.234 -1.988 1 98.88 265 THR B CA 1
ATOM 5486 C C . THR B 1 265 ? -0.395 22.391 -2.959 1 98.88 265 THR B C 1
ATOM 5488 O O . THR B 1 265 ? 0.23 23.438 -2.781 1 98.88 265 THR B O 1
ATOM 5491 N N . ARG B 1 266 ? -1.112 22.203 -3.965 1 98.94 266 ARG B N 1
ATOM 5492 C CA . ARG B 1 266 ? -1.559 23.25 -4.867 1 98.94 266 ARG B CA 1
ATOM 5493 C C . ARG B 1 266 ? -3.049 23.125 -5.164 1 98.94 266 ARG B C 1
ATOM 5495 O O . ARG B 1 266 ? -3.602 22.031 -5.137 1 98.94 266 ARG B O 1
ATOM 5502 N N . THR B 1 267 ? -3.678 24.203 -5.324 1 98.88 267 THR B N 1
ATOM 5503 C CA . THR B 1 267 ? -5.066 24.297 -5.766 1 98.88 267 THR B CA 1
ATOM 5504 C C . THR B 1 267 ? -5.168 25.047 -7.086 1 98.88 267 THR B C 1
ATOM 5506 O O . THR B 1 267 ? -4.562 26.109 -7.25 1 98.88 267 THR B O 1
ATOM 5509 N N . TRP B 1 268 ? -5.871 24.5 -8.086 1 98.75 268 TRP B N 1
ATOM 5510 C CA . TRP B 1 268 ? -5.992 25.172 -9.375 1 98.75 268 TRP B CA 1
ATOM 5511 C C . TRP B 1 268 ? -7.363 24.922 -10 1 98.75 268 TRP B C 1
ATOM 5513 O O . TRP B 1 268 ? -8.055 23.969 -9.625 1 98.75 268 TRP B O 1
ATOM 5523 N N . PRO B 1 269 ? -7.836 25.859 -10.844 1 98.06 269 PRO B N 1
ATOM 5524 C CA . PRO B 1 269 ? -9.078 25.609 -11.578 1 98.06 269 PRO B CA 1
ATOM 5525 C C . PRO B 1 269 ? -8.914 24.531 -12.641 1 98.06 269 PRO B C 1
ATOM 5527 O O . PRO B 1 269 ? -7.992 24.594 -13.461 1 98.06 269 PRO B O 1
ATOM 5530 N N . VAL B 1 270 ? -9.789 23.594 -12.711 1 96.62 270 VAL B N 1
ATOM 5531 C CA . VAL B 1 270 ? -9.617 22.422 -13.555 1 96.62 270 VAL B CA 1
ATOM 5532 C C . VAL B 1 270 ? -9.703 22.812 -15.031 1 96.62 270 VAL B C 1
ATOM 5534 O O . VAL B 1 270 ? -9.148 22.141 -15.898 1 96.62 270 VAL B O 1
ATOM 5537 N N . ASN B 1 271 ? -10.445 23.891 -15.266 1 95.25 271 ASN B N 1
ATOM 5538 C CA . ASN B 1 271 ? -10.562 24.328 -16.656 1 95.25 271 ASN B CA 1
ATOM 5539 C C . ASN B 1 271 ? -9.477 25.344 -17.016 1 95.25 271 ASN B C 1
ATOM 5541 O O . ASN B 1 271 ? -9.484 25.891 -18.125 1 95.25 271 ASN B O 1
ATOM 5545 N N . GLY B 1 272 ? -8.602 25.75 -16.062 1 95.62 272 GLY B N 1
ATOM 5546 C CA . GLY B 1 272 ? -7.414 26.531 -16.359 1 95.62 272 GLY B CA 1
ATOM 5547 C C . GLY B 1 272 ? -7.594 28.016 -16.094 1 95.62 272 GLY B C 1
ATOM 5548 O O . GLY B 1 272 ? -6.645 28.797 -16.219 1 95.62 272 GLY B O 1
ATOM 5549 N N . ARG B 1 273 ? -8.75 28.422 -15.672 1 96.44 273 ARG B N 1
ATOM 5550 C CA . ARG B 1 273 ? -8.984 29.844 -15.398 1 96.44 273 ARG B CA 1
ATOM 5551 C C . ARG B 1 273 ? -9.734 30.031 -14.086 1 96.44 273 ARG B C 1
ATOM 5553 O O . ARG B 1 273 ? -10.82 29.469 -13.906 1 96.44 273 ARG B O 1
ATOM 5560 N N . PHE B 1 274 ? -9.188 30.891 -13.266 1 98.19 274 PHE B N 1
ATOM 5561 C CA . PHE B 1 274 ? -9.852 31.188 -12 1 98.19 274 PHE B CA 1
ATOM 5562 C C . PHE B 1 274 ? -11.062 32.094 -12.227 1 98.19 274 PHE B C 1
ATOM 5564 O O . PHE B 1 274 ? -10.992 33.062 -12.984 1 98.19 274 PHE B O 1
ATOM 5571 N N . THR B 1 275 ? -12.195 31.75 -11.609 1 98.12 275 THR B N 1
ATOM 5572 C CA . THR B 1 275 ? -13.273 32.719 -11.5 1 98.12 275 THR B CA 1
ATOM 5573 C C . THR B 1 275 ? -12.898 33.844 -10.516 1 98.12 275 THR B C 1
ATOM 5575 O O . THR B 1 275 ? -11.93 33.719 -9.773 1 98.12 275 THR B O 1
ATOM 5578 N N . ALA B 1 276 ? -13.617 34.875 -10.484 1 98.44 276 ALA B N 1
ATOM 5579 C CA . ALA B 1 276 ? -13.297 36 -9.625 1 98.44 276 ALA B CA 1
ATOM 5580 C C . ALA B 1 276 ? -13.289 35.594 -8.156 1 98.44 276 ALA B C 1
ATOM 5582 O O . ALA B 1 276 ? -12.32 35.844 -7.434 1 98.44 276 ALA B O 1
ATOM 5583 N N . PRO B 1 277 ? -14.312 34.844 -7.629 1 98.62 277 PRO B N 1
ATOM 5584 C CA . PRO B 1 277 ? -14.273 34.438 -6.227 1 98.62 277 PRO B CA 1
ATOM 5585 C C . PRO B 1 277 ? -13.125 33.469 -5.93 1 98.62 277 PRO B C 1
ATOM 5587 O O . PRO B 1 277 ? -12.508 33.562 -4.859 1 98.62 277 PRO B O 1
ATOM 5590 N N . GLN B 1 278 ? -12.883 32.562 -6.863 1 98.81 278 GLN B N 1
ATOM 5591 C CA . GLN B 1 278 ? -11.766 31.641 -6.711 1 98.81 278 GLN B CA 1
ATOM 5592 C C . GLN B 1 278 ? -10.445 32.406 -6.586 1 98.81 278 GLN B C 1
ATOM 5594 O O . GLN B 1 278 ? -9.633 32.094 -5.707 1 98.81 278 GLN B O 1
ATOM 5599 N N . ALA B 1 279 ? -10.258 33.344 -7.469 1 98.81 279 ALA B N 1
ATOM 5600 C CA . ALA B 1 279 ? -9.039 34.156 -7.488 1 98.81 279 ALA B CA 1
ATOM 5601 C C . ALA B 1 279 ? -8.875 34.938 -6.184 1 98.81 279 ALA B C 1
ATOM 5603 O O . ALA B 1 279 ? -7.766 35.031 -5.648 1 98.81 279 ALA B O 1
ATOM 5604 N N . GLU B 1 280 ? -9.93 35.5 -5.711 1 98.75 280 GLU B N 1
ATOM 5605 C CA . GLU B 1 280 ? -9.891 36.281 -4.469 1 98.75 280 GLU B CA 1
ATOM 5606 C C . GLU B 1 280 ? -9.422 35.406 -3.305 1 98.75 280 GLU B C 1
ATOM 5608 O O . GLU B 1 280 ? -8.531 35.781 -2.553 1 98.75 280 GLU B O 1
ATOM 5613 N N . LEU B 1 281 ? -10.062 34.281 -3.186 1 98.88 281 LEU B N 1
ATOM 5614 C CA . LEU B 1 281 ? -9.719 33.375 -2.092 1 98.88 281 LEU B CA 1
ATOM 5615 C C . LEU B 1 281 ? -8.305 32.844 -2.258 1 98.88 281 LEU B C 1
ATOM 5617 O O . LEU B 1 281 ? -7.543 32.75 -1.289 1 98.88 281 LEU B O 1
ATOM 5621 N N . TYR B 1 282 ? -7.969 32.438 -3.494 1 98.88 282 TYR B N 1
ATOM 5622 C CA . TYR B 1 282 ? -6.641 31.891 -3.779 1 98.88 282 TYR B CA 1
ATOM 5623 C C . TYR B 1 282 ? -5.555 32.906 -3.418 1 98.88 282 TYR B C 1
ATOM 5625 O O . TYR B 1 282 ? -4.578 32.562 -2.748 1 98.88 282 TYR B O 1
ATOM 5633 N N . GLU B 1 283 ? -5.73 34.094 -3.85 1 98.81 283 GLU B N 1
ATOM 5634 C CA . GLU B 1 283 ? -4.746 35.156 -3.59 1 98.81 283 GLU B CA 1
ATOM 5635 C C . GLU B 1 283 ? -4.602 35.406 -2.094 1 98.81 283 GLU B C 1
ATOM 5637 O O . GLU B 1 283 ? -3.502 35.688 -1.605 1 98.81 283 GLU B O 1
ATOM 5642 N N . ALA B 1 284 ? -5.727 35.406 -1.409 1 98.81 284 ALA B N 1
ATOM 5643 C CA . ALA B 1 284 ? -5.68 35.594 0.04 1 98.81 284 ALA B CA 1
ATOM 5644 C C . ALA B 1 284 ? -4.801 34.531 0.693 1 98.81 284 ALA B C 1
ATOM 5646 O O . ALA B 1 284 ? -3.92 34.844 1.496 1 98.81 284 ALA B O 1
ATOM 5647 N N . VAL B 1 285 ? -5.004 33.25 0.355 1 98.94 285 VAL B N 1
ATOM 5648 C CA . VAL B 1 285 ? -4.246 32.125 0.935 1 98.94 285 VAL B CA 1
ATOM 5649 C C . VAL B 1 285 ? -2.779 32.25 0.517 1 98.94 285 VAL B C 1
ATOM 5651 O O . VAL B 1 285 ? -1.879 31.984 1.321 1 98.94 285 VAL B O 1
ATOM 5654 N N . LEU B 1 286 ? -2.531 32.594 -0.767 1 98.88 286 LEU B N 1
ATOM 5655 C CA . LEU B 1 286 ? -1.167 32.75 -1.269 1 98.88 286 LEU B CA 1
ATOM 5656 C C . LEU B 1 286 ? -0.409 33.812 -0.498 1 98.88 286 LEU B C 1
ATOM 5658 O O . LEU B 1 286 ? 0.755 33.625 -0.139 1 98.88 286 LEU B O 1
ATOM 5662 N N . GLU B 1 287 ? -1.028 34.938 -0.273 1 98.81 287 GLU B N 1
ATOM 5663 C CA . GLU B 1 287 ? -0.407 36.031 0.493 1 98.81 287 GLU B CA 1
ATOM 5664 C C . GLU B 1 287 ? -0.062 35.562 1.907 1 98.81 287 GLU B C 1
ATOM 5666 O O . GLU B 1 287 ? 1.026 35.844 2.41 1 98.81 287 GLU B O 1
ATOM 5671 N N . ILE B 1 288 ? -1.007 34.906 2.523 1 98.88 288 ILE B N 1
ATOM 5672 C CA . ILE B 1 288 ? -0.77 34.344 3.857 1 98.88 288 ILE B CA 1
ATOM 5673 C C . ILE B 1 288 ? 0.433 33.406 3.828 1 98.88 288 ILE B C 1
ATOM 5675 O O . ILE B 1 288 ? 1.304 33.469 4.699 1 98.88 288 ILE B O 1
ATOM 5679 N N . GLN B 1 289 ? 0.473 32.5 2.854 1 98.88 289 GLN B N 1
ATOM 5680 C CA . GLN B 1 289 ? 1.546 31.516 2.725 1 98.88 289 GLN B CA 1
ATOM 5681 C C . GLN B 1 289 ? 2.9 32.219 2.576 1 98.88 289 GLN B C 1
ATOM 5683 O O . GLN B 1 289 ? 3.877 31.797 3.215 1 98.88 289 GLN B O 1
ATOM 5688 N N . ARG B 1 290 ? 2.955 33.25 1.766 1 98.44 290 ARG B N 1
ATOM 5689 C CA . ARG B 1 290 ? 4.188 34 1.562 1 98.44 290 ARG B CA 1
ATOM 5690 C C . ARG B 1 290 ? 4.652 34.656 2.863 1 98.44 290 ARG B C 1
ATOM 5692 O O . ARG B 1 290 ? 5.844 34.625 3.182 1 98.44 290 ARG B O 1
ATOM 5699 N N . ASP B 1 291 ? 3.744 35.219 3.545 1 98.56 291 ASP B N 1
ATOM 5700 C CA . ASP B 1 291 ? 4.086 35.844 4.812 1 98.56 291 ASP B CA 1
ATOM 5701 C C . ASP B 1 291 ? 4.602 34.812 5.82 1 98.56 291 ASP B C 1
ATOM 5703 O O . ASP B 1 291 ? 5.559 35.094 6.547 1 98.56 291 ASP B O 1
ATOM 5707 N N . CYS B 1 292 ? 3.961 33.688 5.895 1 98.75 292 CYS B N 1
ATOM 5708 C CA . CYS B 1 292 ? 4.406 32.625 6.793 1 98.75 292 CYS B CA 1
ATOM 5709 C C . CYS B 1 292 ? 5.82 32.156 6.449 1 98.75 292 CYS B C 1
ATOM 5711 O O . CYS B 1 292 ? 6.625 31.891 7.34 1 98.75 292 CYS B O 1
ATOM 5713 N N . LEU B 1 293 ? 6.156 32.094 5.156 1 98.25 293 LEU B N 1
ATOM 5714 C CA . LEU B 1 293 ? 7.477 31.672 4.707 1 98.25 293 LEU B CA 1
ATOM 5715 C C . LEU B 1 293 ? 8.555 32.625 5.227 1 98.25 293 LEU B C 1
ATOM 5717 O O . LEU B 1 293 ? 9.672 32.188 5.523 1 98.25 293 LEU B O 1
ATOM 5721 N N . THR B 1 294 ? 8.234 33.875 5.367 1 96.56 294 THR B N 1
ATOM 5722 C CA . THR B 1 294 ? 9.211 34.875 5.797 1 96.56 294 THR B CA 1
ATOM 5723 C C . THR B 1 294 ? 9.609 34.625 7.254 1 96.56 294 THR B C 1
ATOM 5725 O O . THR B 1 294 ? 10.633 35.125 7.711 1 96.56 294 THR B O 1
ATOM 5728 N N . LEU B 1 295 ? 8.812 33.906 7.977 1 96.56 295 LEU B N 1
ATOM 5729 C CA . LEU B 1 295 ? 9.078 33.656 9.391 1 96.56 295 LEU B CA 1
ATOM 5730 C C . LEU B 1 295 ? 9.852 32.375 9.594 1 96.56 295 LEU B C 1
ATOM 5732 O O . LEU B 1 295 ? 10.172 32 10.727 1 96.56 295 LEU B O 1
ATOM 5736 N N . CYS B 1 296 ? 10.125 31.625 8.523 1 97.69 296 CYS B N 1
ATOM 5737 C CA . CYS B 1 296 ? 10.836 30.359 8.625 1 97.69 296 CYS B CA 1
ATOM 5738 C C . CYS B 1 296 ? 12.336 30.594 8.812 1 97.69 296 CYS B C 1
ATOM 5740 O O . CYS B 1 296 ? 13.125 30.281 7.918 1 97.69 296 CYS B O 1
ATOM 5742 N N . SER B 1 297 ? 12.656 31.047 9.938 1 96.81 297 SER B N 1
ATOM 5743 C CA . SER B 1 297 ? 14.031 31.391 10.273 1 96.81 297 SER B CA 1
ATOM 5744 C C . SER B 1 297 ? 14.406 30.891 11.664 1 96.81 297 SER B C 1
ATOM 5746 O O . SER B 1 297 ? 13.531 30.609 12.484 1 96.81 297 SER B O 1
ATOM 5748 N N . PRO B 1 298 ? 15.734 30.75 11.914 1 97.81 298 PRO B N 1
ATOM 5749 C CA . PRO B 1 298 ? 16.156 30.266 13.227 1 97.81 298 PRO B CA 1
ATOM 5750 C C . PRO B 1 298 ? 15.602 31.094 14.375 1 97.81 298 PRO B C 1
ATOM 5752 O O . PRO B 1 298 ? 15.57 32.344 14.289 1 97.81 298 PRO B O 1
ATOM 5755 N N . GLY B 1 299 ? 15.188 30.422 15.422 1 97.44 299 GLY B N 1
ATOM 5756 C CA . GLY B 1 299 ? 14.688 31.109 16.609 1 97.44 299 GLY B CA 1
ATOM 5757 C C . GLY B 1 299 ? 13.172 31.172 16.656 1 97.44 299 GLY B C 1
ATOM 5758 O O . GLY B 1 299 ? 12.586 31.172 17.734 1 97.44 299 GLY B O 1
ATOM 5759 N N . THR B 1 300 ? 12.555 31.25 15.461 1 97.5 300 THR B N 1
ATOM 5760 C CA . THR B 1 300 ? 11.102 31.141 15.383 1 97.5 300 THR B CA 1
ATOM 5761 C C . THR B 1 300 ? 10.664 29.703 15.602 1 97.5 300 THR B C 1
ATOM 5763 O O . THR B 1 300 ? 11.492 28.797 15.656 1 97.5 300 THR B O 1
ATOM 5766 N N . SER B 1 301 ? 9.414 29.5 15.875 1 98.5 301 SER B N 1
ATOM 5767 C CA . SER B 1 301 ? 8.883 28.156 16 1 98.5 301 SER B CA 1
ATOM 5768 C C . SER B 1 301 ? 7.672 27.938 15.086 1 98.5 301 SER B C 1
ATOM 5770 O O . SER B 1 301 ? 7.109 28.906 14.57 1 98.5 301 SER B O 1
ATOM 5772 N N . LEU B 1 302 ? 7.312 26.719 14.852 1 98.75 302 LEU B N 1
ATOM 5773 C CA . LEU B 1 302 ? 6.094 26.422 14.109 1 98.75 302 LEU B CA 1
ATOM 5774 C C . LEU B 1 302 ? 4.875 27.031 14.797 1 98.75 302 LEU B C 1
ATOM 5776 O O . LEU B 1 302 ? 3.938 27.469 14.125 1 98.75 302 LEU B O 1
ATOM 5780 N N . GLU B 1 303 ? 4.906 27.094 16.141 1 98.5 303 GLU B N 1
ATOM 5781 C CA . GLU B 1 303 ? 3.811 27.703 16.875 1 98.5 303 GLU B CA 1
ATOM 5782 C C . GLU B 1 303 ? 3.709 29.203 16.562 1 98.5 303 GLU B C 1
ATOM 5784 O O . GLU B 1 303 ? 2.607 29.75 16.469 1 98.5 303 GLU B O 1
ATOM 5789 N N . ASN B 1 304 ? 4.871 29.812 16.5 1 98.38 304 ASN B N 1
ATOM 5790 C CA . ASN B 1 304 ? 4.883 31.219 16.125 1 98.38 304 ASN B CA 1
ATOM 5791 C C . ASN B 1 304 ? 4.289 31.438 14.727 1 98.38 304 ASN B C 1
ATOM 5793 O O . ASN B 1 304 ? 3.496 32.344 14.516 1 98.38 304 ASN B O 1
ATOM 5797 N N . ILE B 1 305 ? 4.695 30.641 13.844 1 98.75 305 ILE B N 1
ATOM 5798 C CA . ILE B 1 305 ? 4.219 30.75 12.469 1 98.75 305 ILE B CA 1
ATOM 5799 C C . ILE B 1 305 ? 2.719 30.469 12.422 1 98.75 305 ILE B C 1
ATOM 5801 O O . ILE B 1 305 ? 1.979 31.125 11.688 1 98.75 305 ILE B O 1
ATOM 5805 N N . TYR B 1 306 ? 2.293 29.469 13.195 1 98.62 306 TYR B N 1
ATOM 5806 C CA . TYR B 1 306 ? 0.876 29.141 13.305 1 98.62 306 TYR B CA 1
ATOM 5807 C C . TYR B 1 306 ? 0.071 30.328 13.805 1 98.62 306 TYR B C 1
ATOM 5809 O O . TYR B 1 306 ? -0.989 30.641 13.258 1 98.62 306 TYR B O 1
ATOM 5817 N N . SER B 1 307 ? 0.555 30.984 14.789 1 97.94 307 SER B N 1
ATOM 5818 C CA . SER B 1 307 ? -0.11 32.156 15.328 1 97.94 307 SER B CA 1
ATOM 5819 C C . SER B 1 307 ? -0.225 33.281 14.273 1 97.94 307 SER B C 1
ATOM 5821 O O . SER B 1 307 ? -1.269 33.906 14.156 1 97.94 307 SER B O 1
ATOM 5823 N N . LEU B 1 308 ? 0.857 33.5 13.57 1 98.19 308 LEU B N 1
ATOM 5824 C CA . LEU B 1 308 ? 0.814 34.469 12.477 1 98.19 308 LEU B CA 1
ATOM 5825 C C . LEU B 1 308 ? -0.23 34.062 11.438 1 98.19 308 LEU B C 1
ATOM 5827 O O . LEU B 1 308 ? -1.003 34.906 10.977 1 98.19 308 LEU B O 1
ATOM 5831 N N . MET B 1 309 ? -0.222 32.781 11.078 1 98.69 309 MET B N 1
ATOM 5832 C CA . MET B 1 309 ? -1.169 32.281 10.086 1 98.69 309 MET B CA 1
ATOM 5833 C C . MET B 1 309 ? -2.604 32.594 10.492 1 98.69 309 MET B C 1
ATOM 5835 O O . MET B 1 309 ? -3.383 33.125 9.695 1 98.69 309 MET B O 1
ATOM 5839 N N . LEU B 1 310 ? -2.92 32.312 11.742 1 98.06 310 LEU B N 1
ATOM 5840 C CA . LEU B 1 310 ? -4.285 32.531 12.219 1 98.06 310 LEU B CA 1
ATOM 5841 C C . LEU B 1 310 ? -4.645 34.031 12.188 1 98.06 310 LEU B C 1
ATOM 5843 O O . LEU B 1 310 ? -5.766 34.375 11.812 1 98.06 310 LEU B O 1
ATOM 5847 N N . THR B 1 311 ? -3.703 34.844 12.586 1 97.44 311 THR B N 1
ATOM 5848 C CA . THR B 1 311 ? -3.92 36.281 12.555 1 97.44 311 THR B CA 1
ATOM 5849 C C . THR B 1 311 ? -4.188 36.75 11.133 1 97.44 311 THR B C 1
ATOM 5851 O O . THR B 1 311 ? -5.121 37.531 10.898 1 97.44 311 THR B O 1
ATOM 5854 N N . LEU B 1 312 ? -3.367 36.312 10.242 1 98.19 312 LEU B N 1
ATOM 5855 C CA . LEU B 1 312 ? -3.5 36.719 8.852 1 98.19 312 LEU B CA 1
ATOM 5856 C C . LEU B 1 312 ? -4.789 36.188 8.242 1 98.19 312 LEU B C 1
ATOM 5858 O O . LEU B 1 312 ? -5.438 36.844 7.441 1 98.19 312 LEU B O 1
ATOM 5862 N N . ILE B 1 313 ? -5.145 34.938 8.547 1 98.5 313 ILE B N 1
ATOM 5863 C CA . ILE B 1 313 ? -6.387 34.344 8.062 1 98.5 313 ILE B CA 1
ATOM 5864 C C . ILE B 1 313 ? -7.574 35.188 8.555 1 98.5 313 ILE B C 1
ATOM 5866 O O . ILE B 1 313 ? -8.477 35.5 7.773 1 98.5 313 ILE B O 1
ATOM 5870 N N . ALA B 1 314 ? -7.59 35.531 9.828 1 97 314 ALA B N 1
ATOM 5871 C CA . ALA B 1 314 ? -8.664 36.344 10.367 1 97 314 ALA B CA 1
ATOM 5872 C C . ALA B 1 314 ? -8.789 37.656 9.594 1 97 314 ALA B C 1
ATOM 5874 O O . ALA B 1 314 ? -9.898 38.094 9.281 1 97 314 ALA B O 1
ATOM 5875 N N . GLN B 1 315 ? -7.66 38.281 9.328 1 96.69 315 GLN B N 1
ATOM 5876 C CA . GLN B 1 315 ? -7.641 39.531 8.586 1 96.69 315 GLN B CA 1
ATOM 5877 C C . GLN B 1 315 ? -8.219 39.344 7.184 1 96.69 315 GLN B C 1
ATOM 5879 O O . GLN B 1 315 ? -9.039 40.156 6.734 1 96.69 315 GLN B O 1
ATOM 5884 N N . LYS B 1 316 ? -7.781 38.312 6.504 1 97.75 316 LYS B N 1
ATOM 5885 C CA . LYS B 1 316 ? -8.234 38.062 5.137 1 97.75 316 LYS B CA 1
ATOM 5886 C C . LYS B 1 316 ? -9.719 37.719 5.105 1 97.75 316 LYS B C 1
ATOM 5888 O O . LYS B 1 316 ? -10.43 38.062 4.164 1 97.75 316 LYS B O 1
ATOM 5893 N N . LEU B 1 317 ? -10.188 36.938 6.07 1 97.56 317 LEU B N 1
ATOM 5894 C CA . LEU B 1 317 ? -11.602 36.625 6.16 1 97.56 317 LEU B CA 1
ATOM 5895 C C . LEU B 1 317 ? -12.445 37.875 6.27 1 97.56 317 LEU B C 1
ATOM 5897 O O . LEU B 1 317 ? -13.516 37.969 5.66 1 97.56 317 LEU B O 1
ATOM 5901 N N . LYS B 1 318 ? -11.961 38.844 7.004 1 95.81 318 LYS B N 1
ATOM 5902 C CA . LYS B 1 318 ? -12.641 40.125 7.137 1 95.81 318 LYS B CA 1
ATOM 5903 C C . LYS B 1 318 ? -12.617 40.875 5.82 1 95.81 318 LYS B C 1
ATOM 5905 O O . LYS B 1 318 ? -13.641 41.406 5.383 1 95.81 318 LYS B O 1
ATOM 5910 N N . GLU B 1 319 ? -11.5 40.938 5.211 1 96.31 319 GLU B N 1
ATOM 5911 C CA . GLU B 1 319 ? -11.328 41.656 3.957 1 96.31 319 GLU B CA 1
ATOM 5912 C C . GLU B 1 319 ? -12.227 41.094 2.861 1 96.31 319 GLU B C 1
ATOM 5914 O O . GLU B 1 319 ? -12.758 41.844 2.041 1 96.31 319 GLU B O 1
ATOM 5919 N N . LEU B 1 320 ? -12.422 39.812 2.906 1 96.94 320 LEU B N 1
ATOM 5920 C CA . LEU B 1 320 ? -13.211 39.125 1.878 1 96.94 320 LEU B CA 1
ATOM 5921 C C . LEU B 1 320 ? -14.695 39.156 2.23 1 96.94 320 LEU B C 1
ATOM 5923 O O . LEU B 1 320 ? -15.531 38.719 1.435 1 96.94 320 LEU B O 1
ATOM 5927 N N . GLY B 1 321 ? -15.016 39.562 3.393 1 95.5 321 GLY B N 1
ATOM 5928 C CA . GLY B 1 321 ? -16.406 39.625 3.83 1 95.5 321 GLY B CA 1
ATOM 5929 C C . GLY B 1 321 ? -16.953 38.312 4.273 1 95.5 321 GLY B C 1
ATOM 5930 O O . GLY B 1 321 ? -18.172 38.125 4.328 1 95.5 321 GLY B O 1
ATOM 5931 N N . ILE B 1 322 ? -16.109 37.344 4.512 1 95.5 322 ILE B N 1
ATOM 5932 C CA . ILE B 1 322 ? -16.562 36.031 4.949 1 95.5 322 ILE B CA 1
ATOM 5933 C C . ILE B 1 322 ? -16.984 36.094 6.414 1 95.5 322 ILE B C 1
ATOM 5935 O O . ILE B 1 322 ? -17.969 35.438 6.809 1 95.5 322 ILE B O 1
ATOM 5939 N N . VAL B 1 323 ? -16.234 36.75 7.203 1 91.12 323 VAL B N 1
ATOM 5940 C CA . VAL B 1 323 ? -16.594 37 8.594 1 91.12 323 VAL B CA 1
ATOM 5941 C C . VAL B 1 323 ? -16.828 38.5 8.805 1 91.12 323 VAL B C 1
ATOM 5943 O O . VAL B 1 323 ? -16.016 39.312 8.391 1 91.12 323 VAL B O 1
ATOM 5946 N N . LYS B 1 324 ? -18.016 38.719 9.391 1 80.81 324 LYS B N 1
ATOM 5947 C CA . LYS B 1 324 ? -18.375 40.094 9.648 1 80.81 324 LYS B CA 1
ATOM 5948 C C . LYS B 1 324 ? -18.109 40.469 11.102 1 80.81 324 LYS B C 1
ATOM 5950 O O . LYS B 1 324 ? -18.297 39.656 12.008 1 80.81 324 LYS B O 1
ATOM 5955 N N . ASN B 1 325 ? -17.719 41.656 11.352 1 67.12 325 ASN B N 1
ATOM 5956 C CA . ASN B 1 325 ? -17.68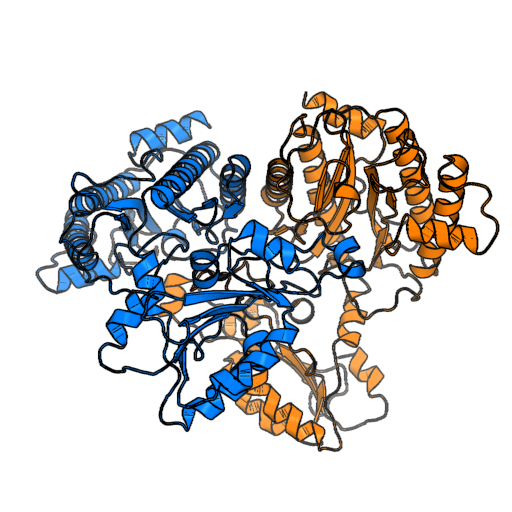8 42.375 12.617 1 67.12 325 ASN B CA 1
ATOM 5957 C C . ASN B 1 325 ? -16.906 41.625 13.688 1 67.12 325 ASN B C 1
ATOM 5959 O O . ASN B 1 325 ? -17.344 41.5 14.828 1 67.12 325 ASN B O 1
ATOM 5963 N N . ILE B 1 326 ? -15.789 40.844 13.359 1 65.38 326 ILE B N 1
ATOM 5964 C CA . ILE B 1 326 ? -15.234 40.031 14.422 1 65.38 326 ILE B CA 1
ATOM 5965 C C . ILE B 1 326 ? -14.023 40.719 15.047 1 65.38 326 ILE B C 1
ATOM 5967 O O . ILE B 1 326 ? -13.18 41.25 14.328 1 65.38 326 ILE B O 1
ATOM 5971 N N . LYS B 1 327 ? -14.094 41.281 16.359 1 66.69 327 LYS B N 1
ATOM 5972 C CA . LYS B 1 327 ? -12.953 41.812 17.094 1 66.69 327 LYS B CA 1
ATOM 5973 C C . LYS B 1 327 ? -12.453 40.844 18.141 1 66.69 327 LYS B C 1
ATOM 5975 O O . LYS B 1 327 ? -13.203 39.969 18.594 1 66.69 327 LYS B O 1
ATOM 5980 N N . GLY B 1 328 ? -11.211 40.75 18.406 1 69.56 328 GLY B N 1
ATOM 5981 C CA . GLY B 1 328 ? -10.516 40.062 19.469 1 69.56 328 GLY B CA 1
ATOM 5982 C C . GLY B 1 328 ? -10.617 38.531 19.344 1 69.56 328 GLY B C 1
ATOM 5983 O O . GLY B 1 328 ? -10.328 37.969 18.281 1 69.56 328 GLY B O 1
ATOM 5984 N N . ASN B 1 329 ? -10.906 37.781 20.391 1 74.69 329 ASN B N 1
ATOM 5985 C CA . ASN B 1 329 ? -10.984 36.344 20.562 1 74.69 329 ASN B CA 1
ATOM 5986 C C . ASN B 1 329 ? -11.922 35.719 19.547 1 74.69 329 ASN B C 1
ATOM 5988 O O . ASN B 1 329 ? -11.727 34.562 19.156 1 74.69 329 ASN B O 1
ATOM 5992 N N . ASN B 1 330 ? -12.703 36.406 19.031 1 85.12 330 ASN B N 1
ATOM 5993 C CA . ASN B 1 330 ? -13.656 35.875 18.047 1 85.12 330 ASN B CA 1
ATOM 5994 C C . ASN B 1 330 ? -13.023 35.75 16.672 1 85.12 330 ASN B C 1
ATOM 5996 O O . ASN B 1 330 ? -13.414 34.875 15.883 1 85.12 330 ASN B O 1
ATOM 6000 N N . ALA B 1 331 ? -11.969 36.594 16.453 1 87.81 331 ALA B N 1
ATOM 6001 C CA . ALA B 1 331 ? -11.266 36.531 15.18 1 87.81 331 ALA B CA 1
ATOM 6002 C C . ALA B 1 331 ? -10.461 35.219 15.062 1 87.81 331 ALA B C 1
ATOM 6004 O O . ALA B 1 331 ? -10.453 34.594 14 1 87.81 331 ALA B O 1
ATOM 6005 N N . LEU B 1 332 ? -9.875 34.844 16.094 1 90.88 332 LEU B N 1
ATOM 6006 C CA . LEU B 1 332 ? -9.078 33.625 16.109 1 90.88 332 LEU B CA 1
ATOM 6007 C C . LEU B 1 332 ? -9.969 32.406 15.992 1 90.88 332 LEU B C 1
ATOM 6009 O O . LEU B 1 332 ? -9.602 31.422 15.344 1 90.88 332 LEU B O 1
ATOM 6013 N N . LYS B 1 333 ? -11.055 32.5 16.641 1 92.81 333 LYS B N 1
ATOM 6014 C CA . LYS B 1 333 ? -12.023 31.406 16.547 1 92.81 333 LYS B CA 1
ATOM 6015 C C . LYS B 1 333 ? -12.508 31.219 15.117 1 92.81 333 LYS B C 1
ATOM 6017 O O . LYS B 1 333 ? -12.648 30.094 14.641 1 92.81 333 LYS B O 1
ATOM 6022 N N . ALA B 1 334 ? -12.805 32.344 14.523 1 93.88 334 ALA B N 1
ATOM 6023 C CA . ALA B 1 334 ? -13.227 32.281 13.133 1 93.88 334 ALA B CA 1
ATOM 6024 C C . ALA B 1 334 ? -12.125 31.719 12.242 1 93.88 334 ALA B C 1
ATOM 6026 O O . ALA B 1 334 ? -12.398 30.922 11.336 1 93.88 334 ALA B O 1
ATOM 6027 N N . ALA B 1 335 ? -10.914 32.219 12.492 1 96.81 335 ALA B N 1
ATOM 6028 C CA . ALA B 1 335 ? -9.781 31.703 11.727 1 96.81 335 ALA B CA 1
ATOM 6029 C C . ALA B 1 335 ? -9.672 30.188 11.867 1 96.81 335 ALA B C 1
ATOM 6031 O O . ALA B 1 335 ? -9.469 29.484 10.883 1 96.81 335 ALA B O 1
ATOM 6032 N N . ARG B 1 336 ? -9.914 29.656 13.047 1 96.56 336 ARG B N 1
ATOM 6033 C CA . ARG B 1 336 ? -9.797 28.219 13.312 1 96.56 336 ARG B CA 1
ATOM 6034 C C . ARG B 1 336 ? -10.961 27.453 12.688 1 96.56 336 ARG B C 1
ATOM 6036 O O . ARG B 1 336 ? -10.797 26.297 12.273 1 96.56 336 ARG B O 1
ATOM 6043 N N . LYS B 1 337 ? -12.078 28.109 12.609 1 95.25 337 LYS B N 1
ATOM 6044 C CA . LYS B 1 337 ? -13.227 27.484 11.953 1 95.25 337 LYS B CA 1
ATOM 6045 C C . LYS B 1 337 ? -12.922 27.188 10.484 1 95.25 337 LYS B C 1
ATOM 6047 O O . LYS B 1 337 ? -13.25 26.109 9.984 1 95.25 337 LYS B O 1
ATOM 6052 N N . TYR B 1 338 ? -12.273 28.125 9.82 1 97.56 338 TYR B N 1
ATOM 6053 C CA . TYR B 1 338 ? -12.078 28.031 8.383 1 97.56 338 TYR B CA 1
ATOM 6054 C C . TYR B 1 338 ? -10.711 27.438 8.047 1 97.56 338 TYR B C 1
ATOM 6056 O O . TYR B 1 338 ? -10.43 27.125 6.895 1 97.56 338 TYR B O 1
ATOM 6064 N N . CYS B 1 339 ? -9.867 27.297 9.031 1 97.81 339 CYS B N 1
ATOM 6065 C CA . CYS B 1 339 ? -8.602 26.562 8.914 1 97.81 339 CYS B CA 1
ATOM 6066 C C . CYS B 1 339 ? -8.344 25.719 10.156 1 97.81 339 CYS B C 1
ATOM 6068 O O . CYS B 1 339 ? -7.574 26.125 11.039 1 97.81 339 CYS B O 1
ATOM 6070 N N . PRO B 1 340 ? -8.82 24.531 10.141 1 95.69 340 PRO B N 1
ATOM 6071 C CA . PRO B 1 340 ? -8.812 23.734 11.367 1 95.69 340 PRO B CA 1
ATOM 6072 C C . PRO B 1 340 ? -7.496 22.984 11.57 1 95.69 340 PRO B C 1
ATOM 6074 O O . PRO B 1 340 ? -7.391 22.141 12.469 1 95.69 340 PRO B O 1
ATOM 6077 N N . HIS B 1 341 ? -6.57 23.156 10.773 1 96.62 341 HIS B N 1
ATOM 6078 C CA . HIS B 1 341 ? -5.316 22.406 10.93 1 96.62 341 HIS B CA 1
ATOM 6079 C C . HIS B 1 341 ? -4.156 23.359 11.227 1 96.62 341 HIS B C 1
ATOM 6081 O O . HIS B 1 341 ? -4.281 24.578 11.062 1 96.62 341 HIS B O 1
ATOM 6087 N N . HIS B 1 342 ? -3.035 22.859 11.719 1 97.94 342 HIS B N 1
ATOM 6088 C CA . HIS B 1 342 ? -1.816 23.609 12.008 1 97.94 342 HIS B CA 1
ATOM 6089 C C . HIS B 1 342 ? -1.174 24.125 10.727 1 97.94 342 HIS B C 1
ATOM 6091 O O . HIS B 1 342 ? -1.53 23.688 9.633 1 97.94 342 HIS B O 1
ATOM 6097 N N . VAL B 1 343 ? -0.259 25.094 10.867 1 98.62 343 VAL B N 1
ATOM 6098 C CA . VAL B 1 343 ? 0.404 25.734 9.734 1 98.62 343 VAL B CA 1
ATOM 6099 C C . VAL B 1 343 ? 1.346 24.734 9.055 1 98.62 343 VAL B C 1
ATOM 6101 O O . VAL B 1 343 ? 1.658 24.875 7.871 1 98.62 343 VAL B O 1
ATOM 6104 N N . GLY B 1 344 ? 1.823 23.812 9.859 1 98.19 344 GLY B N 1
ATOM 6105 C CA . GLY B 1 344 ? 2.77 22.875 9.273 1 98.19 344 GLY B CA 1
ATOM 6106 C C . GLY B 1 344 ? 3.232 21.797 10.234 1 98.19 344 GLY B C 1
ATOM 6107 O O . GLY B 1 344 ? 2.617 21.594 11.281 1 98.19 344 GLY B O 1
ATOM 6108 N N . HIS B 1 345 ? 4.172 20.984 9.812 1 98.5 345 HIS B N 1
ATOM 6109 C CA . HIS B 1 345 ? 4.785 19.891 10.555 1 98.5 345 HIS B CA 1
ATOM 6110 C C . HIS B 1 345 ? 6.219 19.641 10.086 1 98.5 345 HIS B C 1
ATOM 6112 O O . HIS B 1 345 ? 6.648 20.203 9.078 1 98.5 345 HIS B O 1
ATOM 6118 N N . TYR B 1 346 ? 6.961 18.906 10.922 1 98.75 346 TYR B N 1
ATOM 6119 C CA . TYR B 1 346 ? 8.305 18.516 10.508 1 98.75 346 TYR B CA 1
ATOM 6120 C C . TYR B 1 346 ? 8.25 17.516 9.352 1 98.75 346 TYR B C 1
ATOM 6122 O O . TYR B 1 346 ? 7.316 16.719 9.258 1 98.75 346 TYR B O 1
ATOM 6130 N N . LEU B 1 347 ? 9.203 17.609 8.484 1 98.81 347 LEU B N 1
ATOM 6131 C CA . LEU B 1 347 ? 9.273 16.812 7.262 1 98.81 347 LEU B CA 1
ATOM 6132 C C . LEU B 1 347 ? 10.633 16.156 7.121 1 98.81 347 LEU B C 1
ATOM 6134 O O . LEU B 1 347 ? 11.656 16.734 7.484 1 98.81 347 LEU B O 1
ATOM 6138 N N . GLY B 1 348 ? 10.711 14.977 6.672 1 98.62 348 GLY B N 1
ATOM 6139 C CA . GLY B 1 348 ? 11.938 14.227 6.445 1 98.62 348 GLY B CA 1
ATOM 6140 C C . GLY B 1 348 ? 11.703 12.859 5.832 1 98.62 348 GLY B C 1
ATOM 6141 O O . GLY B 1 348 ? 11.219 12.758 4.703 1 98.62 348 GLY B O 1
ATOM 6142 N N . MET B 1 349 ? 11.938 11.812 6.637 1 98 349 MET B N 1
ATOM 6143 C CA . MET B 1 349 ? 11.734 10.453 6.156 1 98 349 MET B CA 1
ATOM 6144 C C . MET B 1 349 ? 10.258 10.07 6.195 1 98 349 MET B C 1
ATOM 6146 O O . MET B 1 349 ? 9.844 9.109 5.547 1 98 349 MET B O 1
ATOM 6150 N N . ASP B 1 350 ? 9.508 10.852 6.91 1 96.75 350 ASP B N 1
ATOM 6151 C CA . ASP B 1 350 ? 8.055 10.734 6.973 1 96.75 350 ASP B CA 1
ATOM 6152 C C . ASP B 1 350 ? 7.387 12.078 6.672 1 96.75 350 ASP B C 1
ATOM 6154 O O . ASP B 1 350 ? 8 13.133 6.848 1 96.75 350 ASP B O 1
ATOM 6158 N N . VAL B 1 351 ? 6.168 11.969 6.223 1 97.69 351 VAL B N 1
ATOM 6159 C CA . VAL B 1 351 ? 5.418 13.195 5.953 1 97.69 351 VAL B CA 1
ATOM 6160 C C . VAL B 1 351 ? 5.246 13.984 7.246 1 97.69 351 VAL B C 1
ATOM 6162 O O . VAL B 1 351 ? 5.586 15.172 7.305 1 97.69 351 VAL B O 1
ATOM 6165 N N . HIS B 1 352 ? 4.711 13.367 8.25 1 97.38 352 HIS B N 1
ATOM 6166 C CA . HIS B 1 352 ? 4.73 13.906 9.602 1 97.38 352 HIS B CA 1
ATOM 6167 C C . HIS B 1 352 ? 5.93 13.383 10.391 1 97.38 352 HIS B C 1
ATOM 6169 O O . HIS B 1 352 ? 5.77 12.555 11.281 1 97.38 352 HIS B O 1
ATOM 6175 N N . ASP B 1 353 ? 7.035 13.945 10.055 1 97.88 353 ASP B N 1
ATOM 6176 C CA . ASP B 1 353 ? 8.312 13.453 10.562 1 97.88 353 ASP B CA 1
ATOM 6177 C C . ASP B 1 353 ? 8.508 13.828 12.023 1 97.88 353 ASP B C 1
ATOM 6179 O O . ASP B 1 353 ? 8.086 14.906 12.461 1 97.88 353 ASP B O 1
ATOM 6183 N N . THR B 1 354 ? 9.109 12.984 12.844 1 97.81 354 THR B N 1
ATOM 6184 C CA . THR B 1 354 ? 9.453 13.211 14.242 1 97.81 354 THR B CA 1
ATOM 6185 C C . THR B 1 354 ? 8.258 13.75 15.016 1 97.81 354 THR B C 1
ATOM 6187 O O . THR B 1 354 ? 8.328 14.82 15.617 1 97.81 354 THR B O 1
ATOM 6190 N N . PRO B 1 355 ? 7.219 12.984 15.055 1 95.56 355 PRO B N 1
ATOM 6191 C CA . PRO B 1 355 ? 5.934 13.461 15.578 1 95.56 355 PRO B CA 1
ATOM 6192 C C . PRO B 1 355 ? 5.996 13.812 17.062 1 95.56 355 PRO B C 1
ATOM 6194 O O . PRO B 1 355 ? 5.141 14.547 17.562 1 95.56 355 PRO B O 1
ATOM 6197 N N . ASP B 1 356 ? 7.008 13.352 17.766 1 95.69 356 ASP B N 1
ATOM 6198 C CA . ASP B 1 356 ? 7.059 13.594 19.203 1 95.69 356 ASP B CA 1
ATOM 6199 C C . ASP B 1 356 ? 7.789 14.898 19.516 1 95.69 356 ASP B C 1
ATOM 6201 O O . ASP B 1 356 ? 7.801 15.344 20.656 1 95.69 356 ASP B O 1
ATOM 6205 N N . MET B 1 357 ? 8.422 15.469 18.547 1 97.56 357 MET B N 1
ATOM 6206 C CA . MET B 1 357 ? 9.086 16.75 18.766 1 97.56 357 MET B CA 1
ATOM 6207 C C . MET B 1 357 ? 8.078 17.891 18.812 1 97.56 357 MET B C 1
ATOM 6209 O O . MET B 1 357 ? 7.227 18.016 17.938 1 97.56 357 MET B O 1
ATOM 6213 N N . PRO B 1 358 ? 8.148 18.672 19.844 1 97.56 358 PRO B N 1
ATOM 6214 C CA . PRO B 1 358 ? 7.168 19.75 19.984 1 97.56 358 PRO B CA 1
ATOM 6215 C C . PRO B 1 358 ? 7.297 20.812 18.891 1 97.56 358 PRO B C 1
ATOM 6217 O O . PRO B 1 358 ? 8.414 21.125 18.453 1 97.56 358 PRO B O 1
ATOM 6220 N N . ARG B 1 359 ? 6.246 21.406 18.5 1 97.75 359 ARG B N 1
ATOM 6221 C CA . ARG B 1 359 ? 6.223 22.469 17.484 1 97.75 359 ARG B CA 1
ATOM 6222 C C . ARG B 1 359 ? 6.613 23.812 18.094 1 97.75 359 ARG B C 1
ATOM 6224 O O . ARG B 1 359 ? 6.766 24.797 17.359 1 97.75 359 ARG B O 1
ATOM 6231 N N . SER B 1 360 ? 6.832 23.828 19.375 1 98.12 360 SER B N 1
ATOM 6232 C CA . SER B 1 360 ? 7.262 25.047 20.047 1 98.12 360 SER B CA 1
ATOM 6233 C C . SER B 1 360 ? 8.781 25.172 20.047 1 98.12 360 SER B C 1
ATOM 6235 O O . SER B 1 360 ? 9.32 26.234 20.391 1 98.12 360 SER B O 1
ATOM 6237 N N . LEU B 1 361 ? 9.461 24.125 19.625 1 98.06 361 LEU B N 1
ATOM 6238 C CA . LEU B 1 361 ? 10.914 24.203 19.531 1 98.06 361 LEU B CA 1
ATOM 6239 C C . LEU B 1 361 ? 11.352 25.297 18.578 1 98.06 361 LEU B C 1
ATOM 6241 O O . LEU B 1 361 ? 10.766 25.469 17.5 1 98.06 361 LEU B O 1
ATOM 6245 N N . PRO B 1 362 ? 12.32 26.078 19.016 1 98.25 362 PRO B N 1
ATOM 6246 C CA . PRO B 1 362 ? 12.859 27.047 18.047 1 98.25 362 PRO B CA 1
ATOM 6247 C C . PRO B 1 362 ? 13.453 26.375 16.812 1 98.25 362 PRO B C 1
ATOM 6249 O O . PRO B 1 362 ? 14.219 25.406 16.938 1 98.25 362 PRO B O 1
ATOM 6252 N N . LEU B 1 363 ? 13.125 26.875 15.703 1 98.38 363 LEU B N 1
ATOM 6253 C CA . LEU B 1 363 ? 13.664 26.359 14.453 1 98.38 363 LEU B CA 1
ATOM 6254 C C . LEU B 1 363 ? 15.18 26.547 14.398 1 98.38 363 LEU B C 1
ATOM 6256 O O . LEU B 1 363 ? 15.703 27.547 14.891 1 98.38 363 LEU B O 1
ATOM 6260 N N . GLN B 1 364 ? 15.852 25.578 13.867 1 98.19 364 GLN B N 1
ATOM 6261 C CA . GLN B 1 364 ? 17.297 25.594 13.688 1 98.19 364 GLN B CA 1
ATOM 6262 C C . GLN B 1 364 ? 17.672 25.219 12.258 1 98.19 364 GLN B C 1
ATOM 6264 O O . GLN B 1 364 ? 16.938 24.5 11.578 1 98.19 364 GLN B O 1
ATOM 6269 N N . PRO B 1 365 ? 18.859 25.828 11.828 1 98.38 365 PRO B N 1
ATOM 6270 C CA . PRO B 1 365 ? 19.312 25.391 10.508 1 98.38 365 PRO B CA 1
ATOM 6271 C C . PRO B 1 365 ? 19.359 23.875 10.367 1 98.38 365 PRO B C 1
ATOM 6273 O O . PRO B 1 365 ? 19.828 23.172 11.273 1 98.38 365 PRO B O 1
ATOM 6276 N N . GLY B 1 366 ? 18.844 23.406 9.242 1 98.5 366 GLY B N 1
ATOM 6277 C CA . GLY B 1 366 ? 18.797 21.969 8.992 1 98.5 366 GLY B CA 1
ATOM 6278 C C . GLY B 1 366 ? 17.422 21.359 9.25 1 98.5 366 GLY B C 1
ATOM 6279 O O . GLY B 1 366 ? 17.141 20.25 8.789 1 98.5 366 GLY B O 1
ATOM 6280 N N . MET B 1 367 ? 16.594 22.047 10.023 1 98.75 367 MET B N 1
ATOM 6281 C CA . MET B 1 367 ? 15.211 21.594 10.172 1 98.75 367 MET B CA 1
ATOM 6282 C C . MET B 1 367 ? 14.43 21.781 8.883 1 98.75 367 MET B C 1
ATOM 6284 O O . MET B 1 367 ? 14.656 22.75 8.148 1 98.75 367 MET B O 1
ATOM 6288 N N . VAL B 1 368 ? 13.633 20.859 8.555 1 98.88 368 VAL B N 1
ATOM 6289 C CA . VAL B 1 368 ? 12.758 20.953 7.387 1 98.88 368 VAL B CA 1
ATOM 6290 C C . VAL B 1 368 ? 11.297 20.906 7.832 1 98.88 368 VAL B C 1
ATOM 6292 O O . VAL B 1 368 ? 10.898 20.047 8.617 1 98.88 368 VAL B O 1
ATOM 6295 N N . ILE B 1 369 ? 10.492 21.844 7.387 1 98.94 369 ILE B N 1
ATOM 6296 C CA . ILE B 1 369 ? 9.094 21.969 7.801 1 98.94 369 ILE B CA 1
ATOM 6297 C C . ILE B 1 369 ? 8.219 22.219 6.578 1 98.94 369 ILE B C 1
ATOM 6299 O O . ILE B 1 369 ? 8.727 22.531 5.496 1 98.94 369 ILE B O 1
ATOM 6303 N N . THR B 1 370 ? 6.957 22.016 6.73 1 98.88 370 THR B N 1
ATOM 6304 C CA . THR B 1 370 ? 5.977 22.438 5.738 1 98.88 370 THR B CA 1
ATOM 6305 C C . THR B 1 370 ? 5.301 23.734 6.172 1 98.88 370 THR B C 1
ATOM 6307 O O . THR B 1 370 ? 5.23 24.031 7.367 1 98.88 370 THR B O 1
ATOM 6310 N N . VAL B 1 371 ? 4.879 24.531 5.281 1 98.88 371 VAL B N 1
ATOM 6311 C CA . VAL B 1 371 ? 4.035 25.703 5.484 1 98.88 371 VAL B CA 1
ATOM 6312 C C . VAL B 1 371 ? 2.793 25.609 4.602 1 98.88 371 VAL B C 1
ATOM 6314 O O . VAL B 1 371 ? 2.877 25.781 3.383 1 98.88 371 VAL B O 1
ATOM 6317 N N . GLU B 1 372 ? 1.653 25.359 5.258 1 98.81 372 GLU B N 1
ATOM 6318 C CA . GLU B 1 372 ? 0.517 24.922 4.449 1 98.81 372 GLU B CA 1
ATOM 6319 C C . GLU B 1 372 ? -0.775 25.594 4.91 1 98.81 372 GLU B C 1
ATOM 6321 O O . GLU B 1 372 ? -1.769 24.922 5.184 1 98.81 372 GLU B O 1
ATOM 6326 N N . PRO B 1 373 ? -0.84 26.938 4.914 1 98.88 373 PRO B N 1
ATOM 6327 C CA . PRO B 1 373 ? -2.123 27.562 5.23 1 98.88 373 PRO B CA 1
ATOM 6328 C C . PRO B 1 373 ? -3.23 27.172 4.25 1 98.88 373 PRO B C 1
ATOM 6330 O O . PRO B 1 373 ? -2.947 26.797 3.109 1 98.88 373 PRO B O 1
ATOM 6333 N N . GLY B 1 374 ? -4.41 27.219 4.719 1 98.75 374 GLY B N 1
ATOM 6334 C CA . GLY B 1 374 ? -5.594 26.969 3.912 1 98.75 374 GLY B CA 1
ATOM 6335 C C . GLY B 1 374 ? -6.844 27.625 4.461 1 98.75 374 GLY B C 1
ATOM 6336 O O . GLY B 1 374 ? -6.883 28.016 5.633 1 98.75 374 GLY B O 1
ATOM 6337 N N . ILE B 1 375 ? -7.785 27.906 3.613 1 98.81 375 ILE B N 1
ATOM 6338 C CA . ILE B 1 375 ? -9.117 28.375 3.977 1 98.81 375 ILE B CA 1
ATOM 6339 C C . ILE B 1 375 ? -10.172 27.469 3.324 1 98.81 375 ILE B C 1
ATOM 6341 O O . ILE B 1 375 ? -10.133 27.234 2.115 1 98.81 375 ILE B O 1
ATOM 6345 N N . TYR B 1 376 ? -11.062 26.984 4.117 1 98.5 376 TYR B N 1
ATOM 6346 C CA . TYR B 1 376 ? -12.055 26 3.703 1 98.5 376 TYR B CA 1
ATOM 6347 C C . TYR B 1 376 ? -13.469 26.484 4.035 1 98.5 376 TYR B C 1
ATOM 6349 O O . TYR B 1 376 ? -13.781 26.75 5.199 1 98.5 376 TYR B O 1
ATOM 6357 N N . ILE B 1 377 ? -14.273 26.594 3.02 1 98.38 377 ILE B N 1
ATOM 6358 C CA . ILE B 1 377 ? -15.633 27.094 3.195 1 98.38 377 ILE B CA 1
ATOM 6359 C C . ILE B 1 377 ? -16.641 26.078 2.68 1 98.38 377 ILE B C 1
ATOM 6361 O O . ILE B 1 377 ? -16.969 26.062 1.493 1 98.38 377 ILE B O 1
ATOM 6365 N N . PRO B 1 378 ? -17.141 25.266 3.557 1 97 378 PRO B N 1
ATOM 6366 C CA . PRO B 1 378 ? -18.078 24.234 3.123 1 97 378 PRO B CA 1
ATOM 6367 C C . PRO B 1 378 ? -19.266 24.797 2.371 1 97 378 PRO B C 1
ATOM 6369 O O . PRO B 1 378 ? -19.703 25.922 2.646 1 97 378 PRO B O 1
ATOM 6372 N N . GLU B 1 379 ? -19.781 23.969 1.52 1 97.19 379 GLU B N 1
ATOM 6373 C CA . GLU B 1 379 ? -20.891 24.375 0.66 1 97.19 379 GLU B CA 1
ATOM 6374 C C . GLU B 1 379 ? -22.125 24.719 1.482 1 97.19 379 GLU B C 1
ATOM 6376 O O . GLU B 1 379 ? -22.906 25.578 1.094 1 97.19 379 GLU B O 1
ATOM 6381 N N . ASP B 1 380 ? -22.234 24.172 2.609 1 95.81 380 ASP B N 1
ATOM 6382 C CA . ASP B 1 380 ? -23.453 24.375 3.41 1 95.81 380 ASP B CA 1
ATOM 6383 C C . ASP B 1 380 ? -23.219 25.422 4.492 1 95.81 380 ASP B C 1
ATOM 6385 O O . ASP B 1 380 ? -24.062 25.609 5.375 1 95.81 380 ASP B O 1
ATOM 6389 N N . ASP B 1 381 ? -22.062 26.062 4.492 1 96 381 ASP B N 1
ATOM 6390 C CA . ASP B 1 381 ? -21.797 27.125 5.449 1 96 381 ASP B CA 1
ATOM 6391 C C . ASP B 1 381 ? -22.609 28.375 5.125 1 96 381 ASP B C 1
ATOM 6393 O O . ASP B 1 381 ? -22.172 29.234 4.352 1 96 381 ASP B O 1
ATOM 6397 N N . ARG B 1 382 ? -23.672 28.609 5.836 1 94.75 382 ARG B N 1
ATOM 6398 C CA . ARG B 1 382 ? -24.594 29.703 5.531 1 94.75 382 ARG B CA 1
ATOM 6399 C C . ARG B 1 382 ? -24.094 31.031 6.09 1 94.75 382 ARG B C 1
ATOM 6401 O O . ARG B 1 382 ? -24.578 32.094 5.707 1 94.75 382 ARG B O 1
ATOM 6408 N N . ASP B 1 383 ? -23.062 30.969 6.844 1 92.69 383 ASP B N 1
ATOM 6409 C CA . ASP B 1 383 ? -22.469 32.188 7.395 1 92.69 383 ASP B CA 1
ATOM 6410 C C . ASP B 1 383 ? -21.562 32.875 6.371 1 92.69 383 ASP B C 1
ATOM 6412 O O . ASP B 1 383 ? -21.281 34.062 6.484 1 92.69 383 ASP B O 1
ATOM 6416 N N . ALA B 1 384 ? -21.125 32.156 5.41 1 96.06 384 ALA B N 1
ATOM 6417 C CA . ALA B 1 384 ? -20.219 32.719 4.398 1 96.06 384 ALA B CA 1
ATOM 6418 C C . ALA B 1 384 ? -21 33.188 3.172 1 96.06 384 ALA B C 1
ATOM 6420 O O . ALA B 1 384 ? -22.078 32.688 2.877 1 96.06 384 ALA B O 1
ATOM 6421 N N . PRO B 1 385 ? -20.484 34.25 2.498 1 97.19 385 PRO B N 1
ATOM 6422 C CA . PRO B 1 385 ? -21.109 34.625 1.237 1 97.19 385 PRO B CA 1
ATOM 6423 C C . PRO B 1 385 ? -21.234 33.5 0.243 1 97.19 385 PRO B C 1
ATOM 6425 O O . PRO B 1 385 ? -20.328 32.656 0.129 1 97.19 385 PRO B O 1
ATOM 6428 N N . GLU B 1 386 ? -22.281 33.438 -0.531 1 97.62 386 GLU B N 1
ATOM 6429 C CA . GLU B 1 386 ? -22.625 32.375 -1.456 1 97.62 386 GLU B CA 1
ATOM 6430 C C . GLU B 1 386 ? -21.5 32.125 -2.463 1 97.62 386 GLU B C 1
ATOM 6432 O O . GLU B 1 386 ? -21.203 31 -2.812 1 97.62 386 GLU B O 1
ATOM 6437 N N . LYS B 1 387 ? -20.859 33.156 -2.889 1 97.62 387 LYS B N 1
ATOM 6438 C CA . LYS B 1 387 ? -19.875 33.062 -3.963 1 97.62 387 LYS B CA 1
ATOM 6439 C C . LYS B 1 387 ? -18.641 32.281 -3.518 1 97.62 387 LYS B C 1
ATOM 6441 O O . LYS B 1 387 ? -17.859 31.812 -4.352 1 97.62 387 LYS B O 1
ATOM 6446 N N . PHE B 1 388 ? -18.406 32.125 -2.176 1 98.44 388 PHE B N 1
ATOM 6447 C CA . PHE B 1 388 ? -17.234 31.422 -1.68 1 98.44 388 PHE B CA 1
ATOM 6448 C C . PHE B 1 388 ? -17.578 30.016 -1.223 1 98.44 388 PHE B C 1
ATOM 6450 O O . PHE B 1 388 ? -16.688 29.203 -0.97 1 98.44 388 PHE B O 1
ATOM 6457 N N . ARG B 1 389 ? -18.906 29.719 -1.137 1 98.38 389 ARG B N 1
ATOM 6458 C CA . ARG B 1 389 ? -19.344 28.438 -0.6 1 98.38 389 ARG B CA 1
ATOM 6459 C C . ARG B 1 389 ? -18.906 27.281 -1.507 1 98.38 389 ARG B C 1
ATOM 6461 O O . ARG B 1 389 ? -19.078 27.344 -2.725 1 98.38 389 ARG B O 1
ATOM 6468 N N . GLY B 1 390 ? -18.25 26.25 -0.894 1 98 390 GLY B N 1
ATOM 6469 C CA . GLY B 1 390 ? -17.766 25.109 -1.641 1 98 390 GLY B CA 1
ATOM 6470 C C . GLY B 1 390 ? -16.312 25.234 -2.057 1 98 390 GLY B C 1
ATOM 6471 O O . GLY B 1 390 ? -15.734 24.297 -2.609 1 98 390 GLY B O 1
ATOM 6472 N N . LEU B 1 391 ? -15.719 26.391 -1.756 1 98.62 391 LEU B N 1
ATOM 6473 C CA . LEU B 1 391 ? -14.32 26.594 -2.117 1 98.62 391 LEU B CA 1
ATOM 6474 C C . LEU B 1 391 ? -13.398 26.141 -0.985 1 98.62 391 LEU B C 1
ATOM 6476 O O . LEU B 1 391 ? -13.727 26.312 0.191 1 98.62 391 LEU B O 1
ATOM 6480 N N . GLY B 1 392 ? -12.344 25.484 -1.276 1 98.62 392 GLY B N 1
ATOM 6481 C CA . GLY B 1 392 ? -11.227 25.141 -0.411 1 98.62 392 GLY B CA 1
ATOM 6482 C C . GLY B 1 392 ? -9.875 25.328 -1.079 1 98.62 392 GLY B C 1
ATOM 6483 O O . GLY B 1 392 ? -9.641 24.797 -2.174 1 98.62 392 GLY B O 1
ATOM 6484 N N . VAL B 1 393 ? -9.047 26.125 -0.461 1 98.88 393 VAL B N 1
ATOM 6485 C CA . VAL B 1 393 ? -7.715 26.375 -1.008 1 98.88 393 VAL B CA 1
ATOM 6486 C C . VAL B 1 393 ? -6.652 26.062 0.046 1 98.88 393 VAL B C 1
ATOM 6488 O O . VAL B 1 393 ? -6.816 26.406 1.219 1 98.88 393 VAL B O 1
ATOM 6491 N N . ARG B 1 394 ? -5.707 25.344 -0.264 1 98.88 394 ARG B N 1
ATOM 6492 C CA . ARG B 1 394 ? -4.484 25.109 0.499 1 98.88 394 ARG B CA 1
ATOM 6493 C C . ARG B 1 394 ? -3.252 25.25 -0.385 1 98.88 394 ARG B C 1
ATOM 6495 O O . ARG B 1 394 ? -3.254 24.812 -1.539 1 98.88 394 ARG B O 1
ATOM 6502 N N . ILE B 1 395 ? -2.289 25.922 0.006 1 98.94 395 ILE B N 1
ATOM 6503 C CA . ILE B 1 395 ? -1.004 26.062 -0.667 1 98.94 395 ILE B CA 1
ATOM 6504 C C . ILE B 1 395 ? 0.125 25.688 0.29 1 98.94 395 ILE B C 1
ATOM 6506 O O . ILE B 1 395 ? 0.25 26.281 1.371 1 98.94 395 ILE B O 1
ATOM 6510 N N . GLU B 1 396 ? 0.888 24.719 -0.109 1 98.88 396 GLU B N 1
ATOM 6511 C CA . GLU B 1 396 ? 1.88 24.172 0.808 1 98.88 396 GLU B CA 1
ATOM 6512 C C . GLU B 1 396 ? 3.246 24.062 0.139 1 98.88 396 GLU B C 1
ATOM 6514 O O . GLU B 1 396 ? 3.35 23.609 -1.006 1 98.88 396 GLU B O 1
ATOM 6519 N N . ASP B 1 397 ? 4.293 24.484 0.832 1 98.94 397 ASP B N 1
ATOM 6520 C CA . ASP B 1 397 ? 5.68 24.312 0.419 1 98.94 397 ASP B CA 1
ATOM 6521 C C . ASP B 1 397 ? 6.477 23.547 1.48 1 98.94 397 ASP B C 1
ATOM 6523 O O . ASP B 1 397 ? 6.094 23.531 2.652 1 98.94 397 ASP B O 1
ATOM 6527 N N . ASP B 1 398 ? 7.469 22.875 1.014 1 98.94 398 ASP B N 1
ATOM 6528 C CA . ASP B 1 398 ? 8.5 22.281 1.86 1 98.94 398 ASP B CA 1
ATOM 6529 C C . ASP B 1 398 ? 9.672 23.25 2.053 1 98.94 398 ASP B C 1
ATOM 6531 O O . ASP B 1 398 ? 10.227 23.766 1.08 1 98.94 398 ASP B O 1
ATOM 6535 N N . VAL B 1 399 ? 10.102 23.438 3.314 1 98.88 399 VAL B N 1
ATOM 6536 C CA . VAL B 1 399 ? 11.039 24.516 3.609 1 98.88 399 VAL B CA 1
ATOM 6537 C C . VAL B 1 399 ? 12.188 23.984 4.461 1 98.88 399 VAL B C 1
ATOM 6539 O O . VAL B 1 399 ? 11.961 23.391 5.516 1 98.88 399 VAL B O 1
ATOM 6542 N N . VAL B 1 400 ? 13.406 24.203 4 1 98.81 400 VAL B N 1
ATOM 6543 C CA . VAL B 1 400 ? 14.586 23.984 4.828 1 98.81 400 VAL B CA 1
ATOM 6544 C C . VAL B 1 400 ? 14.945 25.266 5.57 1 98.81 400 VAL B C 1
ATOM 6546 O O . VAL B 1 400 ? 15.148 26.312 4.945 1 98.81 400 VAL B O 1
ATOM 6549 N N . VAL B 1 401 ? 14.977 25.203 6.859 1 98.69 401 VAL B N 1
ATOM 6550 C CA . VAL B 1 401 ? 15.461 26.328 7.648 1 98.69 401 VAL B CA 1
ATOM 6551 C C . VAL B 1 401 ? 16.969 26.469 7.5 1 98.69 401 VAL B C 1
ATOM 6553 O O . VAL B 1 401 ? 17.703 25.484 7.66 1 98.69 401 VAL B O 1
ATOM 6556 N N . THR B 1 402 ? 17.406 27.578 7.133 1 97.75 402 THR B N 1
ATOM 6557 C CA . THR B 1 402 ? 18.828 27.875 7.02 1 97.75 402 THR B CA 1
ATOM 6558 C C . THR B 1 402 ? 19.203 29.062 7.902 1 97.75 402 THR B C 1
ATOM 6560 O O . THR B 1 402 ? 18.344 29.672 8.539 1 97.75 402 THR B O 1
ATOM 6563 N N . GLN B 1 403 ? 20.547 29.344 7.934 1 95.31 403 GLN B N 1
ATOM 6564 C CA . GLN B 1 403 ? 21 30.484 8.703 1 95.31 403 GLN B CA 1
ATOM 6565 C C . GLN B 1 403 ? 20.5 31.797 8.094 1 95.31 403 GLN B C 1
ATOM 6567 O O . GLN B 1 403 ? 20.25 32.75 8.812 1 95.31 403 GLN B O 1
ATOM 6572 N N . ASP B 1 404 ? 20.344 31.75 6.797 1 91.5 404 ASP B N 1
ATOM 6573 C CA . ASP B 1 404 ? 19.891 32.906 6.059 1 91.5 404 ASP B CA 1
ATOM 6574 C C . ASP B 1 404 ? 18.438 32.75 5.605 1 91.5 404 ASP B C 1
ATOM 6576 O O . ASP B 1 404 ? 17.578 32.344 6.391 1 91.5 404 ASP B O 1
ATOM 6580 N N . SER B 1 405 ? 18.203 33.062 4.359 1 93.62 405 SER B N 1
ATOM 6581 C CA . SER B 1 405 ? 16.875 32.875 3.803 1 93.62 405 SER B CA 1
ATOM 6582 C C . SER B 1 405 ? 16.531 31.391 3.678 1 93.62 405 SER B C 1
ATOM 6584 O O . SER B 1 405 ? 17.406 30.578 3.332 1 93.62 405 SER B O 1
ATOM 6586 N N . PRO B 1 406 ? 15.344 31.078 4.062 1 97.06 406 PRO B N 1
ATOM 6587 C CA . PRO B 1 406 ? 14.969 29.672 3.959 1 97.06 406 PRO B CA 1
ATOM 6588 C C . PRO B 1 406 ? 15.086 29.125 2.535 1 97.06 406 PRO B C 1
ATOM 6590 O O . PRO B 1 406 ? 14.945 29.891 1.572 1 97.06 406 PRO B O 1
ATOM 6593 N N . LEU B 1 407 ? 15.414 27.859 2.414 1 98.12 407 LEU B N 1
ATOM 6594 C CA . LEU B 1 407 ? 15.438 27.156 1.134 1 98.12 407 LEU B CA 1
ATOM 6595 C C . LEU B 1 407 ? 14.102 26.469 0.863 1 98.12 407 LEU B C 1
ATOM 6597 O O . LEU B 1 407 ? 13.703 25.562 1.598 1 98.12 407 LEU B O 1
ATOM 6601 N N . ILE B 1 408 ? 13.398 26.922 -0.16 1 98.69 408 ILE B N 1
ATOM 6602 C CA . ILE B 1 408 ? 12.125 26.328 -0.532 1 98.69 408 ILE B CA 1
ATOM 6603 C C . ILE B 1 408 ? 12.367 25.141 -1.464 1 98.69 408 ILE B C 1
ATOM 6605 O O . ILE B 1 408 ? 12.727 25.312 -2.631 1 98.69 408 ILE B O 1
ATOM 6609 N N . LEU B 1 409 ? 12.117 23.906 -0.977 1 98.81 409 LEU B N 1
ATOM 6610 C CA . LEU B 1 409 ? 12.406 22.688 -1.727 1 98.81 409 LEU B CA 1
ATOM 6611 C C . LEU B 1 409 ? 11.445 22.547 -2.902 1 98.81 409 LEU B C 1
ATOM 6613 O O . LEU B 1 409 ? 11.789 21.922 -3.912 1 98.81 409 LEU B O 1
ATOM 6617 N N . SER B 1 410 ? 10.234 23.109 -2.77 1 98.62 410 SER B N 1
ATOM 6618 C CA . SER B 1 410 ? 9.195 22.984 -3.783 1 98.62 410 SER B CA 1
ATOM 6619 C C . SER B 1 410 ? 9.109 24.234 -4.648 1 98.62 410 SER B C 1
ATOM 6621 O O . SER B 1 410 ? 8.055 24.547 -5.207 1 98.62 410 SER B O 1
ATOM 6623 N N . ALA B 1 411 ? 10.133 24.938 -4.758 1 98.12 411 ALA B N 1
ATOM 6624 C CA . ALA B 1 411 ? 10.148 26.234 -5.438 1 98.12 411 ALA B CA 1
ATOM 6625 C C . ALA B 1 411 ? 9.781 26.094 -6.91 1 98.12 411 ALA B C 1
ATOM 6627 O O . ALA B 1 411 ? 9.227 27.016 -7.512 1 98.12 411 ALA B O 1
ATOM 6628 N N . ASP B 1 412 ? 10.047 24.938 -7.477 1 98.25 412 ASP B N 1
ATOM 6629 C CA . ASP B 1 412 ? 9.805 24.734 -8.898 1 98.25 412 ASP B CA 1
ATOM 6630 C C . ASP B 1 412 ? 8.32 24.5 -9.172 1 98.25 412 ASP B C 1
ATOM 6632 O O . ASP B 1 412 ? 7.883 24.5 -10.328 1 98.25 412 ASP B O 1
ATOM 6636 N N . CYS B 1 413 ? 7.531 24.281 -8.18 1 98.69 413 CYS B N 1
ATOM 6637 C CA . CYS B 1 413 ? 6.09 24.109 -8.352 1 98.69 413 CYS B CA 1
ATOM 6638 C C . CYS B 1 413 ? 5.383 25.469 -8.328 1 98.69 413 CYS B C 1
ATOM 6640 O O . CYS B 1 413 ? 5.312 26.109 -7.281 1 98.69 413 CYS B O 1
ATOM 6642 N N . PRO B 1 414 ? 4.863 25.859 -9.406 1 98 414 PRO B N 1
ATOM 6643 C CA . PRO B 1 414 ? 4.277 27.203 -9.461 1 98 414 PRO B CA 1
ATOM 6644 C C . PRO B 1 414 ? 3.086 27.359 -8.516 1 98 414 PRO B C 1
ATOM 6646 O O . PRO B 1 414 ? 2.295 26.438 -8.352 1 98 414 PRO B O 1
ATOM 6649 N N . LYS B 1 415 ? 2.984 28.516 -7.918 1 97.94 415 LYS B N 1
ATOM 6650 C CA . LYS B 1 415 ? 1.82 28.781 -7.078 1 97.94 415 LYS B CA 1
ATOM 6651 C C . LYS B 1 415 ? 1.232 30.156 -7.379 1 97.94 415 LYS B C 1
ATOM 6653 O O . LYS B 1 415 ? 0.182 30.516 -6.844 1 97.94 415 LYS B O 1
ATOM 6658 N N . GLN B 1 416 ? 1.88 30.953 -8.273 1 98.19 416 GLN B N 1
ATOM 6659 C CA . GLN B 1 416 ? 1.253 32.188 -8.758 1 98.19 416 GLN B CA 1
ATOM 6660 C C . GLN B 1 416 ? 0.119 31.875 -9.727 1 98.19 416 GLN B C 1
ATOM 6662 O O . GLN B 1 416 ? 0.245 30.984 -10.578 1 98.19 416 GLN B O 1
ATOM 6667 N N . MET B 1 417 ? -0.948 32.656 -9.617 1 98.12 417 MET B N 1
ATOM 6668 C CA . MET B 1 417 ? -2.146 32.375 -10.398 1 98.12 417 MET B CA 1
ATOM 6669 C C . MET B 1 417 ? -1.834 32.375 -11.891 1 98.12 417 MET B C 1
ATOM 6671 O O . MET B 1 417 ? -2.24 31.469 -12.625 1 98.12 417 MET B O 1
ATOM 6675 N N . ASN B 1 418 ? -1.067 33.375 -12.32 1 97.5 418 ASN B N 1
ATOM 6676 C CA . ASN B 1 418 ? -0.758 33.5 -13.742 1 97.5 418 ASN B CA 1
ATOM 6677 C C . ASN B 1 418 ? 0.036 32.281 -14.25 1 97.5 418 ASN B C 1
ATOM 6679 O O . ASN B 1 418 ? -0.191 31.828 -15.367 1 97.5 418 ASN B O 1
ATOM 6683 N N . ASP B 1 419 ? 0.975 31.859 -13.492 1 97.88 419 ASP B N 1
ATOM 6684 C CA . ASP B 1 419 ? 1.778 30.703 -13.867 1 97.88 419 ASP B CA 1
ATOM 6685 C C . ASP B 1 419 ? 0.918 29.438 -13.961 1 97.88 419 ASP B C 1
ATOM 6687 O O . ASP B 1 419 ? 1.08 28.641 -14.891 1 97.88 419 ASP B O 1
ATOM 6691 N N . ILE B 1 420 ? 0.019 29.281 -13.031 1 97.88 420 ILE B N 1
ATOM 6692 C CA . ILE B 1 420 ? -0.873 28.125 -13 1 97.88 420 ILE B CA 1
ATOM 6693 C C . ILE B 1 420 ? -1.767 28.141 -14.242 1 97.88 420 ILE B C 1
ATOM 6695 O O . ILE B 1 420 ? -1.903 27.125 -14.922 1 97.88 420 ILE B O 1
ATOM 6699 N N . GLU B 1 421 ? -2.352 29.297 -14.523 1 97.5 421 GLU B N 1
ATOM 6700 C CA . GLU B 1 421 ? -3.23 29.422 -15.688 1 97.5 421 GLU B CA 1
ATOM 6701 C C . GLU B 1 421 ? -2.477 29.141 -16.984 1 97.5 421 GLU B C 1
ATOM 6703 O O . GLU B 1 421 ? -3.02 28.516 -17.891 1 97.5 421 GLU B O 1
ATOM 6708 N N . GLN B 1 422 ? -1.256 29.562 -17.047 1 96.75 422 GLN B N 1
ATOM 6709 C CA . GLN B 1 422 ? -0.442 29.328 -18.234 1 96.75 422 GLN B CA 1
ATOM 6710 C C . GLN B 1 422 ? -0.174 27.844 -18.422 1 96.75 422 GLN B C 1
ATOM 6712 O O . GLN B 1 422 ? -0.214 27.344 -19.562 1 96.75 422 GLN B O 1
ATOM 6717 N N . ILE B 1 423 ? 0.102 27.109 -17.391 1 96.44 423 ILE B N 1
ATOM 6718 C CA . ILE B 1 423 ? 0.347 25.672 -17.453 1 96.44 423 ILE B CA 1
ATOM 6719 C C . ILE B 1 423 ? -0.91 24.953 -17.953 1 96.44 423 ILE B C 1
ATOM 6721 O O . ILE B 1 423 ? -0.84 24.109 -18.844 1 96.44 423 ILE B O 1
ATOM 6725 N N . CYS B 1 424 ? -2.055 25.328 -17.344 1 92.81 424 CYS B N 1
ATOM 6726 C CA . CYS B 1 424 ? -3.311 24.656 -17.672 1 92.81 424 CYS B CA 1
ATOM 6727 C C . CYS B 1 424 ? -3.727 24.953 -19.109 1 92.81 424 CYS B C 1
ATOM 6729 O O . CYS B 1 424 ? -4.379 24.141 -19.75 1 92.81 424 CYS B O 1
ATOM 6731 N N . ARG B 1 425 ? -3.395 26.141 -19.656 1 85.5 425 ARG B N 1
ATOM 6732 C CA . ARG B 1 425 ? -3.746 26.547 -21.016 1 85.5 425 ARG B CA 1
ATOM 6733 C C . ARG B 1 425 ? -2.918 25.781 -22.047 1 85.5 425 ARG B C 1
ATOM 6735 O O . ARG B 1 425 ? -3.4 25.484 -23.141 1 85.5 425 ARG B O 1
ATOM 6742 N N . ARG B 1 426 ? -1.707 25.516 -21.719 1 77.94 426 ARG B N 1
ATOM 6743 C CA . ARG B 1 426 ? -0.85 24.781 -22.641 1 77.94 426 ARG B CA 1
ATOM 6744 C C . ARG B 1 426 ? -1.359 23.359 -22.844 1 77.94 426 ARG B C 1
ATOM 6746 O O . ARG B 1 426 ? -1.125 22.75 -23.906 1 77.94 426 ARG B O 1
ATOM 6753 N N . GLY B 1 427 ? -1.928 22.828 -21.984 1 64.81 427 GLY B N 1
ATOM 6754 C CA . GLY B 1 427 ? -2.48 21.484 -22.078 1 64.81 427 GLY B CA 1
ATOM 6755 C C . GLY B 1 427 ? -3.801 21.438 -22.828 1 64.81 427 GLY B C 1
ATOM 6756 O O . GLY B 1 427 ? -4.223 20.375 -23.281 1 64.81 427 GLY B O 1
ATOM 6757 N N . SER B 1 428 ? -4.57 22.562 -22.953 1 50.91 428 SER B N 1
ATOM 6758 C CA . SER B 1 428 ? -5.855 22.641 -23.641 1 50.91 428 SER B CA 1
ATOM 6759 C C . SER B 1 428 ? -5.668 22.812 -25.141 1 50.91 428 SER B C 1
ATOM 6761 O O . SER B 1 428 ? -4.699 23.438 -25.578 1 50.91 428 SER B O 1
#

InterPro domains:
  IPR000994 Peptidase M24 [PF00557] (174-403)
  IPR007865 Aminopeptidase P, N-terminal [PF05195] (14-120)
  IPR007865 Aminopeptidase P, N-terminal [SM01011] (1-134)
  IPR029149 Creatinase/Aminopeptidase P/Spt16, N-terminal [G3DSA:3.40.350.10] (5-167)
  IPR029149 Creatinase/Aminopeptidase P/Spt16, N-terminal [SSF53092] (13-168)
  IPR036005 Creatinase/aminopeptidase-like [G3DSA:3.90.230.10] (168-428)
  IPR036005 Creatinase/aminopeptidase-like [SSF55920] (169-422)
  IPR052433 Xaa-Pro dipeptidase-like [PTHR43226] (15-425)

Nearest PDB structures (foldseek):
  5x49-assembly1_B  TM=9.881E-01  e=2.151E-79  Homo sapiens
  4pv4-assembly1_B  TM=9.062E-01  e=1.188E-41  Yersinia pestis
  2bwx-assembly1_A  TM=8.956E-01  e=2.638E-41  Escherichia coli
  1a16-assembly1_A  TM=8.730E-01  e=1.060E-41  Escherichia coli
  3ig4-assembly1_A  TM=8.789E-01  e=6.829E-38  Bacillus anthracis

Secondary structure (DSSP, 8-state):
-HHHHHHTTT-TT-EEEEEEEPPPPPEEETTEEPPP---HHHHHHH----SS-EEEEEEPTTS-TT-EEEEEEEPPP-HHHHHHH----HHHHHHHHH--SEEEEGGGGGGGHHHHHSTTEEEE--TTS-S-HHHIIIIIHHHHHHHHTSSS--B--HHHHHHHHHS--HHHHHHHHHHHHHHHHHHHHHHHH--SSEEHHHHHHHHHHHHHHTT-SEESS--EEEEGGGGGSTT-----SEEPTT-EEEEEE-EEETTEE--EEEEEETTS---HHHHHHHHHHHHHHHHHHTT-STT--HHHHHHHHHHHHHHHHHHTTSS-S--THHHHHHHHHH--S-S--B-SSSSS-STTS-TTSPP-TT-EEEE--EEE--TT-TTS-GGGTT-EEE-BEEEE--SSS-EETTTTS--SHHHHHHHHHHH-/-HHHHHHTTT-TT-EEEEEEEPPPPPEEETTEEPPP---HHHHHHH----SS-EEEEEEPTTS-TT-EEEEEEEPPP-HHHHHHH----HHHHHHHHH--SEEEEGGGGGGGHHHHHSTTEEEE--TTS-S-HHHIIIIIHHHHHHHHTSSS--B--HHHHHHHHHS--HHHHHHHHHHHHHHHHHHHHHHHH--SSEEHHHHHHHHHHHHHHTT-SEESS--EEEEGGGGGSTT-----SEEPTT-EEEEEE-EEETTEE--EEEEEETTS---HHHHHHHHHHHHHHHHHHTT-STT--HHHHHHHHHHHHHHHHHHTTSS-S--THHHHHHHHHH--S-S--B-SSSSS-STTS-TTSPP-TT-EEEE--EEE--TT-TTS-GGGTT-EEE-BEEEE--SSS-EETTTTS--SHHHHHHHHHHH-

Sequence (856 aa):
MTLIHKETQGQSGTDQTVVLLSNPTYYMSNDIPYTFHQDNNFLYLCGFQEPDSILVLQSLPGKQLPAHKAMLFVPRRDPSRELWDGPRSGTDGAIALTGVDEAYTLEEFQHLVPKLKDETNMVWYDWMRPPHAQLHSDYMQHLTEVKARSKNKVRAVQQLVQRLRLIKSPAEIERMQIAGKLTSQAFIETMFASKAPVEEGFLYAKFEFECRARGADILAYPPVVAGGNRSNTLHYVKNNQLIKDGEMVLLDGGCESSCYVSDITRTWPVNGRFTAPQAELYEAVLEIQRDCLTLCSPGTSLENIYSLMLTLIAQKLKELGIVKNIKGNNALKAARKYCPHHVGHYLGMDVHDTPDMPRSLPLQPGMVITVEPGIYIPEDDRDAPEKFRGLGVRIEDDVVVTQDSPLILSADCPKQMNDIEQICRRGSMTLIHKETQGQSGTDQTVVLLSNPTYYMSNDIPYTFHQDNNFLYLCGFQEPDSILVLQSLPGKQLPAHKAMLFVPRRDPSRELWDGPRSGTDGAIALTGVDEAYTLEEFQHLVPKLKDETNMVWYDWMRPPHAQLHSDYMQHLTEVKARSKNKVRAVQQLVQRLRLIKSPAEIERMQIAGKLTSQAFIETMFASKAPVEEGFLYAKFEFECRARGADILAYPPVVAGGNRSNTLHYVKNNQLIKDGEMVLLDGGCESSCYVSDITRTWPVNGRFTAPQAELYEAVLEIQRDCLTLCSPGTSLENIYSLMLTLIAQKLKELGIVKNIKGNNALKAARKYCPHHVGHYLGMDVHDTPD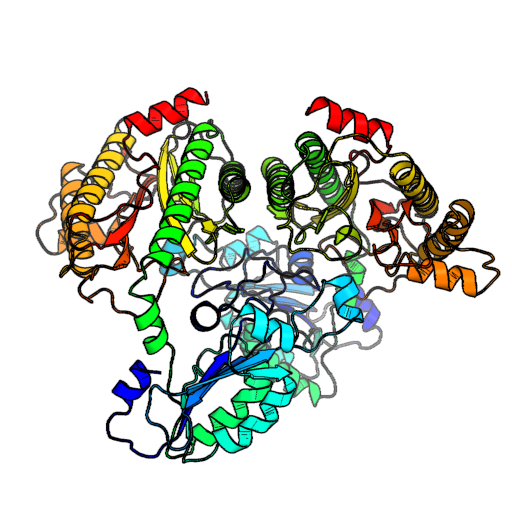MPRSLPLQPGMVITVEPGIYIPEDDRDAPEKFRGLGVRIEDDVVVTQDSPLILSADCPKQMNDIEQICRRGS